Protein AF-0000000083594771 (afdb_homodimer)

Solvent-accessible surface area (backbone atoms only — not comparable to full-atom values): 57076 Å² total; per-residue (Å²): 85,66,73,67,58,52,59,39,60,90,38,44,62,46,43,49,50,9,42,52,27,40,49,48,33,48,49,42,62,61,45,47,38,56,47,53,17,46,30,38,51,59,4,38,74,65,57,32,65,66,48,34,53,51,48,46,49,52,51,51,52,41,37,50,50,28,27,53,26,38,51,53,21,37,50,29,23,37,51,34,20,35,51,30,35,43,52,49,37,49,51,50,50,53,49,58,67,36,38,26,56,68,48,48,71,73,48,56,70,67,56,54,51,40,47,58,41,60,30,36,50,42,43,24,49,49,49,31,35,46,41,49,59,58,48,44,26,62,48,45,29,52,45,24,52,52,47,24,37,70,69,38,50,76,41,27,49,37,48,52,60,42,45,63,58,47,51,54,50,50,50,53,44,45,56,52,31,54,55,37,47,51,50,32,50,55,32,49,51,50,42,50,47,54,50,51,51,47,62,74,37,41,66,56,34,59,46,65,66,37,55,66,59,52,48,51,54,47,48,50,42,42,46,55,31,33,56,43,40,37,54,28,47,45,52,53,47,45,51,58,28,51,49,52,34,47,49,50,52,22,47,45,50,22,49,56,57,41,32,53,31,32,57,71,64,75,39,56,71,16,50,52,54,23,42,51,49,29,52,55,50,27,52,59,21,57,66,47,45,59,54,46,54,52,53,50,54,51,27,47,56,33,28,50,58,41,45,61,60,71,65,56,79,75,48,51,62,70,77,56,75,74,62,87,68,69,78,83,57,86,42,70,40,40,38,36,40,43,46,28,21,31,53,60,87,95,53,92,60,62,44,30,47,58,29,64,53,75,38,44,60,43,38,33,36,19,36,32,52,59,91,82,13,32,66,66,59,57,58,41,42,73,72,53,50,47,75,65,72,38,61,45,46,27,46,45,77,35,53,55,87,73,45,34,57,67,62,53,22,64,34,41,21,67,28,55,58,72,61,74,68,56,70,39,25,48,46,54,48,30,35,64,47,27,86,86,59,48,70,66,51,50,51,52,20,23,47,40,36,68,38,37,68,62,37,62,67,38,96,52,27,53,63,32,46,27,40,82,91,30,57,85,66,53,70,38,55,41,24,24,46,35,44,13,12,26,50,51,47,68,31,54,30,37,41,32,34,41,46,58,72,64,44,53,70,66,60,45,51,51,28,53,60,56,48,62,81,52,70,33,20,30,43,35,36,43,85,47,56,72,62,34,59,74,28,65,26,32,38,35,30,50,82,14,25,70,79,43,75,38,33,61,73,55,31,56,73,73,29,69,69,53,33,29,52,41,44,19,43,51,38,27,54,78,42,94,85,65,72,66,58,53,58,40,58,90,38,44,63,45,42,50,51,10,41,52,27,41,48,47,32,48,48,41,62,61,45,46,39,55,48,53,16,46,30,38,51,59,4,37,74,64,57,31,64,66,48,34,53,52,50,46,49,52,49,50,52,40,36,51,51,27,27,52,26,39,50,51,21,36,50,28,23,37,50,35,20,36,50,29,34,42,52,50,38,48,50,51,50,53,50,58,66,36,38,25,56,69,48,46,70,73,48,56,70,69,56,53,52,40,46,56,43,60,29,37,51,44,42,24,48,48,50,32,34,46,41,47,58,58,48,43,26,61,48,45,30,52,46,24,51,52,48,24,38,70,68,39,49,77,42,26,49,37,47,53,61,42,47,62,57,48,51,53,51,50,50,52,43,43,55,52,32,53,55,38,48,52,50,33,51,53,33,48,51,50,40,51,47,54,49,50,51,47,64,73,37,42,66,55,32,58,44,65,65,37,55,67,59,52,48,51,54,47,48,49,42,41,47,54,31,34,55,43,41,36,55,28,48,46,51,53,48,45,51,60,28,50,50,53,35,46,49,50,51,22,47,46,50,22,50,55,56,41,34,54,31,34,56,71,62,76,41,55,69,16,51,51,54,24,43,51,49,29,51,55,50,26,53,59,22,55,66,46,46,58,55,47,53,52,51,51,54,50,27,46,55,33,28,49,58,40,44,62,60,72,64,56,79,75,47,51,62,71,77,57,75,74,62,88,68,69,78,81,56,89,42,70,40,39,37,35,38,44,46,27,20,30,53,60,88,96,53,93,60,62,44,31,47,59,31,63,52,74,37,43,59,44,38,34,35,19,38,34,54,57,90,84,13,31,66,68,58,58,58,41,42,73,72,53,52,46,75,65,70,38,60,45,46,28,46,46,78,36,54,55,85,74,47,39,56,69,63,53,22,63,35,41,20,66,29,55,60,72,62,73,69,57,70,40,26,48,47,55,48,30,35,64,48,26,87,85,59,49,71,67,51,51,50,51,19,23,46,38,34,68,39,38,70,64,36,63,66,38,95,50,26,53,64,32,46,26,40,82,91,32,57,84,66,52,70,38,54,41,24,25,46,36,43,12,11,25,51,51,48,68,30,53,30,37,41,31,34,40,46,58,73,64,43,52,71,66,60,46,51,51,28,54,61,57,49,62,81,52,70,32,20,32,44,35,37,43,86,48,54,74,63,34,58,73,30,65,26,32,38,35,30,52,82,14,25,70,79,43,76,39,32,60,74,54,31,56,72,72,28,69,68,53,34,24,53,40,43,18,42,54,37,28,53,77,50,95

InterPro domains:
  IPR003439 ABC transporter-like, ATP-binding domain [PF00005] (352-501)
  IPR003439 ABC transporter-like, ATP-binding domain [PS50893] (335-568)
  IPR003593 AAA+ ATPase domain [SM00382] (361-560)
  IPR011527 ABC transporter type 1, transmembrane domain [PF00664] (16-285)
  IPR011527 ABC transporter type 1, transmembrane domain [PS50929] (16-298)
  IPR017871 ABC transporter-like, conserved site [PS00211] (473-487)
  IPR027417 P-loop containing nucleoside triphosphate hydrolase [G3DSA:3.40.50.300] (326-575)
  IPR027417 P-loop containing nucleoside triphosphate hydrolase [SSF52540] (327-569)
  IPR036640 ABC transporter type 1, transmembrane domain superfamily [G3DSA:1.20.1560.10] (1-311)
  IPR036640 ABC transporter type 1, transmembrane domain superfamily [SSF90123] (2-310)
  IPR039421 Type 1 protein exporter [PTHR43394] (2-570)

Foldseek 3Di:
DCVLCVLLVVLVVLLVLLQVLQVLLLVLVLCLLVLQLQCVFVDVVVVNVVSNVVSVVVNVVSVVSNVVSVVSSLVSLLVSLVVSLVVLLVLLVVLLVQFFLLRVVVDDPVLSVCLNPVLSVLLSVLSSCCSHPLVSLVCLLVSLLVSLCVLPVVLSVLVVVLVVVLVVLLVVLLVVLVVLVVVLVVLVVVLVVLVVVCVVCVVVCVVVVCVVVSVVVNVVSVVVSVVSVVVSVVSNVVNLVSLVVSLVVSLVVSCVVVVVCVVVVNHPPSSNSSNNSSSVSNSVSSNCVSVSVVSVVSSVVSVVSSCVSNVDPPRGHDQPPDDPPDPLDQAQWFKWWAQFWADRPPDDDILAGGATDTFGFLFEEEEAEDVSLCQQVVLCPQLPSDDTPDTFMDGSRHTSVNDRSVVSCLQEQEQAPQQDADWFFLLCRQCVLPPPDDPVLLLLLLVLLVCQVVLVPDPVRRRFTDDVVGDDDDRSNSLSSSSSSRVSSLHQEYEAEQSCVPPDPVSVVSNCVSCSPRRHYYYHYHLAVVVNQPGQKYFYGGSNYTPDIGHPVVCCPVPPVSVVSCCVCVVVVVVD/DCVLCVLLVVLVPLLVLLLVLQVLLLVLVLCLLVLQLQCVFVDVVVVNVVSNVVSVVVNVVSVVSNVVSVVSSLVSLLVSLVVSLVVLLVLLVVLLVQFFLLRVVVDDPVLSVCLNPVLSVLLSVLSSCCSHPLVSLVCLLVSLLVSLCVLPVVLSVLVVVLVVVLVVLLVVLLVVLVVLVVVLVVLVVVLVVLVVVCVVCVVVCVVVVCVVVSVVVNVVSVVVSVVSVVVSVVSVVVNLVSLVVSLVVSLVVSCVVVVVCVVVVNHPPSSNSSNNSSSVSSSVSSNCVSVSVVSVVSSVVSVVSSCVSSVDPPRGNDQPDDDPPDPLDQAQWFKWWAQFWADRPPDDDTLAGGATDTFGFLFEEEEAEDVSLCQQVVLCPQLPSDDTPDTFMDGSRHTPVNDRSVVSCLQEQEQAPQQDADWFFLLCRQCVLPPPDDPVLLLLLLVLLVCQVVLVPDPVRRRFTDDDVGDDDDRSNSLSSSSSSRVSSLHQEYEAHQSCVRPDPVSVVSNCVSCSPRSHYYYHYHLAVVVNQPGQKYFYGGSNYTPDIGHPVVCCPVPPVSVVSCVVCVVVVVVD

Radius of gyration: 38.17 Å; Cα contacts (8 Å, |Δi|>4): 1858; chains: 2; bounding box: 90×118×74 Å

Sequence (1152 aa):
MKTVFSYVKPYKWPAIIALCLMLVELSVELIQPLIIARIIDHGIIVKDLGTIGYWGFILIMLAISAFLSGIINSYFASHTAQSFGFDLRNALFSKIQSFTMATYLRFPTSGLITRLTSDVQQVQSVLFMSLRIMLRAPLAAVGSLMMAFFVNPKMALFLLIGTPLLMIFLYIIVKKGVHLFGEVQRRLDRVNRVLQENLQGIRLVKAYMRGNYESSRFQEVSNHLKVDTMKALRMMELIQPVLLFVMNVSLLAALWFGSIDVSNGSAQVGELVAVVNYALRMTGSFSMFAFIINALSRAKASSERMEEILLIESGIEEHTQSEKLSPTIQHSESIRFEHVTFQYPNTKKPILKDVSFTVATGETIAIMGATGAGKSTLLNLIPRFYVPTSGAIYINGQHITKWPLEKLRSMIGYVPQQSMLFTGSIYDNVSWGKQGAEMEEVRIATTQAQIHQTVENFPNQYETRVGQKGVNLSGGQKQRLSIARALIRKSKILLLDDSTSALDVKTEAAFWDAIKGERATMLVVTQKIRTAKGADKILLLDEGQVIAYGTHKQLLETSEVYKQIALSQHEREVDAMKTVFSYVKPYKWPAIIALCLMLVELSVELIQPLIIARIIDHGIIVKDLGTIGYWGFILIMLAISAFLSGIINSYFASHTAQSFGFDLRNALFSKIQSFTMATYLRFPTSGLITRLTSDVQQVQSVLFMSLRIMLRAPLAAVGSLMMAFFVNPKMALFLLIGTPLLMIFLYIIVKKGVHLFGEVQRRLDRVNRVLQENLQGIRLVKAYMRGNYESSRFQEVSNHLKVDTMKALRMMELIQPVLLFVMNVSLLAALWFGSIDVSNGSAQVGELVAVVNYALRMTGSFSMFAFIINALSRAKASSERMEEILLIESGIEEHTQSEKLSPTIQHSESIRFEHVTFQYPNTKKPILKDVSFTVATGETIAIMGATGAGKSTLLNLIPRFYVPTSGAIYINGQHITKWPLEKLRSMIGYVPQQSMLFTGSIYDNVSWGKQGAEMEEVRIATTQAQIHQTVENFPNQYETRVGQKGVNLSGGQKQRLSIARALIRKSKILLLDDSTSALDVKTEAAFWDAIKGERATMLVVTQKIRTAKGADKILLLDEGQVIAYGTHKQLLETSEVYKQIALSQHEREVDA

pLDDT: mean 87.47, std 9.6, range [36.34, 97.81]

Organism: NCBI:txid1368476

Secondary structure (DSSP, 8-state):
-HHHHGGGGGGHHHHHHHHHHHHHHHHHHHHHHHHHHHIIIIIITTT-HHHHHHHHHHHHHHHHHHHHHHHHHHHHHHHHHHHHHHHHHHHHHHHHHTB-HHHHTTS-HHHHHHHHTHHHHHHHHHHHHHTTHHHHHHHHHHHHHHHHHHH-HHHHHHHHHHHHHHHHHHHHHHHHHHHHHHHHHHHHHHHHHHHHHHHHTHHHHHHTT-HHHHHHHHHHHHHHHHHHHHHHHHHHTTHHHHHHHHHHHHHHHHHHHHHHHHHTTSS-HHHHHHHHHHHHHHHHHHHTHHHHHHHHHHHHHHHHHHHHHHT--SSB---------------SEEEEEEEEEE--TT-SS-SEEEEEEEEETT-EEEEEE-TTSSHHHHHHHTTTSS--SEEEEEETTEEGGGS-HHHHHHTEEEE-SS----SEEHHHHHHTTSTT--HHHHHHHHHHTT-HHHHHHSTTGGG-EESTTSB---HHHHHHHHHHHHHTT--SEEEEESTTTTS-HHHHHHHHHHHTT---EEEEE-S-HHHHHTSSEEEEEETTEEEEEE-HHHHHHH-HHHHHHHHHHHHHHHH-/-HHHHGGGGGGHHHHHHHHHHHHHHHHHHHHHHHHHHHIIIIIITTT-HHHHHHHHHHHHHHHHHHHHHHHHHHHHHHHHHHHHHHHHHHHHHHHHHTB-HHHHTTS-HHHHHHHHTHHHHHHHHHHHHHTTHHHHHHHHHHHHHHHHHHH-HHHHHHHHHHHHHHHHHHHHHHHHHHHHHHHHHHHHHHHHHHHHHHHHTHHHHHHTT-HHHHHHHHHHHHHHHHHHHHHHHHHHHTHHHHHHHHHHHHHHHHHHHHHHHHHTTSS-HHHHHHHHHHHHHHHHHHHTHHHHHHHHHHHHHHHHHHHHHHT--SSB---------------SEEEEEEEEEE--TT-SS-SEEEEEEEEETT-EEEEEE-TTSSHHHHHHHTTTSS--SEEEEEETTEEGGGS-HHHHHHTEEEE-SS----SEEHHHHHHTTSTT--HHHHHHHHHHTT-HHHHHHSTTGGG-EESTTSB---HHHHHHHHHHHHHTT--SEEEEESTTTTS-HHHHHHHHHHTTT---EEEEE-S-HHHHHTSSEEEEEETTEEEEEE-HHHHHHH-HHHHHHHHHHHHHHH--

Nearest PDB structures (foldseek):
  6rak-assembly1_B  TM=8.374E-01  e=1.013E-35  Thermus thermophilus
  5och-assembly1_B  TM=7.609E-01  e=3.869E-36  Homo sapiens
  5och-assembly3_F  TM=7.554E-01  e=1.407E-36  Homo sapiens
  5och-assembly2_D  TM=7.557E-01  e=4.260E-36  Homo sapiens
  6pan-assembly1_A  TM=7.972E-01  e=9.911E-33  Novosphingobium aromaticivorans DSM 12444

Structure (mmCIF, N/CA/C/O backbone):
data_AF-0000000083594771-model_v1
#
loop_
_entity.id
_entity.type
_entity.pdbx_description
1 polymer 'ABC transporter ATP-binding protein'
#
loop_
_atom_site.group_PDB
_atom_site.id
_atom_site.type_symbol
_atom_site.label_atom_id
_atom_site.label_alt_id
_atom_site.label_comp_id
_atom_site.label_asym_id
_atom_site.label_entity_id
_atom_site.label_seq_id
_atom_site.pdbx_PDB_ins_code
_atom_site.Cartn_x
_atom_site.Cartn_y
_atom_site.Cartn_z
_atom_site.occupancy
_atom_site.B_iso_or_equiv
_atom_site.auth_seq_id
_atom_site.auth_comp_id
_atom_site.auth_asym_id
_atom_site.auth_atom_id
_atom_site.pdbx_PDB_model_num
ATOM 1 N N . MET A 1 1 ? 16.812 -1.873 -16.828 1 81.94 1 MET A N 1
ATOM 2 C CA . MET A 1 1 ? 16.984 -3.158 -16.156 1 81.94 1 MET A CA 1
ATOM 3 C C . MET A 1 1 ? 18.469 -3.52 -16.062 1 81.94 1 MET A C 1
ATOM 5 O O . MET A 1 1 ? 18.922 -4.043 -15.039 1 81.94 1 MET A O 1
ATOM 9 N N . LYS A 1 2 ? 19.234 -2.939 -16.938 1 85.81 2 LYS A N 1
ATOM 10 C CA . LYS A 1 2 ? 20.641 -3.314 -16.969 1 85.81 2 LYS A CA 1
ATOM 11 C C . LYS A 1 2 ? 21.375 -2.783 -15.734 1 85.81 2 LYS A C 1
ATOM 13 O O . LYS A 1 2 ? 22.188 -3.498 -15.125 1 85.81 2 LYS A O 1
ATOM 18 N N . THR A 1 3 ? 21.062 -1.596 -15.391 1 91.25 3 THR A N 1
ATOM 19 C CA . THR A 1 3 ? 21.734 -0.997 -14.242 1 91.25 3 THR A CA 1
ATOM 20 C C . THR A 1 3 ? 21.359 -1.734 -12.953 1 91.25 3 THR A C 1
ATOM 22 O O . THR A 1 3 ? 22.234 -2.02 -12.133 1 91.25 3 THR A O 1
ATOM 25 N N . VAL A 1 4 ? 20.141 -2.01 -12.844 1 94.12 4 VAL A N 1
ATOM 26 C CA . VAL A 1 4 ? 19.641 -2.666 -11.641 1 94.12 4 VAL A CA 1
ATOM 27 C C . VAL A 1 4 ? 20.266 -4.055 -11.516 1 94.12 4 VAL A C 1
ATOM 29 O O . VAL A 1 4 ? 20.797 -4.414 -10.461 1 94.12 4 VAL A O 1
ATOM 32 N N . PHE A 1 5 ? 20.391 -4.793 -12.594 1 93.75 5 PHE A N 1
ATOM 33 C CA . PHE A 1 5 ? 20.859 -6.172 -12.531 1 93.75 5 PHE A CA 1
ATOM 34 C C . PHE A 1 5 ? 22.375 -6.223 -12.586 1 93.75 5 PHE A C 1
ATOM 36 O O . PHE A 1 5 ? 22.984 -7.293 -12.445 1 93.75 5 PHE A O 1
ATOM 43 N N . SER A 1 6 ? 23.031 -5.043 -12.812 1 93.56 6 SER A N 1
ATOM 44 C CA . SER A 1 6 ? 24.484 -4.973 -12.719 1 93.56 6 SER A CA 1
ATOM 45 C C . SER A 1 6 ? 24.953 -5.227 -11.289 1 93.56 6 SER A C 1
ATOM 47 O O . SER A 1 6 ? 26.109 -5.621 -11.07 1 93.56 6 SER A O 1
ATOM 49 N N . TYR A 1 7 ? 24.062 -5.117 -10.336 1 94.62 7 TYR A N 1
ATOM 50 C CA . TYR A 1 7 ? 24.406 -5.324 -8.93 1 94.62 7 TYR A CA 1
ATOM 51 C C . TYR A 1 7 ? 24.531 -6.809 -8.609 1 94.62 7 TYR A C 1
ATOM 53 O O . TYR A 1 7 ? 24.922 -7.18 -7.5 1 94.62 7 TYR A O 1
ATOM 61 N N . VAL A 1 8 ? 24.281 -7.652 -9.594 1 95.81 8 VAL A N 1
ATOM 62 C CA . VAL A 1 8 ? 24.469 -9.094 -9.438 1 95.81 8 VAL A CA 1
ATOM 63 C C . VAL A 1 8 ? 25.922 -9.461 -9.703 1 95.81 8 VAL A C 1
ATOM 65 O O . VAL A 1 8 ? 26.375 -10.539 -9.32 1 95.81 8 VAL A O 1
ATOM 68 N N . LYS A 1 9 ? 26.75 -8.594 -10.25 1 94.12 9 LYS A N 1
ATOM 69 C CA . LYS A 1 9 ? 28.109 -8.844 -10.719 1 94.12 9 LYS A CA 1
ATOM 70 C C . LYS A 1 9 ? 29 -9.367 -9.586 1 94.12 9 LYS A C 1
ATOM 72 O O . LYS A 1 9 ? 29.75 -10.32 -9.766 1 94.12 9 LYS A O 1
ATOM 77 N N . PRO A 1 10 ? 28.844 -8.75 -8.367 1 94.12 10 PRO A N 1
ATOM 78 C CA . PRO A 1 10 ? 29.688 -9.273 -7.277 1 94.12 10 PRO A CA 1
ATOM 79 C C . PRO A 1 10 ? 29.328 -10.711 -6.91 1 94.12 10 PRO A C 1
ATOM 81 O O . PRO A 1 10 ? 30.156 -11.422 -6.324 1 94.12 10 PRO A O 1
ATOM 84 N N . TYR A 1 11 ? 28.172 -11.148 -7.285 1 95.94 11 TYR A N 1
ATOM 85 C CA . TYR A 1 11 ? 27.719 -12.492 -6.941 1 95.94 11 TYR A CA 1
ATOM 86 C C . TYR A 1 11 ? 27.625 -13.375 -8.18 1 95.94 11 TYR A C 1
ATOM 88 O O . TYR A 1 11 ? 26.781 -14.273 -8.25 1 95.94 11 TYR A O 1
ATOM 96 N N . LYS A 1 12 ? 28.422 -13.102 -9.156 1 95.12 12 LYS A N 1
ATOM 97 C CA . LYS A 1 12 ? 28.391 -13.836 -10.422 1 95.12 12 LYS A CA 1
ATOM 98 C C . LYS A 1 12 ? 28.719 -15.312 -10.211 1 95.12 12 LYS A C 1
ATOM 100 O O . LYS A 1 12 ? 28.109 -16.188 -10.836 1 95.12 12 LYS A O 1
ATOM 105 N N . TRP A 1 13 ? 29.609 -15.578 -9.289 1 95.25 13 TRP A N 1
ATOM 106 C CA . TRP A 1 13 ? 30.031 -16.969 -9.102 1 95.25 13 TRP A CA 1
ATOM 107 C C . TRP A 1 13 ? 28.922 -17.797 -8.461 1 95.25 13 TRP A C 1
ATOM 109 O O . TRP A 1 13 ? 28.547 -18.844 -8.984 1 95.25 13 TRP A O 1
ATOM 119 N N . PRO A 1 14 ? 28.406 -17.266 -7.328 1 95.88 14 PRO A N 1
ATOM 120 C CA . PRO A 1 14 ? 27.281 -18.031 -6.781 1 95.88 14 PRO A CA 1
ATOM 121 C C . PRO A 1 14 ? 26.109 -18.156 -7.762 1 95.88 14 PRO A C 1
ATOM 123 O O . PRO A 1 14 ? 25.422 -19.172 -7.781 1 95.88 14 PRO A O 1
ATOM 126 N N . ALA A 1 15 ? 25.906 -17.219 -8.539 1 96.19 15 ALA A N 1
ATOM 127 C CA . ALA A 1 15 ? 24.844 -17.266 -9.539 1 96.19 15 ALA A CA 1
ATOM 128 C C . ALA A 1 15 ? 25.141 -18.344 -10.594 1 96.19 15 ALA A C 1
ATOM 130 O O . ALA A 1 15 ? 24.25 -19.094 -10.977 1 96.19 15 ALA A O 1
ATOM 131 N N . ILE A 1 16 ? 26.359 -18.406 -11.047 1 96.06 16 ILE A N 1
ATOM 132 C CA . ILE A 1 16 ? 26.75 -19.391 -12.047 1 96.06 16 ILE A CA 1
ATOM 133 C C . ILE A 1 16 ? 26.656 -20.797 -11.461 1 96.06 16 ILE A C 1
ATOM 135 O O . ILE A 1 16 ? 26.219 -21.734 -12.133 1 96.06 16 ILE A O 1
ATOM 139 N N . ILE A 1 17 ? 27.031 -20.891 -10.234 1 96.31 17 ILE A N 1
ATOM 140 C CA . ILE A 1 17 ? 26.938 -22.188 -9.562 1 96.31 17 ILE A CA 1
ATOM 141 C C . ILE A 1 17 ? 25.484 -22.625 -9.477 1 96.31 17 ILE A C 1
ATOM 143 O O . ILE A 1 17 ? 25.156 -23.781 -9.742 1 96.31 17 ILE A O 1
ATOM 147 N N . ALA A 1 18 ? 24.688 -21.672 -9.078 1 95.38 18 ALA A N 1
ATOM 148 C CA . ALA A 1 18 ? 23.25 -21.969 -8.992 1 95.38 18 ALA A CA 1
ATOM 149 C C . ALA A 1 18 ? 22.703 -22.375 -10.359 1 95.38 18 ALA A C 1
ATOM 151 O O . ALA A 1 18 ? 21.922 -23.328 -10.469 1 95.38 18 ALA A O 1
ATOM 152 N N . LEU A 1 19 ? 23.094 -21.719 -11.367 1 94.75 19 LEU A N 1
ATOM 153 C CA . LEU A 1 19 ? 22.625 -22.016 -12.719 1 94.75 19 LEU A CA 1
ATOM 154 C C . LEU A 1 19 ? 23.109 -23.391 -13.172 1 94.75 19 LEU A C 1
ATOM 156 O O . LEU A 1 19 ? 22.359 -24.141 -13.797 1 94.75 19 LEU A O 1
ATOM 160 N N . CYS A 1 20 ? 24.312 -23.719 -12.906 1 95.75 20 CYS A N 1
ATOM 161 C CA . CYS A 1 20 ? 24.875 -25.016 -13.273 1 95.75 20 CYS A CA 1
ATOM 162 C C . CYS A 1 20 ? 24.156 -26.156 -12.555 1 95.75 20 CYS A C 1
ATOM 164 O O . CYS A 1 20 ? 23.859 -27.188 -13.156 1 95.75 20 CYS A O 1
ATOM 166 N N . LEU A 1 21 ? 23.953 -25.891 -11.32 1 94.88 21 LEU A N 1
ATOM 167 C CA . LEU A 1 21 ? 23.234 -26.906 -10.547 1 94.88 21 LEU A CA 1
ATOM 168 C C . LEU A 1 21 ? 21.812 -27.078 -11.055 1 94.88 21 LEU A C 1
ATOM 170 O O . LEU A 1 21 ? 21.281 -28.188 -11.055 1 94.88 21 LEU A O 1
ATOM 174 N N . MET A 1 22 ? 21.25 -26 -11.461 1 92.81 22 MET A N 1
ATOM 175 C CA . MET A 1 22 ? 19.922 -26.078 -12.062 1 92.81 22 MET A CA 1
ATOM 176 C C . MET A 1 22 ? 19.953 -26.859 -13.367 1 92.81 22 MET A C 1
ATOM 178 O O . MET A 1 22 ? 19.047 -27.672 -13.625 1 92.81 22 MET A O 1
ATOM 182 N N . LEU A 1 23 ? 20.953 -26.719 -14.172 1 93.88 23 LEU A N 1
ATOM 183 C CA . LEU A 1 23 ? 21.109 -27.453 -15.43 1 93.88 23 LEU A CA 1
ATOM 184 C C . LEU A 1 23 ? 21.297 -28.938 -15.172 1 93.88 23 LEU A C 1
ATOM 186 O O . LEU A 1 23 ? 20.859 -29.781 -15.953 1 93.88 23 LEU A O 1
ATOM 190 N N . VAL A 1 24 ? 21.953 -29.203 -14.07 1 93.31 24 VAL A N 1
ATOM 191 C CA . VAL A 1 24 ? 22.125 -30.594 -13.695 1 93.31 24 VAL A CA 1
ATOM 192 C C . VAL A 1 24 ? 20.766 -31.219 -13.375 1 93.31 24 VAL A C 1
ATOM 194 O O . VAL A 1 24 ? 20.438 -32.312 -13.844 1 93.31 24 VAL A O 1
ATOM 197 N N . GLU A 1 25 ? 20.031 -30.5 -12.617 1 89.38 25 GLU A N 1
ATOM 198 C CA . GLU A 1 25 ? 18.688 -30.969 -12.305 1 89.38 25 GLU A CA 1
ATOM 199 C C . GLU A 1 25 ? 17.859 -31.156 -13.578 1 89.38 25 GLU A C 1
ATOM 201 O O . GLU A 1 25 ? 17.141 -32.156 -13.711 1 89.38 25 GLU A O 1
ATOM 206 N N . LEU A 1 26 ? 18 -30.234 -14.438 1 90.5 26 LEU A N 1
ATOM 207 C CA . LEU A 1 26 ? 17.266 -30.297 -15.695 1 90.5 26 LEU A CA 1
ATOM 208 C C . LEU A 1 26 ? 17.734 -31.469 -16.547 1 90.5 26 LEU A C 1
ATOM 210 O O . LEU A 1 26 ? 16.906 -32.156 -17.172 1 90.5 26 LEU A O 1
ATOM 214 N N . SER A 1 27 ? 18.969 -31.688 -16.578 1 93 27 SER A N 1
ATOM 215 C CA . SER A 1 27 ? 19.516 -32.781 -17.344 1 93 27 SER A CA 1
ATOM 216 C C . SER A 1 27 ? 18.984 -34.125 -16.844 1 93 27 SER A C 1
ATOM 218 O O . SER A 1 27 ? 18.656 -35 -17.641 1 93 27 SER A O 1
ATOM 220 N N . VAL A 1 28 ? 18.938 -34.219 -15.562 1 89.19 28 VAL A N 1
ATOM 221 C CA . VAL A 1 28 ? 18.422 -35.438 -14.977 1 89.19 28 VAL A CA 1
ATOM 222 C C . VAL A 1 28 ? 16.938 -35.625 -15.344 1 89.19 28 VAL A C 1
ATOM 224 O O . VAL A 1 28 ? 16.5 -36.719 -15.688 1 89.19 28 VAL A O 1
ATOM 227 N N . GLU A 1 29 ? 16.25 -34.562 -15.305 1 85.81 29 GLU A N 1
ATOM 228 C CA . GLU A 1 29 ? 14.828 -34.562 -15.648 1 85.81 29 GLU A CA 1
ATOM 229 C C . GLU A 1 29 ? 14.609 -34.969 -17.109 1 85.81 29 GLU A C 1
ATOM 231 O O . GLU A 1 29 ? 13.656 -35.688 -17.422 1 85.81 29 GLU A O 1
ATOM 236 N N . LEU A 1 30 ? 15.492 -34.562 -17.984 1 90.12 30 LEU A N 1
ATOM 237 C CA . LEU A 1 30 ? 15.359 -34.812 -19.422 1 90.12 30 LEU A CA 1
ATOM 238 C C . LEU A 1 30 ? 15.828 -36.219 -19.766 1 90.12 30 LEU A C 1
ATOM 240 O O . LEU A 1 30 ? 15.367 -36.812 -20.75 1 90.12 30 LEU A O 1
ATOM 244 N N . ILE A 1 31 ? 16.672 -36.781 -18.938 1 91.62 31 ILE A N 1
ATOM 245 C CA . ILE A 1 31 ? 17.234 -38.094 -19.219 1 91.62 31 ILE A CA 1
ATOM 246 C C . ILE A 1 31 ? 16.312 -39.156 -18.672 1 91.62 31 ILE A C 1
ATOM 248 O O . ILE A 1 31 ? 16.328 -40.312 -19.141 1 91.62 31 ILE A O 1
ATOM 252 N N . GLN A 1 32 ? 15.531 -38.844 -17.75 1 87.25 32 GLN A N 1
ATOM 253 C CA . GLN A 1 32 ? 14.703 -39.781 -17.031 1 87.25 32 GLN A CA 1
ATOM 254 C C . GLN A 1 32 ? 13.797 -40.562 -17.984 1 87.25 32 GLN A C 1
ATOM 256 O O . GLN A 1 32 ? 13.734 -41.781 -17.938 1 87.25 32 GLN A O 1
ATOM 261 N N . PRO A 1 33 ? 13.094 -39.906 -18.938 1 84.88 33 PRO A N 1
ATOM 262 C CA . PRO A 1 33 ? 12.234 -40.656 -19.859 1 84.88 33 PRO A CA 1
ATOM 263 C C . PRO A 1 33 ? 13.016 -41.656 -20.734 1 84.88 33 PRO A C 1
ATOM 265 O O . PRO A 1 33 ? 12.508 -42.719 -21.078 1 84.88 33 PRO A O 1
ATOM 268 N N . LEU A 1 34 ? 14.195 -41.375 -21.062 1 88.5 34 LEU A N 1
ATOM 269 C CA . LEU A 1 34 ? 15.023 -42.281 -21.875 1 88.5 34 LEU A CA 1
ATOM 270 C C . LEU A 1 34 ? 15.391 -43.531 -21.078 1 88.5 34 LEU A C 1
ATOM 272 O O . LEU A 1 34 ? 15.414 -44.625 -21.641 1 88.5 34 LEU A O 1
ATOM 276 N N . ILE A 1 35 ? 15.703 -43.281 -19.875 1 87.75 35 ILE A N 1
ATOM 277 C CA . ILE A 1 35 ? 16.047 -44.406 -19.016 1 87.75 35 ILE A CA 1
ATOM 278 C C . ILE A 1 35 ? 14.844 -45.344 -18.844 1 87.75 35 ILE A C 1
ATOM 280 O O . ILE A 1 35 ? 14.961 -46.562 -18.906 1 87.75 35 ILE A O 1
ATOM 284 N N . ILE A 1 36 ? 13.703 -44.75 -18.656 1 83.56 36 ILE A N 1
ATOM 285 C CA . ILE A 1 36 ? 12.469 -45.5 -18.531 1 83.56 36 ILE A CA 1
ATOM 286 C C . ILE A 1 36 ? 12.211 -46.281 -19.812 1 83.56 36 ILE A C 1
ATOM 288 O O . ILE A 1 36 ? 11.828 -47.469 -19.766 1 83.56 36 ILE A O 1
ATOM 292 N N . ALA A 1 37 ? 12.453 -45.688 -20.938 1 85.38 37 ALA A N 1
ATOM 293 C CA . ALA A 1 37 ? 12.297 -46.344 -22.234 1 85.38 37 ALA A CA 1
ATOM 294 C C . ALA A 1 37 ? 13.227 -47.562 -22.359 1 85.38 37 ALA A C 1
ATOM 296 O O . ALA A 1 37 ? 12.82 -48.625 -22.844 1 85.38 37 ALA A O 1
ATOM 297 N N . ARG A 1 38 ? 14.445 -47.375 -21.922 1 85.88 38 ARG A N 1
ATOM 298 C CA . ARG A 1 38 ? 15.422 -48.469 -22 1 85.88 38 ARG A CA 1
ATOM 299 C C . ARG A 1 38 ? 15.047 -49.594 -21.047 1 85.88 38 ARG A C 1
ATOM 301 O O . ARG A 1 38 ? 15.25 -50.781 -21.375 1 85.88 38 ARG A O 1
ATOM 308 N N . ILE A 1 39 ? 14.57 -49.219 -19.922 1 84.62 39 ILE A N 1
ATOM 309 C CA . ILE A 1 39 ? 14.125 -50.25 -18.953 1 84.62 39 ILE A CA 1
ATOM 310 C C . ILE A 1 39 ? 12.984 -51.062 -19.562 1 84.62 39 ILE A C 1
ATOM 312 O O . ILE A 1 39 ? 12.953 -52.281 -19.406 1 84.62 39 ILE A O 1
ATOM 316 N N . ILE A 1 40 ? 12.117 -50.375 -20.297 1 81.56 40 ILE A N 1
ATOM 317 C CA . ILE A 1 40 ? 10.961 -51.031 -20.875 1 81.56 40 ILE A CA 1
ATOM 318 C C . ILE A 1 40 ? 11.391 -51.875 -22.078 1 81.56 40 ILE A C 1
ATOM 320 O O . ILE A 1 40 ? 11.117 -53.094 -22.141 1 81.56 40 ILE A O 1
ATOM 324 N N . ASP A 1 41 ? 12.141 -51.375 -23.031 1 83.12 41 ASP A N 1
ATOM 325 C CA . ASP A 1 41 ? 12.477 -52.031 -24.297 1 83.12 41 ASP A CA 1
ATOM 326 C C . ASP A 1 41 ? 13.492 -53.156 -24.094 1 83.12 41 ASP A C 1
ATOM 328 O O . ASP A 1 41 ? 13.344 -54.25 -24.656 1 83.12 41 ASP A O 1
ATOM 332 N N . HIS A 1 42 ? 14.508 -52.875 -23.312 1 83.94 42 HIS A N 1
ATOM 333 C CA . HIS A 1 42 ? 15.602 -53.844 -23.203 1 83.94 42 HIS A CA 1
ATOM 334 C C . HIS A 1 42 ? 15.539 -54.594 -21.891 1 83.94 42 HIS A C 1
ATOM 336 O O . HIS A 1 42 ? 16.328 -55.531 -21.672 1 83.94 42 HIS A O 1
ATOM 342 N N . GLY A 1 43 ? 14.711 -54.25 -21.078 1 81.5 43 GLY A N 1
ATOM 343 C CA . GLY A 1 43 ? 14.609 -54.938 -19.797 1 81.5 43 GLY A CA 1
ATOM 344 C C . GLY A 1 43 ? 13.312 -55.719 -19.641 1 81.5 43 GLY A C 1
ATOM 345 O O . GLY A 1 43 ? 13.297 -56.938 -19.766 1 81.5 43 GLY A O 1
ATOM 346 N N . ILE A 1 44 ? 12.203 -55 -19.672 1 76.12 44 ILE A N 1
ATOM 347 C CA . ILE A 1 44 ? 10.914 -55.594 -19.312 1 76.12 44 ILE A CA 1
ATOM 348 C C . ILE A 1 44 ? 10.414 -56.469 -20.469 1 76.12 44 ILE A C 1
ATOM 350 O O . ILE A 1 44 ? 10.008 -57.625 -20.25 1 76.12 44 ILE A O 1
ATOM 354 N N . ILE A 1 45 ? 10.469 -55.906 -21.688 1 75.75 45 ILE A N 1
ATOM 355 C CA . ILE A 1 45 ? 9.938 -56.656 -22.828 1 75.75 45 ILE A CA 1
ATOM 356 C C . ILE A 1 45 ? 10.789 -57.875 -23.109 1 75.75 45 ILE A C 1
ATOM 358 O O . ILE A 1 45 ? 10.258 -58.938 -23.422 1 75.75 45 ILE A O 1
ATOM 362 N N . VAL A 1 46 ? 12.117 -57.75 -22.906 1 80.19 46 VAL A N 1
ATOM 363 C CA . VAL A 1 46 ? 13.023 -58.844 -23.203 1 80.19 46 VAL A CA 1
ATOM 364 C C . VAL A 1 46 ? 13.211 -59.719 -21.953 1 80.19 46 VAL A C 1
ATOM 366 O O . VAL A 1 46 ? 13.906 -60.719 -21.984 1 80.19 46 VAL A O 1
ATOM 369 N N . LYS A 1 47 ? 12.562 -59.375 -20.781 1 80.5 47 LYS A N 1
ATOM 370 C CA . LYS A 1 47 ? 12.57 -60.125 -19.516 1 80.5 47 LYS A CA 1
ATOM 371 C C . LYS A 1 47 ? 13.992 -60.281 -18.969 1 80.5 47 LYS A C 1
ATOM 373 O O . LYS A 1 47 ? 14.398 -61.375 -18.609 1 80.5 47 LYS A O 1
ATOM 378 N N . ASP A 1 48 ? 14.812 -59.281 -19.094 1 86.06 48 ASP A N 1
ATOM 379 C CA . ASP A 1 48 ? 16.172 -59.219 -18.594 1 86.06 48 ASP A CA 1
ATOM 380 C C . ASP A 1 48 ? 16.266 -58.406 -17.312 1 86.06 48 ASP A C 1
ATOM 382 O O . ASP A 1 48 ? 16.328 -57.156 -17.359 1 86.06 48 ASP A O 1
ATOM 386 N N . LEU A 1 49 ? 16.422 -59.094 -16.156 1 82.12 49 LEU A N 1
ATOM 387 C CA . LEU A 1 49 ? 16.453 -58.438 -14.859 1 82.12 49 LEU A CA 1
ATOM 388 C C . LEU A 1 49 ? 17.75 -57.656 -14.672 1 82.12 49 LEU A C 1
ATOM 390 O O . LEU A 1 49 ? 17.781 -56.688 -13.93 1 82.12 49 LEU A O 1
ATOM 394 N N . GLY A 1 50 ? 18.797 -58.156 -15.266 1 84.38 50 GLY A N 1
ATOM 395 C CA . GLY A 1 50 ? 20.062 -57.469 -15.172 1 84.38 50 GLY A CA 1
ATOM 396 C C . GLY A 1 50 ? 20.031 -56.062 -15.758 1 84.38 50 GLY A C 1
ATOM 397 O O . GLY A 1 50 ? 20.531 -55.125 -15.148 1 84.38 50 GLY A O 1
ATOM 398 N N . THR A 1 51 ? 19.359 -55.938 -16.891 1 88.06 51 THR A N 1
ATOM 399 C CA . THR A 1 51 ? 19.25 -54.656 -17.547 1 88.06 51 THR A CA 1
ATOM 400 C C . THR A 1 51 ? 18.344 -53.719 -16.75 1 88.06 51 THR A C 1
ATOM 402 O O . THR A 1 51 ? 18.594 -52.5 -16.672 1 88.06 51 THR A O 1
ATOM 405 N N . ILE A 1 52 ? 17.375 -54.312 -16.125 1 85.69 52 ILE A N 1
ATOM 406 C CA . ILE A 1 52 ? 16.484 -53.5 -15.289 1 85.69 52 ILE A CA 1
ATOM 407 C C . ILE A 1 52 ? 17.25 -52.969 -14.078 1 85.69 52 ILE A C 1
ATOM 409 O O . ILE A 1 52 ? 17.109 -51.781 -13.711 1 85.69 52 ILE A O 1
ATOM 413 N N . GLY A 1 53 ? 18 -53.844 -13.406 1 85.88 53 GLY A N 1
ATOM 414 C CA . GLY A 1 53 ? 18.797 -53.438 -12.266 1 85.88 53 GLY A CA 1
ATOM 415 C C . GLY A 1 53 ? 19.828 -52.375 -12.602 1 85.88 53 GLY A C 1
ATOM 416 O O . GLY A 1 53 ? 20.047 -51.438 -11.836 1 85.88 53 GLY A O 1
ATOM 417 N N . TYR A 1 54 ? 20.422 -52.562 -13.773 1 90 54 TYR A N 1
ATOM 418 C CA . TYR A 1 54 ? 21.469 -51.625 -14.188 1 90 54 TYR A CA 1
ATOM 419 C C . TYR A 1 54 ? 20.875 -50.219 -14.445 1 90 54 TYR A C 1
ATOM 421 O O . TYR A 1 54 ? 21.328 -49.25 -13.875 1 90 54 TYR A O 1
ATOM 429 N N . TRP A 1 55 ? 19.859 -50.094 -15.227 1 88.75 55 TRP A N 1
ATOM 430 C CA . TRP A 1 55 ? 19.25 -48.812 -15.555 1 88.75 55 TRP A CA 1
ATOM 431 C C . TRP A 1 55 ? 18.516 -48.25 -14.352 1 88.75 55 TRP A C 1
ATOM 433 O O . TRP A 1 55 ? 18.406 -47.031 -14.203 1 88.75 55 TRP A O 1
ATOM 443 N N . GLY A 1 56 ? 18 -49.125 -13.508 1 86.25 56 GLY A N 1
ATOM 444 C CA . GLY A 1 56 ? 17.422 -48.656 -12.258 1 86.25 56 GLY A CA 1
ATOM 445 C C . GLY A 1 56 ? 18.422 -48 -11.344 1 86.25 56 GLY A C 1
ATOM 446 O O . GLY A 1 56 ? 18.125 -46.969 -10.734 1 86.25 56 GLY A O 1
ATOM 447 N N . PHE A 1 57 ? 19.516 -48.594 -11.273 1 88.62 57 PHE A N 1
ATOM 448 C CA . PHE A 1 57 ? 20.578 -48.031 -10.453 1 88.62 57 PHE A CA 1
ATOM 449 C C . PHE A 1 57 ? 21 -46.688 -10.984 1 88.62 57 PHE A C 1
ATOM 451 O O . PHE A 1 57 ? 21.234 -45.75 -10.211 1 88.62 57 PHE A O 1
ATOM 458 N N . ILE A 1 58 ? 21.078 -46.531 -12.25 1 90.69 58 ILE A N 1
ATOM 459 C CA . ILE A 1 58 ? 21.453 -45.25 -12.867 1 90.69 58 ILE A CA 1
ATOM 460 C C . ILE A 1 58 ? 20.391 -44.219 -12.562 1 90.69 58 ILE A C 1
ATOM 462 O O . ILE A 1 58 ? 20.719 -43.062 -12.289 1 90.69 58 ILE A O 1
ATOM 466 N N . LEU A 1 59 ? 19.156 -44.625 -12.602 1 87.69 59 LEU A N 1
ATOM 467 C CA . LEU A 1 59 ? 18.047 -43.719 -12.328 1 87.69 59 LEU A CA 1
ATOM 468 C C . LEU A 1 59 ? 18.125 -43.219 -10.891 1 87.69 59 LEU A C 1
ATOM 470 O O . LEU A 1 59 ? 17.891 -42.031 -10.641 1 87.69 59 LEU A O 1
ATOM 474 N N . ILE A 1 60 ? 18.438 -44.031 -9.938 1 88.25 60 ILE A N 1
ATOM 475 C CA . ILE A 1 60 ? 18.516 -43.656 -8.531 1 88.25 60 ILE A CA 1
ATOM 476 C C . ILE A 1 60 ? 19.703 -42.688 -8.336 1 88.25 60 ILE A C 1
ATOM 478 O O . ILE A 1 60 ? 19.594 -41.719 -7.582 1 88.25 60 ILE A O 1
ATOM 482 N N . MET A 1 61 ? 20.766 -43.062 -8.945 1 91.88 61 MET A N 1
ATOM 483 C CA . MET A 1 61 ? 21.938 -42.219 -8.836 1 91.88 61 MET A CA 1
ATOM 484 C C . MET A 1 61 ? 21.656 -40.812 -9.398 1 91.88 61 MET A C 1
ATOM 486 O O . MET A 1 61 ? 22.078 -39.812 -8.836 1 91.88 61 MET A O 1
ATOM 490 N N . LEU A 1 62 ? 20.953 -40.75 -10.484 1 90.31 62 LEU A N 1
ATOM 491 C CA . LEU A 1 62 ? 20.578 -39.469 -11.078 1 90.31 62 LEU A CA 1
ATOM 492 C C . LEU A 1 62 ? 19.594 -38.719 -10.188 1 90.31 62 LEU A C 1
ATOM 494 O O . LEU A 1 62 ? 19.672 -37.5 -10.078 1 90.31 62 LEU A O 1
ATOM 498 N N . ALA A 1 63 ? 18.75 -39.469 -9.57 1 88 63 ALA A N 1
ATOM 499 C CA . ALA A 1 63 ? 17.781 -38.875 -8.672 1 88 63 ALA A CA 1
ATOM 500 C C . ALA A 1 63 ? 18.484 -38.25 -7.465 1 88 63 ALA A C 1
ATOM 502 O O . ALA A 1 63 ? 18.109 -37.156 -7.02 1 88 63 ALA A O 1
ATOM 503 N N . ILE A 1 64 ? 19.406 -38.938 -6.949 1 92.44 64 ILE A N 1
ATOM 504 C CA . ILE A 1 64 ? 20.172 -38.438 -5.816 1 92.44 64 ILE A CA 1
ATOM 505 C C . ILE A 1 64 ? 20.953 -37.188 -6.242 1 92.44 64 ILE A C 1
ATOM 507 O O . ILE A 1 64 ? 21.031 -36.188 -5.5 1 92.44 64 ILE A O 1
ATOM 511 N N . SER A 1 65 ? 21.5 -37.281 -7.402 1 92.56 65 SER A N 1
ATOM 512 C CA . SER A 1 65 ? 22.234 -36.125 -7.922 1 92.56 65 SER A CA 1
ATOM 513 C C . SER A 1 65 ? 21.328 -34.906 -8.086 1 92.56 65 SER A C 1
ATOM 515 O O . SER A 1 65 ? 21.703 -33.812 -7.734 1 92.56 65 SER A O 1
ATOM 517 N N . ALA A 1 66 ? 20.172 -35.125 -8.562 1 90.06 66 ALA A N 1
ATOM 518 C CA . ALA A 1 66 ? 19.219 -34.031 -8.734 1 90.06 66 ALA A CA 1
ATOM 519 C C . ALA A 1 66 ? 18.766 -33.469 -7.391 1 90.06 66 ALA A C 1
ATOM 521 O O . ALA A 1 66 ? 18.578 -32.25 -7.242 1 90.06 66 ALA A O 1
ATOM 522 N N . PHE A 1 67 ? 18.609 -34.375 -6.473 1 89.62 67 PHE A N 1
ATOM 523 C CA . PHE A 1 67 ? 18.203 -34 -5.121 1 89.62 67 PHE A CA 1
ATOM 524 C C . PHE A 1 67 ? 19.25 -33.125 -4.461 1 89.62 67 PHE A C 1
ATOM 526 O O . PHE A 1 67 ? 18.938 -32.031 -3.971 1 89.62 67 PHE A O 1
ATOM 533 N N . LEU A 1 68 ? 20.438 -33.531 -4.547 1 93.62 68 LEU A N 1
ATOM 534 C CA . LEU A 1 68 ? 21.531 -32.781 -3.961 1 93.62 68 LEU A CA 1
ATOM 535 C C . LEU A 1 68 ? 21.719 -31.453 -4.691 1 93.62 68 LEU A C 1
ATOM 537 O O . LEU A 1 68 ? 21.938 -30.406 -4.059 1 93.62 68 LEU A O 1
ATOM 541 N N . SER A 1 69 ? 21.656 -31.5 -5.969 1 93.62 69 SER A N 1
ATOM 542 C CA . SER A 1 69 ? 21.781 -30.281 -6.766 1 93.62 69 SER A CA 1
ATOM 543 C C . SER A 1 69 ? 20.672 -29.297 -6.441 1 93.62 69 SER A C 1
ATOM 545 O O . SER A 1 69 ? 20.906 -28.094 -6.395 1 93.62 69 SER A O 1
ATOM 547 N N . GLY A 1 70 ? 19.531 -29.812 -6.191 1 89.75 70 GLY A N 1
ATOM 548 C CA . GLY A 1 70 ? 18.406 -28.953 -5.859 1 89.75 70 GLY A CA 1
ATOM 549 C C . GLY A 1 70 ? 18.578 -28.219 -4.543 1 89.75 70 GLY A C 1
ATOM 550 O O . GLY A 1 70 ? 18.312 -27.016 -4.453 1 89.75 70 GLY A O 1
ATOM 551 N N . ILE A 1 71 ? 19.062 -28.906 -3.562 1 90.62 71 ILE A N 1
ATOM 552 C CA . ILE A 1 71 ? 19.25 -28.328 -2.238 1 90.62 71 ILE A CA 1
ATOM 553 C C . ILE A 1 71 ? 20.359 -27.266 -2.293 1 90.62 71 ILE A C 1
ATOM 555 O O . ILE A 1 71 ? 20.188 -26.172 -1.769 1 90.62 71 ILE A O 1
ATOM 559 N N . ILE A 1 72 ? 21.391 -27.609 -2.98 1 94.31 72 ILE A N 1
ATOM 560 C CA . ILE A 1 72 ? 22.516 -26.688 -3.049 1 94.31 72 ILE A CA 1
ATOM 561 C C . ILE A 1 72 ? 22.172 -25.484 -3.916 1 94.31 72 ILE A C 1
ATOM 563 O O . ILE A 1 72 ? 22.578 -24.359 -3.627 1 94.31 72 ILE A O 1
ATOM 567 N N . ASN A 1 73 ? 21.438 -25.75 -4.945 1 93.38 73 ASN A N 1
ATOM 568 C CA . ASN A 1 73 ? 20.953 -24.656 -5.789 1 93.38 73 ASN A CA 1
ATOM 569 C C . ASN A 1 73 ? 20.141 -23.656 -4.992 1 93.38 73 ASN A C 1
ATOM 571 O O . ASN A 1 73 ? 20.297 -22.438 -5.156 1 93.38 73 ASN A O 1
ATOM 575 N N . SER A 1 74 ? 19.328 -24.172 -4.141 1 89.12 74 SER A N 1
ATOM 576 C CA . SER A 1 74 ? 18.484 -23.297 -3.344 1 89.12 74 SER A CA 1
ATOM 577 C C . SER A 1 74 ? 19.312 -22.406 -2.43 1 89.12 74 SER A C 1
ATOM 579 O O . SER A 1 74 ? 18.969 -21.234 -2.219 1 89.12 74 SER A O 1
ATOM 581 N N . TYR A 1 75 ? 20.344 -22.969 -1.963 1 92 75 TYR A N 1
ATOM 582 C CA . TYR A 1 75 ? 21.219 -22.219 -1.074 1 92 75 TYR A CA 1
ATOM 583 C C . TYR A 1 75 ? 21.906 -21.078 -1.819 1 92 75 TYR A C 1
ATOM 585 O O . TYR A 1 75 ? 21.891 -19.938 -1.371 1 92 75 TYR A O 1
ATOM 593 N N . PHE A 1 76 ? 22.391 -21.375 -2.932 1 94.5 76 PHE A N 1
ATOM 594 C CA . PHE A 1 76 ? 23.156 -20.375 -3.678 1 94.5 76 PHE A CA 1
ATOM 595 C C . PHE A 1 76 ? 22.203 -19.375 -4.336 1 94.5 76 PHE A C 1
ATOM 597 O O . PHE A 1 76 ? 22.531 -18.188 -4.434 1 94.5 76 PHE A O 1
ATOM 604 N N . ALA A 1 77 ? 21.109 -19.812 -4.758 1 94.5 77 ALA A N 1
ATOM 605 C CA . ALA A 1 77 ? 20.141 -18.922 -5.391 1 94.5 77 ALA A CA 1
ATOM 606 C C . ALA A 1 77 ? 19.609 -17.906 -4.395 1 94.5 77 ALA A C 1
ATOM 608 O O . ALA A 1 77 ? 19.5 -16.719 -4.707 1 94.5 77 ALA A O 1
ATOM 609 N N . SER A 1 78 ? 19.312 -18.391 -3.203 1 94 78 SER A N 1
ATOM 610 C CA . SER A 1 78 ? 18.797 -17.5 -2.17 1 94 78 SER A CA 1
ATOM 611 C C . SER A 1 78 ? 19.859 -16.5 -1.737 1 94 78 SER A C 1
ATOM 613 O O . SER A 1 78 ? 19.562 -15.312 -1.55 1 94 78 SER A O 1
ATOM 615 N N . HIS A 1 79 ? 21.062 -17.016 -1.634 1 94.69 79 HIS A N 1
ATOM 616 C CA . HIS A 1 79 ? 22.156 -16.125 -1.248 1 94.69 79 HIS A CA 1
ATOM 617 C C . HIS A 1 79 ? 22.375 -15.039 -2.289 1 94.69 79 HIS A C 1
ATOM 619 O O . HIS A 1 79 ? 22.516 -13.859 -1.94 1 94.69 79 HIS A O 1
ATOM 625 N N . THR A 1 80 ? 22.344 -15.406 -3.469 1 96.12 80 THR A N 1
ATOM 626 C CA . THR A 1 80 ? 22.578 -14.453 -4.551 1 96.12 80 THR A CA 1
ATOM 627 C C . THR A 1 80 ? 21.453 -13.43 -4.625 1 96.12 80 THR A C 1
ATOM 629 O O . THR A 1 80 ? 21.703 -12.227 -4.676 1 96.12 80 THR A O 1
ATOM 632 N N . ALA A 1 81 ? 20.25 -13.906 -4.613 1 95.94 81 ALA A N 1
ATOM 633 C CA . ALA A 1 81 ? 19.094 -13.031 -4.797 1 95.94 81 ALA A CA 1
ATOM 634 C C . ALA A 1 81 ? 18.969 -12.047 -3.637 1 95.94 81 ALA A C 1
ATOM 636 O O . ALA A 1 81 ? 18.719 -10.859 -3.848 1 95.94 81 ALA A O 1
ATOM 637 N N . GLN A 1 82 ? 19.172 -12.531 -2.412 1 95.12 82 GLN A N 1
ATOM 638 C CA . GLN A 1 82 ? 18.984 -11.68 -1.242 1 95.12 82 GLN A CA 1
ATOM 639 C C . GLN A 1 82 ? 20.156 -10.719 -1.065 1 95.12 82 GLN A C 1
ATOM 641 O O . GLN A 1 82 ? 19.969 -9.586 -0.614 1 95.12 82 GLN A O 1
ATOM 646 N N . SER A 1 83 ? 21.344 -11.195 -1.402 1 96.56 83 SER A N 1
ATOM 647 C CA . SER A 1 83 ? 22.484 -10.289 -1.359 1 96.56 83 SER A CA 1
ATOM 648 C C . SER A 1 83 ? 22.375 -9.203 -2.418 1 96.56 83 SER A C 1
ATOM 650 O O . SER A 1 83 ? 22.719 -8.047 -2.168 1 96.56 83 SER A O 1
ATOM 652 N N . PHE A 1 84 ? 21.875 -9.57 -3.523 1 96.06 84 PHE A N 1
ATOM 653 C CA . PHE A 1 84 ? 21.578 -8.633 -4.594 1 96.06 84 PHE A CA 1
ATOM 654 C C . PHE A 1 84 ? 20.578 -7.578 -4.113 1 96.06 84 PHE A C 1
ATOM 656 O O . PHE A 1 84 ? 20.797 -6.379 -4.289 1 96.06 84 PHE A O 1
ATOM 663 N N . GLY A 1 85 ? 19.5 -8.055 -3.533 1 96.25 85 GLY A N 1
ATOM 664 C CA . GLY A 1 85 ? 18.5 -7.133 -3.002 1 96.25 85 GLY A CA 1
ATOM 665 C C . GLY A 1 85 ? 19.062 -6.215 -1.93 1 96.25 85 GLY A C 1
ATOM 666 O O . GLY A 1 85 ? 18.719 -5.027 -1.888 1 96.25 85 GLY A O 1
ATOM 667 N N . PHE A 1 86 ? 19.906 -6.754 -1.099 1 96.25 86 PHE A N 1
ATOM 668 C CA . PHE A 1 86 ? 20.547 -6.004 -0.03 1 96.25 86 PHE A CA 1
ATOM 669 C C . PHE A 1 86 ? 21.422 -4.887 -0.601 1 96.25 86 PHE A C 1
ATOM 671 O O . PHE A 1 86 ? 21.328 -3.736 -0.167 1 96.25 86 PHE A O 1
ATOM 678 N N . ASP A 1 87 ? 22.234 -5.219 -1.533 1 96.38 87 ASP A N 1
ATOM 679 C CA . ASP A 1 87 ? 23.125 -4.238 -2.145 1 96.38 87 ASP A CA 1
ATOM 680 C C . ASP A 1 87 ? 22.328 -3.168 -2.893 1 96.38 87 ASP A C 1
ATOM 682 O O . ASP A 1 87 ? 22.672 -1.983 -2.832 1 96.38 87 ASP A O 1
ATOM 686 N N . LEU A 1 88 ? 21.312 -3.609 -3.547 1 96.38 88 LEU A N 1
ATOM 687 C CA . LEU A 1 88 ? 20.484 -2.682 -4.309 1 96.38 88 LEU A CA 1
ATOM 688 C C . LEU A 1 88 ? 19.766 -1.697 -3.381 1 96.38 88 LEU A C 1
ATOM 690 O O . LEU A 1 88 ? 19.75 -0.494 -3.65 1 96.38 88 LEU A O 1
ATOM 694 N N . ARG A 1 89 ? 19.234 -2.223 -2.383 1 96.19 89 ARG A N 1
ATOM 695 C CA . ARG A 1 89 ? 18.531 -1.395 -1.406 1 96.19 89 ARG A CA 1
ATOM 696 C C . ARG A 1 89 ? 19.469 -0.366 -0.785 1 96.19 89 ARG A C 1
ATOM 698 O O . ARG A 1 89 ? 19.109 0.809 -0.661 1 96.19 89 ARG A O 1
ATOM 705 N N . ASN A 1 90 ? 20.594 -0.797 -0.396 1 95.62 90 ASN A N 1
ATOM 706 C CA . ASN A 1 90 ? 21.578 0.096 0.216 1 95.62 90 ASN A CA 1
ATOM 707 C C . ASN A 1 90 ? 22.094 1.134 -0.779 1 95.62 90 ASN A C 1
ATOM 709 O O . ASN A 1 90 ? 22.359 2.277 -0.407 1 95.62 90 ASN A O 1
ATOM 713 N N . ALA A 1 91 ? 22.281 0.742 -1.981 1 95.19 91 ALA A N 1
ATOM 714 C CA . ALA A 1 91 ? 22.703 1.68 -3.014 1 95.19 91 ALA A CA 1
ATOM 715 C C . ALA A 1 91 ? 21.656 2.76 -3.25 1 95.19 91 ALA A C 1
ATOM 717 O O . ALA A 1 91 ? 21.984 3.939 -3.393 1 95.19 91 ALA A O 1
ATOM 718 N N . LEU A 1 92 ? 20.391 2.307 -3.311 1 96 92 LEU A N 1
ATOM 719 C CA . LEU A 1 92 ? 19.297 3.254 -3.49 1 96 92 LEU A CA 1
ATOM 720 C C . LEU A 1 92 ? 19.219 4.227 -2.318 1 96 92 LEU A C 1
ATOM 722 O O . LEU A 1 92 ? 19.078 5.434 -2.516 1 96 92 LEU A O 1
ATOM 726 N N . PHE A 1 93 ? 19.391 3.646 -1.156 1 95.5 93 PHE A N 1
ATOM 727 C CA . PHE A 1 93 ? 19.312 4.473 0.043 1 95.5 93 PHE A CA 1
ATOM 728 C C . PHE A 1 93 ? 20.453 5.492 0.065 1 95.5 93 PHE A C 1
ATOM 730 O O . PHE A 1 93 ? 20.219 6.668 0.355 1 95.5 93 PHE A O 1
ATOM 737 N N . SER A 1 94 ? 21.609 5.039 -0.203 1 92.88 94 SER A N 1
ATOM 738 C CA . SER A 1 94 ? 22.766 5.918 -0.219 1 92.88 94 SER A CA 1
ATOM 739 C C . SER A 1 94 ? 22.625 7.008 -1.275 1 92.88 94 SER A C 1
ATOM 741 O O . SER A 1 94 ? 23.016 8.156 -1.047 1 92.88 94 SER A O 1
ATOM 743 N N . LYS A 1 95 ? 22.109 6.594 -2.375 1 92.81 95 LYS A N 1
ATOM 744 C CA . LYS A 1 95 ? 21.891 7.574 -3.438 1 92.81 95 LYS A CA 1
ATOM 745 C C . LYS A 1 95 ? 20.891 8.641 -3.004 1 92.81 95 LYS A C 1
ATOM 747 O O . LYS A 1 95 ? 21.094 9.828 -3.244 1 92.81 95 LYS A O 1
ATOM 752 N N . ILE A 1 96 ? 19.859 8.25 -2.395 1 92.94 96 ILE A N 1
ATOM 753 C CA . ILE A 1 96 ? 18.828 9.172 -1.925 1 92.94 96 ILE A CA 1
ATOM 754 C C . ILE A 1 96 ? 19.422 10.125 -0.892 1 92.94 96 ILE A C 1
ATOM 756 O O . ILE A 1 96 ? 19.094 11.312 -0.88 1 92.94 96 ILE A O 1
ATOM 760 N N . GLN A 1 97 ? 20.312 9.602 -0.082 1 90.94 97 GLN A N 1
ATOM 761 C CA . GLN A 1 97 ? 20.969 10.422 0.93 1 90.94 97 GLN A CA 1
ATOM 762 C C . GLN A 1 97 ? 21.859 11.484 0.286 1 90.94 97 GLN A C 1
ATOM 764 O O . GLN A 1 97 ? 22.125 12.523 0.889 1 90.94 97 GLN A O 1
ATOM 769 N N . SER A 1 98 ? 22.266 11.273 -0.881 1 90.56 98 SER A N 1
ATOM 770 C CA . SER A 1 98 ? 23.172 12.203 -1.554 1 90.56 98 SER A CA 1
ATOM 771 C C . SER A 1 98 ? 22.406 13.266 -2.33 1 90.56 98 SER A C 1
ATOM 773 O O . SER A 1 98 ? 23 14.227 -2.832 1 90.56 98 SER A O 1
ATOM 775 N N . PHE A 1 99 ? 21.125 13.117 -2.377 1 91.31 99 PHE A N 1
ATOM 776 C CA . PHE A 1 99 ? 20.297 14.078 -3.1 1 91.31 99 PHE A CA 1
ATOM 777 C C . PHE A 1 99 ? 20.359 15.445 -2.443 1 91.31 99 PHE A C 1
ATOM 779 O O . PHE A 1 99 ? 20.469 15.555 -1.22 1 91.31 99 PHE A O 1
ATOM 786 N N . THR A 1 100 ? 20.312 16.484 -3.275 1 90.5 100 THR A N 1
ATOM 787 C CA . THR A 1 100 ? 20.016 17.797 -2.75 1 90.5 100 THR A CA 1
ATOM 788 C C . THR A 1 100 ? 18.547 17.891 -2.348 1 90.5 100 THR A C 1
ATOM 790 O O . THR A 1 100 ? 17.734 17.047 -2.732 1 90.5 100 THR A O 1
ATOM 793 N N . MET A 1 101 ? 18.234 18.828 -1.557 1 89.5 101 MET A N 1
ATOM 794 C CA . MET A 1 101 ? 16.844 19 -1.158 1 89.5 101 MET A CA 1
ATOM 795 C C . MET A 1 101 ? 15.961 19.25 -2.373 1 89.5 101 MET A C 1
ATOM 797 O O . MET A 1 101 ? 14.797 18.844 -2.396 1 89.5 101 MET A O 1
ATOM 801 N N . ALA A 1 102 ? 16.5 19.938 -3.326 1 87.19 102 ALA A N 1
ATOM 802 C CA . ALA A 1 102 ? 15.758 20.203 -4.555 1 87.19 102 ALA A CA 1
ATOM 803 C C . ALA A 1 102 ? 15.406 18.906 -5.281 1 87.19 102 ALA A C 1
ATOM 805 O O . ALA A 1 102 ? 14.305 18.766 -5.809 1 87.19 102 ALA A O 1
ATOM 806 N N . THR A 1 103 ? 16.375 18.047 -5.328 1 88.06 103 THR A N 1
ATOM 807 C CA . THR A 1 103 ? 16.156 16.75 -5.984 1 88.06 103 THR A CA 1
ATOM 808 C C . THR A 1 103 ? 15.141 15.922 -5.211 1 88.06 103 THR A C 1
ATOM 810 O O . THR A 1 103 ? 14.344 15.188 -5.805 1 88.06 103 THR A O 1
ATOM 813 N N . TYR A 1 104 ? 15.195 16 -3.895 1 88.12 104 TYR A N 1
ATOM 814 C CA . TYR A 1 104 ? 14.25 15.273 -3.049 1 88.12 104 TYR A CA 1
ATOM 815 C C . TYR A 1 104 ? 12.812 15.672 -3.369 1 88.12 104 TYR A C 1
ATOM 817 O O . TYR A 1 104 ? 11.914 14.828 -3.357 1 88.12 104 TYR A O 1
ATOM 825 N N . LEU A 1 105 ? 12.602 16.891 -3.615 1 82.69 105 LEU A N 1
ATOM 826 C CA . LEU A 1 105 ? 11.258 17.422 -3.846 1 82.69 105 LEU A CA 1
ATOM 827 C C . LEU A 1 105 ? 10.688 16.891 -5.16 1 82.69 105 LEU A C 1
ATOM 829 O O . LEU A 1 105 ? 9.477 16.969 -5.379 1 82.69 105 LEU A O 1
ATOM 833 N N . ARG A 1 106 ? 11.547 16.391 -5.949 1 82.69 106 ARG A N 1
ATOM 834 C CA . ARG A 1 106 ? 11.102 15.852 -7.23 1 82.69 106 ARG A CA 1
ATOM 835 C C . ARG A 1 106 ? 10.359 14.531 -7.047 1 82.69 106 ARG A C 1
ATOM 837 O O . ARG A 1 106 ? 9.609 14.109 -7.926 1 82.69 106 ARG A O 1
ATOM 844 N N . PHE A 1 107 ? 10.617 13.883 -5.93 1 85.06 107 PHE A N 1
ATOM 845 C CA . PHE A 1 107 ? 10.016 12.578 -5.688 1 85.06 107 PHE A CA 1
ATOM 846 C C . PHE A 1 107 ? 9.078 12.625 -4.488 1 85.06 107 PHE A C 1
ATOM 848 O O . PHE A 1 107 ? 9.438 13.156 -3.436 1 85.06 107 PHE A O 1
ATOM 855 N N . PRO A 1 108 ? 7.941 12.07 -4.676 1 82.81 108 PRO A N 1
ATOM 856 C CA . PRO A 1 108 ? 7.105 11.906 -3.484 1 82.81 108 PRO A CA 1
ATOM 857 C C . PRO A 1 108 ? 7.68 10.898 -2.492 1 82.81 108 PRO A C 1
ATOM 859 O O . PRO A 1 108 ? 8.266 9.898 -2.9 1 82.81 108 PRO A O 1
ATOM 862 N N . THR A 1 109 ? 7.5 11.148 -1.211 1 85.56 109 THR A N 1
ATOM 863 C CA . THR A 1 109 ? 8.023 10.289 -0.154 1 85.56 109 THR A CA 1
ATOM 864 C C . THR A 1 109 ? 7.512 8.859 -0.31 1 85.56 109 THR A C 1
ATOM 866 O O . THR A 1 109 ? 8.281 7.906 -0.196 1 85.56 109 THR A O 1
ATOM 869 N N . SER A 1 110 ? 6.297 8.703 -0.626 1 80.88 110 SER A N 1
ATOM 870 C CA . SER A 1 110 ? 5.703 7.383 -0.804 1 80.88 110 SER A CA 1
ATOM 871 C C . SER A 1 110 ? 6.352 6.641 -1.968 1 80.88 110 SER A C 1
ATOM 873 O O . SER A 1 110 ? 6.547 5.426 -1.901 1 80.88 110 SER A O 1
ATOM 875 N N . GLY A 1 111 ? 6.664 7.422 -2.965 1 86.38 111 GLY A N 1
ATOM 876 C CA . GLY A 1 111 ? 7.324 6.836 -4.117 1 86.38 111 GLY A CA 1
ATOM 877 C C . GLY A 1 111 ? 8.711 6.301 -3.805 1 86.38 111 GLY A C 1
ATOM 878 O O . GLY A 1 111 ? 9.094 5.23 -4.277 1 86.38 111 GLY A O 1
ATOM 879 N N . LEU A 1 112 ? 9.344 7.016 -3.018 1 91.5 112 LEU A N 1
ATOM 880 C CA . LEU A 1 112 ? 10.688 6.59 -2.633 1 91.5 112 LEU A CA 1
ATOM 881 C C . LEU A 1 112 ? 10.633 5.34 -1.762 1 91.5 112 LEU A C 1
ATOM 883 O O . LEU A 1 112 ? 11.453 4.434 -1.923 1 91.5 112 LEU A O 1
ATOM 887 N N . ILE A 1 113 ? 9.695 5.297 -0.91 1 90.12 113 ILE A N 1
ATOM 888 C CA . ILE A 1 113 ? 9.531 4.129 -0.05 1 90.12 113 ILE A CA 1
ATOM 889 C C . ILE A 1 113 ? 9.258 2.895 -0.903 1 90.12 113 ILE A C 1
ATOM 891 O O . ILE A 1 113 ? 9.891 1.853 -0.724 1 90.12 113 ILE A O 1
ATOM 895 N N . THR A 1 114 ? 8.391 3.008 -1.857 1 85.88 114 THR A N 1
ATOM 896 C CA . THR A 1 114 ? 8.023 1.899 -2.73 1 85.88 114 THR A CA 1
ATOM 897 C C . THR A 1 114 ? 9.227 1.411 -3.523 1 85.88 114 THR A C 1
ATOM 899 O O . THR A 1 114 ? 9.438 0.205 -3.666 1 85.88 114 THR A O 1
ATOM 902 N N . ARG A 1 115 ? 9.961 2.293 -3.967 1 90.5 115 ARG A N 1
ATOM 903 C CA . ARG A 1 115 ? 11.109 1.966 -4.805 1 90.5 115 ARG A CA 1
ATOM 904 C C . ARG A 1 115 ? 12.18 1.242 -3.998 1 90.5 115 ARG A C 1
ATOM 906 O O . ARG A 1 115 ? 12.922 0.417 -4.539 1 90.5 115 ARG A O 1
ATOM 913 N N . LEU A 1 116 ? 12.203 1.453 -2.674 1 94 116 LEU A N 1
ATOM 914 C CA . LEU A 1 116 ? 13.242 0.851 -1.848 1 94 116 LEU A CA 1
ATOM 915 C C . LEU A 1 116 ? 12.742 -0.438 -1.202 1 94 116 LEU A C 1
ATOM 917 O O . LEU A 1 116 ? 13.531 -1.195 -0.632 1 94 116 LEU A O 1
ATOM 921 N N . THR A 1 117 ? 11.516 -0.696 -1.333 1 91.44 117 THR A N 1
ATOM 922 C CA . THR A 1 117 ? 10.992 -1.862 -0.629 1 91.44 117 THR A CA 1
ATOM 923 C C . THR A 1 117 ? 10.336 -2.834 -1.605 1 91.44 117 THR A C 1
ATOM 925 O O . THR A 1 117 ? 10.992 -3.738 -2.125 1 91.44 117 THR A O 1
ATOM 928 N N . SER A 1 118 ? 9.141 -2.473 -2.098 1 86.44 118 SER A N 1
ATOM 929 C CA . SER A 1 118 ? 8.367 -3.373 -2.947 1 86.44 118 SER A CA 1
ATOM 930 C C . SER A 1 118 ? 9.07 -3.615 -4.281 1 86.44 118 SER A C 1
ATOM 932 O O . SER A 1 118 ? 9.094 -4.742 -4.781 1 86.44 118 SER A O 1
ATOM 934 N N . ASP A 1 119 ? 9.578 -2.6 -4.836 1 90.5 119 ASP A N 1
ATOM 935 C CA . ASP A 1 119 ? 10.234 -2.734 -6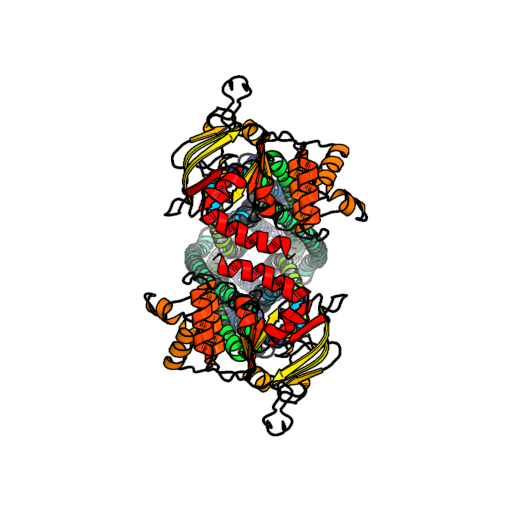.133 1 90.5 119 ASP A CA 1
ATOM 936 C C . ASP A 1 119 ? 11.484 -3.605 -6.02 1 90.5 119 ASP A C 1
ATOM 938 O O . ASP A 1 119 ? 11.75 -4.441 -6.887 1 90.5 119 ASP A O 1
ATOM 942 N N . VAL A 1 120 ? 12.219 -3.408 -4.934 1 95.5 120 VAL A N 1
ATOM 943 C CA . VAL A 1 120 ? 13.414 -4.219 -4.723 1 95.5 120 VAL A CA 1
ATOM 944 C C . VAL A 1 120 ? 13.016 -5.68 -4.523 1 95.5 120 VAL A C 1
ATOM 946 O O . VAL A 1 120 ? 13.656 -6.586 -5.066 1 95.5 120 VAL A O 1
ATOM 949 N N . GLN A 1 121 ? 12.008 -5.887 -3.809 1 91.88 121 GLN A N 1
ATOM 950 C CA . GLN A 1 121 ? 11.523 -7.242 -3.576 1 91.88 121 GLN A CA 1
ATOM 951 C C . GLN A 1 121 ? 11.117 -7.914 -4.883 1 91.88 121 GLN A C 1
ATOM 953 O O . GLN A 1 121 ? 11.344 -9.109 -5.07 1 91.88 121 GLN A O 1
ATOM 958 N N . GLN A 1 122 ? 10.539 -7.125 -5.734 1 89 122 GLN A N 1
ATOM 959 C CA . GLN A 1 122 ? 10.094 -7.652 -7.02 1 89 122 GLN A CA 1
ATOM 960 C C . GLN A 1 122 ? 11.273 -8.125 -7.863 1 89 122 GLN A C 1
ATOM 962 O O . GLN A 1 122 ? 11.258 -9.234 -8.398 1 89 122 GLN A O 1
ATOM 967 N N . VAL A 1 123 ? 12.258 -7.32 -7.969 1 94.5 123 VAL A N 1
ATOM 968 C CA . VAL A 1 123 ? 13.406 -7.668 -8.805 1 94.5 123 VAL A CA 1
ATOM 969 C C . VAL A 1 123 ? 14.203 -8.789 -8.141 1 94.5 123 VAL A C 1
ATOM 971 O O . VAL A 1 123 ? 14.75 -9.656 -8.828 1 94.5 123 VAL A O 1
ATOM 974 N N . GLN A 1 124 ? 14.242 -8.781 -6.828 1 95.19 124 GLN A N 1
ATOM 975 C CA . GLN A 1 124 ? 14.883 -9.852 -6.078 1 95.19 124 GLN A CA 1
ATOM 976 C C . GLN A 1 124 ? 14.188 -11.188 -6.312 1 95.19 124 GLN A C 1
ATOM 978 O O . GLN A 1 124 ? 14.844 -12.219 -6.496 1 95.19 124 GLN A O 1
ATOM 983 N N . SER A 1 125 ? 12.961 -11.18 -6.324 1 91.62 125 SER A N 1
ATOM 984 C CA . SER A 1 125 ? 12.172 -12.391 -6.543 1 91.62 125 SER A CA 1
ATOM 985 C C . SER A 1 125 ? 12.383 -12.938 -7.953 1 91.62 125 SER A C 1
ATOM 987 O O . SER A 1 125 ? 12.484 -14.148 -8.148 1 91.62 125 SER A O 1
ATOM 989 N N . VAL A 1 126 ? 12.445 -12.055 -8.883 1 92.12 126 VAL A N 1
ATOM 990 C CA . VAL A 1 126 ? 12.648 -12.477 -10.266 1 92.12 126 VAL A CA 1
ATOM 991 C C . VAL A 1 126 ? 14.039 -13.094 -10.414 1 92.12 126 VAL A C 1
ATOM 993 O O . VAL A 1 126 ? 14.203 -14.109 -11.102 1 92.12 126 VAL A O 1
ATOM 996 N N . LEU A 1 127 ? 15 -12.477 -9.781 1 93.94 127 LEU A N 1
ATOM 997 C CA . LEU A 1 127 ? 16.344 -13.055 -9.836 1 93.94 127 LEU A CA 1
ATOM 998 C C . LEU A 1 127 ? 16.359 -14.438 -9.188 1 93.94 127 LEU A C 1
ATOM 1000 O O . LEU A 1 127 ? 16.938 -15.375 -9.742 1 93.94 127 LEU A O 1
ATOM 1004 N N . PHE A 1 128 ? 15.758 -14.516 -8.094 1 92.06 128 PHE A N 1
ATOM 1005 C CA . PHE A 1 128 ? 15.688 -15.797 -7.402 1 92.06 128 PHE A CA 1
ATOM 1006 C C . PHE A 1 128 ? 15 -16.844 -8.266 1 92.06 128 PHE A C 1
ATOM 1008 O O . PHE A 1 128 ? 15.523 -17.953 -8.453 1 92.06 128 PHE A O 1
ATOM 1015 N N . MET A 1 129 ? 13.891 -16.516 -8.797 1 90.06 129 MET A N 1
ATOM 1016 C CA . MET A 1 129 ? 13.125 -17.438 -9.625 1 90.06 129 MET A CA 1
ATOM 1017 C C . MET A 1 129 ? 13.883 -17.781 -10.906 1 90.06 129 MET A C 1
ATOM 1019 O O . MET A 1 129 ? 13.773 -18.891 -11.414 1 90.06 129 MET A O 1
ATOM 1023 N N . SER A 1 130 ? 14.602 -16.828 -11.469 1 91.75 130 SER A N 1
ATOM 1024 C CA . SER A 1 130 ? 15.359 -17.047 -12.695 1 91.75 130 SER A CA 1
ATOM 1025 C C . SER A 1 130 ? 16.469 -18.078 -12.484 1 91.75 130 SER A C 1
ATOM 1027 O O . SER A 1 130 ? 16.828 -18.797 -13.422 1 91.75 130 SER A O 1
ATOM 1029 N N . LEU A 1 131 ? 16.922 -18.188 -11.281 1 91.75 131 LEU A N 1
ATOM 1030 C CA . LEU A 1 131 ? 17.984 -19.141 -10.977 1 91.75 131 LEU A CA 1
ATOM 1031 C C . LEU A 1 131 ? 17.406 -20.5 -10.641 1 91.75 131 LEU A C 1
ATOM 1033 O O . LEU A 1 131 ? 18.141 -21.469 -10.469 1 91.75 131 LEU A O 1
ATOM 1037 N N . ARG A 1 132 ? 16.094 -20.469 -10.648 1 88 132 ARG A N 1
ATOM 1038 C CA . ARG A 1 132 ? 15.445 -21.719 -10.266 1 88 132 ARG A CA 1
ATOM 1039 C C . ARG A 1 132 ? 14.414 -22.141 -11.312 1 88 132 ARG A C 1
ATOM 1041 O O . ARG A 1 132 ? 14.773 -22.703 -12.352 1 88 132 ARG A O 1
ATOM 1048 N N . ILE A 1 133 ? 13.195 -21.594 -11.172 1 81.88 133 ILE A N 1
ATOM 1049 C CA . ILE A 1 133 ? 12.078 -22.156 -11.938 1 81.88 133 ILE A CA 1
ATOM 1050 C C . ILE A 1 133 ? 11.93 -21.391 -13.25 1 81.88 133 ILE A C 1
ATOM 1052 O O . ILE A 1 133 ? 11.57 -21.969 -14.273 1 81.88 133 ILE A O 1
ATOM 1056 N N . MET A 1 134 ? 12.234 -20.203 -13.258 1 86.75 134 MET A N 1
ATOM 1057 C CA . MET A 1 134 ? 11.922 -19.328 -14.391 1 86.75 134 MET A CA 1
ATOM 1058 C C . MET A 1 134 ? 12.758 -19.703 -15.609 1 86.75 134 MET A C 1
ATOM 1060 O O . MET A 1 134 ? 12.266 -19.656 -16.734 1 86.75 134 MET A O 1
ATOM 1064 N N . LEU A 1 135 ? 14 -20.078 -15.469 1 87.06 135 LEU A N 1
ATOM 1065 C CA . LEU A 1 135 ? 14.859 -20.484 -16.578 1 87.06 135 LEU A CA 1
ATOM 1066 C C . LEU A 1 135 ? 14.711 -21.969 -16.891 1 87.06 135 LEU A C 1
ATOM 1068 O O . LEU A 1 135 ? 14.906 -22.391 -18.016 1 87.06 135 LEU A O 1
ATOM 1072 N N . ARG A 1 136 ? 14.336 -22.672 -15.906 1 87.31 136 ARG A N 1
ATOM 1073 C CA . ARG A 1 136 ? 14.211 -24.125 -16.047 1 87.31 136 ARG A CA 1
ATOM 1074 C C . ARG A 1 136 ? 13.039 -24.484 -16.953 1 87.31 136 ARG A C 1
ATOM 1076 O O . ARG A 1 136 ? 13.141 -25.391 -17.781 1 87.31 136 ARG A O 1
ATOM 1083 N N . ALA A 1 137 ? 11.969 -23.75 -16.844 1 86.38 137 ALA A N 1
ATOM 1084 C CA . ALA A 1 137 ? 10.734 -24.109 -17.547 1 86.38 137 ALA A CA 1
ATOM 1085 C C . ALA A 1 137 ? 10.914 -24 -19.062 1 86.38 137 ALA A C 1
ATOM 1087 O O . ALA A 1 137 ? 10.688 -24.953 -19.797 1 86.38 137 ALA A O 1
ATOM 1088 N N . PRO A 1 138 ? 11.398 -22.922 -19.609 1 86.19 138 PRO A N 1
ATOM 1089 C CA . PRO A 1 138 ? 11.617 -22.844 -21.062 1 86.19 138 PRO A CA 1
ATOM 1090 C C . PRO A 1 138 ? 12.672 -23.844 -21.547 1 86.19 138 PRO A C 1
ATOM 1092 O O . PRO A 1 138 ? 12.523 -24.406 -22.625 1 86.19 138 PRO A O 1
ATOM 1095 N N . LEU A 1 139 ? 13.68 -24.047 -20.766 1 89.69 139 LEU A N 1
ATOM 1096 C CA . LEU A 1 139 ? 14.719 -25 -21.141 1 89.69 139 LEU A CA 1
ATOM 1097 C C . LEU A 1 139 ? 14.188 -26.422 -21.125 1 89.69 139 LEU A C 1
ATOM 1099 O O . LEU A 1 139 ? 14.57 -27.25 -21.953 1 89.69 139 LEU A O 1
ATOM 1103 N N . ALA A 1 140 ? 13.328 -26.641 -20.125 1 89.12 140 ALA A N 1
ATOM 1104 C CA . ALA A 1 140 ? 12.703 -27.953 -20.047 1 89.12 140 ALA A CA 1
ATOM 1105 C C . ALA A 1 140 ? 11.805 -28.203 -21.266 1 89.12 140 ALA A C 1
ATOM 1107 O O . ALA A 1 140 ? 11.734 -29.328 -21.766 1 89.12 140 ALA A O 1
ATOM 1108 N N . ALA A 1 141 ? 11.102 -27.172 -21.656 1 86.62 141 ALA A N 1
ATOM 1109 C CA . ALA A 1 141 ? 10.242 -27.312 -22.828 1 86.62 141 ALA A CA 1
ATOM 1110 C C . ALA A 1 141 ? 11.07 -27.594 -24.078 1 86.62 141 ALA A C 1
ATOM 1112 O O . ALA A 1 141 ? 10.789 -28.547 -24.812 1 86.62 141 ALA A O 1
ATOM 1113 N N . VAL A 1 142 ? 12.094 -26.875 -24.328 1 88.62 142 VAL A N 1
ATOM 1114 C CA . VAL A 1 142 ? 12.961 -27.047 -25.484 1 88.62 142 VAL A CA 1
ATOM 1115 C C . VAL A 1 142 ? 13.727 -28.359 -25.375 1 88.62 142 VAL A C 1
ATOM 1117 O O . VAL A 1 142 ? 13.852 -29.094 -26.359 1 88.62 142 VAL A O 1
ATOM 1120 N N . GLY A 1 143 ? 14.227 -28.562 -24.172 1 91.06 143 GLY A N 1
ATOM 1121 C CA . GLY A 1 143 ? 14.945 -29.797 -23.953 1 91.06 143 GLY A CA 1
ATOM 1122 C C . GLY A 1 143 ? 14.094 -31.031 -24.188 1 91.06 143 GLY A C 1
ATOM 1123 O O . GLY A 1 143 ? 14.555 -32.031 -24.781 1 91.06 143 GLY A O 1
ATOM 1124 N N . SER A 1 144 ? 12.844 -30.969 -23.688 1 89.5 144 SER A N 1
ATOM 1125 C CA . SER A 1 144 ? 11.938 -32.094 -23.891 1 89.5 144 SER A CA 1
ATOM 1126 C C . SER A 1 144 ? 11.656 -32.312 -25.375 1 89.5 144 SER A C 1
ATOM 1128 O O . SER A 1 144 ? 11.578 -33.469 -25.828 1 89.5 144 SER A O 1
ATOM 1130 N N . LEU A 1 145 ? 11.484 -31.281 -26.062 1 87.94 145 LEU A N 1
ATOM 1131 C CA . LEU A 1 145 ? 11.266 -31.391 -27.5 1 87.94 145 LEU A CA 1
ATOM 1132 C C . LEU A 1 145 ? 12.492 -31.984 -28.203 1 87.94 145 LEU A C 1
ATOM 1134 O O . LEU A 1 145 ? 12.359 -32.875 -29.047 1 87.94 145 LEU A O 1
ATOM 1138 N N . MET A 1 146 ? 13.633 -31.531 -27.844 1 91.5 146 MET A N 1
ATOM 1139 C CA . MET A 1 146 ? 14.875 -32 -28.438 1 91.5 146 MET A CA 1
ATOM 1140 C C . MET A 1 146 ? 15.086 -33.5 -28.125 1 91.5 146 MET A C 1
ATOM 1142 O O . MET A 1 146 ? 15.461 -34.25 -29 1 91.5 146 MET A O 1
ATOM 1146 N N . MET A 1 147 ? 14.82 -33.812 -26.891 1 91.69 147 MET A N 1
ATOM 1147 C CA . MET A 1 147 ? 15 -35.219 -26.5 1 91.69 147 MET A CA 1
ATOM 1148 C C . MET A 1 147 ? 13.984 -36.125 -27.188 1 91.69 147 MET A C 1
ATOM 1150 O O . MET A 1 147 ? 14.289 -37.25 -27.531 1 91.69 147 MET A O 1
ATOM 1154 N N . ALA A 1 148 ? 12.812 -35.625 -27.375 1 89.19 148 ALA A N 1
ATOM 1155 C CA . ALA A 1 148 ? 11.812 -36.375 -28.125 1 89.19 148 ALA A CA 1
ATOM 1156 C C . ALA A 1 148 ? 12.297 -36.688 -29.547 1 89.19 148 ALA A C 1
ATOM 1158 O O . ALA A 1 148 ? 12.078 -37.781 -30.062 1 89.19 148 ALA A O 1
ATOM 1159 N N . PHE A 1 149 ? 12.992 -35.781 -30.156 1 89.62 149 PHE A N 1
ATOM 1160 C CA . PHE A 1 149 ? 13.555 -35.969 -31.5 1 89.62 149 PHE A CA 1
ATOM 1161 C C . PHE A 1 149 ? 14.688 -36.969 -31.469 1 89.62 149 PHE A C 1
ATOM 1163 O O . PHE A 1 149 ? 14.898 -37.688 -32.438 1 89.62 149 PHE A O 1
ATOM 1170 N N . PHE A 1 150 ? 15.383 -36.938 -30.406 1 90.06 150 PHE A N 1
ATOM 1171 C CA . PHE A 1 150 ? 16.484 -37.875 -30.266 1 90.06 150 PHE A CA 1
ATOM 1172 C C . PHE A 1 150 ? 15.961 -39.281 -30.125 1 90.06 150 PHE A C 1
ATOM 1174 O O . PHE A 1 150 ? 16.625 -40.25 -30.562 1 90.06 150 PHE A O 1
ATOM 1181 N N . VAL A 1 151 ? 14.836 -39.438 -29.469 1 88.81 151 VAL A N 1
ATOM 1182 C CA . VAL A 1 151 ? 14.258 -40.781 -29.266 1 88.81 151 VAL A CA 1
ATOM 1183 C C . VAL A 1 151 ? 13.656 -41.281 -30.578 1 88.81 151 VAL A C 1
ATOM 1185 O O . VAL A 1 151 ? 14 -42.344 -31.047 1 88.81 151 VAL A O 1
ATOM 1188 N N . ASN A 1 152 ? 12.727 -40.5 -31.188 1 90.06 152 ASN A N 1
ATOM 1189 C CA . ASN A 1 152 ? 12.094 -40.812 -32.469 1 90.06 152 ASN A CA 1
ATOM 1190 C C . ASN A 1 152 ? 11.648 -39.562 -33.188 1 90.06 152 ASN A C 1
ATOM 1192 O O . ASN A 1 152 ? 10.633 -38.969 -32.844 1 90.06 152 ASN A O 1
ATOM 1196 N N . PRO A 1 153 ? 12.359 -39.188 -34.188 1 88.31 153 PRO A N 1
ATOM 1197 C CA . PRO A 1 153 ? 12.094 -37.938 -34.906 1 88.31 153 PRO A CA 1
ATOM 1198 C C . PRO A 1 153 ? 10.688 -37.906 -35.5 1 88.31 153 PRO A C 1
ATOM 1200 O O . PRO A 1 153 ? 10.062 -36.844 -35.562 1 88.31 153 PRO A O 1
ATOM 1203 N N . LYS A 1 154 ? 10.219 -39.031 -35.969 1 86.5 154 LYS A N 1
ATOM 1204 C CA . LYS A 1 154 ? 8.906 -39.062 -36.625 1 86.5 154 LYS A CA 1
ATOM 1205 C C . LYS A 1 154 ? 7.805 -38.75 -35.594 1 86.5 154 LYS A C 1
ATOM 1207 O O . LYS A 1 154 ? 6.914 -37.938 -35.875 1 86.5 154 LYS A O 1
ATOM 1212 N N . MET A 1 155 ? 7.914 -39.344 -34.406 1 86.12 155 MET A N 1
ATOM 1213 C CA . MET A 1 155 ? 6.922 -39.094 -33.375 1 86.12 155 MET A CA 1
ATOM 1214 C C . MET A 1 155 ? 7.066 -37.656 -32.812 1 86.12 155 MET A C 1
ATOM 1216 O O . MET A 1 155 ? 6.074 -37.031 -32.5 1 86.12 155 MET A O 1
ATOM 1220 N N . ALA A 1 156 ? 8.258 -37.25 -32.75 1 87.81 156 ALA A N 1
ATOM 1221 C CA . ALA A 1 156 ? 8.547 -35.906 -32.188 1 87.81 156 ALA A CA 1
ATOM 1222 C C . ALA A 1 156 ? 7.996 -34.812 -33.094 1 87.81 156 ALA A C 1
ATOM 1224 O O . ALA A 1 156 ? 7.699 -33.719 -32.625 1 87.81 156 ALA A O 1
ATOM 1225 N N . LEU A 1 157 ? 7.879 -35.094 -34.344 1 86.81 157 LEU A N 1
ATOM 1226 C CA . LEU A 1 157 ? 7.348 -34.125 -35.312 1 86.81 157 LEU A CA 1
ATOM 1227 C C . LEU A 1 157 ? 5.91 -33.75 -34.969 1 86.81 157 LEU A C 1
ATOM 1229 O O . LEU A 1 157 ? 5.5 -32.594 -35.125 1 86.81 157 LEU A O 1
ATOM 1233 N N . PHE A 1 158 ? 5.172 -34.688 -34.375 1 82.81 158 PHE A N 1
ATOM 1234 C CA . PHE A 1 158 ? 3.787 -34.406 -34 1 82.81 158 PHE A CA 1
ATOM 1235 C C . PHE A 1 158 ? 3.723 -33.5 -32.781 1 82.81 158 PHE A C 1
ATOM 1237 O O . PHE A 1 158 ? 2.783 -32.719 -32.625 1 82.81 158 PHE A O 1
ATOM 1244 N N . LEU A 1 159 ? 4.719 -33.688 -31.953 1 82.56 159 LEU A N 1
ATOM 1245 C CA . LEU A 1 159 ? 4.801 -32.781 -30.812 1 82.56 159 LEU A CA 1
ATOM 1246 C C . LEU A 1 159 ? 5.25 -31.391 -31.234 1 82.56 159 LEU A C 1
ATOM 1248 O O . LEU A 1 159 ? 4.797 -30.391 -30.688 1 82.56 159 LEU A O 1
ATOM 1252 N N . LEU A 1 160 ? 6.078 -31.344 -32.188 1 82.19 160 LEU A N 1
ATOM 1253 C CA . LEU A 1 160 ? 6.637 -30.094 -32.688 1 82.19 160 LEU A CA 1
ATOM 1254 C C . LEU A 1 160 ? 5.555 -29.234 -33.344 1 82.19 160 LEU A C 1
ATOM 1256 O O . LEU A 1 160 ? 5.57 -28.016 -33.219 1 82.19 160 LEU A O 1
ATOM 1260 N N . ILE A 1 161 ? 4.641 -29.828 -33.938 1 81.25 161 ILE A N 1
ATOM 1261 C CA . ILE A 1 161 ? 3.598 -29.078 -34.625 1 81.25 161 ILE A CA 1
ATOM 1262 C C . ILE A 1 161 ? 2.707 -28.359 -33.625 1 81.25 161 ILE A C 1
ATOM 1264 O O . ILE A 1 161 ? 2.297 -27.219 -33.844 1 81.25 161 ILE A O 1
ATOM 1268 N N . GLY A 1 162 ? 2.463 -28.906 -32.531 1 80.25 162 GLY A N 1
ATOM 1269 C CA . GLY A 1 162 ? 1.632 -28.297 -31.5 1 80.25 162 GLY A CA 1
ATOM 1270 C C . GLY A 1 162 ? 2.336 -27.188 -30.734 1 80.25 162 GLY A C 1
ATOM 1271 O O . GLY A 1 162 ? 1.693 -26.25 -30.266 1 80.25 162 GLY A O 1
ATOM 1272 N N . THR A 1 163 ? 3.66 -27.203 -30.781 1 81.31 163 THR A N 1
ATOM 1273 C CA . THR A 1 163 ? 4.438 -26.328 -29.906 1 81.31 163 THR A CA 1
ATOM 1274 C C . THR A 1 163 ? 4.406 -24.891 -30.438 1 81.31 163 THR A C 1
ATOM 1276 O O . THR A 1 163 ? 4.113 -23.953 -29.672 1 81.31 163 THR A O 1
ATOM 1279 N N . PRO A 1 164 ? 4.664 -24.594 -31.672 1 78.75 164 PRO A N 1
ATOM 1280 C CA . PRO A 1 164 ? 4.602 -23.203 -32.156 1 78.75 164 PRO A CA 1
ATOM 1281 C C . PRO A 1 164 ? 3.203 -22.609 -32.031 1 78.75 164 PRO A C 1
ATOM 1283 O O . PRO A 1 164 ? 3.061 -21.422 -31.719 1 78.75 164 PRO A O 1
ATOM 1286 N N . LEU A 1 165 ? 2.236 -23.484 -32.281 1 82.62 165 LEU A N 1
ATOM 1287 C CA . LEU A 1 165 ? 0.857 -23.016 -32.188 1 82.62 165 LEU A CA 1
ATOM 1288 C C . LEU A 1 165 ? 0.531 -22.625 -30.734 1 82.62 165 LEU A C 1
ATOM 1290 O O . LEU A 1 165 ? -0.108 -21.594 -30.5 1 82.62 165 LEU A O 1
ATOM 1294 N N . LEU A 1 166 ? 1.027 -23.328 -29.828 1 84.38 166 LEU A N 1
ATOM 1295 C CA . LEU A 1 166 ? 0.79 -23.062 -28.422 1 84.38 166 LEU A CA 1
ATOM 1296 C C . LEU A 1 166 ? 1.551 -21.812 -27.969 1 84.38 166 LEU A C 1
ATOM 1298 O O . LEU A 1 166 ? 1.035 -21.016 -27.172 1 84.38 166 LEU A O 1
ATOM 1302 N N . MET A 1 167 ? 2.686 -21.656 -28.484 1 80.75 167 MET A N 1
ATOM 1303 C CA . MET A 1 167 ? 3.508 -20.5 -28.109 1 80.75 167 MET A CA 1
ATOM 1304 C C . MET A 1 167 ? 2.859 -19.203 -28.578 1 80.75 167 MET A C 1
ATOM 1306 O O . MET A 1 167 ? 2.844 -18.219 -27.828 1 80.75 167 MET A O 1
ATOM 1310 N N . ILE A 1 168 ? 2.377 -19.234 -29.781 1 84.25 168 ILE A N 1
ATOM 1311 C CA . ILE A 1 168 ? 1.711 -18.062 -30.312 1 84.25 168 ILE A CA 1
ATOM 1312 C C . ILE A 1 168 ? 0.439 -17.781 -29.531 1 84.25 168 ILE A C 1
ATOM 1314 O O . ILE A 1 168 ? 0.17 -16.625 -29.156 1 84.25 168 ILE A O 1
ATOM 1318 N N . PHE A 1 169 ? -0.284 -18.766 -29.219 1 87.62 169 PHE A N 1
ATOM 1319 C CA . PHE A 1 169 ? -1.511 -18.641 -28.438 1 87.62 169 PHE A CA 1
ATOM 1320 C C . PHE A 1 169 ? -1.218 -18.062 -27.062 1 87.62 169 PHE A C 1
ATOM 1322 O O . PHE A 1 169 ? -1.876 -17.109 -26.625 1 87.62 169 PHE A O 1
ATOM 1329 N N . LEU A 1 170 ? -0.231 -18.578 -26.438 1 83.62 170 LEU A N 1
ATOM 1330 C CA . LEU A 1 170 ? 0.133 -18.141 -25.094 1 83.62 170 LEU A CA 1
ATOM 1331 C C . LEU A 1 170 ? 0.574 -16.672 -25.109 1 83.62 170 LEU A C 1
ATOM 1333 O O . LEU A 1 170 ? 0.207 -15.898 -24.234 1 83.62 170 LEU A O 1
ATOM 1337 N N . TYR A 1 171 ? 1.28 -16.344 -26.156 1 82.12 171 TYR A N 1
ATOM 1338 C CA . TYR A 1 171 ? 1.776 -14.977 -26.266 1 82.12 171 TYR A CA 1
ATOM 1339 C C . TYR A 1 171 ? 0.624 -13.984 -26.406 1 82.12 171 TYR A C 1
ATOM 1341 O O . TYR A 1 171 ? 0.607 -12.953 -25.734 1 82.12 171 TYR A O 1
ATOM 1349 N N . ILE A 1 172 ? -0.302 -14.32 -27.156 1 88 172 ILE A N 1
ATOM 1350 C CA . ILE A 1 172 ? -1.438 -13.445 -27.422 1 88 172 ILE A CA 1
ATOM 1351 C C . ILE A 1 172 ? -2.281 -13.312 -26.156 1 88 172 ILE A C 1
ATOM 1353 O O . ILE A 1 172 ? -2.643 -12.203 -25.75 1 88 172 ILE A O 1
ATOM 1357 N N . ILE A 1 173 ? -2.51 -14.359 -25.484 1 88.44 173 ILE A N 1
ATOM 1358 C CA . ILE A 1 173 ? -3.391 -14.375 -24.312 1 88.44 173 ILE A CA 1
ATOM 1359 C C . ILE A 1 173 ? -2.727 -13.633 -23.156 1 88.44 173 ILE A C 1
ATOM 1361 O O . ILE A 1 173 ? -3.379 -12.852 -22.453 1 88.44 173 ILE A O 1
ATOM 1365 N N . VAL A 1 174 ? -1.479 -13.836 -23.078 1 82.94 174 VAL A N 1
ATOM 1366 C CA . VAL A 1 174 ? -0.767 -13.195 -21.969 1 82.94 174 VAL A CA 1
ATOM 1367 C C . VAL A 1 174 ? -0.688 -11.695 -22.203 1 82.94 174 VAL A C 1
ATOM 1369 O O . VAL A 1 174 ? -0.919 -10.898 -21.297 1 82.94 174 VAL A O 1
ATOM 1372 N N . LYS A 1 175 ? -0.376 -11.336 -23.391 1 83.25 175 LYS A N 1
ATOM 1373 C CA . LYS A 1 175 ? -0.307 -9.914 -23.719 1 83.25 175 LYS A CA 1
ATOM 1374 C C . LYS A 1 175 ? -1.651 -9.234 -23.484 1 83.25 175 LYS A C 1
ATOM 1376 O O . LYS A 1 175 ? -1.715 -8.172 -22.859 1 83.25 175 LYS A O 1
ATOM 1381 N N . LYS A 1 176 ? -2.66 -9.852 -23.938 1 88.56 176 LYS A N 1
ATOM 1382 C CA . LYS A 1 176 ? -4 -9.312 -23.734 1 88.56 176 LYS A CA 1
ATOM 1383 C C . LYS A 1 176 ? -4.391 -9.344 -22.25 1 88.56 176 LYS A C 1
ATOM 1385 O O . LYS A 1 176 ? -5.027 -8.414 -21.75 1 88.56 176 LYS A O 1
ATOM 1390 N N . GLY A 1 177 ? -4.027 -10.367 -21.594 1 86.12 177 GLY A N 1
ATOM 1391 C CA . GLY A 1 177 ? -4.301 -10.5 -20.172 1 86.12 177 GLY A CA 1
ATOM 1392 C C . GLY A 1 177 ? -3.646 -9.414 -19.344 1 86.12 177 GLY A C 1
ATOM 1393 O O . GLY A 1 177 ? -4.273 -8.852 -18.438 1 86.12 177 GLY A O 1
ATOM 1394 N N . VAL A 1 178 ? -2.482 -9.086 -19.719 1 81.38 178 VAL A N 1
ATOM 1395 C CA . VAL A 1 178 ? -1.734 -8.062 -18.984 1 81.38 178 VAL A CA 1
ATOM 1396 C C . VAL A 1 178 ? -2.426 -6.711 -19.156 1 81.38 178 VAL A C 1
ATOM 1398 O O . VAL A 1 178 ? -2.541 -5.949 -18.188 1 81.38 178 VAL A O 1
ATOM 1401 N N . HIS A 1 179 ? -2.875 -6.457 -20.297 1 86.12 179 HIS A N 1
ATOM 1402 C CA . HIS A 1 179 ? -3.596 -5.215 -20.562 1 86.12 179 HIS A CA 1
ATOM 1403 C C . HIS A 1 179 ? -4.895 -5.156 -19.766 1 86.12 179 HIS A C 1
ATOM 1405 O O . HIS A 1 179 ? -5.199 -4.133 -19.141 1 86.12 179 HIS A O 1
ATOM 1411 N N . LEU A 1 180 ? -5.637 -6.227 -19.734 1 90.06 180 LEU A N 1
ATOM 1412 C CA . LEU A 1 180 ? -6.91 -6.285 -19.031 1 90.06 180 LEU A CA 1
ATOM 1413 C C . LEU A 1 180 ? -6.699 -6.172 -17.516 1 90.06 180 LEU A C 1
ATOM 1415 O O . LEU A 1 180 ? -7.477 -5.508 -16.828 1 90.06 180 LEU A O 1
ATOM 1419 N N . PHE A 1 181 ? -5.703 -6.695 -17.047 1 85.81 181 PHE A N 1
ATOM 1420 C CA . PHE A 1 181 ? -5.449 -6.625 -15.617 1 85.81 181 PHE A CA 1
ATOM 1421 C C . PHE A 1 181 ? -4.973 -5.234 -15.219 1 85.81 181 PHE A C 1
ATOM 1423 O O . PHE A 1 181 ? -5.184 -4.805 -14.078 1 85.81 181 PHE A O 1
ATOM 1430 N N . GLY A 1 182 ? -4.387 -4.559 -16.172 1 83.56 182 GLY A N 1
ATOM 1431 C CA . GLY A 1 182 ? -4.129 -3.146 -15.961 1 83.56 182 GLY A CA 1
ATOM 1432 C C . GLY A 1 182 ? -5.395 -2.342 -15.719 1 83.56 182 GLY A C 1
ATOM 1433 O O . GLY A 1 182 ? -5.438 -1.492 -14.828 1 83.56 182 GLY A O 1
ATOM 1434 N N . GLU A 1 183 ? -6.352 -2.689 -16.406 1 90.88 183 GLU A N 1
ATOM 1435 C CA . GLU A 1 183 ? -7.652 -2.043 -16.234 1 90.88 183 GLU A CA 1
ATOM 1436 C C . GLU A 1 183 ? -8.281 -2.408 -14.898 1 90.88 183 GLU A C 1
ATOM 1438 O O . GLU A 1 183 ? -8.883 -1.562 -14.242 1 90.88 183 GLU A O 1
ATOM 1443 N N . VAL A 1 184 ? -8.188 -3.645 -14.531 1 90.06 184 VAL A N 1
ATOM 1444 C CA . VAL A 1 184 ? -8.711 -4.113 -13.25 1 90.06 184 VAL A CA 1
ATOM 1445 C C . VAL A 1 184 ? -8.055 -3.344 -12.109 1 90.06 184 VAL A C 1
ATOM 1447 O O . VAL A 1 184 ? -8.727 -2.941 -11.156 1 90.06 184 VAL A O 1
ATOM 1450 N N . GLN A 1 185 ? -6.82 -3.1 -12.273 1 85.5 185 GLN A N 1
ATOM 1451 C CA . GLN A 1 185 ? -6.102 -2.344 -11.25 1 85.5 185 GLN A CA 1
ATOM 1452 C C . GLN A 1 185 ? -6.633 -0.914 -11.156 1 85.5 185 GLN A C 1
ATOM 1454 O O . GLN A 1 185 ? -6.793 -0.381 -10.055 1 85.5 185 GLN A O 1
ATOM 1459 N N . ARG A 1 186 ? -6.91 -0.296 -12.242 1 88.56 186 ARG A N 1
ATOM 1460 C CA . ARG A 1 186 ? -7.484 1.046 -12.25 1 88.56 186 ARG A CA 1
ATOM 1461 C C . ARG A 1 186 ? -8.852 1.063 -11.57 1 88.56 186 ARG A C 1
ATOM 1463 O O . ARG A 1 186 ? -9.18 2.006 -10.852 1 88.56 186 ARG A O 1
ATOM 1470 N N . ARG A 1 187 ? -9.602 0.044 -11.812 1 91.56 187 ARG A N 1
ATOM 1471 C CA . ARG A 1 187 ? -10.914 -0.067 -11.18 1 91.56 187 ARG A CA 1
ATOM 1472 C C . ARG A 1 187 ? -10.781 -0.227 -9.672 1 91.56 187 ARG A C 1
ATOM 1474 O O . ARG A 1 187 ? -11.57 0.343 -8.914 1 91.56 187 ARG A O 1
ATOM 1481 N N . LEU A 1 188 ? -9.836 -0.955 -9.281 1 89.25 188 LEU A N 1
ATOM 1482 C CA . LEU A 1 188 ? -9.586 -1.146 -7.855 1 89.25 188 LEU A CA 1
ATOM 1483 C C . LEU A 1 188 ? -9.172 0.163 -7.195 1 89.25 188 LEU A C 1
ATOM 1485 O O . LEU A 1 188 ? -9.617 0.47 -6.086 1 89.25 188 LEU A O 1
ATOM 1489 N N . ASP A 1 189 ? -8.438 0.92 -7.887 1 85.31 189 ASP A N 1
ATOM 1490 C CA . ASP A 1 189 ? -8.031 2.23 -7.391 1 85.31 189 ASP A CA 1
ATOM 1491 C C . ASP A 1 189 ? -9.234 3.146 -7.207 1 85.31 189 ASP A C 1
ATOM 1493 O O . ASP A 1 189 ? -9.289 3.924 -6.25 1 85.31 189 ASP A O 1
ATOM 1497 N N . ARG A 1 190 ? -10.07 3.039 -8.109 1 89.81 190 ARG A N 1
ATOM 1498 C CA . ARG A 1 190 ? -11.297 3.832 -8.016 1 89.81 190 ARG A CA 1
ATOM 1499 C C . ARG A 1 190 ? -12.133 3.414 -6.809 1 89.81 190 ARG A C 1
ATOM 1501 O O . ARG A 1 190 ? -12.68 4.262 -6.102 1 89.81 190 ARG A O 1
ATOM 1508 N N . VAL A 1 191 ? -12.266 2.15 -6.594 1 92.31 191 VAL A N 1
ATOM 1509 C CA . VAL A 1 191 ? -12.984 1.64 -5.43 1 92.31 191 VAL A CA 1
ATOM 1510 C C . VAL A 1 191 ? -12.328 2.158 -4.148 1 92.31 191 VAL A C 1
ATOM 1512 O O . VAL A 1 191 ? -13.016 2.629 -3.242 1 92.31 191 VAL A O 1
ATOM 1515 N N . ASN A 1 192 ? -11.07 2.141 -4.117 1 89 192 ASN A N 1
ATOM 1516 C CA . ASN A 1 192 ? -10.32 2.633 -2.963 1 89 192 ASN A CA 1
ATOM 1517 C C . ASN A 1 192 ? -10.562 4.121 -2.732 1 89 192 ASN A C 1
ATOM 1519 O O . ASN A 1 192 ? -10.727 4.559 -1.591 1 89 192 ASN A O 1
ATOM 1523 N N . ARG A 1 193 ? -10.633 4.773 -3.756 1 87.12 193 ARG A N 1
ATOM 1524 C CA . ARG A 1 193 ? -10.836 6.215 -3.668 1 87.12 193 ARG A CA 1
ATOM 1525 C C . ARG A 1 193 ? -12.219 6.539 -3.107 1 87.12 193 ARG A C 1
ATOM 1527 O O . ARG A 1 193 ? -12.352 7.406 -2.24 1 87.12 193 ARG A O 1
ATOM 1534 N N . VAL A 1 194 ? -13.164 5.941 -3.637 1 91.81 194 VAL A N 1
ATOM 1535 C CA . VAL A 1 194 ? -14.539 6.172 -3.188 1 91.81 194 VAL A CA 1
ATOM 1536 C C . VAL A 1 194 ? -14.664 5.793 -1.714 1 91.81 194 VAL A C 1
ATOM 1538 O O . VAL A 1 194 ? -15.305 6.508 -0.938 1 91.81 194 VAL A O 1
ATOM 1541 N N . LEU A 1 195 ? -14.047 4.73 -1.372 1 91.88 195 LEU A N 1
ATOM 1542 C CA . LEU A 1 195 ? -14.07 4.277 0.014 1 91.88 195 LEU A CA 1
ATOM 1543 C C . LEU A 1 195 ? -13.375 5.281 0.927 1 91.88 195 LEU A C 1
ATOM 1545 O O . LEU A 1 195 ? -13.891 5.617 1.995 1 91.88 195 LEU A O 1
ATOM 1549 N N . GLN A 1 196 ? -12.297 5.734 0.562 1 88.75 196 GLN A N 1
ATOM 1550 C CA . GLN A 1 196 ? -11.531 6.695 1.351 1 88.75 196 GLN A CA 1
ATOM 1551 C C . GLN A 1 196 ? -12.312 7.992 1.544 1 88.75 196 GLN A C 1
ATOM 1553 O O . GLN A 1 196 ? -12.344 8.547 2.645 1 88.75 196 GLN A O 1
ATOM 1558 N N . GLU A 1 197 ? -12.914 8.469 0.52 1 88.88 197 GLU A N 1
ATOM 1559 C CA . GLU A 1 197 ? -13.734 9.664 0.589 1 88.88 197 GLU A CA 1
ATOM 1560 C C . GLU A 1 197 ? -14.898 9.484 1.558 1 88.88 197 GLU A C 1
ATOM 1562 O O . GLU A 1 197 ? -15.203 10.375 2.35 1 88.88 197 GLU A O 1
ATOM 1567 N N . ASN A 1 198 ? -15.516 8.375 1.385 1 91.88 198 ASN A N 1
ATOM 1568 C CA . ASN A 1 198 ? -16.656 8.078 2.246 1 91.88 198 ASN A CA 1
ATOM 1569 C C . ASN A 1 198 ? -16.25 8 3.713 1 91.88 198 ASN A C 1
ATOM 1571 O O . ASN A 1 198 ? -16.922 8.547 4.582 1 91.88 198 ASN A O 1
ATOM 1575 N N . LEU A 1 199 ? -15.148 7.418 3.965 1 89.62 199 LEU A N 1
ATOM 1576 C CA . LEU A 1 199 ? -14.688 7.242 5.34 1 89.62 199 LEU A CA 1
ATOM 1577 C C . LEU A 1 199 ? -14.211 8.562 5.926 1 89.62 199 LEU A C 1
ATOM 1579 O O . LEU A 1 199 ? -14.438 8.844 7.105 1 89.62 199 LEU A O 1
ATOM 1583 N N . GLN A 1 200 ? -13.641 9.336 5.133 1 86.75 200 GLN A N 1
ATOM 1584 C CA . GLN A 1 200 ? -13.203 10.656 5.578 1 86.75 200 GLN A CA 1
ATOM 1585 C C . GLN A 1 200 ? -14.398 11.562 5.855 1 86.75 200 GLN A C 1
ATOM 1587 O O . GLN A 1 200 ? -14.336 12.43 6.734 1 86.75 200 GLN A O 1
ATOM 1592 N N . GLY A 1 201 ? -15.414 11.375 5.094 1 89 201 GLY A N 1
ATOM 1593 C CA . GLY A 1 201 ? -16.609 12.195 5.227 1 89 201 GLY A CA 1
ATOM 1594 C C . GLY A 1 201 ? -17.734 11.5 5.965 1 89 201 GLY A C 1
ATOM 1595 O O . GLY A 1 201 ? -18.906 11.812 5.762 1 89 201 GLY A O 1
ATOM 1596 N N . ILE A 1 202 ? -17.406 10.594 6.809 1 90.38 202 ILE A N 1
ATOM 1597 C CA . ILE A 1 202 ? -18.422 9.734 7.41 1 90.38 202 ILE A CA 1
ATOM 1598 C C . ILE A 1 202 ? -19.375 10.586 8.25 1 90.38 202 ILE A C 1
ATOM 1600 O O . ILE A 1 202 ? -20.578 10.305 8.305 1 90.38 202 ILE A O 1
ATOM 1604 N N . ARG A 1 203 ? -18.891 11.594 8.898 1 88.88 203 ARG A N 1
ATOM 1605 C CA . ARG A 1 203 ? -19.734 12.477 9.703 1 88.88 203 ARG A CA 1
ATOM 1606 C C . ARG A 1 203 ? -20.75 13.211 8.828 1 88.88 203 ARG A C 1
ATOM 1608 O O . ARG A 1 203 ? -21.906 13.359 9.211 1 88.88 203 ARG A O 1
ATOM 1615 N N . LEU A 1 204 ? -20.281 13.641 7.715 1 91.06 204 LEU A N 1
ATOM 1616 C CA . LEU A 1 204 ? -21.172 14.312 6.77 1 91.06 204 LEU A CA 1
ATOM 1617 C C . LEU A 1 204 ? -22.219 13.344 6.219 1 91.06 204 LEU A C 1
ATOM 1619 O O . LEU A 1 204 ? -23.391 13.703 6.094 1 91.06 204 LEU A O 1
ATOM 1623 N N . VAL A 1 205 ? -21.781 12.195 5.926 1 92.06 205 VAL A N 1
ATOM 1624 C CA . VAL A 1 205 ? -22.672 11.18 5.371 1 92.06 205 VAL A CA 1
ATOM 1625 C C . VAL A 1 205 ? -23.797 10.875 6.367 1 92.06 205 VAL A C 1
ATOM 1627 O O . VAL A 1 205 ? -24.953 10.734 5.977 1 92.06 205 VAL A O 1
ATOM 1630 N N . LYS A 1 206 ? -23.438 10.867 7.605 1 90.75 206 LYS A N 1
ATOM 1631 C CA . LYS A 1 206 ? -24.422 10.578 8.641 1 90.75 206 LYS A CA 1
ATOM 1632 C C . LYS A 1 206 ? -25.297 11.789 8.914 1 90.75 206 LYS A C 1
ATOM 1634 O O . LYS A 1 206 ? -26.516 11.664 9.055 1 90.75 206 LYS A O 1
ATOM 1639 N N . ALA A 1 207 ? -24.656 12.891 8.953 1 91.31 207 ALA A N 1
ATOM 1640 C CA . ALA A 1 207 ? -25.406 14.117 9.242 1 91.31 207 ALA A CA 1
ATOM 1641 C C . ALA A 1 207 ? -26.438 14.391 8.164 1 91.31 207 ALA A C 1
ATOM 1643 O O . ALA A 1 207 ? -27.547 14.867 8.461 1 91.31 207 ALA A O 1
ATOM 1644 N N . TYR A 1 208 ? -26.109 14.023 6.957 1 91.38 208 TYR A N 1
ATOM 1645 C CA . TYR A 1 208 ? -26.984 14.344 5.836 1 91.38 208 TYR A CA 1
ATOM 1646 C C . TYR A 1 208 ? -27.766 13.117 5.391 1 91.38 208 TYR A C 1
ATOM 1648 O O . TYR A 1 208 ? -28.469 13.156 4.379 1 91.38 208 TYR A O 1
ATOM 1656 N N . MET A 1 209 ? -27.656 12.062 6.016 1 87.88 209 MET A N 1
ATOM 1657 C CA . MET A 1 209 ? -28.375 10.82 5.754 1 87.88 209 MET A CA 1
ATOM 1658 C C . MET A 1 209 ? -28.219 10.391 4.301 1 87.88 209 MET A C 1
ATOM 1660 O O . MET A 1 209 ? -29.203 10.133 3.613 1 87.88 209 MET A O 1
ATOM 1664 N N . ARG A 1 210 ? -26.969 10.445 3.924 1 89.12 210 ARG A N 1
ATOM 1665 C CA . ARG A 1 210 ? -26.656 10.086 2.545 1 89.12 210 ARG A CA 1
ATOM 1666 C C . ARG A 1 210 ? -26.078 8.672 2.465 1 89.12 210 ARG A C 1
ATOM 1668 O O . ARG A 1 210 ? -25.359 8.344 1.526 1 89.12 210 ARG A O 1
ATOM 1675 N N . GLY A 1 211 ? -26.422 7.863 3.391 1 88.69 211 GLY A N 1
ATOM 1676 C CA . GLY A 1 211 ? -25.922 6.5 3.428 1 88.69 211 GLY A CA 1
ATOM 1677 C C . GLY A 1 211 ? -26.312 5.688 2.207 1 88.69 211 GLY A C 1
ATOM 1678 O O . GLY A 1 211 ? -25.469 5 1.62 1 88.69 211 GLY A O 1
ATOM 1679 N N . ASN A 1 212 ? -27.516 5.82 1.777 1 87.81 212 ASN A N 1
ATOM 1680 C CA . ASN A 1 212 ? -28.016 5.066 0.63 1 87.81 212 ASN A CA 1
ATOM 1681 C C . ASN A 1 212 ? -27.375 5.539 -0.67 1 87.81 212 ASN A C 1
ATOM 1683 O O . ASN A 1 212 ? -27.062 4.727 -1.542 1 87.81 212 ASN A O 1
ATOM 1687 N N . TYR A 1 213 ? -27.219 6.805 -0.704 1 89.06 213 TYR A N 1
ATOM 1688 C CA . TYR A 1 213 ? -26.578 7.359 -1.886 1 89.06 213 TYR A CA 1
ATOM 1689 C C . TYR A 1 213 ? -25.141 6.852 -2.008 1 89.06 213 TYR A C 1
ATOM 1691 O O . TYR A 1 213 ? -24.719 6.418 -3.082 1 89.06 213 TYR A O 1
ATOM 1699 N N . GLU A 1 214 ? -24.469 6.953 -0.939 1 91.81 214 GLU A N 1
ATOM 1700 C CA . GLU A 1 214 ? -23.078 6.523 -0.945 1 91.81 214 GLU A CA 1
ATOM 1701 C C . GLU A 1 214 ? -22.969 5.016 -1.163 1 91.81 214 GLU A C 1
ATOM 1703 O O . GLU A 1 214 ? -22.016 4.543 -1.791 1 91.81 214 GLU A O 1
ATOM 1708 N N . SER A 1 215 ? -23.938 4.297 -0.679 1 93 215 SER A N 1
ATOM 1709 C CA . SER A 1 215 ? -23.953 2.855 -0.913 1 93 215 SER A CA 1
ATOM 1710 C C . SER A 1 215 ? -24.156 2.539 -2.393 1 93 215 SER A C 1
ATOM 1712 O O . SER A 1 215 ? -23.516 1.635 -2.93 1 93 215 SER A O 1
ATOM 1714 N N . SER A 1 216 ? -25 3.26 -3.021 1 92.94 216 SER A N 1
ATOM 1715 C CA . SER A 1 216 ? -25.234 3.064 -4.449 1 92.94 216 SER A CA 1
ATOM 1716 C C . SER A 1 216 ? -24 3.432 -5.27 1 92.94 216 SER A C 1
ATOM 1718 O O . SER A 1 216 ? -23.656 2.74 -6.234 1 92.94 216 SER A O 1
ATOM 1720 N N . ARG A 1 217 ? -23.391 4.477 -4.883 1 91.62 217 ARG A N 1
ATOM 1721 C CA . ARG A 1 217 ? -22.156 4.906 -5.547 1 91.62 217 ARG A CA 1
ATOM 1722 C C . ARG A 1 217 ? -21.062 3.842 -5.426 1 91.62 217 ARG A C 1
ATOM 1724 O O . ARG A 1 217 ? -20.391 3.525 -6.406 1 91.62 217 ARG A O 1
ATOM 1731 N N . PHE A 1 218 ? -21 3.312 -4.25 1 94.44 218 PHE A N 1
ATOM 1732 C CA . PHE A 1 218 ? -20 2.281 -3.998 1 94.44 218 PHE A CA 1
ATOM 1733 C C . PHE A 1 218 ? -20.328 1.01 -4.77 1 94.44 218 PHE A C 1
ATOM 1735 O O . PHE A 1 218 ? -19.438 0.358 -5.312 1 94.44 218 PHE A O 1
ATOM 1742 N N . GLN A 1 219 ? -21.578 0.676 -4.797 1 95.31 219 GLN A N 1
ATOM 1743 C CA . GLN A 1 219 ? -22.016 -0.51 -5.523 1 95.31 219 GLN A CA 1
ATOM 1744 C C . GLN A 1 219 ? -21.703 -0.392 -7.012 1 95.31 219 GLN A C 1
ATOM 1746 O O . GLN A 1 219 ? -21.328 -1.379 -7.652 1 95.31 219 GLN A O 1
ATOM 1751 N N . GLU A 1 220 ? -21.812 0.74 -7.469 1 95.12 220 GLU A N 1
ATOM 1752 C CA . GLU A 1 220 ? -21.547 0.958 -8.891 1 95.12 220 GLU A CA 1
ATOM 1753 C C . GLU A 1 220 ? -20.062 0.73 -9.211 1 95.12 220 GLU A C 1
ATOM 1755 O O . GLU A 1 220 ? -19.734 0.001 -10.156 1 95.12 220 GLU A O 1
ATOM 1760 N N . VAL A 1 221 ? -19.219 1.313 -8.477 1 94.62 221 VAL A N 1
ATOM 1761 C CA . VAL A 1 221 ? -17.797 1.181 -8.734 1 94.62 221 VAL A CA 1
ATOM 1762 C C . VAL A 1 221 ? -17.344 -0.257 -8.469 1 94.62 221 VAL A C 1
ATOM 1764 O O . VAL A 1 221 ? -16.484 -0.786 -9.172 1 94.62 221 VAL A O 1
ATOM 1767 N N . SER A 1 222 ? -17.922 -0.85 -7.473 1 95.62 222 SER A N 1
ATOM 1768 C CA . SER A 1 222 ? -17.625 -2.246 -7.172 1 95.62 222 SER A CA 1
ATOM 1769 C C . SER A 1 222 ? -18.078 -3.166 -8.297 1 95.62 222 SER A C 1
ATOM 1771 O O . SER A 1 222 ? -17.422 -4.164 -8.594 1 95.62 222 SER A O 1
ATOM 1773 N N . ASN A 1 223 ? -19.219 -2.82 -8.891 1 95.88 223 ASN A N 1
ATOM 1774 C CA . ASN A 1 223 ? -19.719 -3.615 -10 1 95.88 223 ASN A CA 1
ATOM 1775 C C . ASN A 1 223 ? -18.812 -3.523 -11.219 1 95.88 223 ASN A C 1
ATOM 1777 O O . ASN A 1 223 ? -18.594 -4.52 -11.914 1 95.88 223 ASN A O 1
ATOM 1781 N N . HIS A 1 224 ? -18.328 -2.383 -11.492 1 95.56 224 HIS A N 1
ATOM 1782 C CA . HIS A 1 224 ? -17.391 -2.229 -12.602 1 95.56 224 HIS A CA 1
ATOM 1783 C C . HIS A 1 224 ? -16.125 -3.059 -12.375 1 95.56 224 HIS A C 1
ATOM 1785 O O . HIS A 1 224 ? -15.594 -3.65 -13.32 1 95.56 224 HIS A O 1
ATOM 1791 N N . LEU A 1 225 ? -15.688 -3.082 -11.125 1 94 225 LEU A N 1
ATOM 1792 C CA . LEU A 1 225 ? -14.539 -3.912 -10.773 1 94 225 LEU A CA 1
ATOM 1793 C C . LEU A 1 225 ? -14.844 -5.387 -11.023 1 94 225 LEU A C 1
ATOM 1795 O O . LEU A 1 225 ? -14.023 -6.098 -11.617 1 94 225 LEU A O 1
ATOM 1799 N N . LYS A 1 226 ? -16 -5.801 -10.602 1 94.81 226 LYS A N 1
ATOM 1800 C CA . LYS A 1 226 ? -16.422 -7.188 -10.773 1 94.81 226 LYS A CA 1
ATOM 1801 C C . LYS A 1 226 ? -16.422 -7.578 -12.25 1 94.81 226 LYS A C 1
ATOM 1803 O O . LYS A 1 226 ? -15.812 -8.57 -12.641 1 94.81 226 LYS A O 1
ATOM 1808 N N . VAL A 1 227 ? -17.016 -6.809 -13.094 1 95.44 227 VAL A N 1
ATOM 1809 C CA . VAL A 1 227 ? -17.203 -7.117 -14.508 1 95.44 227 VAL A CA 1
ATOM 1810 C C . VAL A 1 227 ? -15.859 -7.168 -15.219 1 95.44 227 VAL A C 1
ATOM 1812 O O . VAL A 1 227 ? -15.578 -8.102 -15.969 1 95.44 227 VAL A O 1
ATOM 1815 N N . ASP A 1 228 ? -15.047 -6.23 -14.953 1 94.25 228 ASP A N 1
ATOM 1816 C CA . ASP A 1 228 ? -13.75 -6.176 -15.617 1 94.25 228 ASP A CA 1
ATOM 1817 C C . ASP A 1 228 ? -12.836 -7.301 -15.133 1 94.25 228 ASP A C 1
ATOM 1819 O O . ASP A 1 228 ? -12.047 -7.844 -15.906 1 94.25 228 ASP A O 1
ATOM 1823 N N . THR A 1 229 ? -12.891 -7.629 -13.914 1 91.69 229 THR A N 1
ATOM 1824 C CA . THR A 1 229 ? -12.094 -8.727 -13.391 1 91.69 229 THR A CA 1
ATOM 1825 C C . THR A 1 229 ? -12.523 -10.055 -14.016 1 91.69 229 THR A C 1
ATOM 1827 O O . THR A 1 229 ? -11.68 -10.891 -14.352 1 91.69 229 THR A O 1
ATOM 1830 N N . MET A 1 230 ? -13.828 -10.227 -14.148 1 92.25 230 MET A N 1
ATOM 1831 C CA . MET A 1 230 ? -14.336 -11.445 -14.766 1 92.25 230 MET A CA 1
ATOM 1832 C C . MET A 1 230 ? -13.828 -11.586 -16.188 1 92.25 230 MET A C 1
ATOM 1834 O O . MET A 1 230 ? -13.391 -12.664 -16.594 1 92.25 230 MET A O 1
ATOM 1838 N N . LYS A 1 231 ? -13.836 -10.5 -16.922 1 92.38 231 LYS A N 1
ATOM 1839 C CA . LYS A 1 231 ? -13.344 -10.516 -18.297 1 92.38 231 LYS A CA 1
ATOM 1840 C C . LYS A 1 231 ? -11.867 -10.914 -18.344 1 92.38 231 LYS A C 1
ATOM 1842 O O . LYS A 1 231 ? -11.477 -11.727 -19.188 1 92.38 231 LYS A O 1
ATOM 1847 N N . ALA A 1 232 ? -11.109 -10.352 -17.453 1 89.56 232 ALA A N 1
ATOM 1848 C CA . ALA A 1 232 ? -9.68 -10.633 -17.406 1 89.56 232 ALA A CA 1
ATOM 1849 C C . ALA A 1 232 ? -9.414 -12.094 -17.031 1 89.56 232 ALA A C 1
ATOM 1851 O O . ALA A 1 232 ? -8.586 -12.766 -17.641 1 89.56 232 ALA A O 1
ATOM 1852 N N . LEU A 1 233 ? -10.148 -12.562 -16.062 1 86.25 233 LEU A N 1
ATOM 1853 C CA . LEU A 1 233 ? -9.961 -13.93 -15.594 1 86.25 233 LEU A CA 1
ATOM 1854 C C . LEU A 1 233 ? -10.375 -14.938 -16.656 1 86.25 233 LEU A C 1
ATOM 1856 O O . LEU A 1 233 ? -9.68 -15.93 -16.891 1 86.25 233 LEU A O 1
ATOM 1860 N N . ARG A 1 234 ? -11.445 -14.672 -17.312 1 87.25 234 ARG A N 1
ATOM 1861 C CA . ARG A 1 234 ? -11.93 -15.57 -18.359 1 87.25 234 ARG A CA 1
ATOM 1862 C C . ARG A 1 234 ? -10.93 -15.672 -19.5 1 87.25 234 ARG A C 1
ATOM 1864 O O . ARG A 1 234 ? -10.75 -16.75 -20.094 1 87.25 234 ARG A O 1
ATOM 1871 N N . MET A 1 235 ? -10.305 -14.586 -19.75 1 87.25 235 MET A N 1
ATOM 1872 C CA . MET A 1 235 ? -9.273 -14.594 -20.781 1 87.25 235 MET A CA 1
ATOM 1873 C C . MET A 1 235 ? -8.07 -15.422 -20.344 1 87.25 235 MET A C 1
ATOM 1875 O O . MET A 1 235 ? -7.605 -16.281 -21.078 1 87.25 235 MET A O 1
ATOM 1879 N N . MET A 1 236 ? -7.629 -15.312 -19.188 1 83.25 236 MET A N 1
ATOM 1880 C CA . MET A 1 236 ? -6.441 -16 -18.688 1 83.25 236 MET A CA 1
ATOM 1881 C C . MET A 1 236 ? -6.715 -17.484 -18.484 1 83.25 236 MET A C 1
ATOM 1883 O O . MET A 1 236 ? -5.816 -18.312 -18.641 1 83.25 236 MET A O 1
ATOM 1887 N N . GLU A 1 237 ? -7.918 -17.797 -18.203 1 83.62 237 GLU A N 1
ATOM 1888 C CA . GLU A 1 237 ? -8.258 -19.172 -17.859 1 83.62 237 GLU A CA 1
ATOM 1889 C C . GLU A 1 237 ? -8.375 -20.031 -19.109 1 83.62 237 GLU A C 1
ATOM 1891 O O . GLU A 1 237 ? -8.414 -21.266 -19.031 1 83.62 237 GLU A O 1
ATOM 1896 N N . LEU A 1 238 ? -8.297 -19.438 -20.25 1 86.12 238 LEU A N 1
ATOM 1897 C CA . LEU A 1 238 ? -8.305 -20.188 -21.5 1 86.12 238 LEU A CA 1
ATOM 1898 C C . LEU A 1 238 ? -6.988 -20.922 -21.703 1 86.12 238 LEU A C 1
ATOM 1900 O O . LEU A 1 238 ? -6.918 -21.875 -22.484 1 86.12 238 LEU A O 1
ATOM 1904 N N . ILE A 1 239 ? -6.051 -20.594 -20.984 1 83.69 239 ILE A N 1
ATOM 1905 C CA . ILE A 1 239 ? -4.703 -21.109 -21.203 1 83.69 239 ILE A CA 1
ATOM 1906 C C . ILE A 1 239 ? -4.664 -22.609 -20.922 1 83.69 239 ILE A C 1
ATOM 1908 O O . ILE A 1 239 ? -4.262 -23.391 -21.781 1 83.69 239 ILE A O 1
ATOM 1912 N N . GLN A 1 240 ? -5.223 -23.016 -19.812 1 80.19 240 GLN A N 1
ATOM 1913 C CA . GLN A 1 240 ? -5.055 -24.406 -19.391 1 80.19 240 GLN A CA 1
ATOM 1914 C C . GLN A 1 240 ? -5.848 -25.359 -20.281 1 80.19 240 GLN A C 1
ATOM 1916 O O . GLN A 1 240 ? -5.305 -26.344 -20.781 1 80.19 240 GLN A O 1
ATOM 1921 N N . PRO A 1 241 ? -7.105 -25.047 -20.562 1 80.75 241 PRO A N 1
ATOM 1922 C CA . PRO A 1 241 ? -7.855 -25.953 -21.438 1 80.75 241 PRO A CA 1
ATOM 1923 C C . PRO A 1 241 ? -7.254 -26.047 -22.844 1 80.75 241 PRO A C 1
ATOM 1925 O O . PRO A 1 241 ? -7.219 -27.125 -23.438 1 80.75 241 PRO A O 1
ATOM 1928 N N . VAL A 1 242 ? -6.773 -24.969 -23.344 1 84.62 242 VAL A N 1
ATOM 1929 C CA . VAL A 1 242 ? -6.199 -24.984 -24.688 1 84.62 242 VAL A CA 1
ATOM 1930 C C . VAL A 1 242 ? -4.891 -25.766 -24.688 1 84.62 242 VAL A C 1
ATOM 1932 O O . VAL A 1 242 ? -4.625 -26.547 -25.609 1 84.62 242 VAL A O 1
ATOM 1935 N N . LEU A 1 243 ? -4.125 -25.609 -23.672 1 83.38 243 LEU A N 1
ATOM 1936 C CA . LEU A 1 243 ? -2.869 -26.328 -23.531 1 83.38 243 LEU A CA 1
ATOM 1937 C C . LEU A 1 243 ? -3.121 -27.844 -23.469 1 83.38 243 LEU A C 1
ATOM 1939 O O . LEU A 1 243 ? -2.461 -28.609 -24.172 1 83.38 243 LEU A O 1
ATOM 1943 N N . LEU A 1 244 ? -4.043 -28.234 -22.641 1 79.38 244 LEU A N 1
ATOM 1944 C CA . LEU A 1 244 ? -4.352 -29.656 -22.484 1 79.38 244 LEU A CA 1
ATOM 1945 C C . LEU A 1 244 ? -4.887 -30.234 -23.781 1 79.38 244 LEU A C 1
ATOM 1947 O O . LEU A 1 244 ? -4.539 -31.359 -24.156 1 79.38 244 LEU A O 1
ATOM 1951 N N . PHE A 1 245 ? -5.676 -29.5 -24.422 1 84 245 PHE A N 1
ATOM 1952 C CA . PHE A 1 245 ? -6.277 -29.953 -25.672 1 84 245 PHE A CA 1
ATOM 1953 C C . PHE A 1 245 ? -5.207 -30.172 -26.734 1 84 245 PHE A C 1
ATOM 1955 O O . PHE A 1 245 ? -5.145 -31.234 -27.359 1 84 245 PHE A O 1
ATOM 1962 N N . VAL A 1 246 ? -4.398 -29.203 -26.953 1 84.19 246 VAL A N 1
ATOM 1963 C CA . VAL A 1 246 ? -3.359 -29.266 -27.969 1 84.19 246 VAL A CA 1
ATOM 1964 C C . VAL A 1 246 ? -2.391 -30.406 -27.656 1 84.19 246 VAL A C 1
ATOM 1966 O O . VAL A 1 246 ? -1.98 -31.156 -28.547 1 84.19 246 VAL A O 1
ATOM 1969 N N . MET A 1 247 ? -2.088 -30.578 -26.422 1 78.94 247 MET A N 1
ATOM 1970 C CA . MET A 1 247 ? -1.148 -31.625 -26.016 1 78.94 247 MET A CA 1
ATOM 1971 C C . MET A 1 247 ? -1.765 -33 -26.188 1 78.94 247 MET A C 1
ATOM 1973 O O . MET A 1 247 ? -1.089 -33.938 -26.625 1 78.94 247 MET A O 1
ATOM 1977 N N . ASN A 1 248 ? -3.014 -33.125 -25.859 1 78.56 248 ASN A N 1
ATOM 1978 C CA . ASN A 1 248 ? -3.686 -34.406 -26.031 1 78.56 248 ASN A CA 1
ATOM 1979 C C . ASN A 1 248 ? -3.77 -34.812 -27.516 1 78.56 248 ASN A C 1
ATOM 1981 O O . ASN A 1 248 ? -3.551 -35.969 -27.875 1 78.56 248 ASN A O 1
ATOM 1985 N N . VAL A 1 249 ? -4.047 -33.844 -28.297 1 83.56 249 VAL A N 1
ATOM 1986 C CA . VAL A 1 249 ? -4.125 -34.094 -29.734 1 83.56 249 VAL A CA 1
ATOM 1987 C C . VAL A 1 249 ? -2.754 -34.5 -30.25 1 83.56 249 VAL A C 1
ATOM 1989 O O . VAL A 1 249 ? -2.639 -35.438 -31.047 1 83.56 249 VAL A O 1
ATOM 1992 N N . SER A 1 250 ? -1.77 -33.812 -29.844 1 82.56 250 SER A N 1
ATOM 1993 C CA . SER A 1 250 ? -0.408 -34.125 -30.25 1 82.56 250 SER A CA 1
ATOM 1994 C C . SER A 1 250 ? 0.001 -35.5 -29.781 1 82.56 250 SER A C 1
ATOM 1996 O O . SER A 1 250 ? 0.661 -36.25 -30.516 1 82.56 250 SER A O 1
ATOM 1998 N N . LEU A 1 251 ? -0.347 -35.812 -28.562 1 80 251 LEU A N 1
ATOM 1999 C CA . LEU A 1 251 ? -0.037 -37.125 -27.984 1 80 251 LEU A CA 1
ATOM 2000 C C . LEU A 1 251 ? -0.74 -38.219 -28.766 1 80 251 LEU A C 1
ATOM 2002 O O . LEU A 1 251 ? -0.149 -39.281 -29.031 1 80 251 LEU A O 1
ATOM 2006 N N . LEU A 1 252 ? -1.951 -37.969 -29.141 1 80.75 252 LEU A N 1
ATOM 2007 C CA . LEU A 1 252 ? -2.711 -38.969 -29.891 1 80.75 252 LEU A CA 1
ATOM 2008 C C . LEU A 1 252 ? -2.084 -39.188 -31.266 1 80.75 252 LEU A C 1
ATOM 2010 O O . LEU A 1 252 ? -2.029 -40.344 -31.75 1 80.75 252 LEU A O 1
ATOM 2014 N N . ALA A 1 253 ? -1.779 -38.125 -31.812 1 83.44 253 ALA A N 1
ATOM 2015 C CA . ALA A 1 253 ? -1.12 -38.25 -33.125 1 83.44 253 ALA A CA 1
ATOM 2016 C C . ALA A 1 253 ? 0.169 -39.062 -33 1 83.44 253 ALA A C 1
ATOM 2018 O O . ALA A 1 253 ? 0.438 -39.938 -33.812 1 83.44 253 ALA A O 1
ATOM 2019 N N . ALA A 1 254 ? 0.897 -38.812 -31.984 1 81.38 254 ALA A N 1
ATOM 2020 C CA . ALA A 1 254 ? 2.146 -39.531 -31.766 1 81.38 254 ALA A CA 1
ATOM 2021 C C . ALA A 1 254 ? 1.883 -41.031 -31.5 1 81.38 254 ALA A C 1
ATOM 2023 O O . ALA A 1 254 ? 2.615 -41.875 -31.984 1 81.38 254 ALA A O 1
ATOM 2024 N N . LEU A 1 255 ? 0.889 -41.281 -30.703 1 79.25 255 LEU A N 1
ATOM 2025 C CA . LEU A 1 255 ? 0.544 -42.656 -30.375 1 79.25 255 LEU A CA 1
ATOM 2026 C C . LEU A 1 255 ? 0.035 -43.406 -31.609 1 79.25 255 LEU A C 1
ATOM 2028 O O . LEU A 1 255 ? 0.374 -44.594 -31.812 1 79.25 255 LEU A O 1
ATOM 2032 N N . TRP A 1 256 ? -0.788 -42.719 -32.344 1 79.75 256 TRP A N 1
ATOM 2033 C CA . TRP A 1 256 ? -1.359 -43.344 -33.562 1 79.75 256 TRP A CA 1
ATOM 2034 C C . TRP A 1 256 ? -0.27 -43.688 -34.562 1 79.75 256 TRP A C 1
ATOM 2036 O O . TRP A 1 256 ? -0.168 -44.812 -35 1 79.75 256 TRP A O 1
ATOM 2046 N N . PHE A 1 257 ? 0.488 -42.781 -34.875 1 81.81 257 PHE A N 1
ATOM 2047 C CA . PHE A 1 257 ? 1.521 -43 -35.906 1 81.81 257 PHE A CA 1
ATOM 2048 C C . PHE A 1 257 ? 2.67 -43.812 -35.312 1 81.81 257 PHE A C 1
ATOM 2050 O O . PHE A 1 257 ? 3.316 -44.594 -36.031 1 81.81 257 PHE A O 1
ATOM 2057 N N . GLY A 1 258 ? 2.941 -43.562 -34 1 81.56 258 GLY A N 1
ATOM 2058 C CA . GLY A 1 258 ? 3.947 -44.375 -33.344 1 81.56 258 GLY A CA 1
ATOM 2059 C C . GLY A 1 258 ? 3.582 -45.875 -33.312 1 81.56 258 GLY A C 1
ATOM 2060 O O . GLY A 1 258 ? 4.449 -46.719 -33.438 1 81.56 258 GLY A O 1
ATOM 2061 N N . SER A 1 259 ? 2.328 -46.156 -33.188 1 81 259 SER A N 1
ATOM 2062 C CA . SER A 1 259 ? 1.861 -47.531 -33.125 1 81 259 SER A CA 1
ATOM 2063 C C . SER A 1 259 ? 2.084 -48.219 -34.469 1 81 259 SER A C 1
ATOM 2065 O O . SER A 1 259 ? 2.412 -49.406 -34.531 1 81 259 SER A O 1
ATOM 2067 N N . ILE A 1 260 ? 1.844 -47.5 -35.5 1 82.62 260 ILE A N 1
ATOM 2068 C CA . ILE A 1 260 ? 2.068 -48.062 -36.844 1 82.62 260 ILE A CA 1
ATOM 2069 C C . ILE A 1 260 ? 3.549 -48.375 -37.031 1 82.62 260 ILE A C 1
ATOM 2071 O O . ILE A 1 260 ? 3.896 -49.438 -37.562 1 82.62 260 ILE A O 1
ATOM 2075 N N . ASP A 1 261 ? 4.336 -47.562 -36.531 1 84.31 261 ASP A N 1
ATOM 2076 C CA . ASP A 1 261 ? 5.777 -47.75 -36.625 1 84.31 261 ASP A CA 1
ATOM 2077 C C . ASP A 1 261 ? 6.246 -48.906 -35.75 1 84.31 261 ASP A C 1
ATOM 2079 O O . ASP A 1 261 ? 7.16 -49.656 -36.125 1 84.31 261 ASP A O 1
ATOM 2083 N N . VAL A 1 262 ? 5.695 -49.062 -34.625 1 81.25 262 VAL A N 1
ATOM 2084 C CA . VAL A 1 262 ? 6.043 -50.188 -33.75 1 81.25 262 VAL A CA 1
ATOM 2085 C C . VAL A 1 262 ? 5.609 -51.5 -34.375 1 81.25 262 VAL A C 1
ATOM 2087 O O . VAL A 1 262 ? 6.336 -52.5 -34.312 1 81.25 262 VAL A O 1
ATOM 2090 N N . SER A 1 263 ? 4.422 -51.531 -34.969 1 79.75 263 SER A N 1
ATOM 2091 C CA . SER A 1 263 ? 3.912 -52.719 -35.625 1 79.75 263 SER A CA 1
ATOM 2092 C C . SER A 1 263 ? 4.781 -53.125 -36.812 1 79.75 263 SER A C 1
ATOM 2094 O O . SER A 1 263 ? 4.961 -54.312 -37.094 1 79.75 263 SER A O 1
ATOM 2096 N N . ASN A 1 264 ? 5.273 -52.094 -37.469 1 81.81 264 ASN A N 1
ATOM 2097 C CA . ASN A 1 264 ? 6.121 -52.344 -38.625 1 81.81 264 ASN A CA 1
ATOM 2098 C C . ASN A 1 264 ? 7.566 -52.625 -38.219 1 81.81 264 ASN A C 1
ATOM 2100 O O . ASN A 1 264 ? 8.414 -52.938 -39.062 1 81.81 264 ASN A O 1
ATOM 2104 N N . GLY A 1 265 ? 7.898 -52.5 -36.875 1 79.44 265 GLY A N 1
ATOM 2105 C CA . GLY A 1 265 ? 9.227 -52.812 -36.375 1 79.44 265 GLY A CA 1
ATOM 2106 C C . GLY A 1 265 ? 10.172 -51.625 -36.438 1 79.44 265 GLY A C 1
ATOM 2107 O O . GLY A 1 265 ? 11.359 -51.75 -36.094 1 79.44 265 GLY A O 1
ATOM 2108 N N . SER A 1 266 ? 9.719 -50.594 -36.844 1 80.94 266 SER A N 1
ATOM 2109 C CA . SER A 1 266 ? 10.586 -49.438 -37.031 1 80.94 266 SER A CA 1
ATOM 2110 C C . SER A 1 266 ? 10.719 -48.625 -35.75 1 80.94 266 SER A C 1
ATOM 2112 O O . SER A 1 266 ? 11.578 -47.75 -35.625 1 80.94 266 SER A O 1
ATOM 2114 N N . ALA A 1 267 ? 9.914 -48.906 -34.781 1 84.56 267 ALA A N 1
ATOM 2115 C CA . ALA A 1 267 ? 9.984 -48.25 -33.5 1 84.56 267 ALA A CA 1
ATOM 2116 C C . ALA A 1 267 ? 9.711 -49.219 -32.344 1 84.56 267 ALA A C 1
ATOM 2118 O O . ALA A 1 267 ? 9.219 -50.344 -32.562 1 84.56 267 ALA A O 1
ATOM 2119 N N . GLN A 1 268 ? 10.172 -48.812 -31.156 1 85.62 268 GLN A N 1
ATOM 2120 C CA . GLN A 1 268 ? 9.969 -49.656 -29.984 1 85.62 268 GLN A CA 1
ATOM 2121 C C . GLN A 1 268 ? 8.938 -49.062 -29.047 1 85.62 268 GLN A C 1
ATOM 2123 O O . GLN A 1 268 ? 8.648 -47.844 -29.109 1 85.62 268 GLN A O 1
ATOM 2128 N N . VAL A 1 269 ? 8.375 -49.906 -28.172 1 80.44 269 VAL A N 1
ATOM 2129 C CA . VAL A 1 269 ? 7.344 -49.469 -27.234 1 80.44 269 VAL A CA 1
ATOM 2130 C C . VAL A 1 269 ? 7.922 -48.469 -26.25 1 80.44 269 VAL A C 1
ATOM 2132 O O . VAL A 1 269 ? 7.258 -47.5 -25.891 1 80.44 269 VAL A O 1
ATOM 2135 N N . GLY A 1 270 ? 9.055 -48.656 -25.859 1 80.81 270 GLY A N 1
ATOM 2136 C CA . GLY A 1 270 ? 9.711 -47.75 -24.953 1 80.81 270 GLY A CA 1
ATOM 2137 C C . GLY A 1 270 ? 9.867 -46.344 -25.531 1 80.81 270 GLY A C 1
ATOM 2138 O O . GLY A 1 270 ? 9.742 -45.344 -24.812 1 80.81 270 GLY A O 1
ATOM 2139 N N . GLU A 1 271 ? 10.133 -46.25 -26.766 1 85.25 271 GLU A N 1
ATOM 2140 C CA . GLU A 1 271 ? 10.25 -44.969 -27.438 1 85.25 271 GLU A CA 1
ATOM 2141 C C . GLU A 1 271 ? 8.93 -44.188 -27.391 1 85.25 271 GLU A C 1
ATOM 2143 O O . GLU A 1 271 ? 8.93 -42.969 -27.219 1 85.25 271 GLU A O 1
ATOM 2148 N N . LEU A 1 272 ? 7.961 -44.906 -27.531 1 81.94 272 LEU A N 1
ATOM 2149 C CA . LEU A 1 272 ? 6.637 -44.281 -27.453 1 81.94 272 LEU A CA 1
ATOM 2150 C C . LEU A 1 272 ? 6.375 -43.75 -26.047 1 81.94 272 LEU A C 1
ATOM 2152 O O . LEU A 1 272 ? 5.863 -42.625 -25.906 1 81.94 272 LEU A O 1
ATOM 2156 N N . VAL A 1 273 ? 6.707 -44.531 -25.047 1 81.19 273 VAL A N 1
ATOM 2157 C CA . VAL A 1 273 ? 6.523 -44.125 -23.656 1 81.19 273 VAL A CA 1
ATOM 2158 C C . VAL A 1 273 ? 7.359 -42.875 -23.375 1 81.19 273 VAL A C 1
ATOM 2160 O O . VAL A 1 273 ? 6.902 -41.969 -22.688 1 81.19 273 VAL A O 1
ATOM 2163 N N . ALA A 1 274 ? 8.453 -42.875 -23.922 1 84.88 274 ALA A N 1
ATOM 2164 C CA . ALA A 1 274 ? 9.328 -41.719 -23.734 1 84.88 274 ALA A CA 1
ATOM 2165 C C . ALA A 1 274 ? 8.727 -40.469 -24.344 1 84.88 274 ALA A C 1
ATOM 2167 O O . ALA A 1 274 ? 8.742 -39.406 -23.734 1 84.88 274 ALA A O 1
ATOM 2168 N N . VAL A 1 275 ? 8.227 -40.562 -25.469 1 84.19 275 VAL A N 1
ATOM 2169 C CA . VAL A 1 275 ? 7.648 -39.406 -26.172 1 84.19 275 VAL A CA 1
ATOM 2170 C C . VAL A 1 275 ? 6.434 -38.906 -25.406 1 84.19 275 VAL A C 1
ATOM 2172 O O . VAL A 1 275 ? 6.227 -37.688 -25.297 1 84.19 275 VAL A O 1
ATOM 2175 N N . VAL A 1 276 ? 5.684 -39.781 -24.859 1 79.69 276 VAL A N 1
ATOM 2176 C CA . VAL A 1 276 ? 4.531 -39.406 -24.047 1 79.69 276 VAL A CA 1
ATOM 2177 C C . VAL A 1 276 ? 4.996 -38.625 -22.828 1 79.69 276 VAL A C 1
ATOM 2179 O O . VAL A 1 276 ? 4.414 -37.594 -22.484 1 79.69 276 VAL A O 1
ATOM 2182 N N . ASN A 1 277 ? 6 -39.125 -22.188 1 82.88 277 ASN A N 1
ATOM 2183 C CA . ASN A 1 277 ? 6.539 -38.438 -21.016 1 82.88 277 ASN A CA 1
ATOM 2184 C C . ASN A 1 277 ? 7.062 -37.062 -21.359 1 82.88 277 ASN A C 1
ATOM 2186 O O . ASN A 1 277 ? 6.844 -36.094 -20.609 1 82.88 277 ASN A O 1
ATOM 2190 N N . TYR A 1 278 ? 7.699 -36.906 -22.422 1 85.62 278 TYR A N 1
ATOM 2191 C CA . TYR A 1 278 ? 8.227 -35.625 -22.828 1 85.62 278 TYR A CA 1
ATOM 2192 C C . TYR A 1 278 ? 7.09 -34.656 -23.156 1 85.62 278 TYR A C 1
ATOM 2194 O O . TYR A 1 278 ? 7.184 -33.469 -22.859 1 85.62 278 TYR A O 1
ATOM 2202 N N . ALA A 1 279 ? 6.098 -35.188 -23.703 1 80.88 279 ALA A N 1
ATOM 2203 C CA . ALA A 1 279 ? 4.934 -34.344 -24 1 80.88 279 ALA A CA 1
ATOM 2204 C C . ALA A 1 279 ? 4.32 -33.812 -22.719 1 80.88 279 ALA A C 1
ATOM 2206 O O . ALA A 1 279 ? 3.941 -32.625 -22.656 1 80.88 279 ALA A O 1
ATOM 2207 N N . LEU A 1 280 ? 4.191 -34.594 -21.703 1 78 280 LEU A N 1
ATOM 2208 C CA . LEU A 1 280 ? 3.625 -34.188 -20.422 1 78 280 LEU A CA 1
ATOM 2209 C C . LEU A 1 280 ? 4.512 -33.156 -19.75 1 78 280 LEU A C 1
ATOM 2211 O O . LEU A 1 280 ? 4.008 -32.156 -19.172 1 78 280 LEU A O 1
ATOM 2215 N N . ARG A 1 281 ? 5.715 -33.375 -19.844 1 79.31 281 ARG A N 1
ATOM 2216 C CA . ARG A 1 281 ? 6.66 -32.438 -19.266 1 79.31 281 ARG A CA 1
ATOM 2217 C C . ARG A 1 281 ? 6.586 -31.078 -19.969 1 79.31 281 ARG A C 1
ATOM 2219 O O . ARG A 1 281 ? 6.66 -30.031 -19.328 1 79.31 281 ARG A O 1
ATOM 2226 N N . MET A 1 282 ? 6.461 -31.125 -21.25 1 81.44 282 MET A N 1
ATOM 2227 C CA . MET A 1 282 ? 6.336 -29.906 -22.031 1 81.44 282 MET A CA 1
ATOM 2228 C C . MET A 1 282 ? 5.098 -29.109 -21.609 1 81.44 282 MET A C 1
ATOM 2230 O O . MET A 1 282 ? 5.137 -27.891 -21.531 1 81.44 282 MET A O 1
ATOM 2234 N N . THR A 1 283 ? 4.07 -29.828 -21.422 1 77.19 283 THR A N 1
ATOM 2235 C CA . THR A 1 283 ? 2.836 -29.172 -21 1 77.19 283 THR A CA 1
ATOM 2236 C C . THR A 1 283 ? 3.037 -28.422 -19.688 1 77.19 283 THR A C 1
ATOM 2238 O O . THR A 1 283 ? 2.586 -27.297 -19.531 1 77.19 283 THR A O 1
ATOM 2241 N N . GLY A 1 284 ? 3.695 -29.062 -18.688 1 77.19 284 GLY A N 1
ATOM 2242 C CA . GLY A 1 284 ? 4 -28.406 -17.422 1 77.19 284 GLY A CA 1
ATOM 2243 C C . GLY A 1 284 ? 4.855 -27.156 -17.594 1 77.19 284 GLY A C 1
ATOM 2244 O O . GLY A 1 284 ? 4.625 -26.156 -16.922 1 77.19 284 GLY A O 1
ATOM 2245 N N . SER A 1 285 ? 5.758 -27.266 -18.484 1 80.38 285 SER A N 1
ATOM 2246 C CA . SER A 1 285 ? 6.664 -26.141 -18.734 1 80.38 285 SER A CA 1
ATOM 2247 C C . SER A 1 285 ? 5.934 -24.953 -19.344 1 80.38 285 SER A C 1
ATOM 2249 O O . SER A 1 285 ? 6.176 -23.812 -18.969 1 80.38 285 SER A O 1
ATOM 2251 N N . PHE A 1 286 ? 4.996 -25.25 -20.203 1 78.81 286 PHE A N 1
ATOM 2252 C CA . PHE A 1 286 ? 4.273 -24.203 -20.906 1 78.81 286 PHE A CA 1
ATOM 2253 C C . PHE A 1 286 ? 3.342 -23.469 -19.953 1 78.81 286 PHE A C 1
ATOM 2255 O O . PHE A 1 286 ? 3.127 -22.25 -20.094 1 78.81 286 PHE A O 1
ATOM 2262 N N . SER A 1 287 ? 2.848 -24.078 -18.969 1 76.88 287 SER A N 1
ATOM 2263 C CA . SER A 1 287 ? 1.932 -23.469 -18.016 1 76.88 287 SER A CA 1
ATOM 2264 C C . SER A 1 287 ? 2.629 -22.391 -17.203 1 76.88 287 SER A C 1
ATOM 2266 O O . SER A 1 287 ? 1.982 -21.453 -16.719 1 76.88 287 SER A O 1
ATOM 2268 N N . MET A 1 288 ? 3.924 -22.453 -17.109 1 81.25 288 MET A N 1
ATOM 2269 C CA . MET A 1 288 ? 4.703 -21.516 -16.312 1 81.25 288 MET A CA 1
ATOM 2270 C C . MET A 1 288 ? 5.008 -20.25 -17.094 1 81.25 288 MET A C 1
ATOM 2272 O O . MET A 1 288 ? 5.398 -19.234 -16.516 1 81.25 288 MET A O 1
ATOM 2276 N N . PHE A 1 289 ? 4.785 -20.266 -18.344 1 77.62 289 PHE A N 1
ATOM 2277 C CA . PHE A 1 289 ? 5.18 -19.156 -19.203 1 77.62 289 PHE A CA 1
ATOM 2278 C C . PHE A 1 289 ? 4.391 -17.891 -18.859 1 77.62 289 PHE A C 1
ATOM 2280 O O . PHE A 1 289 ? 4.945 -16.797 -18.844 1 77.62 289 PHE A O 1
ATOM 2287 N N . ALA A 1 290 ? 3.123 -18.141 -18.656 1 72.38 290 ALA A N 1
ATOM 2288 C CA . ALA A 1 290 ? 2.303 -16.984 -18.312 1 72.38 290 ALA A CA 1
ATOM 2289 C C . ALA A 1 290 ? 2.826 -16.312 -17.047 1 72.38 290 ALA A C 1
ATOM 2291 O O . ALA A 1 290 ? 2.902 -15.078 -16.984 1 72.38 290 ALA A O 1
ATOM 2292 N N . PHE A 1 291 ? 3.201 -17.016 -16.141 1 76.5 291 PHE A N 1
ATOM 2293 C CA . PHE A 1 291 ? 3.736 -16.516 -14.883 1 76.5 291 PHE A CA 1
ATOM 2294 C C . PHE A 1 291 ? 5.047 -15.773 -15.102 1 76.5 291 PHE A C 1
ATOM 2296 O O . PHE A 1 291 ? 5.262 -14.703 -14.531 1 76.5 291 PHE A O 1
ATOM 2303 N N . ILE A 1 292 ? 5.84 -16.266 -15.938 1 83.19 292 ILE A N 1
ATOM 2304 C CA . ILE A 1 292 ? 7.152 -15.688 -16.219 1 83.19 292 ILE A CA 1
ATOM 2305 C C . ILE A 1 292 ? 6.984 -14.32 -16.875 1 83.19 292 ILE A C 1
ATOM 2307 O O . ILE A 1 292 ? 7.617 -13.352 -16.453 1 83.19 292 ILE A O 1
ATOM 2311 N N . ILE A 1 293 ? 6.098 -14.312 -17.797 1 79.69 293 ILE A N 1
ATOM 2312 C CA . ILE A 1 293 ? 5.883 -13.062 -18.516 1 79.69 293 ILE A CA 1
ATOM 2313 C C . ILE A 1 293 ? 5.375 -11.992 -17.562 1 79.69 293 ILE A C 1
ATOM 2315 O O . ILE A 1 293 ? 5.848 -10.852 -17.594 1 79.69 293 ILE A O 1
ATOM 2319 N N . ASN A 1 294 ? 4.52 -12.32 -16.719 1 75.56 294 ASN A N 1
ATOM 2320 C CA . ASN A 1 294 ? 3.977 -11.383 -15.742 1 75.56 294 ASN A CA 1
ATOM 2321 C C . ASN A 1 294 ? 5.047 -10.914 -14.766 1 75.56 294 ASN A C 1
ATOM 2323 O O . ASN A 1 294 ? 5.152 -9.719 -14.484 1 75.56 294 ASN A O 1
ATOM 2327 N N . ALA A 1 295 ? 5.785 -11.82 -14.289 1 83.94 295 ALA A N 1
ATOM 2328 C CA . ALA A 1 295 ? 6.84 -11.5 -13.328 1 83.94 295 ALA A CA 1
ATOM 2329 C C . ALA A 1 295 ? 7.883 -10.578 -13.953 1 83.94 295 ALA A C 1
ATOM 2331 O O . ALA A 1 295 ? 8.312 -9.602 -13.336 1 83.94 295 ALA A O 1
ATOM 2332 N N . LEU A 1 296 ? 8.242 -10.82 -15.211 1 86.5 296 LEU A N 1
ATOM 2333 C CA . LEU A 1 296 ? 9.258 -10.023 -15.891 1 86.5 296 LEU A CA 1
ATOM 2334 C C . LEU A 1 296 ? 8.742 -8.625 -16.203 1 86.5 296 LEU A C 1
ATOM 2336 O O . LEU A 1 296 ? 9.484 -7.645 -16.109 1 86.5 296 LEU A O 1
ATOM 2340 N N . SER A 1 297 ? 7.523 -8.594 -16.578 1 81.94 297 SER A N 1
ATOM 2341 C CA . SER A 1 297 ? 6.93 -7.293 -16.859 1 81.94 297 SER A CA 1
ATOM 2342 C C . SER A 1 297 ? 6.898 -6.41 -15.625 1 81.94 297 SER A C 1
ATOM 2344 O O . SER A 1 297 ? 7.211 -5.219 -15.695 1 81.94 297 SER A O 1
ATOM 2346 N N . ARG A 1 298 ? 6.59 -6.988 -14.516 1 81.5 298 ARG A N 1
ATOM 2347 C CA . ARG A 1 298 ? 6.562 -6.242 -13.258 1 81.5 298 ARG A CA 1
ATOM 2348 C C . ARG A 1 298 ? 7.969 -5.832 -12.836 1 81.5 298 ARG A C 1
ATOM 2350 O O . ARG A 1 298 ? 8.172 -4.719 -12.352 1 81.5 298 ARG A O 1
ATOM 2357 N N . ALA A 1 299 ? 8.852 -6.688 -13.016 1 90 299 ALA A N 1
ATOM 2358 C CA . ALA A 1 299 ? 10.242 -6.398 -12.672 1 90 299 ALA A CA 1
ATOM 2359 C C . ALA A 1 299 ? 10.805 -5.277 -13.547 1 90 299 ALA A C 1
ATOM 2361 O O . ALA A 1 299 ? 11.594 -4.453 -13.078 1 90 299 ALA A O 1
ATOM 2362 N N . LYS A 1 300 ? 10.414 -5.305 -14.766 1 90.75 300 LYS A N 1
ATOM 2363 C CA . LYS A 1 300 ? 10.859 -4.254 -15.68 1 90.75 300 LYS A CA 1
ATOM 2364 C C . LYS A 1 300 ? 10.359 -2.885 -15.227 1 90.75 300 LYS A C 1
ATOM 2366 O O . LYS A 1 300 ? 11.125 -1.92 -15.18 1 90.75 300 LYS A O 1
ATOM 2371 N N . ALA A 1 301 ? 9.133 -2.795 -14.906 1 87.62 301 ALA A N 1
ATOM 2372 C CA . ALA A 1 301 ? 8.562 -1.542 -14.414 1 87.62 301 ALA A CA 1
ATOM 2373 C C . ALA A 1 301 ? 9.258 -1.083 -13.141 1 87.62 301 ALA A C 1
ATOM 2375 O O . ALA A 1 301 ? 9.602 0.094 -12.992 1 87.62 301 ALA A O 1
ATOM 2376 N N . SER A 1 302 ? 9.445 -2.025 -12.219 1 91.94 302 SER A N 1
ATOM 2377 C CA . SER A 1 302 ? 10.133 -1.718 -10.969 1 91.94 302 SER A CA 1
ATOM 2378 C C . SER A 1 302 ? 11.562 -1.252 -11.219 1 91.94 302 SER A C 1
ATOM 2380 O O . SER A 1 302 ? 12.039 -0.306 -10.586 1 91.94 302 SER A O 1
ATOM 2382 N N . SER A 1 303 ? 12.219 -1.882 -12.164 1 94.75 303 SER A N 1
ATOM 2383 C CA . SER A 1 303 ? 13.594 -1.534 -12.492 1 94.75 303 SER A CA 1
ATOM 2384 C C . SER A 1 303 ? 13.688 -0.126 -13.078 1 94.75 303 SER A C 1
ATOM 2386 O O . SER A 1 303 ? 14.609 0.624 -12.758 1 94.75 303 SER A O 1
ATOM 2388 N N . GLU A 1 304 ? 12.773 0.154 -13.875 1 92.94 304 GLU A N 1
ATOM 2389 C CA . GLU A 1 304 ? 12.758 1.481 -14.484 1 92.94 304 GLU A CA 1
ATOM 2390 C C . GLU A 1 304 ? 12.609 2.572 -13.422 1 92.94 304 GLU A C 1
ATOM 2392 O O . GLU A 1 304 ? 13.289 3.598 -13.484 1 92.94 304 GLU A O 1
ATOM 2397 N N . ARG A 1 305 ? 11.758 2.326 -12.484 1 91.94 305 ARG A N 1
ATOM 2398 C CA . ARG A 1 305 ? 11.555 3.295 -11.414 1 91.94 305 ARG A CA 1
ATOM 2399 C C . ARG A 1 305 ? 12.805 3.43 -10.555 1 91.94 305 ARG A C 1
ATOM 2401 O O . ARG A 1 305 ? 13.18 4.539 -10.164 1 91.94 305 ARG A O 1
ATOM 2408 N N . MET A 1 306 ? 13.414 2.391 -10.258 1 95.88 306 MET A N 1
ATOM 2409 C CA . MET A 1 306 ? 14.633 2.42 -9.453 1 95.88 306 MET A CA 1
ATOM 2410 C C . MET A 1 306 ? 15.773 3.088 -10.211 1 95.88 306 MET A C 1
ATOM 2412 O O . MET A 1 306 ? 16.594 3.789 -9.609 1 95.88 306 MET A O 1
ATOM 2416 N N . GLU A 1 307 ? 15.836 2.85 -11.531 1 95.25 307 GLU A N 1
ATOM 2417 C CA . GLU A 1 307 ? 16.891 3.426 -12.367 1 95.25 307 GLU A CA 1
ATOM 2418 C C . GLU A 1 307 ? 16.766 4.945 -12.438 1 95.25 307 GLU A C 1
ATOM 2420 O O . GLU A 1 307 ? 17.766 5.648 -12.578 1 95.25 307 GLU A O 1
ATOM 2425 N N . GLU A 1 308 ? 15.547 5.438 -12.289 1 92.75 308 GLU A N 1
ATOM 2426 C CA . GLU A 1 308 ? 15.344 6.879 -12.227 1 92.75 308 GLU A CA 1
ATOM 2427 C C . GLU A 1 308 ? 16.109 7.5 -11.07 1 92.75 308 GLU A C 1
ATOM 2429 O O . GLU A 1 308 ? 16.578 8.641 -11.164 1 92.75 308 GLU A O 1
ATOM 2434 N N . ILE A 1 309 ? 16.234 6.75 -10.023 1 93.88 309 ILE A N 1
ATOM 2435 C CA . ILE A 1 309 ? 16.938 7.227 -8.836 1 93.88 309 ILE A CA 1
ATOM 2436 C C . ILE A 1 309 ? 18.438 6.984 -8.992 1 93.88 309 ILE A C 1
ATOM 2438 O O . ILE A 1 309 ? 19.25 7.895 -8.789 1 93.88 309 ILE A O 1
ATOM 2442 N N . LEU A 1 310 ? 18.859 5.863 -9.445 1 94.31 310 LEU A N 1
ATOM 2443 C CA . LEU A 1 310 ? 20.25 5.438 -9.492 1 94.31 310 LEU A CA 1
ATOM 2444 C C . LEU A 1 310 ? 21.031 6.227 -10.547 1 94.31 310 LEU A C 1
ATOM 2446 O O . LEU A 1 310 ? 22.234 6.445 -10.406 1 94.31 310 LEU A O 1
ATOM 2450 N N . LEU A 1 311 ? 20.375 6.711 -11.555 1 92 311 LEU A N 1
ATOM 2451 C CA . LEU A 1 311 ? 21.062 7.316 -12.688 1 92 311 LEU A CA 1
ATOM 2452 C C . LEU A 1 311 ? 21.016 8.836 -12.602 1 92 311 LEU A C 1
ATOM 2454 O O . LEU A 1 311 ? 21.469 9.531 -13.516 1 92 311 LEU A O 1
ATOM 2458 N N . ILE A 1 312 ? 20.5 9.289 -11.547 1 89.19 312 ILE A N 1
ATOM 2459 C CA . ILE A 1 312 ? 20.484 10.742 -11.375 1 89.19 312 ILE A CA 1
ATOM 2460 C C . ILE A 1 312 ? 21.922 11.25 -11.227 1 89.19 312 ILE A C 1
ATOM 2462 O O . ILE A 1 312 ? 22.688 10.734 -10.398 1 89.19 312 ILE A O 1
ATOM 2466 N N . GLU A 1 313 ? 22.328 12.102 -12.078 1 83.19 313 GLU A N 1
ATOM 2467 C CA . GLU A 1 313 ? 23.703 12.625 -12.047 1 83.19 313 GLU A CA 1
ATOM 2468 C C . GLU A 1 313 ? 23.734 14.047 -11.5 1 83.19 313 GLU A C 1
ATOM 2470 O O . GLU A 1 313 ? 24.719 14.461 -10.891 1 83.19 313 GLU A O 1
ATOM 2475 N N . SER A 1 314 ? 22.625 14.742 -11.727 1 80.31 314 SER A N 1
ATOM 2476 C CA . SER A 1 314 ? 22.562 16.125 -11.258 1 80.31 314 SER A CA 1
ATOM 2477 C C . SER A 1 314 ? 21.688 16.234 -10.008 1 80.31 314 SER A C 1
ATOM 2479 O O . SER A 1 314 ? 20.781 15.422 -9.797 1 80.31 314 SER A O 1
ATOM 2481 N N . GLY A 1 315 ? 22.109 17.031 -9.117 1 83.25 315 GLY A N 1
ATOM 2482 C CA . GLY A 1 315 ? 21.297 17.266 -7.926 1 83.25 315 GLY A CA 1
ATOM 2483 C C . GLY A 1 315 ? 21.797 16.484 -6.715 1 83.25 315 GLY A C 1
ATOM 2484 O O . GLY A 1 315 ? 21 16.078 -5.863 1 83.25 315 GLY A O 1
ATOM 2485 N N . ILE A 1 316 ? 23.078 16.172 -6.828 1 86.12 316 ILE A N 1
ATOM 2486 C CA . ILE A 1 316 ? 23.719 15.492 -5.703 1 86.12 316 ILE A CA 1
ATOM 2487 C C . ILE A 1 316 ? 24.609 16.469 -4.945 1 86.12 316 ILE A C 1
ATOM 2489 O O . ILE A 1 316 ? 25.188 17.375 -5.547 1 86.12 316 ILE A O 1
ATOM 2493 N N . GLU A 1 317 ? 24.547 16.266 -3.666 1 85.19 317 GLU A N 1
ATOM 2494 C CA . GLU A 1 317 ? 25.375 17.141 -2.844 1 85.19 317 GLU A CA 1
ATOM 2495 C C . GLU A 1 317 ? 26.859 16.875 -3.072 1 85.19 317 GLU A C 1
ATOM 2497 O O . GLU A 1 317 ? 27.297 15.719 -3.062 1 85.19 317 GLU A O 1
ATOM 2502 N N . GLU A 1 318 ? 27.562 17.891 -3.57 1 74.38 318 GLU A N 1
ATOM 2503 C CA . GLU A 1 318 ? 29 17.781 -3.82 1 74.38 318 GLU A CA 1
ATOM 2504 C C . GLU A 1 318 ? 29.812 18 -2.543 1 74.38 318 GLU A C 1
ATOM 2506 O O . GLU A 1 318 ? 29.578 18.969 -1.813 1 74.38 318 GLU A O 1
ATOM 2511 N N . HIS A 1 319 ? 30.359 16.922 -2.127 1 65.25 319 HIS A N 1
ATOM 2512 C CA . HIS A 1 319 ? 31.281 17.094 -1.017 1 65.25 319 HIS A CA 1
ATOM 2513 C C . HIS A 1 319 ? 32.625 17.656 -1.499 1 65.25 319 HIS A C 1
ATOM 2515 O O . HIS A 1 319 ? 33.406 16.938 -2.119 1 65.25 319 HIS A O 1
ATOM 2521 N N . THR A 1 320 ? 32.594 18.875 -2.131 1 57.12 320 THR A N 1
ATOM 2522 C CA . THR A 1 320 ? 33.812 19.469 -2.613 1 57.12 320 THR A CA 1
ATOM 2523 C C . THR A 1 320 ? 34.938 19.359 -1.562 1 57.12 320 THR A C 1
ATOM 2525 O O . THR A 1 320 ? 34.688 19.656 -0.384 1 57.12 320 THR A O 1
ATOM 2528 N N . GLN A 1 321 ? 35.938 18.641 -1.876 1 53.81 321 GLN A N 1
ATOM 2529 C CA . GLN A 1 321 ? 37.188 18.578 -1.106 1 53.81 321 GLN A CA 1
ATOM 2530 C C . GLN A 1 321 ? 37.688 19.984 -0.778 1 53.81 321 GLN A C 1
ATOM 2532 O O . GLN A 1 321 ? 37.5 20.922 -1.569 1 53.81 321 GLN A O 1
ATOM 2537 N N . SER A 1 322 ? 38 20.219 0.475 1 50.44 322 SER A N 1
ATOM 2538 C CA . SER A 1 322 ? 38.531 21.359 1.209 1 50.44 322 SER A CA 1
ATOM 2539 C C . SER A 1 322 ? 39.625 22.078 0.407 1 50.44 322 SER A C 1
ATOM 2541 O O . SER A 1 322 ? 40.688 21.531 0.166 1 50.44 322 SER A O 1
ATOM 2543 N N . GLU A 1 323 ? 39.312 22.688 -0.568 1 51.91 323 GLU A N 1
ATOM 2544 C CA . GLU A 1 323 ? 40.438 23.609 -0.69 1 51.91 323 GLU A CA 1
ATOM 2545 C C . GLU A 1 323 ? 40.781 24.266 0.648 1 51.91 323 GLU A C 1
ATOM 2547 O O . GLU A 1 323 ? 39.906 24.359 1.526 1 51.91 323 GLU A O 1
ATOM 2552 N N . LYS A 1 324 ? 42.094 24.641 0.934 1 49.91 324 LYS A N 1
ATOM 2553 C CA . LYS A 1 324 ? 42.656 25.328 2.098 1 49.91 324 LYS A CA 1
ATOM 2554 C C . LYS A 1 324 ? 41.781 26.5 2.523 1 49.91 324 LYS A C 1
ATOM 2556 O O . LYS A 1 324 ? 41.688 27.5 1.812 1 49.91 324 LYS A O 1
ATOM 2561 N N . LEU A 1 325 ? 40.531 26.219 3.156 1 56.22 325 LEU A N 1
ATOM 2562 C CA . LEU A 1 325 ? 39.812 27.328 3.775 1 56.22 325 LEU A CA 1
ATOM 2563 C C . LEU A 1 325 ? 40.781 28.312 4.441 1 56.22 325 LEU A C 1
ATOM 2565 O O . LEU A 1 325 ? 41.75 27.891 5.09 1 56.22 325 LEU A O 1
ATOM 2569 N N . SER A 1 326 ? 40.906 29.453 4.027 1 52.84 326 SER A N 1
ATOM 2570 C CA . SER A 1 326 ? 41.656 30.438 4.793 1 52.84 326 SER A CA 1
ATOM 2571 C C . SER A 1 326 ? 41.281 30.406 6.27 1 52.84 326 SER A C 1
ATOM 2573 O O . SER A 1 326 ? 40.156 30.047 6.617 1 52.84 326 SER A O 1
ATOM 2575 N N . PRO A 1 327 ? 42.25 30.328 7.098 1 48.91 327 PRO A N 1
ATOM 2576 C CA . PRO A 1 327 ? 41.969 30.328 8.539 1 48.91 327 PRO A CA 1
ATOM 2577 C C . PRO A 1 327 ? 40.75 31.172 8.914 1 48.91 327 PRO A C 1
ATOM 2579 O O . PRO A 1 327 ? 40.469 32.188 8.266 1 48.91 327 PRO A O 1
ATOM 2582 N N . THR A 1 328 ? 39.719 30.656 9.453 1 52.06 328 THR A N 1
ATOM 2583 C CA . THR A 1 328 ? 38.531 31.25 10.008 1 52.06 328 THR A CA 1
ATOM 2584 C C . THR A 1 328 ? 38.844 32.625 10.641 1 52.06 328 THR A C 1
ATOM 2586 O O . THR A 1 328 ? 39.469 32.688 11.695 1 52.06 328 THR A O 1
ATOM 2589 N N . ILE A 1 329 ? 39.156 33.562 9.969 1 50.16 329 ILE A N 1
ATOM 2590 C CA . ILE A 1 329 ? 39.281 34.875 10.602 1 50.16 329 ILE A CA 1
ATOM 2591 C C . ILE A 1 329 ? 37.938 35.25 11.25 1 50.16 329 ILE A C 1
ATOM 2593 O O . ILE A 1 329 ? 36.875 35.062 10.648 1 50.16 329 ILE A O 1
ATOM 2597 N N . GLN A 1 330 ? 37.938 35.25 12.531 1 55.72 330 GLN A N 1
ATOM 2598 C CA . GLN A 1 330 ? 36.844 35.812 13.305 1 55.72 330 GLN A CA 1
ATOM 2599 C C . GLN A 1 330 ? 36.25 37.062 12.602 1 55.72 330 GLN A C 1
ATOM 2601 O O . GLN A 1 330 ? 36.938 38.062 12.414 1 55.72 330 GLN A O 1
ATOM 2606 N N . HIS A 1 331 ? 35.25 36.781 11.789 1 66.75 331 HIS A N 1
ATOM 2607 C CA . HIS A 1 331 ? 34.625 37.938 11.133 1 66.75 331 HIS A CA 1
ATOM 2608 C C . HIS A 1 331 ? 33.5 38.5 11.992 1 66.75 331 HIS A C 1
ATOM 2610 O O . HIS A 1 331 ? 32.875 37.781 12.766 1 66.75 331 HIS A O 1
ATOM 2616 N N . SER A 1 332 ? 33.469 39.75 12.094 1 73.62 332 SER A N 1
ATOM 2617 C CA . SER A 1 332 ? 32.469 40.5 12.828 1 73.62 332 SER A CA 1
ATOM 2618 C C . SER A 1 332 ? 31.047 40.188 12.328 1 73.62 332 SER A C 1
ATOM 2620 O O . SER A 1 332 ? 30.094 40.188 13.102 1 73.62 332 SER A O 1
ATOM 2622 N N . GLU A 1 333 ? 30.938 39.719 11.07 1 79.5 333 GLU A N 1
ATOM 2623 C CA . GLU A 1 333 ? 29.641 39.344 10.492 1 79.5 333 GLU A CA 1
ATOM 2624 C C . GLU A 1 333 ? 29.5 37.844 10.367 1 79.5 333 GLU A C 1
ATOM 2626 O O . GLU A 1 333 ? 30.297 37.188 9.688 1 79.5 333 GLU A O 1
ATOM 2631 N N . SER A 1 334 ? 28.516 37.375 11.031 1 87.19 334 SER A N 1
ATOM 2632 C CA . SER A 1 334 ? 28.266 35.906 11.023 1 87.19 334 SER A CA 1
ATOM 2633 C C . SER A 1 334 ? 27.531 35.5 9.758 1 87.19 334 SER A C 1
ATOM 2635 O O . SER A 1 334 ? 27.875 34.469 9.148 1 87.19 334 SER A O 1
ATOM 2637 N N . ILE A 1 335 ? 26.562 36.281 9.273 1 96 335 ILE A N 1
ATOM 2638 C CA . ILE A 1 335 ? 25.75 35.969 8.102 1 96 335 ILE A CA 1
ATOM 2639 C C . ILE A 1 335 ? 25.484 37.25 7.309 1 96 335 ILE A C 1
ATOM 2641 O O . ILE A 1 335 ? 25.172 38.281 7.887 1 96 335 ILE A O 1
ATOM 2645 N N . ARG A 1 336 ? 25.641 37.188 6.031 1 96.38 336 ARG A N 1
ATOM 2646 C CA . ARG A 1 336 ? 25.344 38.344 5.168 1 96.38 336 ARG A CA 1
ATOM 2647 C C . ARG A 1 336 ? 24.594 37.875 3.92 1 96.38 336 ARG A C 1
ATOM 2649 O O . ARG A 1 336 ? 25.031 37 3.197 1 96.38 336 ARG A O 1
ATOM 2656 N N . PHE A 1 337 ? 23.422 38.375 3.74 1 97.62 337 PHE A N 1
ATOM 2657 C CA . PHE A 1 337 ? 22.641 38.219 2.521 1 97.62 337 PHE A CA 1
ATOM 2658 C C . PHE A 1 337 ? 22.797 39.438 1.606 1 97.62 337 PHE A C 1
ATOM 2660 O O . PHE A 1 337 ? 22.609 40.562 2.037 1 97.62 337 PHE A O 1
ATOM 2667 N N . GLU A 1 338 ? 23.172 39.188 0.39 1 97.31 338 GLU A N 1
ATOM 2668 C CA . GLU A 1 338 ? 23.359 40.25 -0.587 1 97.31 338 GLU A CA 1
ATOM 2669 C C . GLU A 1 338 ? 22.438 40.062 -1.796 1 97.31 338 GLU A C 1
ATOM 2671 O O . GLU A 1 338 ? 22.797 39.344 -2.73 1 97.31 338 GLU A O 1
ATOM 2676 N N . HIS A 1 339 ? 21.297 40.781 -1.848 1 97.31 339 HIS A N 1
ATOM 2677 C CA . HIS A 1 339 ? 20.359 40.812 -2.955 1 97.31 339 HIS A CA 1
ATOM 2678 C C . HIS A 1 339 ? 19.953 39.375 -3.354 1 97.31 339 HIS A C 1
ATOM 2680 O O . HIS A 1 339 ? 20.031 39.031 -4.527 1 97.31 339 HIS A O 1
ATOM 2686 N N . VAL A 1 340 ? 19.578 38.656 -2.422 1 97.81 340 VAL A N 1
ATOM 2687 C CA . VAL A 1 340 ? 19.312 37.219 -2.625 1 97.81 340 VAL A CA 1
ATOM 2688 C C . VAL A 1 340 ? 17.891 37.062 -3.16 1 97.81 340 VAL A C 1
ATOM 2690 O O . VAL A 1 340 ? 16.922 37.562 -2.574 1 97.81 340 VAL A O 1
ATOM 2693 N N . THR A 1 341 ? 17.766 36.406 -4.238 1 97.81 341 THR A N 1
ATOM 2694 C CA . THR A 1 341 ? 16.5 35.938 -4.828 1 97.81 341 THR A CA 1
ATOM 2695 C C . THR A 1 341 ? 16.484 34.438 -4.965 1 97.81 341 THR A C 1
ATOM 2697 O O . THR A 1 341 ? 17.5 33.812 -5.328 1 97.81 341 THR A O 1
ATOM 2700 N N . PHE A 1 342 ? 15.383 33.812 -4.562 1 96.19 342 PHE A N 1
ATOM 2701 C CA . PHE A 1 342 ? 15.312 32.344 -4.613 1 96.19 342 PHE A CA 1
ATOM 2702 C C . PHE A 1 342 ? 13.953 31.891 -5.121 1 96.19 342 PHE A C 1
ATOM 2704 O O . PHE A 1 342 ? 12.922 32.375 -4.66 1 96.19 342 PHE A O 1
ATOM 2711 N N . GLN A 1 343 ? 14.062 31.031 -6.012 1 93.94 343 GLN A N 1
ATOM 2712 C CA . GLN A 1 343 ? 12.898 30.359 -6.578 1 93.94 343 GLN A CA 1
ATOM 2713 C C . GLN A 1 343 ? 13.031 28.844 -6.477 1 93.94 343 GLN A C 1
ATOM 2715 O O . GLN A 1 343 ? 14.055 28.281 -6.875 1 93.94 343 GLN A O 1
ATOM 2720 N N . TYR A 1 344 ? 12.047 28.234 -5.773 1 88.25 344 TYR A N 1
ATOM 2721 C CA . TYR A 1 344 ? 12.062 26.781 -5.719 1 88.25 344 TYR A CA 1
ATOM 2722 C C . TYR A 1 344 ? 12 26.188 -7.121 1 88.25 344 TYR A C 1
ATOM 2724 O O . TYR A 1 344 ? 11.43 26.781 -8.031 1 88.25 344 TYR A O 1
ATOM 2732 N N . PRO A 1 345 ? 12.508 24.969 -7.18 1 81.88 345 PRO A N 1
ATOM 2733 C CA . PRO A 1 345 ? 12.414 24.328 -8.492 1 81.88 345 PRO A CA 1
ATOM 2734 C C . PRO A 1 345 ? 10.969 24.062 -8.914 1 81.88 345 PRO A C 1
ATOM 2736 O O . PRO A 1 345 ? 10.133 23.719 -8.078 1 81.88 345 PRO A O 1
ATOM 2739 N N . ASN A 1 346 ? 10.586 24.281 -10.055 1 72.75 346 ASN A N 1
ATOM 2740 C CA . ASN A 1 346 ? 9.289 24 -10.664 1 72.75 346 ASN A CA 1
ATOM 2741 C C . ASN A 1 346 ? 8.227 25 -10.211 1 72.75 346 ASN A C 1
ATOM 2743 O O . ASN A 1 346 ? 7.039 24.672 -10.18 1 72.75 346 ASN A O 1
ATOM 2747 N N . THR A 1 347 ? 8.656 26.031 -9.516 1 77.81 347 THR A N 1
ATOM 2748 C CA . THR A 1 347 ? 7.719 27.109 -9.203 1 77.81 347 THR A CA 1
ATOM 2749 C C . THR A 1 347 ? 7.895 28.281 -10.172 1 77.81 347 THR A C 1
ATOM 2751 O O . THR A 1 347 ? 8.93 28.391 -10.828 1 77.81 347 THR A O 1
ATOM 2754 N N . LYS A 1 348 ? 6.844 29.031 -10.359 1 79.88 348 LYS A N 1
ATOM 2755 C CA . LYS A 1 348 ? 6.871 30.094 -11.352 1 79.88 348 LYS A CA 1
ATOM 2756 C C . LYS A 1 348 ? 7.328 31.406 -10.727 1 79.88 348 LYS A C 1
ATOM 2758 O O . LYS A 1 348 ? 7.824 32.281 -11.43 1 79.88 348 LYS A O 1
ATOM 2763 N N . LYS A 1 349 ? 7.125 31.578 -9.438 1 86.38 349 LYS A N 1
ATOM 2764 C CA . LYS A 1 349 ? 7.449 32.844 -8.805 1 86.38 349 LYS A CA 1
ATOM 2765 C C . LYS A 1 349 ? 8.5 32.688 -7.711 1 86.38 349 LYS A C 1
ATOM 2767 O O . LYS A 1 349 ? 8.484 31.672 -6.988 1 86.38 349 LYS A O 1
ATOM 2772 N N . PRO A 1 350 ? 9.383 33.656 -7.691 1 93.06 350 PRO A N 1
ATOM 2773 C CA . PRO A 1 350 ? 10.359 33.594 -6.602 1 93.06 350 PRO A CA 1
ATOM 2774 C C . PRO A 1 350 ? 9.719 33.75 -5.227 1 93.06 350 PRO A C 1
ATOM 2776 O O . PRO A 1 350 ? 8.781 34.531 -5.066 1 93.06 350 PRO A O 1
ATOM 2779 N N . ILE A 1 351 ? 10.203 32.969 -4.305 1 91.25 351 ILE A N 1
ATOM 2780 C CA . ILE A 1 351 ? 9.695 33.031 -2.938 1 91.25 351 ILE A CA 1
ATOM 2781 C C . ILE A 1 351 ? 10.398 34.156 -2.17 1 91.25 351 ILE A C 1
ATOM 2783 O O . ILE A 1 351 ? 9.82 34.75 -1.263 1 91.25 351 ILE A O 1
ATOM 2787 N N . LEU A 1 352 ? 11.68 34.344 -2.432 1 95.88 352 LEU A N 1
ATOM 2788 C CA . LEU A 1 352 ? 12.445 35.469 -1.914 1 95.88 352 LEU A CA 1
ATOM 2789 C C . LEU A 1 352 ? 12.891 36.375 -3.045 1 95.88 352 LEU A C 1
ATOM 2791 O O . LEU A 1 352 ? 13.266 35.906 -4.121 1 95.88 352 LEU A O 1
ATOM 2795 N N . LYS A 1 353 ? 12.766 37.688 -2.824 1 96.81 353 LYS A N 1
ATOM 2796 C CA . LYS A 1 353 ? 13.078 38.688 -3.846 1 96.81 353 LYS A CA 1
ATOM 2797 C C . LYS A 1 353 ? 14.016 39.75 -3.303 1 96.81 353 LYS A C 1
ATOM 2799 O O . LYS A 1 353 ? 13.617 40.594 -2.488 1 96.81 353 LYS A O 1
ATOM 2804 N N . ASP A 1 354 ? 15.195 39.719 -3.754 1 96.81 354 ASP A N 1
ATOM 2805 C CA . ASP A 1 354 ? 16.172 40.781 -3.502 1 96.81 354 ASP A CA 1
ATOM 2806 C C . ASP A 1 354 ? 16.328 41.031 -2.006 1 96.81 354 ASP A C 1
ATOM 2808 O O . ASP A 1 354 ? 16.203 42.188 -1.548 1 96.81 354 ASP A O 1
ATOM 2812 N N . VAL A 1 355 ? 16.609 40.031 -1.26 1 97.56 355 VAL A N 1
ATOM 2813 C CA . VAL A 1 355 ? 16.719 40.125 0.193 1 97.56 355 VAL A CA 1
ATOM 2814 C C . VAL A 1 355 ? 18.156 40.469 0.578 1 97.56 355 VAL A C 1
ATOM 2816 O O . VAL A 1 355 ? 19.094 39.781 0.161 1 97.56 355 VAL A O 1
ATOM 2819 N N . SER A 1 356 ? 18.312 41.531 1.342 1 97.44 356 SER A N 1
ATOM 2820 C CA . SER A 1 356 ? 19.625 41.938 1.825 1 97.44 356 SER A CA 1
ATOM 2821 C C . SER A 1 356 ? 19.594 42.312 3.307 1 97.44 356 SER A C 1
ATOM 2823 O O . SER A 1 356 ? 18.703 43.062 3.746 1 97.44 356 SER A O 1
ATOM 2825 N N . PHE A 1 357 ? 20.484 41.719 4.117 1 96.56 357 PHE A N 1
ATOM 2826 C CA . PHE A 1 357 ? 20.656 42.062 5.523 1 96.56 357 PHE A CA 1
ATOM 2827 C C . PHE A 1 357 ? 21.922 41.438 6.082 1 96.56 357 PHE A C 1
ATOM 2829 O O . PHE A 1 357 ? 22.547 40.594 5.422 1 96.56 357 PHE A O 1
ATOM 2836 N N . THR A 1 358 ? 22.328 41.875 7.227 1 95.88 358 THR A N 1
ATOM 2837 C CA . THR A 1 358 ? 23.516 41.344 7.879 1 95.88 358 THR A CA 1
ATOM 2838 C C . THR A 1 358 ? 23.234 41 9.336 1 95.88 358 THR A C 1
ATOM 2840 O O . THR A 1 358 ? 22.438 41.656 9.992 1 95.88 358 THR A O 1
ATOM 2843 N N . VAL A 1 359 ? 23.891 39.938 9.766 1 96.19 359 VAL A N 1
ATOM 2844 C CA . VAL A 1 359 ? 23.797 39.531 11.164 1 96.19 359 VAL A CA 1
ATOM 2845 C C . VAL A 1 359 ? 25.188 39.5 11.781 1 96.19 359 VAL A C 1
ATOM 2847 O O . VAL A 1 359 ? 26.078 38.812 11.281 1 96.19 359 VAL A O 1
ATOM 2850 N N . ALA A 1 360 ? 25.328 40.188 12.875 1 94.12 360 ALA A N 1
ATOM 2851 C CA . ALA A 1 360 ? 26.609 40.219 13.57 1 94.12 360 ALA A CA 1
ATOM 2852 C C . ALA A 1 360 ? 26.812 38.938 14.398 1 94.12 360 ALA A C 1
ATOM 2854 O O . ALA A 1 360 ? 25.828 38.281 14.742 1 94.12 360 ALA A O 1
ATOM 2855 N N . THR A 1 361 ? 28.094 38.625 14.672 1 93.25 361 THR A N 1
ATOM 2856 C CA . THR A 1 361 ? 28.391 37.469 15.5 1 93.25 361 THR A CA 1
ATOM 2857 C C . THR A 1 361 ? 27.781 37.625 16.891 1 93.25 361 THR A C 1
ATOM 2859 O O . THR A 1 361 ? 27.953 38.656 17.531 1 93.25 361 THR A O 1
ATOM 2862 N N . GLY A 1 362 ? 26.984 36.594 17.266 1 92.31 362 GLY A N 1
ATOM 2863 C CA . GLY A 1 362 ? 26.391 36.594 18.594 1 92.31 362 GLY A CA 1
ATOM 2864 C C . GLY A 1 362 ? 25.062 37.312 18.641 1 92.31 362 GLY A C 1
ATOM 2865 O O . GLY A 1 362 ? 24.406 37.344 19.688 1 92.31 362 GLY A O 1
ATOM 2866 N N . GLU A 1 363 ? 24.672 37.875 17.531 1 94.12 363 GLU A N 1
ATOM 2867 C CA . GLU A 1 363 ? 23.422 38.656 17.453 1 94.12 363 GLU A CA 1
ATOM 2868 C C . GLU A 1 363 ? 22.219 37.75 17.281 1 94.12 363 GLU A C 1
ATOM 2870 O O . GLU A 1 363 ? 22.297 36.719 16.625 1 94.12 363 GLU A O 1
ATOM 2875 N N . THR A 1 364 ? 21.125 38.125 17.906 1 95.25 364 THR A N 1
ATOM 2876 C CA . THR A 1 364 ? 19.859 37.406 17.75 1 95.25 364 THR A CA 1
ATOM 2877 C C . THR A 1 364 ? 18.906 38.188 16.859 1 95.25 364 THR A C 1
ATOM 2879 O O . THR A 1 364 ? 18.562 39.344 17.172 1 95.25 364 THR A O 1
ATOM 2882 N N . ILE A 1 365 ? 18.484 37.594 15.766 1 96.81 365 ILE A N 1
ATOM 2883 C CA . ILE A 1 365 ? 17.547 38.219 14.844 1 96.81 365 ILE A CA 1
ATOM 2884 C C . ILE A 1 365 ? 16.219 37.469 14.859 1 96.81 365 ILE A C 1
ATOM 2886 O O . ILE A 1 365 ? 16.188 36.25 14.688 1 96.81 365 ILE A O 1
ATOM 2890 N N . ALA A 1 366 ? 15.164 38.156 15.102 1 96.56 366 ALA A N 1
ATOM 2891 C CA . ALA A 1 366 ? 13.82 37.594 14.953 1 96.56 366 ALA A CA 1
ATOM 2892 C C . ALA A 1 366 ? 13.266 37.844 13.562 1 96.56 366 ALA A C 1
ATOM 2894 O O . ALA A 1 366 ? 13.32 38.969 13.062 1 96.56 366 ALA A O 1
ATOM 2895 N N . ILE A 1 367 ? 12.828 36.844 12.945 1 96.19 367 ILE A N 1
ATOM 2896 C CA . ILE A 1 367 ? 12.227 36.969 11.617 1 96.19 367 ILE A CA 1
ATOM 2897 C C . ILE A 1 367 ? 10.711 36.812 11.727 1 96.19 367 ILE A C 1
ATOM 2899 O O . ILE A 1 367 ? 10.211 35.781 12.195 1 96.19 367 ILE A O 1
ATOM 2903 N N . MET A 1 368 ? 10.023 37.812 11.281 1 93.19 368 MET A N 1
ATOM 2904 C CA . MET A 1 368 ? 8.562 37.812 11.336 1 93.19 368 MET A CA 1
ATOM 2905 C C . MET A 1 368 ? 7.973 38.031 9.945 1 93.19 368 MET A C 1
ATOM 2907 O O . MET A 1 368 ? 8.648 38.531 9.047 1 93.19 368 MET A O 1
ATOM 2911 N N . GLY A 1 369 ? 6.785 37.625 9.82 1 86.94 369 GLY A N 1
ATOM 2912 C CA . GLY A 1 369 ? 6.059 37.75 8.562 1 86.94 369 GLY A CA 1
ATOM 2913 C C . GLY A 1 369 ? 4.879 36.812 8.469 1 86.94 369 GLY A C 1
ATOM 2914 O O . GLY A 1 369 ? 4.762 35.875 9.266 1 86.94 369 GLY A O 1
ATOM 2915 N N . ALA A 1 370 ? 4.125 37.031 7.504 1 77.5 370 ALA A N 1
ATOM 2916 C CA . ALA A 1 370 ? 2.959 36.188 7.293 1 77.5 370 ALA A CA 1
ATOM 2917 C C . ALA A 1 370 ? 3.375 34.781 6.832 1 77.5 370 ALA A C 1
ATOM 2919 O O . ALA A 1 370 ? 4.523 34.562 6.434 1 77.5 370 ALA A O 1
ATOM 2920 N N . THR A 1 371 ? 2.506 33.844 7.066 1 76.25 371 THR A N 1
ATOM 2921 C CA . THR A 1 371 ? 2.75 32.5 6.543 1 76.25 371 THR A CA 1
ATOM 2922 C C . THR A 1 371 ? 2.977 32.562 5.035 1 76.25 371 THR A C 1
ATOM 2924 O O . THR A 1 371 ? 2.24 33.219 4.309 1 76.25 371 THR A O 1
ATOM 2927 N N . GLY A 1 372 ? 4.02 31.984 4.629 1 76.25 372 GLY A N 1
ATOM 2928 C CA . GLY A 1 372 ? 4.316 31.953 3.205 1 76.25 372 GLY A CA 1
ATOM 2929 C C . GLY A 1 372 ? 5.203 33.094 2.762 1 76.25 372 GLY A C 1
ATOM 2930 O O . GLY A 1 372 ? 5.57 33.188 1.589 1 76.25 372 GLY A O 1
ATOM 2931 N N . ALA A 1 373 ? 5.555 33.906 3.717 1 85.25 373 ALA A N 1
ATOM 2932 C CA . ALA A 1 373 ? 6.34 35.062 3.373 1 85.25 373 ALA A CA 1
ATOM 2933 C C . ALA A 1 373 ? 7.773 34.688 3.008 1 85.25 373 ALA A C 1
ATOM 2935 O O . ALA A 1 373 ? 8.508 35.5 2.424 1 85.25 373 ALA A O 1
ATOM 2936 N N . GLY A 1 374 ? 8.156 33.469 3.287 1 90.12 374 GLY A N 1
ATOM 2937 C CA . GLY A 1 374 ? 9.484 33 2.92 1 90.12 374 GLY A CA 1
ATOM 2938 C C . GLY A 1 374 ? 10.414 32.844 4.109 1 90.12 374 GLY A C 1
ATOM 2939 O O . GLY A 1 374 ? 11.625 32.656 3.945 1 90.12 374 GLY A O 1
ATOM 2940 N N . LYS A 1 375 ? 9.898 32.875 5.262 1 91.75 375 LYS A N 1
ATOM 2941 C CA . LYS A 1 375 ? 10.688 32.812 6.484 1 91.75 375 LYS A CA 1
ATOM 2942 C C . LYS A 1 375 ? 11.492 31.516 6.559 1 91.75 375 LYS A C 1
ATOM 2944 O O . LYS A 1 375 ? 12.711 31.547 6.758 1 91.75 375 LYS A O 1
ATOM 2949 N N . SER A 1 376 ? 10.766 30.375 6.367 1 91.56 376 SER A N 1
ATOM 2950 C CA . SER A 1 376 ? 11.43 29.078 6.434 1 91.56 376 SER A CA 1
ATOM 2951 C C . SER A 1 376 ? 12.438 28.906 5.301 1 91.56 376 SER A C 1
ATOM 2953 O O . SER A 1 376 ? 13.508 28.328 5.496 1 91.56 376 SER A O 1
ATOM 2955 N N . THR A 1 377 ? 12.117 29.453 4.148 1 93.38 377 THR A N 1
ATOM 2956 C CA . THR A 1 377 ? 13.016 29.406 2.996 1 93.38 377 THR A CA 1
ATOM 2957 C C . THR A 1 377 ? 14.32 30.141 3.285 1 93.38 377 THR A C 1
ATOM 2959 O O . THR A 1 377 ? 15.398 29.656 2.938 1 93.38 377 THR A O 1
ATOM 2962 N N . LEU A 1 378 ? 14.125 31.266 3.895 1 95.94 378 LEU A N 1
ATOM 2963 C CA . LEU A 1 378 ? 15.297 32.062 4.25 1 95.94 378 LEU A CA 1
ATOM 2964 C C . LEU A 1 378 ? 16.234 31.281 5.148 1 95.94 378 LEU A C 1
ATOM 2966 O O . LEU A 1 378 ? 17.453 31.234 4.906 1 95.94 378 LEU A O 1
ATOM 2970 N N . LEU A 1 379 ? 15.727 30.578 6.121 1 96 379 LEU A N 1
ATOM 2971 C CA . LEU A 1 379 ? 16.531 29.766 7.039 1 96 379 LEU A CA 1
ATOM 2972 C C . LEU A 1 379 ? 17.172 28.594 6.312 1 96 379 LEU A C 1
ATOM 2974 O O . LEU A 1 379 ? 18.297 28.219 6.609 1 96 379 LEU A O 1
ATOM 2978 N N . ASN A 1 380 ? 16.484 28.047 5.348 1 94.56 380 ASN A N 1
ATOM 2979 C CA . ASN A 1 380 ? 16.922 26.844 4.645 1 94.56 380 ASN A CA 1
ATOM 2980 C C . ASN A 1 380 ? 18.109 27.141 3.732 1 94.56 380 ASN A C 1
ATOM 2982 O O . ASN A 1 380 ? 18.859 26.234 3.357 1 94.56 380 ASN A O 1
ATOM 2986 N N . LEU A 1 381 ? 18.297 28.375 3.381 1 96 381 LEU A N 1
ATOM 2987 C CA . LEU A 1 381 ? 19.391 28.75 2.498 1 96 381 LEU A CA 1
ATOM 2988 C C . LEU A 1 381 ? 20.719 28.797 3.256 1 96 381 LEU A C 1
ATOM 2990 O O . LEU A 1 381 ? 21.781 28.641 2.658 1 96 381 LEU A O 1
ATOM 2994 N N . ILE A 1 382 ? 20.641 28.953 4.543 1 96.19 382 ILE A N 1
ATOM 2995 C CA . ILE A 1 382 ? 21.828 29.172 5.352 1 96.19 382 ILE A CA 1
ATOM 2996 C C . ILE A 1 382 ? 22.641 27.875 5.449 1 96.19 382 ILE A C 1
ATOM 2998 O O . ILE A 1 382 ? 23.859 27.875 5.23 1 96.19 382 ILE A O 1
ATOM 3002 N N . PRO A 1 383 ? 21.969 26.719 5.676 1 95.31 383 PRO A N 1
ATOM 3003 C CA . PRO A 1 383 ? 22.703 25.453 5.641 1 95.31 383 PRO A CA 1
ATOM 3004 C C . PRO A 1 383 ? 22.969 24.969 4.215 1 95.31 383 PRO A C 1
ATOM 3006 O O . PRO A 1 383 ? 23.406 23.828 4.02 1 95.31 383 PRO A O 1
ATOM 3009 N N . ARG A 1 384 ? 22.578 25.734 3.283 1 94.19 384 ARG A N 1
ATOM 3010 C CA . ARG A 1 384 ? 22.781 25.453 1.865 1 94.19 384 ARG A CA 1
ATOM 3011 C C . ARG A 1 384 ? 21.969 24.234 1.436 1 94.19 384 ARG A C 1
ATOM 3013 O O . ARG A 1 384 ? 22.5 23.344 0.755 1 94.19 384 ARG A O 1
ATOM 3020 N N . PHE A 1 385 ? 20.812 24.141 2.004 1 92.88 385 PHE A N 1
ATOM 3021 C CA . PHE A 1 385 ? 19.891 23.156 1.467 1 92.88 385 PHE A CA 1
ATOM 3022 C C . PHE A 1 385 ? 19.547 23.453 0.014 1 92.88 385 PHE A C 1
ATOM 3024 O O . PHE A 1 385 ? 19.266 22.547 -0.768 1 92.88 385 PHE A O 1
ATOM 3031 N N . TYR A 1 386 ? 19.578 24.766 -0.257 1 91.81 386 TYR A N 1
ATOM 3032 C CA . TYR A 1 386 ? 19.359 25.312 -1.595 1 91.81 386 TYR A CA 1
ATOM 3033 C C . TYR A 1 386 ? 20.391 26.375 -1.921 1 91.81 386 TYR A C 1
ATOM 3035 O O . TYR A 1 386 ? 21 26.969 -1.018 1 91.81 386 TYR A O 1
ATOM 3043 N N . VAL A 1 387 ? 20.531 26.547 -3.203 1 90.94 387 VAL A N 1
ATOM 3044 C CA . VAL A 1 387 ? 21.375 27.641 -3.676 1 90.94 387 VAL A CA 1
ATOM 3045 C C . VAL A 1 387 ? 20.5 28.766 -4.23 1 90.94 387 VAL A C 1
ATOM 3047 O O . VAL A 1 387 ? 19.531 28.516 -4.949 1 90.94 387 VAL A O 1
ATOM 3050 N N . PRO A 1 388 ? 20.812 29.938 -3.773 1 95 388 PRO A N 1
ATOM 3051 C CA . PRO A 1 388 ? 20.016 31.062 -4.277 1 95 388 PRO A CA 1
ATOM 3052 C C . PRO A 1 388 ? 20.047 31.156 -5.801 1 95 388 PRO A C 1
ATOM 3054 O O . PRO A 1 388 ? 21.047 30.828 -6.434 1 95 388 PRO A O 1
ATOM 3057 N N . THR A 1 389 ? 18.953 31.641 -6.41 1 94.75 389 THR A N 1
ATOM 3058 C CA . THR A 1 389 ? 18.844 31.828 -7.852 1 94.75 389 THR A CA 1
ATOM 3059 C C . THR A 1 389 ? 19.719 33 -8.297 1 94.75 389 THR A C 1
ATOM 3061 O O . THR A 1 389 ? 20.359 32.938 -9.352 1 94.75 389 THR A O 1
ATOM 3064 N N . SER A 1 390 ? 19.672 34.062 -7.562 1 95.81 390 SER A N 1
ATOM 3065 C CA . SER A 1 390 ? 20.547 35.219 -7.762 1 95.81 390 SER A CA 1
ATOM 3066 C C . SER A 1 390 ? 20.953 35.844 -6.43 1 95.81 390 SER A C 1
ATOM 3068 O O . SER A 1 390 ? 20.328 35.562 -5.402 1 95.81 390 SER A O 1
ATOM 3070 N N . GLY A 1 391 ? 22.047 36.531 -6.469 1 96.69 391 GLY A N 1
ATOM 3071 C CA . GLY A 1 391 ? 22.594 37.094 -5.25 1 96.69 391 GLY A CA 1
ATOM 3072 C C . GLY A 1 391 ? 23.609 36.188 -4.566 1 96.69 391 GLY A C 1
ATOM 3073 O O . GLY A 1 391 ? 24.094 35.25 -5.168 1 96.69 391 GLY A O 1
ATOM 3074 N N . ALA A 1 392 ? 23.953 36.625 -3.295 1 96.44 392 ALA A N 1
ATOM 3075 C CA . ALA A 1 392 ? 25 35.875 -2.609 1 96.44 392 ALA A CA 1
ATOM 3076 C C . ALA A 1 392 ? 24.75 35.844 -1.103 1 96.44 392 ALA A C 1
ATOM 3078 O O . ALA A 1 392 ? 24.172 36.781 -0.542 1 96.44 392 ALA A O 1
ATOM 3079 N N . ILE A 1 393 ? 25.203 34.75 -0.548 1 96.38 393 ILE A N 1
ATOM 3080 C CA . ILE A 1 393 ? 25.172 34.594 0.902 1 96.38 393 ILE A CA 1
ATOM 3081 C C . ILE A 1 393 ? 26.578 34.344 1.422 1 96.38 393 ILE A C 1
ATOM 3083 O O . ILE A 1 393 ? 27.328 33.562 0.836 1 96.38 393 ILE A O 1
ATOM 3087 N N . TYR A 1 394 ? 26.875 35.062 2.441 1 94.75 394 TYR A N 1
ATOM 3088 C CA . TYR A 1 394 ? 28.188 34.906 3.059 1 94.75 394 TYR A CA 1
ATOM 3089 C C . TYR A 1 394 ? 28.062 34.469 4.512 1 94.75 394 TYR A C 1
ATOM 3091 O O . TYR A 1 394 ? 27.203 34.969 5.242 1 94.75 394 TYR A O 1
ATOM 3099 N N . ILE A 1 395 ? 28.906 33.531 4.895 1 94.12 395 ILE A N 1
ATOM 3100 C CA . ILE A 1 395 ? 29 33.062 6.277 1 94.12 395 ILE A CA 1
ATOM 3101 C C . ILE A 1 395 ? 30.422 33.312 6.793 1 94.12 395 ILE A C 1
ATOM 3103 O O . ILE A 1 395 ? 31.391 32.781 6.234 1 94.12 395 ILE A O 1
ATOM 3107 N N . ASN A 1 396 ? 30.5 34.062 7.797 1 91.19 396 ASN A N 1
ATOM 3108 C CA . ASN A 1 396 ? 31.797 34.438 8.344 1 91.19 396 ASN A CA 1
ATOM 3109 C C . ASN A 1 396 ? 32.719 34.969 7.254 1 91.19 396 ASN A C 1
ATOM 3111 O O . ASN A 1 396 ? 33.875 34.562 7.148 1 91.19 396 ASN A O 1
ATOM 3115 N N . GLY A 1 397 ? 32.094 35.656 6.383 1 88.88 397 GLY A N 1
ATOM 3116 C CA . GLY A 1 397 ? 32.875 36.375 5.387 1 88.88 397 GLY A CA 1
ATOM 3117 C C . GLY A 1 397 ? 33.125 35.594 4.133 1 88.88 397 GLY A C 1
ATOM 3118 O O . GLY A 1 397 ? 33.625 36.125 3.137 1 88.88 397 GLY A O 1
ATOM 3119 N N . GLN A 1 398 ? 32.875 34.406 4.137 1 91.06 398 GLN A N 1
ATOM 3120 C CA . GLN A 1 398 ? 33.125 33.562 2.988 1 91.06 398 GLN A CA 1
ATOM 3121 C C . GLN A 1 398 ? 31.828 33.188 2.279 1 91.06 398 GLN A C 1
ATOM 3123 O O . GLN A 1 398 ? 30.812 32.906 2.928 1 91.06 398 GLN A O 1
ATOM 3128 N N . HIS A 1 399 ? 31.969 33.156 0.972 1 92.38 399 HIS A N 1
ATOM 3129 C CA . HIS A 1 399 ? 30.797 32.781 0.204 1 92.38 399 HIS A CA 1
ATOM 3130 C C . HIS A 1 399 ? 30.328 31.375 0.57 1 92.38 399 HIS A C 1
ATOM 3132 O O . HIS A 1 399 ? 31.156 30.469 0.757 1 92.38 399 HIS A O 1
ATOM 3138 N N . ILE A 1 400 ? 29.109 31.172 0.643 1 92.25 400 ILE A N 1
ATOM 3139 C CA . ILE A 1 400 ? 28.516 29.969 1.196 1 92.25 400 ILE A CA 1
ATOM 3140 C C . ILE A 1 400 ? 28.906 28.766 0.345 1 92.25 400 ILE A C 1
ATOM 3142 O O . ILE A 1 400 ? 29.078 27.656 0.863 1 92.25 400 ILE A O 1
ATOM 3146 N N . THR A 1 401 ? 29.078 28.969 -1.021 1 89.94 401 THR A N 1
ATOM 3147 C CA . THR A 1 401 ? 29.375 27.859 -1.931 1 89.94 401 THR A CA 1
ATOM 3148 C C . THR A 1 401 ? 30.828 27.438 -1.784 1 89.94 401 THR A C 1
ATOM 3150 O O . THR A 1 401 ? 31.219 26.344 -2.242 1 89.94 401 THR A O 1
ATOM 3153 N N . LYS A 1 402 ? 31.594 28.219 -1.15 1 88.62 402 LYS A N 1
ATOM 3154 C CA . LYS A 1 402 ? 33 27.906 -0.981 1 88.62 402 LYS A CA 1
ATOM 3155 C C . LYS A 1 402 ? 33.25 27.094 0.283 1 88.62 402 LYS A C 1
ATOM 3157 O O . LYS A 1 402 ? 34.312 26.5 0.453 1 88.62 402 LYS A O 1
ATOM 3162 N N . TRP A 1 403 ? 32.281 27.016 1.138 1 89.75 403 TRP A N 1
ATOM 3163 C CA . TRP A 1 403 ? 32.375 26.188 2.338 1 89.75 403 TRP A CA 1
ATOM 3164 C C . TRP A 1 403 ? 32.188 24.719 2.006 1 89.75 403 TRP A C 1
ATOM 3166 O O . TRP A 1 403 ? 31.297 24.359 1.24 1 89.75 403 TRP A O 1
ATOM 3176 N N . PRO A 1 404 ? 33.125 23.922 2.52 1 89.81 404 PRO A N 1
ATOM 3177 C CA . PRO A 1 404 ? 32.719 22.516 2.533 1 89.81 404 PRO A CA 1
ATOM 3178 C C . PRO A 1 404 ? 31.438 22.266 3.346 1 89.81 404 PRO A C 1
ATOM 3180 O O . PRO A 1 404 ? 31.281 22.859 4.418 1 89.81 404 PRO A O 1
ATOM 3183 N N . LEU A 1 405 ? 30.609 21.516 2.871 1 90.5 405 LEU A N 1
ATOM 3184 C CA . LEU A 1 405 ? 29.297 21.312 3.477 1 90.5 405 LEU A CA 1
ATOM 3185 C C . LEU A 1 405 ? 29.438 20.828 4.918 1 90.5 405 LEU A C 1
ATOM 3187 O O . LEU A 1 405 ? 28.656 21.25 5.785 1 90.5 405 LEU A O 1
ATOM 3191 N N . GLU A 1 406 ? 30.391 19.969 5.133 1 89.5 406 GLU A N 1
ATOM 3192 C CA . GLU A 1 406 ? 30.578 19.438 6.473 1 89.5 406 GLU A CA 1
ATOM 3193 C C . GLU A 1 406 ? 30.953 20.531 7.469 1 89.5 406 GLU A C 1
ATOM 3195 O O . GLU A 1 406 ? 30.438 20.562 8.586 1 89.5 406 GLU A O 1
ATOM 3200 N N . LYS A 1 407 ? 31.766 21.391 7.055 1 90.12 407 LYS A N 1
ATOM 3201 C CA . LYS A 1 407 ? 32.219 22.469 7.922 1 90.12 407 LYS A CA 1
ATOM 3202 C C . LYS A 1 407 ? 31.094 23.5 8.133 1 90.12 407 LYS A C 1
ATOM 3204 O O . LYS A 1 407 ? 30.891 23.984 9.242 1 90.12 407 LYS A O 1
ATOM 3209 N N . LEU A 1 408 ? 30.484 23.766 7.094 1 92.06 408 LEU A N 1
ATOM 3210 C CA . LEU A 1 408 ? 29.391 24.734 7.176 1 92.06 408 LEU A CA 1
ATOM 3211 C C . LEU A 1 408 ? 28.297 24.25 8.133 1 92.06 408 LEU A C 1
ATOM 3213 O O . LEU A 1 408 ? 27.922 24.969 9.055 1 92.06 408 LEU A O 1
ATOM 3217 N N . ARG A 1 409 ? 27.906 23.062 7.941 1 93.25 409 ARG A N 1
ATOM 3218 C CA . ARG A 1 409 ? 26.766 22.547 8.68 1 93.25 409 ARG A CA 1
ATOM 3219 C C . ARG A 1 409 ? 27.141 22.156 10.102 1 93.25 409 ARG A C 1
ATOM 3221 O O . ARG A 1 409 ? 26.297 22.109 10.992 1 93.25 409 ARG A O 1
ATOM 3228 N N . SER A 1 410 ? 28.438 21.969 10.289 1 91.19 410 SER A N 1
ATOM 3229 C CA . SER A 1 410 ? 28.891 21.703 11.648 1 91.19 410 SER A CA 1
ATOM 3230 C C . SER A 1 410 ? 28.75 22.953 12.531 1 91.19 410 SER A C 1
ATOM 3232 O O . SER A 1 410 ? 28.641 22.844 13.75 1 91.19 410 SER A O 1
ATOM 3234 N N . MET A 1 411 ? 28.656 24.078 11.906 1 92.44 411 MET A N 1
ATOM 3235 C CA . MET A 1 411 ? 28.547 25.328 12.648 1 92.44 411 MET A CA 1
ATOM 3236 C C . MET A 1 411 ? 27.078 25.688 12.883 1 92.44 411 MET A C 1
ATOM 3238 O O . MET A 1 411 ? 26.781 26.672 13.562 1 92.44 411 MET A O 1
ATOM 3242 N N . ILE A 1 412 ? 26.281 24.859 12.406 1 94.44 412 ILE A N 1
ATOM 3243 C CA . ILE A 1 412 ? 24.875 25.266 12.406 1 94.44 412 ILE A CA 1
ATOM 3244 C C . ILE A 1 412 ? 24.047 24.281 13.227 1 94.44 412 ILE A C 1
ATOM 3246 O O . ILE A 1 412 ? 24.172 23.062 13.062 1 94.44 412 ILE A O 1
ATOM 3250 N N . GLY A 1 413 ? 23.344 24.719 14.188 1 94.62 413 GLY A N 1
ATOM 3251 C CA . GLY A 1 413 ? 22.234 24 14.82 1 94.62 413 GLY A CA 1
ATOM 3252 C C . GLY A 1 413 ? 20.875 24.359 14.234 1 94.62 413 GLY A C 1
ATOM 3253 O O . GLY A 1 413 ? 20.578 25.547 14.023 1 94.62 413 GLY A O 1
ATOM 3254 N N . TYR A 1 414 ? 20.141 23.359 13.914 1 94.94 414 TYR A N 1
ATOM 3255 C CA . TYR A 1 414 ? 18.906 23.594 13.172 1 94.94 414 TYR A CA 1
ATOM 3256 C C . TYR A 1 414 ? 17.719 22.938 13.867 1 94.94 414 TYR A C 1
ATOM 3258 O O . TYR A 1 414 ? 17.75 21.734 14.18 1 94.94 414 TYR A O 1
ATOM 3266 N N . VAL A 1 415 ? 16.719 23.703 14.172 1 94.5 415 VAL A N 1
ATOM 3267 C CA . VAL A 1 415 ? 15.445 23.203 14.703 1 94.5 415 VAL A CA 1
ATOM 3268 C C . VAL A 1 415 ? 14.328 23.5 13.711 1 94.5 415 VAL A C 1
ATOM 3270 O O . VAL A 1 415 ? 13.906 24.656 13.562 1 94.5 415 VAL A O 1
ATOM 3273 N N . PRO A 1 416 ? 13.781 22.484 13.094 1 91.44 416 PRO A N 1
ATOM 3274 C CA . PRO A 1 416 ? 12.727 22.688 12.094 1 91.44 416 PRO A CA 1
ATOM 3275 C C . PRO A 1 416 ? 11.383 23.031 12.719 1 91.44 416 PRO A C 1
ATOM 3277 O O . PRO A 1 416 ? 11.203 22.891 13.93 1 91.44 416 PRO A O 1
ATOM 3280 N N . GLN A 1 417 ? 10.555 23.516 11.828 1 85.62 417 GLN A N 1
ATOM 3281 C CA . GLN A 1 417 ? 9.203 23.875 12.25 1 85.62 417 GLN A CA 1
ATOM 3282 C C . GLN A 1 417 ? 8.445 22.656 12.781 1 85.62 417 GLN A C 1
ATOM 3284 O O . GLN A 1 417 ? 7.828 22.719 13.844 1 85.62 417 GLN A O 1
ATOM 3289 N N . GLN A 1 418 ? 8.594 21.609 12.023 1 82.12 418 GLN A N 1
ATOM 3290 C CA . GLN A 1 418 ? 7.973 20.375 12.477 1 82.12 418 GLN A CA 1
ATOM 3291 C C . GLN A 1 418 ? 8.945 19.531 13.297 1 82.12 418 GLN A C 1
ATOM 3293 O O . GLN A 1 418 ? 10 19.141 12.805 1 82.12 418 GLN A O 1
ATOM 3298 N N . SER A 1 419 ? 8.477 19.328 14.578 1 85.69 419 SER A N 1
ATOM 3299 C CA . SER A 1 419 ? 9.336 18.547 15.453 1 85.69 419 SER A CA 1
ATOM 3300 C C . SER A 1 419 ? 9.188 17.047 15.172 1 85.69 419 SER A C 1
ATOM 3302 O O . SER A 1 419 ? 8.07 16.531 15.156 1 85.69 419 SER A O 1
ATOM 3304 N N . MET A 1 420 ? 10.234 16.5 14.773 1 85.31 420 MET A N 1
ATOM 3305 C CA . MET A 1 420 ? 10.227 15.055 14.531 1 85.31 420 MET A CA 1
ATOM 3306 C C . MET A 1 420 ? 11.227 14.344 15.438 1 85.31 420 MET A C 1
ATOM 3308 O O . MET A 1 420 ? 12.328 14.852 15.664 1 85.31 420 MET A O 1
ATOM 3312 N N . LEU A 1 421 ? 10.734 13.234 16.031 1 89.19 421 LEU A N 1
ATOM 3313 C CA . LEU A 1 421 ? 11.609 12.391 16.828 1 89.19 421 LEU A CA 1
ATOM 3314 C C . LEU A 1 421 ? 11.836 11.039 16.156 1 89.19 421 LEU A C 1
ATOM 3316 O O . LEU A 1 421 ? 10.914 10.484 15.547 1 89.19 421 LEU A O 1
ATOM 3320 N N . PHE A 1 422 ? 13 10.586 16.203 1 89.5 422 PHE A N 1
ATOM 3321 C CA . PHE A 1 422 ? 13.344 9.266 15.672 1 89.5 422 PHE A CA 1
ATOM 3322 C C . PHE A 1 422 ? 12.961 8.172 16.656 1 89.5 422 PHE A C 1
ATOM 3324 O O . PHE A 1 422 ? 12.891 8.414 17.859 1 89.5 422 PHE A O 1
ATOM 3331 N N . THR A 1 423 ? 12.727 7.016 16.141 1 89.38 423 THR A N 1
ATOM 3332 C CA . THR A 1 423 ? 12.445 5.875 17 1 89.38 423 THR A CA 1
ATOM 3333 C C . THR A 1 423 ? 13.672 5.52 17.844 1 89.38 423 THR A C 1
ATOM 3335 O O . THR A 1 423 ? 14.758 5.316 17.297 1 89.38 423 THR A O 1
ATOM 3338 N N . GLY A 1 424 ? 13.484 5.469 19.062 1 89.44 424 GLY A N 1
ATOM 3339 C CA . GLY A 1 424 ? 14.562 5.211 20 1 89.44 424 GLY A CA 1
ATOM 3340 C C . GLY A 1 424 ? 14.328 5.828 21.375 1 89.44 424 GLY A C 1
ATOM 3341 O O . GLY A 1 424 ? 13.203 6.188 21.719 1 89.44 424 GLY A O 1
ATOM 3342 N N . SER A 1 425 ? 15.391 5.984 22.125 1 93.75 425 SER A N 1
ATOM 3343 C CA . SER A 1 425 ? 15.289 6.578 23.469 1 93.75 425 SER A CA 1
ATOM 3344 C C . SER A 1 425 ? 15.414 8.094 23.406 1 93.75 425 SER A C 1
ATOM 3346 O O . SER A 1 425 ? 15.805 8.656 22.375 1 93.75 425 SER A O 1
ATOM 3348 N N . ILE A 1 426 ? 14.984 8.727 24.469 1 94.94 426 ILE A N 1
ATOM 3349 C CA . ILE A 1 426 ? 15.18 10.172 24.578 1 94.94 426 ILE A CA 1
ATOM 3350 C C . ILE A 1 426 ? 16.672 10.5 24.469 1 94.94 426 ILE A C 1
ATOM 3352 O O . ILE A 1 426 ? 17.047 11.477 23.828 1 94.94 426 ILE A O 1
ATOM 3356 N N . TYR A 1 427 ? 17.453 9.656 25.062 1 95.38 427 TYR A N 1
ATOM 3357 C CA . TYR A 1 427 ? 18.891 9.82 24.969 1 95.38 427 TYR A CA 1
ATOM 3358 C C . TYR A 1 427 ? 19.344 9.797 23.516 1 95.38 427 TYR A C 1
ATOM 3360 O O . TYR A 1 427 ? 20.109 10.664 23.078 1 95.38 427 TYR A O 1
ATOM 3368 N N . ASP A 1 428 ? 18.875 8.836 22.766 1 92.94 428 ASP A N 1
ATOM 3369 C CA . ASP A 1 428 ? 19.266 8.672 21.375 1 92.94 428 ASP A CA 1
ATOM 3370 C C . ASP A 1 428 ? 18.844 9.883 20.547 1 92.94 428 ASP A C 1
ATOM 3372 O O . ASP A 1 428 ? 19.562 10.297 19.625 1 92.94 428 ASP A O 1
ATOM 3376 N N . ASN A 1 429 ? 17.688 10.398 20.859 1 94 429 ASN A N 1
ATOM 3377 C CA . ASN A 1 429 ? 17.156 11.523 20.094 1 94 429 ASN A CA 1
ATOM 3378 C C . ASN A 1 429 ? 17.953 12.805 20.344 1 94 429 ASN A C 1
ATOM 3380 O O . ASN A 1 429 ? 18.266 13.539 19.422 1 94 429 ASN A O 1
ATOM 3384 N N . VAL A 1 430 ? 18.281 13.008 21.609 1 95.31 430 VAL A N 1
ATOM 3385 C CA . VAL A 1 430 ? 19.031 14.219 21.953 1 95.31 430 VAL A CA 1
ATOM 3386 C C . VAL A 1 430 ? 20.484 14.078 21.5 1 95.31 430 VAL A C 1
ATOM 3388 O O . VAL A 1 430 ? 21.031 14.992 20.875 1 95.31 430 VAL A O 1
ATOM 3391 N N . SER A 1 431 ? 21.031 12.914 21.734 1 94.5 431 SER A N 1
ATOM 3392 C CA . SER A 1 431 ? 22.438 12.688 21.391 1 94.5 431 SER A CA 1
ATOM 3393 C C . SER A 1 431 ? 22.625 12.578 19.875 1 94.5 431 SER A C 1
ATOM 3395 O O . SER A 1 431 ? 23.75 12.664 19.375 1 94.5 431 SER A O 1
ATOM 3397 N N . TRP A 1 432 ? 21.547 12.453 19.188 1 91.69 432 TRP A N 1
ATOM 3398 C CA . TRP A 1 432 ? 21.578 12.422 17.734 1 91.69 432 TRP A CA 1
ATOM 3399 C C . TRP A 1 432 ? 22.203 13.695 17.172 1 91.69 432 TRP A C 1
ATOM 3401 O O . TRP A 1 432 ? 22.812 13.672 16.094 1 91.69 432 TRP A O 1
ATOM 3411 N N . GLY A 1 433 ? 22.094 14.789 17.891 1 92.19 433 GLY A N 1
ATOM 3412 C CA . GLY A 1 433 ? 22.625 16.078 17.484 1 92.19 433 GLY A CA 1
ATOM 3413 C C . GLY A 1 43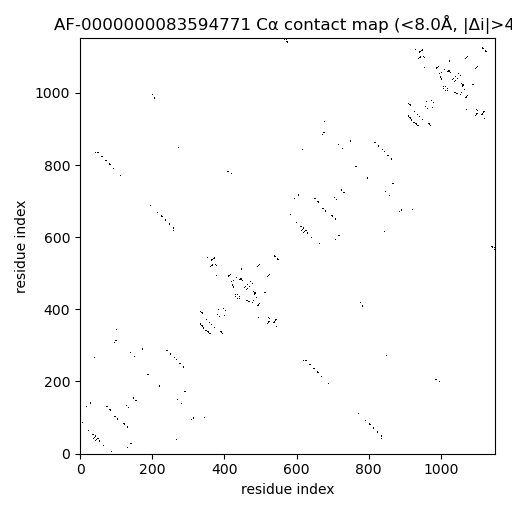3 ? 24.141 16.172 17.609 1 92.19 433 GLY A C 1
ATOM 3414 O O . GLY A 1 433 ? 24.766 17.031 17 1 92.19 433 GLY A O 1
ATOM 3415 N N . LYS A 1 434 ? 24.672 15.383 18.438 1 91.81 434 LYS A N 1
ATOM 3416 C CA . LYS A 1 434 ? 26.125 15.328 18.672 1 91.81 434 LYS A CA 1
ATOM 3417 C C . LYS A 1 434 ? 26.594 13.891 18.875 1 91.81 434 LYS A C 1
ATOM 3419 O O . LYS A 1 434 ? 26.297 13.266 19.891 1 91.81 434 LYS A O 1
ATOM 3424 N N . GLN A 1 435 ? 27.422 13.508 17.938 1 86.31 435 GLN A N 1
ATOM 3425 C CA . GLN A 1 435 ? 27.922 12.141 18.016 1 86.31 435 GLN A CA 1
ATOM 3426 C C . GLN A 1 435 ? 28.797 11.953 19.25 1 86.31 435 GLN A C 1
ATOM 3428 O O . GLN A 1 435 ? 29.703 12.758 19.5 1 86.31 435 GLN A O 1
ATOM 3433 N N . GLY A 1 436 ? 28.516 10.922 20.016 1 86.75 436 GLY A N 1
ATOM 3434 C CA . GLY A 1 436 ? 29.344 10.602 21.172 1 86.75 436 GLY A CA 1
ATOM 3435 C C . GLY A 1 436 ? 29.031 11.477 22.375 1 86.75 436 GLY A C 1
ATOM 3436 O O . GLY A 1 436 ? 29.875 11.633 23.266 1 86.75 436 GLY A O 1
ATOM 3437 N N . ALA A 1 437 ? 27.891 12.039 22.375 1 92.19 437 ALA A N 1
ATOM 3438 C CA . ALA A 1 437 ? 27.516 12.914 23.484 1 92.19 437 ALA A CA 1
ATOM 3439 C C . ALA A 1 437 ? 27.422 12.133 24.797 1 92.19 437 ALA A C 1
ATOM 3441 O O . ALA A 1 437 ? 26.922 11.008 24.812 1 92.19 437 ALA A O 1
ATOM 3442 N N . GLU A 1 438 ? 27.969 12.727 25.828 1 94.62 438 GLU A N 1
ATOM 3443 C CA . GLU A 1 438 ? 27.875 12.141 27.156 1 94.62 438 GLU A CA 1
ATOM 3444 C C . GLU A 1 438 ? 26.547 12.484 27.828 1 94.62 438 GLU A C 1
ATOM 3446 O O . GLU A 1 438 ? 25.891 13.461 27.453 1 94.62 438 GLU A O 1
ATOM 3451 N N . MET A 1 439 ? 26.25 11.727 28.797 1 95.38 439 MET A N 1
ATOM 3452 C CA . MET A 1 439 ? 24.969 11.898 29.5 1 95.38 439 MET A CA 1
ATOM 3453 C C . MET A 1 439 ? 24.891 13.281 30.141 1 95.38 439 MET A C 1
ATOM 3455 O O . MET A 1 439 ? 23.812 13.875 30.188 1 95.38 439 MET A O 1
ATOM 3459 N N . GLU A 1 440 ? 25.953 13.719 30.531 1 95.88 440 GLU A N 1
ATOM 3460 C CA . GLU A 1 440 ? 25.953 15.039 31.172 1 95.88 440 GLU A CA 1
ATOM 3461 C C . GLU A 1 440 ? 25.594 16.125 30.172 1 95.88 440 GLU A C 1
ATOM 3463 O O . GLU A 1 440 ? 24.891 17.078 30.516 1 95.88 440 GLU A O 1
ATOM 3468 N N . GLU A 1 441 ? 26.094 16.047 29.016 1 95.94 441 GLU A N 1
ATOM 3469 C CA . GLU A 1 441 ? 25.766 17.016 27.969 1 95.94 441 GLU A CA 1
ATOM 3470 C C . GLU A 1 441 ? 24.297 16.953 27.594 1 95.94 441 GLU A C 1
ATOM 3472 O O . GLU A 1 441 ? 23.672 17.984 27.344 1 95.94 441 GLU A O 1
ATOM 3477 N N . VAL A 1 442 ? 23.797 15.727 27.625 1 97 442 VAL A N 1
ATOM 3478 C CA . VAL A 1 442 ? 22.375 15.539 27.328 1 97 442 VAL A CA 1
ATOM 3479 C C . VAL A 1 442 ? 21.531 16.203 28.406 1 97 442 VAL A C 1
ATOM 3481 O O . VAL A 1 442 ? 20.531 16.875 28.094 1 97 442 VAL A O 1
ATOM 3484 N N . ARG A 1 443 ? 21.922 16.047 29.625 1 96.81 443 ARG A N 1
ATOM 3485 C CA . ARG A 1 443 ? 21.188 16.641 30.734 1 96.81 443 ARG A CA 1
ATOM 3486 C C . ARG A 1 443 ? 21.219 18.172 30.656 1 96.81 443 ARG A C 1
ATOM 3488 O O . ARG A 1 443 ? 20.203 18.812 30.906 1 96.81 443 ARG A O 1
ATOM 3495 N N . ILE A 1 444 ? 22.344 18.703 30.297 1 95.31 444 ILE A N 1
ATOM 3496 C CA . ILE A 1 444 ? 22.484 20.141 30.188 1 95.31 444 ILE A CA 1
ATOM 3497 C C . ILE A 1 444 ? 21.562 20.672 29.078 1 95.31 444 ILE A C 1
ATOM 3499 O O . ILE A 1 444 ? 20.828 21.641 29.281 1 95.31 444 ILE A O 1
ATOM 3503 N N . ALA A 1 445 ? 21.641 20.031 27.922 1 96.19 445 ALA A N 1
ATOM 3504 C CA . ALA A 1 445 ? 20.844 20.469 26.781 1 96.19 445 ALA A CA 1
ATOM 3505 C C . ALA A 1 445 ? 19.344 20.359 27.094 1 96.19 445 ALA A C 1
ATOM 3507 O O . ALA A 1 445 ? 18.578 21.25 26.734 1 96.19 445 ALA A O 1
ATOM 3508 N N . THR A 1 446 ? 18.922 19.281 27.797 1 96.81 446 THR A N 1
ATOM 3509 C CA . THR A 1 446 ? 17.516 19.109 28.125 1 96.81 446 THR A CA 1
ATOM 3510 C C . THR A 1 446 ? 17.078 20.109 29.188 1 96.81 446 THR A C 1
ATOM 3512 O O . THR A 1 446 ? 15.922 20.531 29.203 1 96.81 446 THR A O 1
ATOM 3515 N N . THR A 1 447 ? 17.969 20.453 30.062 1 95.69 447 THR A N 1
ATOM 3516 C CA . THR A 1 447 ? 17.656 21.469 31.062 1 95.69 447 THR A CA 1
ATOM 3517 C C . THR A 1 447 ? 17.469 22.828 30.406 1 95.69 447 THR A C 1
ATOM 3519 O O . THR A 1 447 ? 16.516 23.547 30.719 1 95.69 447 THR A O 1
ATOM 3522 N N . GLN A 1 448 ? 18.312 23.125 29.484 1 94.56 448 GLN A N 1
ATOM 3523 C CA . GLN A 1 448 ? 18.188 24.391 28.75 1 94.56 448 GLN A CA 1
ATOM 3524 C C . GLN A 1 448 ? 16.891 24.438 27.953 1 94.56 448 GLN A C 1
ATOM 3526 O O . GLN A 1 448 ? 16.266 25.5 27.859 1 94.56 448 GLN A O 1
ATOM 3531 N N . ALA A 1 449 ? 16.547 23.312 27.422 1 95.38 449 ALA A N 1
ATOM 3532 C CA . ALA A 1 449 ? 15.328 23.219 26.609 1 95.38 449 ALA A CA 1
ATOM 3533 C C . ALA A 1 449 ? 14.094 23.062 27.484 1 95.38 449 ALA A C 1
ATOM 3535 O O . ALA A 1 449 ? 12.977 22.906 26.984 1 95.38 449 ALA A O 1
ATOM 3536 N N . GLN A 1 450 ? 14.281 23.016 28.812 1 93.56 450 GLN A N 1
ATOM 3537 C CA . GLN A 1 450 ? 13.219 22.984 29.812 1 93.56 450 GLN A CA 1
ATOM 3538 C C . GLN A 1 450 ? 12.43 21.672 29.734 1 93.56 450 GLN A C 1
ATOM 3540 O O . GLN A 1 450 ? 11.203 21.672 29.828 1 93.56 450 GLN A O 1
ATOM 3545 N N . ILE A 1 451 ? 13.094 20.562 29.453 1 94 451 ILE A N 1
ATOM 3546 C CA . ILE A 1 451 ? 12.375 19.297 29.344 1 94 451 ILE A CA 1
ATOM 3547 C C . ILE A 1 451 ? 13 18.25 30.266 1 94 451 ILE A C 1
ATOM 3549 O O . ILE A 1 451 ? 12.445 17.172 30.453 1 94 451 ILE A O 1
ATOM 3553 N N . HIS A 1 452 ? 14.047 18.594 30.969 1 94.94 452 HIS A N 1
ATOM 3554 C CA . HIS A 1 452 ? 14.781 17.672 31.828 1 94.94 452 HIS A CA 1
ATOM 3555 C C . HIS A 1 452 ? 13.875 17.094 32.906 1 94.94 452 HIS A C 1
ATOM 3557 O O . HIS A 1 452 ? 13.859 15.875 33.125 1 94.94 452 HIS A O 1
ATOM 3563 N N . GLN A 1 453 ? 13.156 17.922 33.531 1 90.56 453 GLN A N 1
ATOM 3564 C CA . GLN A 1 453 ? 12.297 17.484 34.656 1 90.56 453 GLN A CA 1
ATOM 3565 C C . GLN A 1 453 ? 11.227 16.516 34.156 1 90.56 453 GLN A C 1
ATOM 3567 O O . GLN A 1 453 ? 10.906 15.539 34.812 1 90.56 453 GLN A O 1
ATOM 3572 N N . THR A 1 454 ? 10.672 16.844 33.031 1 89.81 454 THR A N 1
ATOM 3573 C CA . THR A 1 454 ? 9.672 15.961 32.438 1 89.81 454 THR A CA 1
ATOM 3574 C C . THR A 1 454 ? 10.266 14.586 32.156 1 89.81 454 THR A C 1
ATOM 3576 O O . THR A 1 454 ? 9.625 13.562 32.406 1 89.81 454 THR A O 1
ATOM 3579 N N . VAL A 1 455 ? 11.469 14.539 31.641 1 93.75 455 VAL A N 1
ATOM 3580 C CA . VAL A 1 455 ? 12.148 13.297 31.297 1 93.75 455 VAL A CA 1
ATOM 3581 C C . VAL A 1 455 ? 12.43 12.484 32.562 1 93.75 455 VAL A C 1
ATOM 3583 O O . VAL A 1 455 ? 12.281 11.266 32.562 1 93.75 455 VAL A O 1
ATOM 3586 N N . GLU A 1 456 ? 12.797 13.203 33.562 1 91.5 456 GLU A N 1
ATOM 3587 C CA . GLU A 1 456 ? 13.109 12.562 34.844 1 91.5 456 GLU A CA 1
ATOM 3588 C C . GLU A 1 456 ? 11.867 11.922 35.469 1 91.5 456 GLU A C 1
ATOM 3590 O O . GLU A 1 456 ? 11.977 10.945 36.219 1 91.5 456 GLU A O 1
ATOM 3595 N N . ASN A 1 457 ? 10.766 12.391 35.094 1 88.31 457 ASN A N 1
ATOM 3596 C CA . ASN A 1 457 ? 9.516 11.883 35.656 1 88.31 457 ASN A CA 1
ATOM 3597 C C . ASN A 1 457 ? 9.016 10.664 34.906 1 88.31 457 ASN A C 1
ATOM 3599 O O . ASN A 1 457 ? 8.117 9.961 35.375 1 88.31 457 ASN A O 1
ATOM 3603 N N . PHE A 1 458 ? 9.531 10.453 33.75 1 89.44 458 PHE A N 1
ATOM 3604 C CA . PHE A 1 458 ? 9.18 9.227 33.031 1 89.44 458 PHE A CA 1
ATOM 3605 C C . PHE A 1 458 ? 9.766 8.008 33.75 1 89.44 458 PHE A C 1
ATOM 3607 O O . PHE A 1 458 ? 10.859 8.086 34.312 1 89.44 458 PHE A O 1
ATOM 3614 N N . PRO A 1 459 ? 9.133 6.906 33.688 1 86.75 459 PRO A N 1
ATOM 3615 C CA . PRO A 1 459 ? 9.617 5.707 34.375 1 86.75 459 PRO A CA 1
ATOM 3616 C C . PRO A 1 459 ? 11.023 5.301 33.938 1 86.75 459 PRO A C 1
ATOM 3618 O O . PRO A 1 459 ? 11.828 4.879 34.781 1 86.75 459 PRO A O 1
ATOM 3621 N N . ASN A 1 460 ? 11.367 5.473 32.719 1 93 460 ASN A N 1
ATOM 3622 C CA . ASN A 1 460 ? 12.672 5.059 32.219 1 93 460 ASN A CA 1
ATOM 3623 C C . ASN A 1 460 ? 13.562 6.262 31.922 1 93 460 ASN A C 1
ATOM 3625 O O . ASN A 1 460 ? 14.586 6.129 31.25 1 93 460 ASN A O 1
ATOM 3629 N N . GLN A 1 461 ? 13.047 7.395 32.312 1 94.81 461 GLN A N 1
ATOM 3630 C CA . GLN A 1 461 ? 13.82 8.625 32.188 1 94.81 461 GLN A CA 1
ATOM 3631 C C . GLN A 1 461 ? 14.367 8.789 30.766 1 94.81 461 GLN A C 1
ATOM 3633 O O . GLN A 1 461 ? 13.609 8.758 29.797 1 94.81 461 GLN A O 1
ATOM 3638 N N . TYR A 1 462 ? 15.688 8.75 30.656 1 94.62 462 TYR A N 1
ATOM 3639 C CA . TYR A 1 462 ? 16.281 9.023 29.359 1 94.62 462 TYR A CA 1
ATOM 3640 C C . TYR A 1 462 ? 16.234 7.793 28.453 1 94.62 462 TYR A C 1
ATOM 3642 O O . TYR A 1 462 ? 16.438 7.891 27.25 1 94.62 462 TYR A O 1
ATOM 3650 N N . GLU A 1 463 ? 15.93 6.738 29.016 1 93.56 463 GLU A N 1
ATOM 3651 C CA . GLU A 1 463 ? 15.82 5.508 28.234 1 93.56 463 GLU A CA 1
ATOM 3652 C C . GLU A 1 463 ? 14.398 5.285 27.734 1 93.56 463 GLU A C 1
ATOM 3654 O O . GLU A 1 463 ? 14.125 4.324 27.016 1 93.56 463 GLU A O 1
ATOM 3659 N N . THR A 1 464 ? 13.594 6.207 28.094 1 92.06 464 THR A N 1
ATOM 3660 C CA . THR A 1 464 ? 12.219 6.113 27.625 1 92.06 464 THR A CA 1
ATOM 3661 C C . THR A 1 464 ? 12.172 6.105 26.094 1 92.06 464 THR A C 1
ATOM 3663 O O . THR A 1 464 ? 12.805 6.941 25.438 1 92.06 464 THR A O 1
ATOM 3666 N N . ARG A 1 465 ? 11.469 5.223 25.562 1 90.12 465 ARG A N 1
ATOM 3667 C CA . ARG A 1 465 ? 11.367 5.086 24.109 1 90.12 465 ARG A CA 1
ATOM 3668 C C . ARG A 1 465 ? 10.328 6.043 23.547 1 90.12 465 ARG A C 1
ATOM 3670 O O . ARG A 1 465 ? 9.258 6.227 24.125 1 90.12 465 ARG A O 1
ATOM 3677 N N . VAL A 1 466 ? 10.695 6.703 22.438 1 87.88 466 VAL A N 1
ATOM 3678 C CA . VAL A 1 466 ? 9.797 7.633 21.766 1 87.88 466 VAL A CA 1
ATOM 3679 C C . VAL A 1 466 ? 9.719 7.289 20.281 1 87.88 466 VAL A C 1
ATOM 3681 O O . VAL A 1 466 ? 10.398 6.371 19.812 1 87.88 466 VAL A O 1
ATOM 3684 N N . GLY A 1 467 ? 8.859 7.953 19.5 1 73.56 467 GLY A N 1
ATOM 3685 C CA . GLY A 1 467 ? 8.648 7.66 18.094 1 73.56 467 GLY A CA 1
ATOM 3686 C C . GLY A 1 467 ? 7.504 6.695 17.859 1 73.56 467 GLY A C 1
ATOM 3687 O O . GLY A 1 467 ? 6.469 6.773 18.516 1 73.56 467 GLY A O 1
ATOM 3688 N N . GLN A 1 468 ? 7.766 6.016 16.844 1 65 468 GLN A N 1
ATOM 3689 C CA . GLN A 1 468 ? 6.703 5.062 16.547 1 65 468 GLN A CA 1
ATOM 3690 C C . GLN A 1 468 ? 6.605 3.986 17.625 1 65 468 GLN A C 1
ATOM 3692 O O . GLN A 1 468 ? 7.602 3.34 17.953 1 65 468 GLN A O 1
ATOM 3697 N N . LYS A 1 469 ? 5.57 3.82 18.219 1 52.97 469 LYS A N 1
ATOM 3698 C CA . LYS A 1 469 ? 5.262 2.812 19.234 1 52.97 469 LYS A CA 1
ATOM 3699 C C . LYS A 1 469 ? 5.789 3.227 20.609 1 52.97 469 LYS A C 1
ATOM 3701 O O . LYS A 1 469 ? 5.859 2.408 21.531 1 52.97 469 LYS A O 1
ATOM 3706 N N . GLY A 1 470 ? 6.434 4.414 20.656 1 58.88 470 GLY A N 1
ATOM 3707 C CA . GLY A 1 470 ? 6.879 4.922 21.938 1 58.88 470 GLY A CA 1
ATOM 3708 C C . GLY A 1 470 ? 5.836 5.777 22.641 1 58.88 470 GLY A C 1
ATOM 3709 O O . GLY A 1 470 ? 4.668 5.785 22.25 1 58.88 470 GLY A O 1
ATOM 3710 N N . VAL A 1 471 ? 6.328 6.336 23.703 1 62.56 471 VAL A N 1
ATOM 3711 C CA . VAL A 1 471 ? 5.453 7.219 24.469 1 62.56 471 VAL A CA 1
ATOM 3712 C C . VAL A 1 471 ? 5.02 8.398 23.594 1 62.56 471 VAL A C 1
ATOM 3714 O O . VAL A 1 471 ? 5.812 8.922 22.812 1 62.56 471 VAL A O 1
ATOM 3717 N N . ASN A 1 472 ? 3.809 8.641 23.703 1 69.06 472 ASN A N 1
ATOM 3718 C CA . ASN A 1 472 ? 3.27 9.789 22.984 1 69.06 472 ASN A CA 1
ATOM 3719 C C . ASN A 1 472 ? 3.578 11.102 23.719 1 69.06 472 ASN A C 1
ATOM 3721 O O . ASN A 1 472 ? 3.098 11.328 24.828 1 69.06 472 ASN A O 1
ATOM 3725 N N . LEU A 1 473 ? 4.465 11.812 23.188 1 78.31 473 LEU A N 1
ATOM 3726 C CA . LEU A 1 473 ? 4.82 13.117 23.734 1 78.31 473 LEU A CA 1
ATOM 3727 C C . LEU A 1 473 ? 3.914 14.211 23.172 1 78.31 473 LEU A C 1
ATOM 3729 O O . LEU A 1 473 ? 3.428 14.102 22.047 1 78.31 473 LEU A O 1
ATOM 3733 N N . SER A 1 474 ? 3.648 15.164 24.016 1 73.69 474 SER A N 1
ATOM 3734 C CA . SER A 1 474 ? 2.902 16.312 23.531 1 73.69 474 SER A CA 1
ATOM 3735 C C . SER A 1 474 ? 3.709 17.109 22.516 1 73.69 474 SER A C 1
ATOM 3737 O O . SER A 1 474 ? 4.914 16.891 22.359 1 73.69 474 SER A O 1
ATOM 3739 N N . GLY A 1 475 ? 3.07 17.922 21.703 1 77.56 475 GLY A N 1
ATOM 3740 C CA . GLY A 1 475 ? 3.748 18.781 20.734 1 77.56 475 GLY A CA 1
ATOM 3741 C C . GLY A 1 475 ? 4.848 19.625 21.359 1 77.56 475 GLY A C 1
ATOM 3742 O O . GLY A 1 475 ? 5.938 19.734 20.797 1 77.56 475 GLY A O 1
ATOM 3743 N N . GLY A 1 476 ? 4.559 20.172 22.531 1 83.25 476 GLY A N 1
ATOM 3744 C CA . GLY A 1 476 ? 5.543 20.984 23.234 1 83.25 476 GLY A CA 1
ATOM 3745 C C . GLY A 1 476 ? 6.742 20.188 23.703 1 83.25 476 GLY A C 1
ATOM 3746 O O . GLY A 1 476 ? 7.875 20.672 23.656 1 83.25 476 GLY A O 1
ATOM 3747 N N . GLN A 1 477 ? 6.453 18.984 24.172 1 86.12 477 GLN A N 1
ATOM 3748 C CA . GLN A 1 477 ? 7.543 18.125 24.609 1 86.12 477 GLN A CA 1
ATOM 3749 C C . GLN A 1 477 ? 8.445 17.734 23.438 1 86.12 477 GLN A C 1
ATOM 3751 O O . GLN A 1 477 ? 9.672 17.734 23.578 1 86.12 477 GLN A O 1
ATOM 3756 N N . LYS A 1 478 ? 7.859 17.469 22.328 1 89.81 478 LYS A N 1
ATOM 3757 C CA . LYS A 1 478 ? 8.617 17.125 21.125 1 89.81 478 LYS A CA 1
ATOM 3758 C C . LYS A 1 478 ? 9.484 18.297 20.672 1 89.81 478 LYS A C 1
ATOM 3760 O O . LYS A 1 478 ? 10.633 18.109 20.266 1 89.81 478 LYS A O 1
ATOM 3765 N N . GLN A 1 479 ? 8.875 19.438 20.719 1 90.56 479 GLN A N 1
ATOM 3766 C CA . GLN A 1 479 ? 9.609 20.641 20.328 1 90.56 479 GLN A CA 1
ATOM 3767 C C . GLN A 1 479 ? 10.812 20.875 21.234 1 90.56 479 GLN A C 1
ATOM 3769 O O . GLN A 1 479 ? 11.898 21.203 20.75 1 90.56 479 GLN A O 1
ATOM 3774 N N . ARG A 1 480 ? 10.578 20.703 22.516 1 93.31 480 ARG A N 1
ATOM 3775 C CA . ARG A 1 480 ? 11.656 20.938 23.469 1 93.31 480 ARG A CA 1
ATOM 3776 C C . ARG A 1 480 ? 12.773 19.906 23.297 1 93.31 480 ARG A C 1
ATOM 3778 O O . ARG A 1 480 ? 13.953 20.25 23.438 1 93.31 480 ARG A O 1
ATOM 3785 N N . LEU A 1 481 ? 12.422 18.688 23.016 1 94.19 481 LEU A N 1
ATOM 3786 C CA . LEU A 1 481 ? 13.438 17.688 22.734 1 94.19 481 LEU A CA 1
ATOM 3787 C C . LEU A 1 481 ? 14.188 18.016 21.453 1 94.19 481 LEU A C 1
ATOM 3789 O O . LEU A 1 481 ? 15.398 17.781 21.359 1 94.19 481 LEU A O 1
ATOM 3793 N N . SER A 1 482 ? 13.469 18.484 20.438 1 94.31 482 SER A N 1
ATOM 3794 C CA . SER A 1 482 ? 14.094 18.922 19.188 1 94.31 482 SER A CA 1
ATOM 3795 C C . SER A 1 482 ? 15.078 20.062 19.438 1 94.31 482 SER A C 1
ATOM 3797 O O . SER A 1 482 ? 16.156 20.094 18.844 1 94.31 482 SER A O 1
ATOM 3799 N N . ILE A 1 483 ? 14.656 20.953 20.297 1 95.44 483 ILE A N 1
ATOM 3800 C CA . ILE A 1 483 ? 15.516 22.078 20.656 1 95.44 483 ILE A CA 1
ATOM 3801 C C . ILE A 1 483 ? 16.75 21.562 21.375 1 95.44 483 ILE A C 1
ATOM 3803 O O . ILE A 1 483 ? 17.875 22 21.094 1 95.44 483 ILE A O 1
ATOM 3807 N N . ALA A 1 484 ? 16.516 20.625 22.328 1 95.81 484 ALA A N 1
ATOM 3808 C CA . ALA A 1 484 ? 17.641 20.031 23.047 1 95.81 484 ALA A CA 1
ATOM 3809 C C . ALA A 1 484 ? 18.641 19.406 22.094 1 95.81 484 ALA A C 1
ATOM 3811 O O . ALA A 1 484 ? 19.859 19.516 22.297 1 95.81 484 ALA A O 1
ATOM 3812 N N . ARG A 1 485 ? 18.188 18.75 21.109 1 95.38 485 ARG A N 1
ATOM 3813 C CA . ARG A 1 485 ? 19.031 18.125 20.094 1 95.38 485 ARG A CA 1
ATOM 3814 C C . ARG A 1 485 ? 19.906 19.156 19.406 1 95.38 485 ARG A C 1
ATOM 3816 O O . ARG A 1 485 ? 21.062 18.875 19.078 1 95.38 485 ARG A O 1
ATOM 3823 N N . ALA A 1 486 ? 19.375 20.281 19.156 1 94.75 486 ALA A N 1
ATOM 3824 C CA . ALA A 1 486 ? 20.125 21.359 18.516 1 94.75 486 ALA A CA 1
ATOM 3825 C C . ALA A 1 486 ? 21.141 21.969 19.484 1 94.75 486 ALA A C 1
ATOM 3827 O O . ALA A 1 486 ? 22.266 22.266 19.094 1 94.75 486 ALA A O 1
ATOM 3828 N N . LEU A 1 487 ? 20.781 22.125 20.719 1 95.06 487 LEU A N 1
ATOM 3829 C CA . LEU A 1 487 ? 21.594 22.828 21.703 1 95.06 487 LEU A CA 1
ATOM 3830 C C . LEU A 1 487 ? 22.812 22 22.094 1 95.06 487 LEU A C 1
ATOM 3832 O O . LEU A 1 487 ? 23.859 22.547 22.422 1 95.06 487 LEU A O 1
ATOM 3836 N N . ILE A 1 488 ? 22.641 20.719 22.078 1 95.31 488 ILE A N 1
ATOM 3837 C CA . ILE A 1 488 ? 23.719 19.844 22.531 1 95.31 488 ILE A CA 1
ATOM 3838 C C . ILE A 1 488 ? 24.938 20.031 21.641 1 95.31 488 ILE A C 1
ATOM 3840 O O . ILE A 1 488 ? 26.062 19.766 22.047 1 95.31 488 ILE A O 1
ATOM 3844 N N . ARG A 1 489 ? 24.734 20.438 20.469 1 92.25 489 ARG A N 1
ATOM 3845 C CA . ARG A 1 489 ? 25.797 20.609 19.484 1 92.25 489 ARG A CA 1
ATOM 3846 C C . ARG A 1 489 ? 26.672 21.828 19.828 1 92.25 489 ARG A C 1
ATOM 3848 O O . ARG A 1 489 ? 27.828 21.891 19.422 1 92.25 489 ARG A O 1
ATOM 3855 N N . LYS A 1 490 ? 26.141 22.797 20.562 1 90.62 490 LYS A N 1
ATOM 3856 C CA . LYS A 1 490 ? 26.828 24.047 20.875 1 90.62 490 LYS A CA 1
ATOM 3857 C C . LYS A 1 490 ? 27.344 24.719 19.594 1 90.62 490 LYS A C 1
ATOM 3859 O O . LYS A 1 490 ? 28.531 25.047 19.5 1 90.62 490 LYS A O 1
ATOM 3864 N N . SER A 1 491 ? 26.5 24.953 18.641 1 92.69 491 SER A N 1
ATOM 3865 C CA . SER A 1 491 ? 26.844 25.516 17.328 1 92.69 491 SER A CA 1
ATOM 3866 C C . SER A 1 491 ? 27.047 27.016 17.422 1 92.69 491 SER A C 1
ATOM 3868 O O . SER A 1 491 ? 26.609 27.656 18.375 1 92.69 491 SER A O 1
ATOM 3870 N N . LYS A 1 492 ? 27.703 27.547 16.438 1 93.25 492 LYS A N 1
ATOM 3871 C CA . LYS A 1 492 ? 27.969 28.984 16.359 1 93.25 492 LYS A CA 1
ATOM 3872 C C . LYS A 1 492 ? 26.75 29.734 15.844 1 93.25 492 LYS A C 1
ATOM 3874 O O . LYS A 1 492 ? 26.578 30.922 16.141 1 93.25 492 LYS A O 1
ATOM 3879 N N . ILE A 1 493 ? 26.016 29.047 15.062 1 95.56 493 ILE A N 1
ATOM 3880 C CA . ILE A 1 493 ? 24.781 29.625 14.508 1 95.56 493 ILE A CA 1
ATOM 3881 C C . ILE A 1 493 ? 23.609 28.719 14.844 1 95.56 493 ILE A C 1
ATOM 3883 O O . ILE A 1 493 ? 23.641 27.5 14.602 1 95.56 493 ILE A O 1
ATOM 3887 N N . LEU A 1 494 ? 22.594 29.234 15.406 1 95.88 494 LEU A N 1
ATOM 3888 C CA . LEU A 1 494 ? 21.391 28.484 15.758 1 95.88 494 LEU A CA 1
ATOM 3889 C C . LEU A 1 494 ? 20.203 29 14.961 1 95.88 494 LEU A C 1
ATOM 3891 O O . LEU A 1 494 ? 19.875 30.188 14.992 1 95.88 494 LEU A O 1
ATOM 3895 N N . LEU A 1 495 ? 19.625 28.125 14.203 1 96.88 495 LEU A N 1
ATOM 3896 C CA . LEU A 1 495 ? 18.438 28.438 13.422 1 96.88 495 LEU A CA 1
ATOM 3897 C C . LEU A 1 495 ? 17.188 27.812 14.047 1 96.88 495 LEU A C 1
ATOM 3899 O O . LEU A 1 495 ? 17.078 26.578 14.117 1 96.88 495 LEU A O 1
ATOM 3903 N N . LEU A 1 496 ? 16.266 28.594 14.445 1 95.81 496 LEU A N 1
ATOM 3904 C CA . LEU A 1 496 ? 15.031 28.141 15.07 1 95.81 496 LEU A CA 1
ATOM 3905 C C . LEU A 1 496 ? 13.82 28.5 14.211 1 95.81 496 LEU A C 1
ATOM 3907 O O . LEU A 1 496 ? 13.367 29.641 14.234 1 95.81 496 LEU A O 1
ATOM 3911 N N . ASP A 1 497 ? 13.25 27.562 13.547 1 93.69 497 ASP A N 1
ATOM 3912 C CA . ASP A 1 497 ? 12.133 27.797 12.633 1 93.69 497 ASP A CA 1
ATOM 3913 C C . ASP A 1 497 ? 10.797 27.547 13.32 1 93.69 497 ASP A C 1
ATOM 3915 O O . ASP A 1 497 ? 10.219 26.469 13.203 1 93.69 497 ASP A O 1
ATOM 3919 N N . ASP A 1 498 ? 10.273 28.562 13.938 1 89.81 498 ASP A N 1
ATOM 3920 C CA . ASP A 1 498 ? 9.008 28.516 14.672 1 89.81 498 ASP A CA 1
ATOM 3921 C C . ASP A 1 498 ? 9 27.375 15.68 1 89.81 498 ASP A C 1
ATOM 3923 O O . ASP A 1 498 ? 8 26.656 15.805 1 89.81 498 ASP A O 1
ATOM 3927 N N . SER A 1 499 ? 10.031 27.219 16.359 1 87.06 499 SER A N 1
ATOM 3928 C CA . SER A 1 499 ? 10.305 26.031 17.156 1 87.06 499 SER A CA 1
ATOM 3929 C C . SER A 1 499 ? 9.734 26.172 18.562 1 87.06 499 SER A C 1
ATOM 3931 O O . SER A 1 499 ? 9.859 25.25 19.391 1 87.06 499 SER A O 1
ATOM 3933 N N . THR A 1 500 ? 9.172 27.328 18.875 1 85.06 500 THR A N 1
ATOM 3934 C CA . THR A 1 500 ? 8.625 27.516 20.219 1 85.06 500 THR A CA 1
ATOM 3935 C C . THR A 1 500 ? 7.121 27.766 20.156 1 85.06 500 THR A C 1
ATOM 3937 O O . THR A 1 500 ? 6.52 28.219 21.125 1 85.06 500 THR A O 1
ATOM 3940 N N . SER A 1 501 ? 6.637 27.484 19 1 78.31 501 SER A N 1
ATOM 3941 C CA . SER A 1 501 ? 5.234 27.812 18.75 1 78.31 501 SER A CA 1
ATOM 3942 C C . SER A 1 501 ? 4.312 27.016 19.688 1 78.31 501 SER A C 1
ATOM 3944 O O . SER A 1 501 ? 3.232 27.5 20.047 1 78.31 501 SER A O 1
ATOM 3946 N N . ALA A 1 502 ? 4.734 25.844 20.109 1 74.44 502 ALA A N 1
ATOM 3947 C CA . ALA A 1 502 ? 3.875 24.969 20.906 1 74.44 502 ALA A CA 1
ATOM 3948 C C . ALA A 1 502 ? 4.16 25.125 22.391 1 74.44 502 ALA A C 1
ATOM 3950 O O . ALA A 1 502 ? 3.537 24.469 23.234 1 74.44 502 ALA A O 1
ATOM 3951 N N . LEU A 1 503 ? 5.051 26.047 22.734 1 77.06 503 LEU A N 1
ATOM 3952 C CA . LEU A 1 503 ? 5.398 26.25 24.141 1 77.06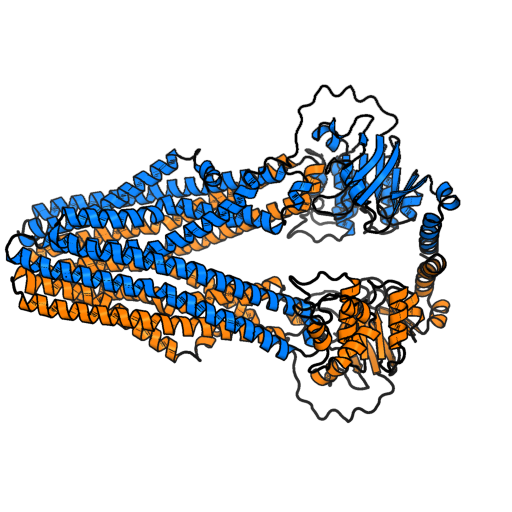 503 LEU A CA 1
ATOM 3953 C C . LEU A 1 503 ? 4.496 27.312 24.781 1 77.06 503 LEU A C 1
ATOM 3955 O O . LEU A 1 503 ? 4.133 28.297 24.125 1 77.06 503 LEU A O 1
ATOM 3959 N N . ASP A 1 504 ? 4.184 27.062 26.016 1 73.81 504 ASP A N 1
ATOM 3960 C CA . ASP A 1 504 ? 3.477 28.094 26.781 1 73.81 504 ASP A CA 1
ATOM 3961 C C . ASP A 1 504 ? 4.41 29.25 27.141 1 73.81 504 ASP A C 1
ATOM 3963 O O . ASP A 1 504 ? 5.633 29.125 27.047 1 73.81 504 ASP A O 1
ATOM 3967 N N . VAL A 1 505 ? 3.795 30.344 27.547 1 75.06 505 VAL A N 1
ATOM 3968 C CA . VAL A 1 505 ? 4.496 31.594 27.75 1 75.06 505 VAL A CA 1
ATOM 3969 C C . VAL A 1 505 ? 5.594 31.422 28.797 1 75.06 505 VAL A C 1
ATOM 3971 O O . VAL A 1 505 ? 6.727 31.875 28.594 1 75.06 505 VAL A O 1
ATOM 3974 N N . LYS A 1 506 ? 5.266 30.703 29.828 1 78.62 506 LYS A N 1
ATOM 3975 C CA . LYS A 1 506 ? 6.223 30.531 30.922 1 78.62 506 LYS A CA 1
ATOM 3976 C C . LYS A 1 506 ? 7.406 29.672 30.469 1 78.62 506 LYS A C 1
ATOM 3978 O O . LYS A 1 506 ? 8.562 30.016 30.734 1 78.62 506 LYS A O 1
ATOM 3983 N N . THR A 1 507 ? 7.109 28.609 29.891 1 84.94 507 THR A N 1
ATOM 3984 C CA . THR A 1 507 ? 8.148 27.703 29.422 1 84.94 507 THR A CA 1
ATOM 3985 C C . THR A 1 507 ? 9.023 28.375 28.359 1 84.94 507 THR A C 1
ATOM 3987 O O . THR A 1 507 ? 10.242 28.188 28.359 1 84.94 507 THR A O 1
ATOM 3990 N N . GLU A 1 508 ? 8.383 29.094 27.469 1 88.44 508 GLU A N 1
ATOM 3991 C CA . GLU A 1 508 ? 9.125 29.797 26.438 1 88.44 508 GLU A CA 1
ATOM 3992 C C . GLU A 1 508 ? 10.07 30.828 27.031 1 88.44 508 GLU A C 1
ATOM 3994 O O . GLU A 1 508 ? 11.227 30.938 26.625 1 88.44 508 GLU A O 1
ATOM 3999 N N . ALA A 1 509 ? 9.555 31.578 27.984 1 86.44 509 ALA A N 1
ATOM 4000 C CA . ALA A 1 509 ? 10.383 32.594 28.641 1 86.44 509 ALA A CA 1
ATOM 4001 C C . ALA A 1 509 ? 11.578 31.953 29.344 1 86.44 509 ALA A C 1
ATOM 4003 O O . ALA A 1 509 ? 12.703 32.469 29.25 1 86.44 509 ALA A O 1
ATOM 4004 N N . ALA A 1 510 ? 11.32 30.891 30.062 1 88.81 510 ALA A N 1
ATOM 4005 C CA . ALA A 1 510 ? 12.383 30.156 30.75 1 88.81 510 ALA A CA 1
ATOM 4006 C C . ALA A 1 510 ? 13.438 29.656 29.766 1 88.81 510 ALA A C 1
ATOM 4008 O O . ALA A 1 510 ? 14.633 29.656 30.062 1 88.81 510 ALA A O 1
ATOM 4009 N N . PHE A 1 511 ? 13.047 29.203 28.688 1 91.69 511 PHE A N 1
ATOM 4010 C CA . PHE A 1 511 ? 13.93 28.719 27.641 1 91.69 511 PHE A CA 1
ATOM 4011 C C . PHE A 1 511 ? 14.852 29.844 27.156 1 91.69 511 PHE A C 1
ATOM 4013 O O . PHE A 1 511 ? 16.062 29.672 27.094 1 91.69 511 PHE A O 1
ATOM 4020 N N . TRP A 1 512 ? 14.18 30.922 26.781 1 91.75 512 TRP A N 1
ATOM 4021 C CA . TRP A 1 512 ? 14.969 32.031 26.266 1 91.75 512 TRP A CA 1
ATOM 4022 C C . TRP A 1 512 ? 15.969 32.531 27.312 1 91.75 512 TRP A C 1
ATOM 4024 O O . TRP A 1 512 ? 17.094 32.875 26.984 1 91.75 512 TRP A O 1
ATOM 4034 N N . ASP A 1 513 ? 15.57 32.5 28.547 1 90.19 513 ASP A N 1
ATOM 4035 C CA . ASP A 1 513 ? 16.453 32.906 29.641 1 90.19 513 ASP A CA 1
ATOM 4036 C C . ASP A 1 513 ? 17.625 31.938 29.766 1 90.19 513 ASP A C 1
ATOM 4038 O O . ASP A 1 513 ? 18.75 32.344 30.062 1 90.19 513 ASP A O 1
ATOM 4042 N N . ALA A 1 514 ? 17.344 30.734 29.609 1 90.62 514 ALA A N 1
ATOM 4043 C CA . ALA A 1 514 ? 18.344 29.688 29.781 1 90.62 514 ALA A CA 1
ATOM 4044 C C . ALA A 1 514 ? 19.406 29.766 28.703 1 90.62 514 ALA A C 1
ATOM 4046 O O . ALA A 1 514 ? 20.562 29.359 28.906 1 90.62 514 ALA A O 1
ATOM 4047 N N . ILE A 1 515 ? 19.062 30.328 27.562 1 88.06 515 ILE A N 1
ATOM 4048 C CA . ILE A 1 515 ? 20.031 30.328 26.469 1 88.06 515 ILE A CA 1
ATOM 4049 C C . ILE A 1 515 ? 20.594 31.719 26.266 1 88.06 515 ILE A C 1
ATOM 4051 O O . ILE A 1 515 ? 21.359 31.969 25.312 1 88.06 515 ILE A O 1
ATOM 4055 N N . LYS A 1 516 ? 20.203 32.719 27.016 1 80.44 516 LYS A N 1
ATOM 4056 C CA . LYS A 1 516 ? 20.688 34.094 26.922 1 80.44 516 LYS A CA 1
ATOM 4057 C C . LYS A 1 516 ? 22.219 34.125 27.016 1 80.44 516 LYS A C 1
ATOM 4059 O O . LYS A 1 516 ? 22.844 34.969 26.391 1 80.44 516 LYS A O 1
ATOM 4064 N N . GLY A 1 517 ? 22.766 33.281 27.75 1 70.88 517 GLY A N 1
ATOM 4065 C CA . GLY A 1 517 ? 24.203 33.281 27.906 1 70.88 517 GLY A CA 1
ATOM 4066 C C . GLY A 1 517 ? 24.938 32.594 26.766 1 70.88 517 GLY A C 1
ATOM 4067 O O . GLY A 1 517 ? 26.156 32.656 26.688 1 70.88 517 GLY A O 1
ATOM 4068 N N . GLU A 1 518 ? 24.203 32.125 25.828 1 72.75 518 GLU A N 1
ATOM 4069 C CA . GLU A 1 518 ? 24.812 31.438 24.688 1 72.75 518 GLU A CA 1
ATOM 4070 C C . GLU A 1 518 ? 25.344 32.438 23.672 1 72.75 518 GLU A C 1
ATOM 4072 O O . GLU A 1 518 ? 24.719 33.5 23.438 1 72.75 518 GLU A O 1
ATOM 4077 N N . ARG A 1 519 ? 26.547 32.344 23.297 1 77.81 519 ARG A N 1
ATOM 4078 C CA . ARG A 1 519 ? 27.266 33.25 22.406 1 77.81 519 ARG A CA 1
ATOM 4079 C C . ARG A 1 519 ? 26.969 32.938 20.953 1 77.81 519 ARG A C 1
ATOM 4081 O O . ARG A 1 519 ? 27.531 33.562 20.047 1 77.81 519 ARG A O 1
ATOM 4088 N N . ALA A 1 520 ? 25.969 32.156 20.703 1 91.06 520 ALA A N 1
ATOM 4089 C CA . ALA A 1 520 ? 25.703 31.766 19.328 1 91.06 520 ALA A CA 1
ATOM 4090 C C . ALA A 1 520 ? 24.875 32.812 18.609 1 91.06 520 ALA A C 1
ATOM 4092 O O . ALA A 1 520 ? 24.062 33.5 19.234 1 91.06 520 ALA A O 1
ATOM 4093 N N . THR A 1 521 ? 25.188 33.031 17.328 1 94.81 521 THR A N 1
ATOM 4094 C CA . THR A 1 521 ? 24.297 33.812 16.469 1 94.81 521 THR A CA 1
ATOM 4095 C C . THR A 1 521 ? 22.969 33.125 16.266 1 94.81 521 THR A C 1
ATOM 4097 O O . THR A 1 521 ? 22.938 31.922 15.922 1 94.81 521 THR A O 1
ATOM 4100 N N . MET A 1 522 ? 21.844 33.781 16.484 1 95.88 522 MET A N 1
ATOM 4101 C CA . MET A 1 522 ? 20.562 33.094 16.438 1 95.88 522 MET A CA 1
ATOM 4102 C C . MET A 1 522 ? 19.625 33.781 15.438 1 95.88 522 MET A C 1
ATOM 4104 O O . MET A 1 522 ? 19.516 35 15.398 1 95.88 522 MET A O 1
ATOM 4108 N N . LEU A 1 523 ? 19.078 33 14.602 1 96.94 523 LEU A N 1
ATOM 4109 C CA . LEU A 1 523 ? 17.953 33.438 13.773 1 96.94 523 LEU A CA 1
ATOM 4110 C C . LEU A 1 523 ? 16.688 32.688 14.172 1 96.94 523 LEU A C 1
ATOM 4112 O O . LEU A 1 523 ? 16.609 31.453 14.07 1 96.94 523 LEU A O 1
ATOM 4116 N N . VAL A 1 524 ? 15.703 33.469 14.57 1 96.19 524 VAL A N 1
ATOM 4117 C CA . VAL A 1 524 ? 14.492 32.875 15.156 1 96.19 524 VAL A CA 1
ATOM 4118 C C . VAL A 1 524 ? 13.273 33.312 14.344 1 96.19 524 VAL A C 1
ATOM 4120 O O . VAL A 1 524 ? 12.945 34.5 14.289 1 96.19 524 VAL A O 1
ATOM 4123 N N . VAL A 1 525 ? 12.695 32.344 13.688 1 95.06 525 VAL A N 1
ATOM 4124 C CA . VAL A 1 525 ? 11.406 32.625 13.055 1 95.06 525 VAL A CA 1
ATOM 4125 C C . VAL A 1 525 ? 10.297 32.531 14.094 1 95.06 525 VAL A C 1
ATOM 4127 O O . VAL A 1 525 ? 10.18 31.547 14.812 1 95.06 525 VAL A O 1
ATOM 4130 N N . THR A 1 526 ? 9.508 33.562 14.25 1 89.75 526 THR A N 1
ATOM 4131 C CA . THR A 1 526 ? 8.422 33.562 15.219 1 89.75 526 THR A CA 1
ATOM 4132 C C . THR A 1 526 ? 7.254 34.406 14.727 1 89.75 526 THR A C 1
ATOM 4134 O O . THR A 1 526 ? 7.434 35.281 13.883 1 89.75 526 THR A O 1
ATOM 4137 N N . GLN A 1 527 ? 6.191 34.094 15.18 1 81.12 527 GLN A N 1
ATOM 4138 C CA . GLN A 1 527 ? 5.012 34.938 14.938 1 81.12 527 GLN A CA 1
ATOM 4139 C C . GLN A 1 527 ? 4.621 35.719 16.188 1 81.12 527 GLN A C 1
ATOM 4141 O O . GLN A 1 527 ? 3.736 36.562 16.141 1 81.12 527 GLN A O 1
ATOM 4146 N N . LYS A 1 528 ? 5.359 35.531 17.219 1 81.88 528 LYS A N 1
ATOM 4147 C CA . LYS A 1 528 ? 5.043 36.156 18.516 1 81.88 528 LYS A CA 1
ATOM 4148 C C . LYS A 1 528 ? 5.855 37.406 18.734 1 81.88 528 LYS A C 1
ATOM 4150 O O . LYS A 1 528 ? 7.086 37.375 18.75 1 81.88 528 LYS A O 1
ATOM 4155 N N . ILE A 1 529 ? 5.195 38.406 19.047 1 84.12 529 ILE A N 1
ATOM 4156 C CA . ILE A 1 529 ? 5.844 39.688 19.25 1 84.12 529 ILE A CA 1
ATOM 4157 C C . ILE A 1 529 ? 6.711 39.656 20.5 1 84.12 529 ILE A C 1
ATOM 4159 O O . ILE A 1 529 ? 7.762 40.281 20.562 1 84.12 529 ILE A O 1
ATOM 4163 N N . ARG A 1 530 ? 6.262 38.938 21.484 1 83.25 530 ARG A N 1
ATOM 4164 C CA . ARG A 1 530 ? 7.008 38.812 22.734 1 83.25 530 ARG A CA 1
ATOM 4165 C C . ARG A 1 530 ? 8.406 38.25 22.484 1 83.25 530 ARG A C 1
ATOM 4167 O O . ARG A 1 530 ? 9.375 38.688 23.094 1 83.25 530 ARG A O 1
ATOM 4174 N N . THR A 1 531 ? 8.461 37.312 21.672 1 87.75 531 THR A N 1
ATOM 4175 C CA . THR A 1 531 ? 9.742 36.719 21.312 1 87.75 531 THR A CA 1
ATOM 4176 C C . THR A 1 531 ? 10.57 37.688 20.469 1 87.75 531 THR A C 1
ATOM 4178 O O . THR A 1 531 ? 11.781 37.812 20.672 1 87.75 531 THR A O 1
ATOM 4181 N N . ALA A 1 532 ? 9.938 38.344 19.609 1 91 532 ALA A N 1
ATOM 4182 C CA . ALA A 1 532 ? 10.625 39.281 18.719 1 91 532 ALA A CA 1
ATOM 4183 C C . ALA A 1 532 ? 11.203 40.469 19.516 1 91 532 ALA A C 1
ATOM 4185 O O . ALA A 1 532 ? 12.281 40.969 19.203 1 91 532 ALA A O 1
ATOM 4186 N N . LYS A 1 533 ? 10.477 40.875 20.531 1 90 533 LYS A N 1
ATOM 4187 C CA . LYS A 1 533 ? 10.891 42 21.344 1 90 533 LYS A CA 1
ATOM 4188 C C . LYS A 1 533 ? 12.211 41.719 22.062 1 90 533 LYS A C 1
ATOM 4190 O O . LYS A 1 533 ? 13.008 42.625 22.312 1 90 533 LYS A O 1
ATOM 4195 N N . GLY A 1 534 ? 12.453 40.469 22.375 1 89.06 534 GLY A N 1
ATOM 4196 C CA . GLY A 1 534 ? 13.648 40.062 23.109 1 89.06 534 GLY A CA 1
ATOM 4197 C C . GLY A 1 534 ? 14.867 39.938 22.203 1 89.06 534 GLY A C 1
ATOM 4198 O O . GLY A 1 534 ? 15.992 39.844 22.703 1 89.06 534 GLY A O 1
ATOM 4199 N N . ALA A 1 535 ? 14.734 40.031 20.938 1 94.06 535 ALA A N 1
ATOM 4200 C CA . ALA A 1 535 ? 15.844 39.906 19.984 1 94.06 535 ALA A CA 1
ATOM 4201 C C . ALA A 1 535 ? 16.578 41.219 19.828 1 94.06 535 ALA A C 1
ATOM 4203 O O . ALA A 1 535 ? 16.078 42.281 20.188 1 94.06 535 ALA A O 1
ATOM 4204 N N . ASP A 1 536 ? 17.781 41.156 19.297 1 94.12 536 ASP A N 1
ATOM 4205 C CA . ASP A 1 536 ? 18.562 42.344 19.047 1 94.12 536 ASP A CA 1
ATOM 4206 C C . ASP A 1 536 ? 17.969 43.156 17.891 1 94.12 536 ASP A C 1
ATOM 4208 O O . ASP A 1 536 ? 17.938 44.375 17.938 1 94.12 536 ASP A O 1
ATOM 4212 N N . LYS A 1 537 ? 17.609 42.469 16.891 1 96.69 537 LYS A N 1
ATOM 4213 C CA . LYS A 1 537 ? 16.969 43.094 15.727 1 96.69 537 LYS A CA 1
ATOM 4214 C C . LYS A 1 537 ? 15.82 42.219 15.219 1 96.69 537 LYS A C 1
ATOM 4216 O O . LYS A 1 537 ? 15.734 41.031 15.562 1 96.69 537 LYS A O 1
ATOM 4221 N N . ILE A 1 538 ? 14.961 42.844 14.469 1 97.12 538 ILE A N 1
ATOM 4222 C CA . ILE A 1 538 ? 13.805 42.156 13.883 1 97.12 538 ILE A CA 1
ATOM 4223 C C . ILE A 1 538 ? 13.805 42.344 12.367 1 97.12 538 ILE A C 1
ATOM 4225 O O . ILE A 1 538 ? 14.047 43.469 11.883 1 97.12 538 ILE A O 1
ATOM 4229 N N . LEU A 1 539 ? 13.641 41.312 11.672 1 96.94 539 LEU A N 1
ATOM 4230 C CA . LEU A 1 539 ? 13.5 41.312 10.219 1 96.94 539 LEU A CA 1
ATOM 4231 C C . LEU A 1 539 ? 12.078 40.969 9.812 1 96.94 539 LEU A C 1
ATOM 4233 O O . LEU A 1 539 ? 11.586 39.875 10.094 1 96.94 539 LEU A O 1
ATOM 4237 N N . LEU A 1 540 ? 11.398 41.906 9.188 1 96.19 540 LEU A N 1
ATOM 4238 C CA . LEU A 1 540 ? 10.023 41.688 8.75 1 96.19 540 LEU A CA 1
ATOM 4239 C C . LEU A 1 540 ? 9.969 41.344 7.266 1 96.19 540 LEU A C 1
ATOM 4241 O O . LEU A 1 540 ? 10.422 42.125 6.43 1 96.19 540 LEU A O 1
ATOM 4245 N N . LEU A 1 541 ? 9.461 40.188 7.012 1 93.69 541 LEU A N 1
ATOM 4246 C CA . LEU A 1 541 ? 9.336 39.688 5.641 1 93.69 541 LEU A CA 1
ATOM 4247 C C . LEU A 1 541 ? 7.887 39.781 5.164 1 93.69 541 LEU A C 1
ATOM 4249 O O . LEU A 1 541 ? 6.965 39.438 5.906 1 93.69 541 LEU A O 1
ATOM 4253 N N . ASP A 1 542 ? 7.699 40.25 3.986 1 91.06 542 ASP A N 1
ATOM 4254 C CA . ASP A 1 542 ? 6.391 40.281 3.342 1 91.06 542 ASP A CA 1
ATOM 4255 C C . ASP A 1 542 ? 6.492 39.906 1.865 1 91.06 542 ASP A C 1
ATOM 4257 O O . ASP A 1 542 ? 7.203 40.562 1.102 1 91.06 542 ASP A O 1
ATOM 4261 N N . GLU A 1 543 ? 5.816 38.875 1.508 1 89.06 543 GLU A N 1
ATOM 4262 C CA . GLU A 1 543 ? 5.785 38.375 0.137 1 89.06 543 GLU A CA 1
ATOM 4263 C C . GLU A 1 543 ? 7.195 38.219 -0.423 1 89.06 543 GLU A C 1
ATOM 4265 O O . GLU A 1 543 ? 7.48 38.656 -1.539 1 89.06 543 GLU A O 1
ATOM 4270 N N . GLY A 1 544 ? 8.078 37.812 0.407 1 92.69 544 GLY A N 1
ATOM 4271 C CA . GLY A 1 544 ? 9.414 37.469 -0.039 1 92.69 544 GLY A CA 1
ATOM 4272 C C . GLY A 1 544 ? 10.398 38.625 0.009 1 92.69 544 GLY A C 1
ATOM 4273 O O . GLY A 1 544 ? 11.555 38.469 -0.376 1 92.69 544 GLY A O 1
ATOM 4274 N N . GLN A 1 545 ? 9.938 39.781 0.468 1 95.62 545 GLN A N 1
ATOM 4275 C CA . GLN A 1 545 ? 10.805 40.969 0.528 1 95.62 545 GLN A CA 1
ATOM 4276 C C . GLN A 1 545 ? 10.945 41.469 1.961 1 95.62 545 GLN A C 1
ATOM 4278 O O . GLN A 1 545 ? 10.023 41.344 2.766 1 95.62 545 GLN A O 1
ATOM 4283 N N . VAL A 1 546 ? 12.117 42.031 2.215 1 96.12 546 VAL A N 1
ATOM 4284 C CA . VAL A 1 546 ? 12.336 42.656 3.518 1 96.12 546 VAL A CA 1
ATOM 4285 C C . VAL A 1 546 ? 11.719 44.062 3.533 1 96.12 546 VAL A C 1
ATOM 4287 O O . VAL A 1 546 ? 12.164 44.938 2.799 1 96.12 546 VAL A O 1
ATOM 4290 N N . ILE A 1 547 ? 10.805 44.281 4.395 1 94.69 547 ILE A N 1
ATOM 4291 C CA . ILE A 1 547 ? 10.109 45.562 4.398 1 94.69 547 ILE A CA 1
ATOM 4292 C C . ILE A 1 547 ? 10.586 46.406 5.586 1 94.69 547 ILE A C 1
ATOM 4294 O O . ILE A 1 547 ? 10.367 47.625 5.621 1 94.69 547 ILE A O 1
ATOM 4298 N N . ALA A 1 548 ? 11.078 45.719 6.582 1 95.5 548 ALA A N 1
ATOM 4299 C CA . ALA A 1 548 ? 11.602 46.406 7.746 1 95.5 548 ALA A CA 1
ATOM 4300 C C . ALA A 1 548 ? 12.734 45.625 8.406 1 95.5 548 ALA A C 1
ATOM 4302 O O . ALA A 1 548 ? 12.711 44.406 8.43 1 95.5 548 ALA A O 1
ATOM 4303 N N . TYR A 1 549 ? 13.766 46.312 8.898 1 96.19 549 TYR A N 1
ATOM 4304 C CA . TYR A 1 549 ? 14.898 45.719 9.586 1 96.19 549 TYR A CA 1
ATOM 4305 C C . TYR A 1 549 ? 15.461 46.656 10.633 1 96.19 549 TYR A C 1
ATOM 4307 O O . TYR A 1 549 ? 15.891 47.781 10.305 1 96.19 549 TYR A O 1
ATOM 4315 N N . GLY A 1 550 ? 15.391 46.281 11.883 1 95.69 550 GLY A N 1
ATOM 4316 C CA . GLY A 1 550 ? 15.867 47.125 12.969 1 95.69 550 GLY A CA 1
ATOM 4317 C C . GLY A 1 550 ? 15.438 46.625 14.336 1 95.69 550 GLY A C 1
ATOM 4318 O O . GLY A 1 550 ? 14.992 45.5 14.484 1 95.69 550 GLY A O 1
ATOM 4319 N N . THR A 1 551 ? 15.672 47.438 15.344 1 96 551 THR A N 1
ATOM 4320 C CA . THR A 1 551 ? 15.297 47.062 16.703 1 96 551 THR A CA 1
ATOM 4321 C C . THR A 1 551 ? 13.789 47.25 16.906 1 96 551 THR A C 1
ATOM 4323 O O . THR A 1 551 ? 13.117 47.875 16.094 1 96 551 THR A O 1
ATOM 4326 N N . HIS A 1 552 ? 13.344 46.656 17.969 1 94.31 552 HIS A N 1
ATOM 4327 C CA . HIS A 1 552 ? 11.93 46.781 18.297 1 94.31 552 HIS A CA 1
ATOM 4328 C C . HIS A 1 552 ? 11.5 48.219 18.375 1 94.31 552 HIS A C 1
ATOM 4330 O O . HIS A 1 552 ? 10.5 48.625 17.766 1 94.31 552 HIS A O 1
ATOM 4336 N N . LYS A 1 553 ? 12.289 49.062 19.047 1 93.38 553 LYS A N 1
ATOM 4337 C CA . LYS A 1 553 ? 11.961 50.469 19.25 1 93.38 553 LYS A CA 1
ATOM 4338 C C . LYS A 1 553 ? 12 51.219 17.922 1 93.38 553 LYS A C 1
ATOM 4340 O O . LYS A 1 553 ? 11.109 52.031 17.641 1 93.38 553 LYS A O 1
ATOM 4345 N N . GLN A 1 554 ? 12.961 50.938 17.141 1 94.94 554 GLN A N 1
ATOM 4346 C CA . GLN A 1 554 ? 13.117 51.594 15.859 1 94.94 554 GLN A CA 1
ATOM 4347 C C . GLN A 1 554 ? 11.961 51.25 14.922 1 94.94 554 GLN A C 1
ATOM 4349 O O . GLN A 1 554 ? 11.43 52.125 14.234 1 94.94 554 GLN A O 1
ATOM 4354 N N . LEU A 1 555 ? 11.531 50.031 14.93 1 93.69 555 LEU A N 1
ATOM 4355 C CA . LEU A 1 555 ? 10.523 49.594 13.977 1 93.69 555 LEU A CA 1
ATOM 4356 C C . LEU A 1 555 ? 9.133 50.062 14.383 1 93.69 555 LEU A C 1
ATOM 4358 O O . LEU A 1 555 ? 8.273 50.281 13.531 1 93.69 555 LEU A O 1
ATOM 4362 N N . LEU A 1 556 ? 8.922 50.219 15.656 1 92.06 556 LEU A N 1
ATOM 4363 C CA . LEU A 1 556 ? 7.656 50.781 16.125 1 92.06 556 LEU A CA 1
ATOM 4364 C C . LEU A 1 556 ? 7.457 52.188 15.578 1 92.06 556 LEU A C 1
ATOM 4366 O O . LEU A 1 556 ? 6.324 52.625 15.336 1 92.06 556 LEU A O 1
ATOM 4370 N N . GLU A 1 557 ? 8.594 52.844 15.305 1 92.38 557 GLU A N 1
ATOM 4371 C CA . GLU A 1 557 ? 8.539 54.25 14.852 1 92.38 557 GLU A CA 1
ATOM 4372 C C . GLU A 1 557 ? 8.594 54.312 13.328 1 92.38 557 GLU A C 1
ATOM 4374 O O . GLU A 1 557 ? 8.008 55.219 12.727 1 92.38 557 GLU A O 1
ATOM 4379 N N . THR A 1 558 ? 9.242 53.438 12.727 1 92.44 558 THR A N 1
ATOM 4380 C CA . THR A 1 558 ? 9.57 53.594 11.312 1 92.44 558 THR A CA 1
ATOM 4381 C C . THR A 1 558 ? 8.688 52.719 10.438 1 92.44 558 THR A C 1
ATOM 4383 O O . THR A 1 558 ? 8.523 52.969 9.242 1 92.44 558 THR A O 1
ATOM 4386 N N . SER A 1 559 ? 8.203 51.625 11.039 1 91.88 559 SER A N 1
ATOM 4387 C CA . SER A 1 559 ? 7.445 50.656 10.227 1 91.88 559 SER A CA 1
ATOM 4388 C C . SER A 1 559 ? 5.992 50.594 10.672 1 91.88 559 SER A C 1
ATOM 4390 O O . SER A 1 559 ? 5.699 50.094 11.758 1 91.88 559 SER A O 1
ATOM 4392 N N . GLU A 1 560 ? 5.121 50.906 9.766 1 89.62 560 GLU A N 1
ATOM 4393 C CA . GLU A 1 560 ? 3.695 50.875 10.078 1 89.62 560 GLU A CA 1
ATOM 4394 C C . GLU A 1 560 ? 3.18 49.438 10.195 1 89.62 560 GLU A C 1
ATOM 4396 O O . GLU A 1 560 ? 2.322 49.156 11.039 1 89.62 560 GLU A O 1
ATOM 4401 N N . VAL A 1 561 ? 3.699 48.625 9.391 1 86.56 561 VAL A N 1
ATOM 4402 C CA . VAL A 1 561 ? 3.25 47.219 9.383 1 86.56 561 VAL A CA 1
ATOM 4403 C C . VAL A 1 561 ? 3.633 46.562 10.703 1 86.56 561 VAL A C 1
ATOM 4405 O O . VAL A 1 561 ? 2.822 45.844 11.305 1 86.56 561 VAL A O 1
ATOM 4408 N N . TYR A 1 562 ? 4.785 46.812 11.109 1 90.69 562 TYR A N 1
ATOM 4409 C CA . TYR A 1 562 ? 5.246 46.25 12.367 1 90.69 562 TYR A CA 1
ATOM 4410 C C . TYR A 1 562 ? 4.441 46.781 13.547 1 90.69 562 TYR A C 1
ATOM 4412 O O . TYR A 1 562 ? 4.102 46.031 14.469 1 90.69 562 TYR A O 1
ATOM 4420 N N . LYS A 1 563 ? 4.215 48.031 13.508 1 87.69 563 LYS A N 1
ATOM 4421 C CA . LYS A 1 563 ? 3.422 48.656 14.555 1 87.69 563 LYS A CA 1
ATOM 4422 C C . LYS A 1 563 ? 2.041 48.031 14.664 1 87.69 563 LYS A C 1
ATOM 4424 O O . LYS A 1 563 ? 1.551 47.781 15.766 1 87.69 563 LYS A O 1
ATOM 4429 N N . GLN A 1 564 ? 1.552 47.75 13.562 1 80.75 564 GLN A N 1
ATOM 4430 C CA . GLN A 1 564 ? 0.229 47.125 13.539 1 80.75 564 GLN A CA 1
ATOM 4431 C C . GLN A 1 564 ? 0.267 45.719 14.117 1 80.75 564 GLN A C 1
ATOM 4433 O O . GLN A 1 564 ? -0.641 45.344 14.852 1 80.75 564 GLN A O 1
ATOM 4438 N N . ILE A 1 565 ? 1.32 45.031 13.781 1 80.88 565 ILE A N 1
ATOM 4439 C CA . ILE A 1 565 ? 1.479 43.656 14.297 1 80.88 565 ILE A CA 1
ATOM 4440 C C . ILE A 1 565 ? 1.664 43.719 15.812 1 80.88 565 ILE A C 1
ATOM 4442 O O . ILE A 1 565 ? 1.035 42.938 16.531 1 80.88 565 ILE A O 1
ATOM 4446 N N . ALA A 1 566 ? 2.529 44.594 16.297 1 80.69 566 ALA A N 1
ATOM 4447 C CA . ALA A 1 566 ? 2.836 44.719 17.719 1 80.69 566 ALA A CA 1
ATOM 4448 C C . ALA A 1 566 ? 1.601 45.156 18.5 1 80.69 566 ALA A C 1
ATOM 4450 O O . ALA A 1 566 ? 1.357 44.625 19.609 1 80.69 566 ALA A O 1
ATOM 4451 N N . LEU A 1 567 ? 0.971 46.031 17.969 1 71.44 567 LEU A N 1
ATOM 4452 C CA . LEU A 1 567 ? -0.227 46.531 18.641 1 71.44 567 LEU A CA 1
ATOM 4453 C C . LEU A 1 567 ? -1.308 45.438 18.688 1 71.44 567 LEU A C 1
ATOM 4455 O O . LEU A 1 567 ? -2.008 45.312 19.703 1 71.44 567 LEU A O 1
ATOM 4459 N N . SER A 1 568 ? -1.317 44.812 17.656 1 65.62 568 SER A N 1
ATOM 4460 C CA . SER A 1 568 ? -2.326 43.75 17.594 1 65.62 568 SER A CA 1
ATOM 4461 C C . SER A 1 568 ? -2.049 42.656 18.609 1 65.62 568 SER A C 1
ATOM 4463 O O . SER A 1 568 ? -2.979 42.094 19.203 1 65.62 568 SER A O 1
ATOM 4465 N N . GLN A 1 569 ? -0.707 42.375 18.875 1 65.75 569 GLN A N 1
ATOM 4466 C CA . GLN A 1 569 ? -0.351 41.312 19.812 1 65.75 569 GLN A CA 1
ATOM 4467 C C . GLN A 1 569 ? -0.244 41.844 21.234 1 65.75 569 GLN A C 1
ATOM 4469 O O . GLN A 1 569 ? -0.454 41.094 22.203 1 65.75 569 GLN A O 1
ATOM 4474 N N . HIS A 1 570 ? 0.696 43.031 21.609 1 54.84 570 HIS A N 1
ATOM 4475 C CA . HIS A 1 570 ? 0.76 43.656 22.938 1 54.84 570 HIS A CA 1
ATOM 4476 C C . HIS A 1 570 ? -0.627 43.75 23.547 1 54.84 570 HIS A C 1
ATOM 4478 O O . HIS A 1 570 ? -0.798 43.5 24.75 1 54.84 570 HIS A O 1
ATOM 4484 N N . GLU A 1 571 ? -1.285 44.25 22.812 1 43.81 571 GLU A N 1
ATOM 4485 C CA . GLU A 1 571 ? -2.664 44.344 23.281 1 43.81 571 GLU A CA 1
ATOM 4486 C C . GLU A 1 571 ? -3.215 42.969 23.641 1 43.81 571 GLU A C 1
ATOM 4488 O O . GLU A 1 571 ? -3.979 42.812 24.594 1 43.81 571 GLU A O 1
ATOM 4493 N N . ARG A 1 572 ? -2.553 41.938 23.172 1 43.84 572 ARG A N 1
ATOM 4494 C CA . ARG A 1 572 ? -2.887 40.562 23.469 1 43.84 572 ARG A CA 1
ATOM 4495 C C . ARG A 1 572 ? -2.193 40.094 24.734 1 43.84 572 ARG A C 1
ATOM 4497 O O . ARG A 1 572 ? -2.748 39.312 25.5 1 43.84 572 ARG A O 1
ATOM 4504 N N . GLU A 1 573 ? -0.879 40.406 25.031 1 44.28 573 GLU A N 1
ATOM 4505 C CA . GLU A 1 573 ? -0.084 40.062 26.203 1 44.28 573 GLU A CA 1
ATOM 4506 C C . GLU A 1 573 ? -0.589 40.75 27.453 1 44.28 573 GLU A C 1
ATOM 4508 O O . GLU A 1 573 ? -0.516 40.219 28.562 1 44.28 573 GLU A O 1
ATOM 4513 N N . VAL A 1 574 ? -0.775 42 27.516 1 39.16 574 VAL A N 1
ATOM 4514 C CA . VAL A 1 574 ? -1.31 42.719 28.672 1 39.16 574 VAL A CA 1
ATOM 4515 C C . VAL A 1 574 ? -2.676 42.125 29.047 1 39.16 574 VAL A C 1
ATOM 4517 O O . VAL A 1 574 ? -3.053 42.125 30.219 1 39.16 574 VAL A O 1
ATOM 4520 N N . ASP A 1 575 ? -3.457 41.75 28.203 1 36.84 575 ASP A N 1
ATOM 4521 C CA . ASP A 1 575 ? -4.781 41.219 28.484 1 36.84 575 ASP A CA 1
ATOM 4522 C C . ASP A 1 575 ? -4.715 39.719 28.781 1 36.84 575 ASP A C 1
ATOM 4524 O O . ASP A 1 575 ? -5.66 39.156 29.328 1 36.84 575 ASP A O 1
ATOM 4528 N N . ALA A 1 576 ? -3.561 39.062 28.469 1 42.41 576 ALA A N 1
ATOM 4529 C CA . ALA A 1 576 ? -3.389 37.719 28.984 1 42.41 576 ALA A CA 1
ATOM 4530 C C . ALA A 1 576 ? -2.65 37.719 30.312 1 42.41 576 ALA A C 1
ATOM 4532 O O . ALA A 1 576 ? -1.656 38.438 30.484 1 42.41 576 ALA A O 1
ATOM 4533 N N . MET B 1 1 ? -14.602 -17.594 9.273 1 81.69 1 MET B N 1
ATOM 4534 C CA . MET B 1 1 ? -14.617 -17.922 7.855 1 81.69 1 MET B CA 1
ATOM 4535 C C . MET B 1 1 ? -16.016 -18.328 7.41 1 81.69 1 MET B C 1
ATOM 4537 O O . MET B 1 1 ? -16.469 -17.953 6.324 1 81.69 1 MET B O 1
ATOM 4541 N N . LYS B 1 2 ? -16.781 -18.781 8.352 1 85.75 2 LYS B N 1
ATOM 4542 C CA . LYS B 1 2 ? -18.109 -19.281 7.984 1 85.75 2 LYS B CA 1
ATOM 4543 C C . LYS B 1 2 ? -19.031 -18.156 7.559 1 85.75 2 LYS B C 1
ATOM 4545 O O . LYS B 1 2 ? -19.75 -18.266 6.562 1 85.75 2 LYS B O 1
ATOM 4550 N N . THR B 1 3 ? -18.938 -17.094 8.273 1 91.06 3 THR B N 1
ATOM 4551 C CA . THR B 1 3 ? -19.797 -15.961 7.949 1 91.06 3 THR B CA 1
ATOM 4552 C C . THR B 1 3 ? -19.438 -15.367 6.594 1 91.06 3 THR B C 1
ATOM 4554 O O . THR B 1 3 ? -20.312 -15.062 5.785 1 91.06 3 THR B O 1
ATOM 4557 N N . VAL B 1 4 ? -18.188 -15.242 6.395 1 94.06 4 VAL B N 1
ATOM 4558 C CA . VAL B 1 4 ? -17.688 -14.633 5.16 1 94.06 4 VAL B CA 1
ATOM 4559 C C . VAL B 1 4 ? -18.078 -15.508 3.969 1 94.06 4 VAL B C 1
ATOM 4561 O O . VAL B 1 4 ? -18.641 -15.016 2.982 1 94.06 4 VAL B O 1
ATOM 4564 N N . PHE B 1 5 ? -17.984 -16.812 4.086 1 93.69 5 PHE B N 1
ATOM 4565 C CA . PHE B 1 5 ? -18.219 -17.703 2.949 1 93.69 5 PHE B CA 1
ATOM 4566 C C . PHE B 1 5 ? -19.688 -18.047 2.826 1 93.69 5 PHE B C 1
ATOM 4568 O O . PHE B 1 5 ? -20.109 -18.703 1.87 1 93.69 5 PHE B O 1
ATOM 4575 N N . SER B 1 6 ? -20.516 -17.609 3.82 1 93.5 6 SER B N 1
ATOM 4576 C CA . SER B 1 6 ? -21.953 -17.75 3.701 1 93.5 6 SER B CA 1
ATOM 4577 C C . SER B 1 6 ? -22.5 -16.891 2.561 1 93.5 6 SER B C 1
ATOM 4579 O O . SER B 1 6 ? -23.578 -17.172 2.035 1 93.5 6 SER B O 1
ATOM 4581 N N . TYR B 1 7 ? -21.734 -15.938 2.1 1 94.56 7 TYR B N 1
ATOM 4582 C CA . TYR B 1 7 ? -22.156 -15.047 1.024 1 94.56 7 TYR B CA 1
ATOM 4583 C C . TYR B 1 7 ? -22.062 -15.742 -0.328 1 94.56 7 TYR B C 1
ATOM 4585 O O . TYR B 1 7 ? -22.469 -15.188 -1.35 1 94.56 7 TYR B O 1
ATOM 4593 N N . VAL B 1 8 ? -21.578 -16.969 -0.332 1 95.75 8 VAL B N 1
ATOM 4594 C CA . VAL B 1 8 ? -21.531 -17.781 -1.548 1 95.75 8 VAL B CA 1
ATOM 4595 C C . VAL B 1 8 ? -22.875 -18.469 -1.776 1 95.75 8 VAL B C 1
ATOM 4597 O O . VAL B 1 8 ? -23.156 -18.922 -2.885 1 95.75 8 VAL B O 1
ATOM 4600 N N . LYS B 1 9 ? -23.781 -18.5 -0.822 1 94.06 9 LYS B N 1
ATOM 4601 C CA . LYS B 1 9 ? -25.031 -19.25 -0.823 1 94.06 9 LYS B CA 1
ATOM 4602 C C . LYS B 1 9 ? -25.906 -18.859 -2.012 1 94.06 9 LYS B C 1
ATOM 4604 O O . LYS B 1 9 ? -26.469 -19.719 -2.688 1 94.06 9 LYS B O 1
ATOM 4609 N N . PRO B 1 10 ? -25.984 -17.516 -2.314 1 93.94 10 PRO B N 1
ATOM 4610 C CA . PRO B 1 10 ? -26.797 -17.156 -3.469 1 93.94 10 PRO B CA 1
ATOM 4611 C C . PRO B 1 10 ? -26.25 -17.703 -4.785 1 93.94 10 PRO B C 1
ATOM 4613 O O . PRO B 1 10 ? -26.984 -17.844 -5.762 1 93.94 10 PRO B O 1
ATOM 4616 N N . TYR B 1 11 ? -25 -18.047 -4.785 1 95.81 11 TYR B N 1
ATOM 4617 C CA . TYR B 1 11 ? -24.359 -18.531 -6 1 95.81 11 TYR B CA 1
ATOM 4618 C C . TYR B 1 11 ? -24 -20 -5.883 1 95.81 11 TYR B C 1
ATOM 4620 O O . TYR B 1 11 ? -23.016 -20.469 -6.465 1 95.81 11 TYR B O 1
ATOM 4628 N N . LYS B 1 12 ? -24.766 -20.734 -5.121 1 95 12 LYS B N 1
ATOM 4629 C CA . LYS B 1 12 ? -24.484 -22.141 -4.879 1 95 12 LYS B CA 1
ATOM 4630 C C . LYS B 1 12 ? -24.578 -22.953 -6.172 1 95 12 LYS B C 1
ATOM 4632 O O . LYS B 1 12 ? -23.781 -23.859 -6.395 1 95 12 LYS B O 1
ATOM 4637 N N . TRP B 1 13 ? -25.469 -22.547 -7.031 1 95.19 13 TRP B N 1
ATOM 4638 C CA . TRP B 1 13 ? -25.672 -23.328 -8.25 1 95.19 13 TRP B CA 1
ATOM 4639 C C . TRP B 1 13 ? -24.5 -23.156 -9.203 1 95.19 13 TRP B C 1
ATOM 4641 O O . TRP B 1 13 ? -23.906 -24.141 -9.648 1 95.19 13 TRP B O 1
ATOM 4651 N N . PRO B 1 14 ? -24.188 -21.875 -9.484 1 95.81 14 PRO B N 1
ATOM 4652 C CA . PRO B 1 14 ? -23 -21.719 -10.336 1 95.81 14 PRO B CA 1
ATOM 4653 C C . PRO B 1 14 ? -21.75 -22.359 -9.711 1 95.81 14 PRO B C 1
ATOM 4655 O O . PRO B 1 14 ? -20.906 -22.875 -10.438 1 95.81 14 PRO B O 1
ATOM 4658 N N . ALA B 1 15 ? -21.656 -22.328 -8.477 1 96.06 15 ALA B N 1
ATOM 4659 C CA . ALA B 1 15 ? -20.516 -22.953 -7.797 1 96.06 15 ALA B CA 1
ATOM 4660 C C . ALA B 1 15 ? -20.531 -24.469 -7.973 1 96.06 15 ALA B C 1
ATOM 4662 O O . ALA B 1 15 ? -19.5 -25.078 -8.25 1 96.06 15 ALA B O 1
ATOM 4663 N N . ILE B 1 16 ? -21.672 -25.062 -7.844 1 96 16 ILE B N 1
ATOM 4664 C CA . ILE B 1 16 ? -21.812 -26.516 -7.988 1 96 16 ILE B CA 1
ATOM 4665 C C . ILE B 1 16 ? -21.516 -26.906 -9.438 1 96 16 ILE B C 1
ATOM 4667 O O . ILE B 1 16 ? -20.875 -27.922 -9.688 1 96 16 ILE B O 1
ATOM 4671 N N . ILE B 1 17 ? -21.984 -26.094 -10.32 1 96.31 17 ILE B N 1
ATOM 4672 C CA . ILE B 1 17 ? -21.734 -26.375 -11.727 1 96.31 17 ILE B CA 1
ATOM 4673 C C . ILE B 1 17 ? -20.234 -26.312 -12.008 1 96.31 17 ILE B C 1
ATOM 4675 O O . ILE B 1 17 ? -19.688 -27.172 -12.703 1 96.31 17 ILE B O 1
ATOM 4679 N N . ALA B 1 18 ? -19.641 -25.281 -11.477 1 95.31 18 ALA B N 1
ATOM 4680 C CA . ALA B 1 18 ? -18.203 -25.156 -11.648 1 95.31 18 ALA B CA 1
ATOM 4681 C C . ALA B 1 18 ? -17.469 -26.344 -11.039 1 95.31 18 ALA B C 1
ATOM 4683 O O . ALA B 1 18 ? -16.531 -26.875 -11.648 1 95.31 18 ALA B O 1
ATOM 4684 N N . LEU B 1 19 ? -17.875 -26.781 -9.93 1 94.75 19 LEU B N 1
ATOM 4685 C CA . LEU B 1 19 ? -17.25 -27.922 -9.258 1 94.75 19 LEU B CA 1
ATOM 4686 C C . LEU B 1 19 ? -17.453 -29.203 -10.062 1 94.75 19 LEU B C 1
ATOM 4688 O O . LEU B 1 19 ? -16.531 -30 -10.188 1 94.75 19 LEU B O 1
ATOM 4692 N N . CYS B 1 20 ? -18.594 -29.391 -10.586 1 95.75 20 CYS B N 1
ATOM 4693 C CA . CYS B 1 20 ? -18.891 -30.578 -11.391 1 95.75 20 CYS B CA 1
ATOM 4694 C C . CYS B 1 20 ? -18.047 -30.594 -12.664 1 95.75 20 CYS B C 1
ATOM 4696 O O . CYS B 1 20 ? -17.531 -31.641 -13.055 1 95.75 20 CYS B O 1
ATOM 4698 N N . LEU B 1 21 ? -18 -29.453 -13.234 1 94.81 21 LEU B N 1
ATOM 4699 C CA . LEU B 1 21 ? -17.203 -29.359 -14.445 1 94.81 21 LEU B CA 1
ATOM 4700 C C . LEU B 1 21 ? -15.727 -29.609 -14.148 1 94.81 21 LEU B C 1
ATOM 4702 O O . LEU B 1 21 ? -15.016 -30.219 -14.961 1 94.81 21 LEU B O 1
ATOM 4706 N N . MET B 1 22 ? -15.312 -29.141 -13.016 1 92.88 22 MET B N 1
ATOM 4707 C CA . MET B 1 22 ? -13.945 -29.422 -12.586 1 92.88 22 MET B CA 1
ATOM 4708 C C . MET B 1 22 ? -13.734 -30.906 -12.367 1 92.88 22 MET B C 1
ATOM 4710 O O . MET B 1 22 ? -12.695 -31.453 -12.75 1 92.88 22 MET B O 1
ATOM 4714 N N . LEU B 1 23 ? -14.688 -31.625 -11.82 1 93.94 23 LEU B N 1
ATOM 4715 C CA . LEU B 1 23 ? -14.602 -33.062 -11.594 1 93.94 23 LEU B CA 1
ATOM 4716 C C . LEU B 1 23 ? -14.57 -33.812 -12.914 1 93.94 23 LEU B C 1
ATOM 4718 O O . LEU B 1 23 ? -13.914 -34.875 -13.023 1 93.94 23 LEU B O 1
ATOM 4722 N N . VAL B 1 24 ? -15.25 -33.25 -13.867 1 93.44 24 VAL B N 1
ATOM 4723 C CA . VAL B 1 24 ? -15.211 -33.844 -15.188 1 93.44 24 VAL B CA 1
ATOM 4724 C C . VAL B 1 24 ? -13.805 -33.75 -15.766 1 93.44 24 VAL B C 1
ATOM 4726 O O . VAL B 1 24 ? -13.266 -34.75 -16.281 1 93.44 24 VAL B O 1
ATOM 4729 N N . GLU B 1 25 ? -13.281 -32.594 -15.648 1 89.5 25 GLU B N 1
ATOM 4730 C CA . GLU B 1 25 ? -11.914 -32.406 -16.109 1 89.5 25 GLU B CA 1
ATOM 4731 C C . GLU B 1 25 ? -10.961 -33.375 -15.391 1 89.5 25 GLU B C 1
ATOM 4733 O O . GLU B 1 25 ? -10.07 -33.969 -16.016 1 89.5 25 GLU B O 1
ATOM 4738 N N . LEU B 1 26 ? -11.164 -33.469 -14.141 1 90.56 26 LEU B N 1
ATOM 4739 C CA . LEU B 1 26 ? -10.328 -34.344 -13.328 1 90.56 26 LEU B CA 1
ATOM 4740 C C . LEU B 1 26 ? -10.508 -35.812 -13.727 1 90.56 26 LEU B C 1
ATOM 4742 O O . LEU B 1 26 ? -9.539 -36.562 -13.797 1 90.56 26 LEU B O 1
ATOM 4746 N N . SER B 1 27 ? -11.68 -36.188 -13.969 1 93.06 27 SER B N 1
ATOM 4747 C CA . SER B 1 27 ? -11.961 -37.562 -14.375 1 93.06 27 SER B CA 1
ATOM 4748 C C . SER B 1 27 ? -11.266 -37.906 -15.68 1 93.06 27 SER B C 1
ATOM 4750 O O . SER B 1 27 ? -10.719 -39 -15.828 1 93.06 27 SER B O 1
ATOM 4752 N N . VAL B 1 28 ? -11.328 -36.969 -16.562 1 89.25 28 VAL B N 1
ATOM 4753 C CA . VAL B 1 28 ? -10.656 -37.188 -17.844 1 89.25 28 VAL B CA 1
ATOM 4754 C C . VAL B 1 28 ? -9.148 -37.312 -17.609 1 89.25 28 VAL B C 1
ATOM 4756 O O . VAL B 1 28 ? -8.5 -38.188 -18.219 1 89.25 28 VAL B O 1
ATOM 4759 N N . GLU B 1 29 ? -8.648 -36.5 -16.781 1 85.88 29 GLU B N 1
ATOM 4760 C CA . GLU B 1 29 ? -7.23 -36.531 -16.453 1 85.88 29 GLU B CA 1
ATOM 4761 C C . GLU B 1 29 ? -6.824 -37.844 -15.82 1 85.88 29 GLU B C 1
ATOM 4763 O O . GLU B 1 29 ? -5.742 -38.375 -16.109 1 85.88 29 GLU B O 1
ATOM 4768 N N . LEU B 1 30 ? -7.684 -38.438 -15.016 1 90.19 30 LEU B N 1
ATOM 4769 C CA . LEU B 1 30 ? -7.387 -39.656 -14.289 1 90.19 30 LEU B CA 1
ATOM 4770 C C . LEU B 1 30 ? -7.578 -40.875 -15.188 1 90.19 30 LEU B C 1
ATOM 4772 O O . LEU B 1 30 ? -6.941 -41.906 -14.977 1 90.19 30 LEU B O 1
ATOM 4776 N N . ILE B 1 31 ? -8.391 -40.75 -16.203 1 91.75 31 ILE B N 1
ATOM 4777 C CA . ILE B 1 31 ? -8.688 -41.875 -17.078 1 91.75 31 ILE B CA 1
ATOM 4778 C C . ILE B 1 31 ? -7.645 -41.938 -18.188 1 91.75 31 ILE B C 1
ATOM 4780 O O . ILE B 1 31 ? -7.418 -43 -18.766 1 91.75 31 ILE B O 1
ATOM 4784 N N . GLN B 1 32 ? -7.012 -40.906 -18.453 1 87.31 32 GLN B N 1
ATOM 4785 C CA . GLN B 1 32 ? -6.094 -40.781 -19.578 1 87.31 32 GLN B CA 1
ATOM 4786 C C . GLN B 1 32 ? -4.988 -41.844 -19.5 1 87.31 32 GLN B C 1
ATOM 4788 O O . GLN B 1 32 ? -4.73 -42.562 -20.469 1 87.31 32 GLN B O 1
ATOM 4793 N N . PRO B 1 33 ? -4.336 -42.031 -18.328 1 84.94 33 PRO B N 1
ATOM 4794 C CA . PRO B 1 33 ? -3.283 -43.062 -18.266 1 84.94 33 PRO B CA 1
ATOM 4795 C C . PRO B 1 33 ? -3.811 -44.469 -18.516 1 84.94 33 PRO B C 1
ATOM 4797 O O . PRO B 1 33 ? -3.102 -45.312 -19.094 1 84.94 33 PRO B O 1
ATOM 4800 N N . LEU B 1 34 ? -4.996 -44.781 -18.203 1 88.56 34 LEU B N 1
ATOM 4801 C CA . LEU B 1 34 ? -5.59 -46.062 -18.438 1 88.56 34 LEU B CA 1
ATOM 4802 C C . LEU B 1 34 ? -5.801 -46.312 -19.922 1 88.56 34 LEU B C 1
ATOM 4804 O O . LEU B 1 34 ? -5.582 -47.406 -20.422 1 88.56 34 LEU B O 1
ATOM 4808 N N . ILE B 1 35 ? -6.242 -45.281 -20.547 1 87.81 35 ILE B N 1
ATOM 4809 C CA . ILE B 1 35 ? -6.469 -45.406 -21.984 1 87.81 35 ILE B CA 1
ATOM 4810 C C . ILE B 1 35 ? -5.137 -45.625 -22.703 1 87.81 35 ILE B C 1
ATOM 4812 O O . ILE B 1 35 ? -5.043 -46.438 -23.609 1 87.81 35 ILE B O 1
ATOM 4816 N N . ILE B 1 36 ? -4.137 -44.906 -22.281 1 83.62 36 ILE B N 1
ATOM 4817 C CA . ILE B 1 36 ? -2.809 -45.062 -22.859 1 83.62 36 ILE B CA 1
ATOM 4818 C C . ILE B 1 36 ? -2.311 -46.5 -22.625 1 83.62 36 ILE B C 1
ATOM 4820 O O . ILE B 1 36 ? -1.74 -47.125 -23.531 1 83.62 36 ILE B O 1
ATOM 4824 N N . ALA B 1 37 ? -2.561 -47.031 -21.453 1 85.44 37 ALA B N 1
ATOM 4825 C CA . ALA B 1 37 ? -2.184 -48.406 -21.125 1 85.44 37 ALA B CA 1
ATOM 4826 C C . ALA B 1 37 ? -2.881 -49.406 -22.047 1 85.44 37 ALA B C 1
ATOM 4828 O O . ALA B 1 37 ? -2.26 -50.344 -22.516 1 85.44 37 ALA B O 1
ATOM 4829 N N . ARG B 1 38 ? -4.141 -49.188 -22.281 1 85.94 38 ARG B N 1
ATOM 4830 C CA . ARG B 1 38 ? -4.906 -50.062 -23.156 1 85.94 38 ARG B CA 1
ATOM 4831 C C . ARG B 1 38 ? -4.422 -50 -24.594 1 85.94 38 ARG B C 1
ATOM 4833 O O . ARG B 1 38 ? -4.398 -51 -25.312 1 85.94 38 ARG B O 1
ATOM 4840 N N . ILE B 1 39 ? -4.121 -48.812 -25 1 84.75 39 ILE B N 1
ATOM 4841 C CA . ILE B 1 39 ? -3.594 -48.625 -26.344 1 84.75 39 ILE B CA 1
ATOM 4842 C C . ILE B 1 39 ? -2.285 -49.375 -26.5 1 84.75 39 ILE B C 1
ATOM 4844 O O . ILE B 1 39 ? -2.057 -50.031 -27.531 1 84.75 39 ILE B O 1
ATOM 4848 N N . ILE B 1 40 ? -1.488 -49.375 -25.453 1 81.5 40 ILE B N 1
ATOM 4849 C CA . ILE B 1 40 ? -0.188 -50.031 -25.484 1 81.5 40 ILE B CA 1
ATOM 4850 C C . ILE B 1 40 ? -0.374 -51.562 -25.406 1 81.5 40 ILE B C 1
ATOM 4852 O O . ILE B 1 40 ? 0.11 -52.281 -26.266 1 81.5 40 ILE B O 1
ATOM 4856 N N . ASP B 1 41 ? -1.118 -52.094 -24.484 1 83.25 41 ASP B N 1
ATOM 4857 C CA . ASP B 1 41 ? -1.231 -53.531 -24.203 1 83.25 41 ASP B CA 1
ATOM 4858 C C . ASP B 1 41 ? -2.051 -54.25 -25.281 1 83.25 41 ASP B C 1
ATOM 4860 O O . ASP B 1 41 ? -1.68 -55.312 -25.734 1 83.25 41 ASP B O 1
ATOM 4864 N N . HIS B 1 42 ? -3.162 -53.625 -25.641 1 83.94 42 HIS B N 1
ATOM 4865 C CA . HIS B 1 42 ? -4.086 -54.344 -26.531 1 83.94 42 HIS B CA 1
ATOM 4866 C C . HIS B 1 42 ? -4 -53.812 -27.953 1 83.94 42 HIS B C 1
ATOM 4868 O O . HIS B 1 42 ? -4.637 -54.344 -28.859 1 83.94 42 HIS B O 1
ATOM 4874 N N . GLY B 1 43 ? -3.311 -52.844 -28.141 1 81.38 43 GLY B N 1
ATOM 4875 C CA . GLY B 1 43 ? -3.197 -52.25 -29.469 1 81.38 43 GLY B CA 1
ATOM 4876 C C . GLY B 1 43 ? -1.806 -52.406 -30.062 1 81.38 43 GLY B C 1
ATOM 4877 O O . GLY B 1 43 ? -1.577 -53.219 -30.953 1 81.38 43 GLY B O 1
ATOM 4878 N N . ILE B 1 44 ? -0.837 -51.781 -29.406 1 76.12 44 ILE B N 1
ATOM 4879 C CA . ILE B 1 44 ? 0.504 -51.656 -29.969 1 76.12 44 ILE B CA 1
ATOM 4880 C C . ILE B 1 44 ? 1.237 -53 -29.875 1 76.12 44 ILE B C 1
ATOM 4882 O O . ILE B 1 44 ? 1.812 -53.469 -30.859 1 76.12 44 ILE B O 1
ATOM 4886 N N . ILE B 1 45 ? 1.175 -53.594 -28.688 1 75.88 45 ILE B N 1
ATOM 4887 C CA . ILE B 1 45 ? 1.913 -54.844 -28.469 1 75.88 45 ILE B CA 1
ATOM 4888 C C . ILE B 1 45 ? 1.31 -55.969 -29.328 1 75.88 45 ILE B C 1
ATOM 4890 O O . ILE B 1 45 ? 2.037 -56.781 -29.891 1 75.88 45 ILE B O 1
ATOM 4894 N N . VAL B 1 46 ? -0.027 -55.938 -29.438 1 80.38 46 VAL B N 1
ATOM 4895 C CA . VAL B 1 46 ? -0.707 -57 -30.188 1 80.38 46 VAL B CA 1
ATOM 4896 C C . VAL B 1 46 ? -0.845 -56.594 -31.656 1 80.38 46 VAL B C 1
ATOM 4898 O O . VAL B 1 46 ? -1.344 -57.375 -32.469 1 80.38 46 VAL B O 1
ATOM 4901 N N . LYS B 1 47 ? -0.359 -55.406 -32.094 1 80.44 47 LYS B N 1
ATOM 4902 C CA . LYS B 1 47 ? -0.343 -54.875 -33.469 1 80.44 47 LYS B CA 1
ATOM 4903 C C . LYS B 1 47 ? -1.754 -54.812 -34.031 1 80.44 47 LYS B C 1
ATOM 4905 O O . LYS B 1 47 ? -2.002 -55.281 -35.156 1 80.44 47 LYS B O 1
ATOM 4910 N N . ASP B 1 48 ? -2.713 -54.406 -33.25 1 86.19 48 ASP B N 1
ATOM 4911 C CA . ASP B 1 48 ? -4.102 -54.219 -33.656 1 86.19 48 ASP B CA 1
ATOM 4912 C C . ASP B 1 48 ? -4.438 -52.75 -33.844 1 86.19 48 ASP B C 1
ATOM 4914 O O . ASP B 1 48 ? -4.691 -52.031 -32.875 1 86.19 48 ASP B O 1
ATOM 4918 N N . LEU B 1 49 ? -4.578 -52.344 -35.125 1 82.31 49 LEU B N 1
ATOM 4919 C CA . LEU B 1 49 ? -4.828 -50.938 -35.438 1 82.31 49 LEU B CA 1
ATOM 4920 C C . LEU B 1 49 ? -6.25 -50.531 -35.062 1 82.31 49 LEU B C 1
ATOM 4922 O O . LEU B 1 49 ? -6.52 -49.375 -34.781 1 82.31 49 LEU B O 1
ATOM 4926 N N . GLY B 1 50 ? -7.133 -51.469 -35.156 1 84.62 50 GLY B N 1
ATOM 4927 C CA . GLY B 1 50 ? -8.508 -51.188 -34.781 1 84.62 50 GLY B CA 1
ATOM 4928 C C . GLY B 1 50 ? -8.656 -50.781 -33.344 1 84.62 50 GLY B C 1
ATOM 4929 O O . GLY B 1 50 ? -9.367 -49.812 -33.031 1 84.62 50 GLY B O 1
ATOM 4930 N N . THR B 1 51 ? -7.945 -51.469 -32.469 1 88.25 51 THR B N 1
ATOM 4931 C CA . THR B 1 51 ? -7.996 -51.156 -31.047 1 88.25 51 THR B CA 1
ATOM 4932 C C . THR B 1 51 ? -7.34 -49.781 -30.766 1 88.25 51 THR B C 1
ATOM 4934 O O . THR B 1 51 ? -7.801 -49.031 -29.906 1 88.25 51 THR B O 1
ATOM 4937 N N . ILE B 1 52 ? -6.344 -49.5 -31.531 1 85.69 52 ILE B N 1
ATOM 4938 C CA . ILE B 1 52 ? -5.676 -48.219 -31.375 1 85.69 52 ILE B CA 1
ATOM 4939 C C . ILE B 1 52 ? -6.621 -47.094 -31.797 1 85.69 52 ILE B C 1
ATOM 4941 O O . ILE B 1 52 ? -6.715 -46.062 -31.109 1 85.69 52 ILE B O 1
ATOM 4945 N N . GLY B 1 53 ? -7.262 -47.25 -32.969 1 86.06 53 GLY B N 1
ATOM 4946 C CA . GLY B 1 53 ? -8.211 -46.281 -33.438 1 86.06 53 GLY B CA 1
ATOM 4947 C C . GLY B 1 53 ? -9.383 -46.062 -32.469 1 86.06 53 GLY B C 1
ATOM 4948 O O . GLY B 1 53 ? -9.812 -44.938 -32.25 1 86.06 53 GLY B O 1
ATOM 4949 N N . TYR B 1 54 ? -9.828 -47.156 -31.922 1 90.19 54 TYR B N 1
ATOM 4950 C CA . TYR B 1 54 ? -10.969 -47.094 -31 1 90.19 54 TYR B CA 1
ATOM 4951 C C . TYR B 1 54 ? -10.602 -46.312 -29.734 1 90.19 54 TYR B C 1
ATOM 4953 O O . TYR B 1 54 ? -11.273 -45.344 -29.375 1 90.19 54 TYR B O 1
ATOM 4961 N N . TRP B 1 55 ? -9.578 -46.688 -29.062 1 88.81 55 TRP B N 1
ATOM 4962 C CA . TRP B 1 55 ? -9.172 -46.031 -27.828 1 88.81 55 TRP B CA 1
ATOM 4963 C C . TRP B 1 55 ? -8.648 -44.625 -28.094 1 88.81 55 TRP B C 1
ATOM 4965 O O . TRP B 1 55 ? -8.766 -43.75 -27.234 1 88.81 55 TRP B O 1
ATOM 4975 N N . GLY B 1 56 ? -8.055 -44.438 -29.266 1 86.38 56 GLY B N 1
ATOM 4976 C CA . GLY B 1 56 ? -7.66 -43.094 -29.656 1 86.38 56 GLY B CA 1
ATOM 4977 C C . GLY B 1 56 ? -8.844 -42.125 -29.797 1 86.38 56 GLY B C 1
ATOM 4978 O O . GLY B 1 56 ? -8.773 -41 -29.375 1 86.38 56 GLY B O 1
ATOM 4979 N N . PHE B 1 57 ? -9.812 -42.656 -30.391 1 88.81 57 PHE B N 1
ATOM 4980 C CA . PHE B 1 57 ? -11.023 -41.844 -30.562 1 88.81 57 PHE B CA 1
ATOM 4981 C C . PHE B 1 57 ? -11.633 -41.5 -29.203 1 88.81 57 PHE B C 1
ATOM 4983 O O . PHE B 1 57 ? -12.07 -40.375 -29 1 88.81 57 PHE B O 1
ATOM 4990 N N . ILE B 1 58 ? -11.625 -42.375 -28.297 1 91 58 ILE B N 1
ATOM 4991 C CA . ILE B 1 58 ? -12.148 -42.156 -26.953 1 91 58 ILE B CA 1
ATOM 4992 C C . ILE B 1 58 ? -11.305 -41.062 -26.266 1 91 58 ILE B C 1
ATOM 4994 O O . ILE B 1 58 ? -11.844 -40.219 -25.578 1 91 58 ILE B O 1
ATOM 4998 N N . LEU B 1 59 ? -10.023 -41.156 -26.469 1 87.81 59 LEU B N 1
ATOM 4999 C CA . LEU B 1 59 ? -9.125 -40.188 -25.859 1 87.81 59 LEU B CA 1
ATOM 5000 C C . LEU B 1 59 ? -9.391 -38.781 -26.391 1 87.81 59 LEU B C 1
ATOM 5002 O O . LEU B 1 59 ? -9.391 -37.812 -25.625 1 87.81 59 LEU B O 1
ATOM 5006 N N . ILE B 1 60 ? -9.633 -38.625 -27.656 1 88.25 60 ILE B N 1
ATOM 5007 C CA . ILE B 1 60 ? -9.906 -37.312 -28.25 1 88.25 60 ILE B CA 1
ATOM 5008 C C . ILE B 1 60 ? -11.242 -36.781 -27.75 1 88.25 60 ILE B C 1
ATOM 5010 O O . ILE B 1 60 ? -11.367 -35.594 -27.469 1 88.25 60 ILE B O 1
ATOM 5014 N N . MET B 1 61 ? -12.172 -37.656 -27.703 1 92 61 MET B N 1
ATOM 5015 C CA . MET B 1 61 ? -13.484 -37.25 -27.203 1 92 61 MET B CA 1
ATOM 5016 C C . MET B 1 61 ? -13.383 -36.781 -25.766 1 92 61 MET B C 1
ATOM 5018 O O . MET B 1 61 ? -14.023 -35.812 -25.375 1 92 61 MET B O 1
ATOM 5022 N N . LEU B 1 62 ? -12.617 -37.438 -24.969 1 90.38 62 LEU B N 1
ATOM 5023 C CA . LEU B 1 62 ? -12.422 -37.062 -23.578 1 90.38 62 LEU B CA 1
ATOM 5024 C C . LEU B 1 62 ? -11.664 -35.75 -23.484 1 90.38 62 LEU B C 1
ATOM 5026 O O . LEU B 1 62 ? -11.953 -34.906 -22.625 1 90.38 62 LEU B O 1
ATOM 5030 N N . ALA B 1 63 ? -10.742 -35.594 -24.406 1 88.06 63 ALA B N 1
ATOM 5031 C CA . ALA B 1 63 ? -9.984 -34.344 -24.422 1 88.06 63 ALA B CA 1
ATOM 5032 C C . ALA B 1 63 ? -10.875 -33.156 -24.766 1 88.06 63 ALA B C 1
ATOM 5034 O O . ALA B 1 63 ? -10.742 -32.094 -24.172 1 88.06 63 ALA B O 1
ATOM 5035 N N . ILE B 1 64 ? -11.711 -33.344 -25.703 1 92.56 64 ILE B N 1
ATOM 5036 C CA . ILE B 1 64 ? -12.648 -32.312 -26.078 1 92.56 64 ILE B CA 1
ATOM 5037 C C . ILE B 1 64 ? -13.594 -32 -24.922 1 92.56 64 ILE B C 1
ATOM 5039 O O . ILE B 1 64 ? -13.891 -30.828 -24.641 1 92.56 64 ILE B O 1
ATOM 5043 N N . SER B 1 65 ? -14.008 -33.031 -24.297 1 92.69 65 SER B N 1
ATOM 5044 C CA . SER B 1 65 ? -14.883 -32.875 -23.141 1 92.69 65 SER B CA 1
ATOM 5045 C C . SER B 1 65 ? -14.18 -32.094 -22.031 1 92.69 65 SER B C 1
ATOM 5047 O O . SER B 1 65 ? -14.773 -31.188 -21.438 1 92.69 65 SER B O 1
ATOM 5049 N N . ALA B 1 66 ? -12.984 -32.375 -21.781 1 90.12 66 ALA B N 1
ATOM 5050 C CA . ALA B 1 66 ? -12.211 -31.672 -20.766 1 90.12 66 ALA B CA 1
ATOM 5051 C C . ALA B 1 66 ? -11.977 -30.219 -21.156 1 90.12 66 ALA B C 1
ATOM 5053 O O . ALA B 1 66 ? -12.008 -29.328 -20.312 1 90.12 66 ALA B O 1
ATOM 5054 N N . PHE B 1 67 ? -11.734 -30.031 -22.422 1 89.88 67 PHE B N 1
ATOM 5055 C CA . PHE B 1 67 ? -11.516 -28.703 -22.969 1 89.88 67 PHE B CA 1
ATOM 5056 C C . PHE B 1 67 ? -12.758 -27.828 -22.781 1 89.88 67 PHE B C 1
ATOM 5058 O O . PHE B 1 67 ? -12.672 -26.719 -22.25 1 89.88 67 PHE B O 1
ATOM 5065 N N . LEU B 1 68 ? -13.836 -28.359 -23.141 1 93.81 68 LEU B N 1
ATOM 5066 C CA . LEU B 1 68 ? -15.094 -27.641 -23.016 1 93.81 68 LEU B CA 1
ATOM 5067 C C . LEU B 1 68 ? -15.445 -27.406 -21.547 1 93.81 68 LEU B C 1
ATOM 5069 O O . LEU B 1 68 ? -15.883 -26.328 -21.172 1 93.81 68 LEU B O 1
ATOM 5073 N N . SER B 1 69 ? -15.258 -28.422 -20.766 1 93.62 69 SER B N 1
ATOM 5074 C CA . SER B 1 69 ? -15.516 -28.297 -19.344 1 93.62 69 SER B CA 1
ATOM 5075 C C . SER B 1 69 ? -14.617 -27.25 -18.703 1 93.62 69 SER B C 1
ATOM 5077 O O . SER B 1 69 ? -15.055 -26.516 -17.812 1 93.62 69 SER B O 1
ATOM 5079 N N . GLY B 1 70 ? -13.43 -27.188 -19.172 1 89.75 70 GLY B N 1
ATOM 5080 C CA . GLY B 1 70 ? -12.5 -26.203 -18.641 1 89.75 70 GLY B CA 1
ATOM 5081 C C . GLY B 1 70 ? -12.914 -24.766 -18.922 1 89.75 70 GLY B C 1
ATOM 5082 O O . GLY B 1 70 ? -12.867 -23.906 -18.031 1 89.75 70 GLY B O 1
ATOM 5083 N N . ILE B 1 71 ? -13.352 -24.531 -20.109 1 90.62 71 ILE B N 1
ATOM 5084 C CA . ILE B 1 71 ? -13.758 -23.203 -20.531 1 90.62 71 ILE B CA 1
ATOM 5085 C C . ILE B 1 71 ? -15.008 -22.781 -19.766 1 90.62 71 ILE B C 1
ATOM 5087 O O . ILE B 1 71 ? -15.078 -21.672 -19.234 1 90.62 71 ILE B O 1
ATOM 5091 N N . ILE B 1 72 ? -15.906 -23.688 -19.656 1 94.25 72 ILE B N 1
ATOM 5092 C CA . ILE B 1 72 ? -17.172 -23.359 -19 1 94.25 72 ILE B CA 1
ATOM 5093 C C . ILE B 1 72 ? -16.953 -23.219 -17.5 1 94.25 72 ILE B C 1
ATOM 5095 O O . ILE B 1 72 ? -17.578 -22.375 -16.859 1 94.25 72 ILE B O 1
ATOM 5099 N N . ASN B 1 73 ? -16.109 -24.047 -16.984 1 93.38 73 ASN B N 1
ATOM 5100 C CA . ASN B 1 73 ? -15.75 -23.953 -15.578 1 93.38 73 ASN B CA 1
ATOM 5101 C C . ASN B 1 73 ? -15.188 -22.562 -15.242 1 93.38 73 ASN B C 1
ATOM 5103 O O . ASN B 1 73 ? -15.539 -21.984 -14.227 1 93.38 73 ASN B O 1
ATOM 5107 N N . SER B 1 74 ? -14.383 -22.094 -16.109 1 88.94 74 SER B N 1
ATOM 5108 C CA . SER B 1 74 ? -13.758 -20.797 -15.891 1 88.94 74 SER B CA 1
ATOM 5109 C C . SER B 1 74 ? -14.805 -19.688 -15.844 1 88.94 74 SER B C 1
ATOM 5111 O O . SER B 1 74 ? -14.688 -18.75 -15.047 1 88.94 74 SER B O 1
ATOM 5113 N N . TYR B 1 75 ? -15.766 -19.859 -16.656 1 91.94 75 TYR B N 1
ATOM 5114 C CA . TYR B 1 75 ? -16.828 -18.859 -16.703 1 91.94 75 TYR B CA 1
ATOM 5115 C C . TYR B 1 75 ? -17.641 -18.859 -15.414 1 91.94 75 TYR B C 1
ATOM 5117 O O . TYR B 1 75 ? -17.859 -17.812 -14.812 1 91.94 75 TYR B O 1
ATOM 5125 N N . PHE B 1 76 ? -17.969 -19.984 -14.984 1 94.5 76 PHE B N 1
ATOM 5126 C CA . PHE B 1 76 ? -18.812 -20.078 -13.797 1 94.5 76 PHE B CA 1
ATOM 5127 C C . PHE B 1 76 ? -18 -19.797 -12.539 1 94.5 76 PHE B C 1
ATOM 5129 O O . PHE B 1 76 ? -18.516 -19.203 -11.586 1 94.5 76 PHE B O 1
ATOM 5136 N N . ALA B 1 77 ? -16.812 -20.219 -12.516 1 94.44 77 ALA B N 1
ATOM 5137 C CA . ALA B 1 77 ? -15.961 -19.984 -11.359 1 94.44 77 ALA B CA 1
ATOM 5138 C C . ALA B 1 77 ? -15.703 -18.484 -11.164 1 94.44 77 ALA B C 1
ATOM 5140 O O . ALA B 1 77 ? -15.781 -17.984 -10.039 1 94.44 77 ALA B O 1
ATOM 5141 N N . SER B 1 78 ? -15.43 -17.828 -12.273 1 93.94 78 SER B N 1
ATOM 5142 C CA . SER B 1 78 ? -15.18 -16.391 -12.203 1 93.94 78 SER B CA 1
ATOM 5143 C C . SER B 1 78 ? -16.438 -15.633 -11.789 1 93.94 78 SER B C 1
ATOM 5145 O O . SER B 1 78 ? -16.359 -14.711 -10.969 1 93.94 78 SER B O 1
ATOM 5147 N N . HIS B 1 79 ? -17.531 -16.078 -12.344 1 94.62 79 HIS B N 1
ATOM 5148 C CA . HIS B 1 79 ? -18.797 -15.43 -12 1 94.62 79 HIS B CA 1
ATOM 5149 C C . HIS B 1 79 ? -19.094 -15.594 -10.516 1 94.62 79 HIS B C 1
ATOM 5151 O O . HIS B 1 79 ? -19.469 -14.625 -9.844 1 94.62 79 HIS B O 1
ATOM 5157 N N . THR B 1 80 ? -18.906 -16.719 -10.039 1 96.06 80 THR B N 1
ATOM 5158 C CA . THR B 1 80 ? -19.203 -17 -8.641 1 96.06 80 THR B CA 1
ATOM 5159 C C . THR B 1 80 ? -18.266 -16.234 -7.719 1 96.06 80 THR B C 1
ATOM 5161 O O . THR B 1 80 ? -18.703 -15.57 -6.781 1 96.06 80 THR B O 1
ATOM 5164 N N . ALA B 1 81 ? -17 -16.312 -7.996 1 95.94 81 ALA B N 1
ATOM 5165 C CA . ALA B 1 81 ? -16 -15.711 -7.125 1 95.94 81 ALA B CA 1
ATOM 5166 C C . ALA B 1 81 ? -16.141 -14.188 -7.098 1 95.94 81 ALA B C 1
ATOM 5168 O O . ALA B 1 81 ? -16.094 -13.578 -6.031 1 95.94 81 ALA B O 1
ATOM 5169 N N . GLN B 1 82 ? -16.359 -13.586 -8.258 1 95.12 82 GLN B N 1
ATOM 5170 C CA . GLN B 1 82 ? -16.422 -12.133 -8.336 1 95.12 82 GLN B CA 1
ATOM 5171 C C . GLN B 1 82 ? -17.75 -11.609 -7.797 1 95.12 82 GLN B C 1
ATOM 5173 O O . GLN B 1 82 ? -17.797 -10.531 -7.199 1 95.12 82 GLN B O 1
ATOM 5178 N N . SER B 1 83 ? -18.812 -12.375 -8.039 1 96.5 83 SER B N 1
ATOM 5179 C CA . SER B 1 83 ? -20.094 -11.984 -7.461 1 96.5 83 SER B CA 1
ATOM 5180 C C . SER B 1 83 ? -20.078 -12.102 -5.941 1 96.5 83 SER B C 1
ATOM 5182 O O . SER B 1 83 ? -20.641 -11.266 -5.238 1 96.5 83 SER B O 1
ATOM 5184 N N . PHE B 1 84 ? -19.422 -13.094 -5.48 1 96.06 84 PHE B N 1
ATOM 5185 C CA . PHE B 1 84 ? -19.188 -13.281 -4.055 1 96.06 84 PHE B CA 1
ATOM 5186 C C . PHE B 1 84 ? -18.438 -12.08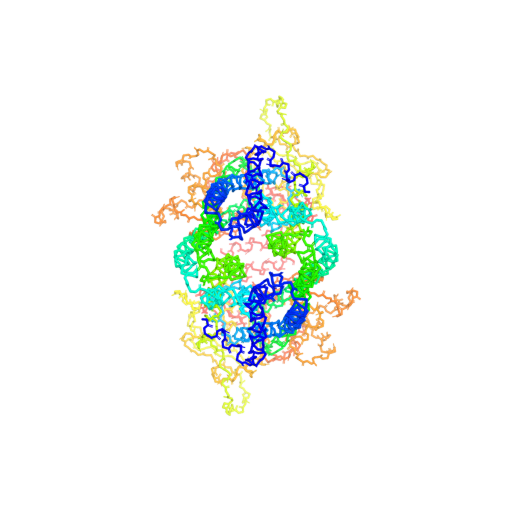6 -3.477 1 96.06 84 PHE B C 1
ATOM 5188 O O . PHE B 1 84 ? -18.844 -11.523 -2.459 1 96.06 84 PHE B O 1
ATOM 5195 N N . GLY B 1 85 ? -17.344 -11.758 -4.137 1 96.19 85 GLY B N 1
ATOM 5196 C CA . GLY B 1 85 ? -16.578 -10.609 -3.693 1 96.19 85 GLY B CA 1
ATOM 5197 C C . GLY B 1 85 ? -17.375 -9.312 -3.711 1 96.19 85 GLY B C 1
ATOM 5198 O O . GLY B 1 85 ? -17.25 -8.492 -2.803 1 96.19 85 GLY B O 1
ATOM 5199 N N . PHE B 1 86 ? -18.188 -9.148 -4.715 1 96.25 86 PHE B N 1
ATOM 5200 C CA . PHE B 1 86 ? -19.047 -7.98 -4.867 1 96.25 86 PHE B CA 1
ATOM 5201 C C . PHE B 1 86 ? -20.047 -7.883 -3.711 1 96.25 86 PHE B C 1
ATOM 5203 O O . PHE B 1 86 ? -20.188 -6.824 -3.096 1 96.25 86 PHE B O 1
ATOM 5210 N N . ASP B 1 87 ? -20.688 -8.945 -3.422 1 96.38 87 ASP B N 1
ATOM 5211 C CA . ASP B 1 87 ? -21.672 -8.969 -2.348 1 96.38 87 ASP B CA 1
ATOM 5212 C C . ASP B 1 87 ? -21.016 -8.734 -0.989 1 96.38 87 ASP B C 1
ATOM 5214 O O . ASP B 1 87 ? -21.562 -8.016 -0.145 1 96.38 87 ASP B O 1
ATOM 5218 N N . LEU B 1 88 ? -19.891 -9.328 -0.832 1 96.31 88 LEU B N 1
ATOM 5219 C CA . LEU B 1 88 ? -19.156 -9.195 0.427 1 96.31 88 LEU B CA 1
ATOM 5220 C C . LEU B 1 88 ? -18.719 -7.75 0.645 1 96.31 88 LEU B C 1
ATOM 5222 O O . LEU B 1 88 ? -18.875 -7.207 1.74 1 96.31 88 LEU B O 1
ATOM 5226 N N . ARG B 1 89 ? -18.172 -7.227 -0.361 1 96.19 89 ARG B N 1
ATOM 5227 C CA . ARG B 1 89 ? -17.719 -5.844 -0.298 1 96.19 89 ARG B CA 1
ATOM 5228 C C . ARG B 1 89 ? -18.875 -4.898 0.023 1 96.19 89 ARG B C 1
ATOM 5230 O O . ARG B 1 89 ? -18.734 -4.012 0.869 1 96.19 89 ARG B O 1
ATOM 5237 N N . ASN B 1 90 ? -19.938 -5.059 -0.635 1 95.62 90 ASN B N 1
ATOM 5238 C CA . ASN B 1 90 ? -21.109 -4.211 -0.413 1 95.62 90 ASN B CA 1
ATOM 5239 C C . ASN B 1 90 ? -21.703 -4.422 0.978 1 95.62 90 ASN B C 1
ATOM 5241 O O . ASN B 1 90 ? -22.188 -3.477 1.601 1 95.62 90 ASN B O 1
ATOM 5245 N N . ALA B 1 91 ? -21.703 -5.625 1.434 1 95.12 91 ALA B N 1
ATOM 5246 C CA . ALA B 1 91 ? -22.203 -5.91 2.779 1 95.12 91 ALA B CA 1
ATOM 5247 C C . ALA B 1 91 ? -21.328 -5.234 3.836 1 95.12 91 ALA B C 1
ATOM 5249 O O . ALA B 1 91 ? -21.844 -4.672 4.805 1 95.12 91 ALA B O 1
ATOM 5250 N N . LEU B 1 92 ? -20.016 -5.348 3.625 1 95.94 92 LEU B N 1
ATOM 5251 C CA . LEU B 1 92 ? -19.078 -4.703 4.547 1 95.94 92 LEU B CA 1
ATOM 5252 C C . LEU B 1 92 ? -19.281 -3.191 4.551 1 95.94 92 LEU B C 1
ATOM 5254 O O . LEU B 1 92 ? -19.328 -2.568 5.613 1 95.94 92 LEU B O 1
ATOM 5258 N N . PHE B 1 93 ? -19.438 -2.684 3.354 1 95.44 93 PHE B N 1
ATOM 5259 C CA . PHE B 1 93 ? -19.625 -1.241 3.229 1 95.44 93 PHE B CA 1
ATOM 5260 C C . PHE B 1 93 ? -20.922 -0.799 3.912 1 95.44 93 PHE B C 1
ATOM 5262 O O . PHE B 1 93 ? -20.922 0.191 4.645 1 95.44 93 PHE B O 1
ATOM 5269 N N . SER B 1 94 ? -21.938 -1.496 3.65 1 92.88 94 SER B N 1
ATOM 5270 C CA . SER B 1 94 ? -23.234 -1.176 4.246 1 92.88 94 SER B CA 1
ATOM 5271 C C . SER B 1 94 ? -23.188 -1.28 5.77 1 92.88 94 SER B C 1
ATOM 5273 O O . SER B 1 94 ? -23.766 -0.458 6.473 1 92.88 94 SER B O 1
ATOM 5275 N N . LYS B 1 95 ? -22.516 -2.291 6.195 1 92.88 95 LYS B N 1
ATOM 5276 C CA . LYS B 1 95 ? -22.359 -2.455 7.641 1 92.88 95 LYS B CA 1
ATOM 5277 C C . LYS B 1 95 ? -21.609 -1.284 8.258 1 92.88 95 LYS B C 1
ATOM 5279 O O . LYS B 1 95 ? -21.984 -0.77 9.305 1 92.88 95 LYS B O 1
ATOM 5284 N N . ILE B 1 96 ? -20.578 -0.883 7.648 1 92.94 96 ILE B N 1
ATOM 5285 C CA . ILE B 1 96 ? -19.766 0.228 8.125 1 92.94 96 ILE B CA 1
ATOM 5286 C C . ILE B 1 96 ? -20.609 1.505 8.156 1 92.94 96 ILE B C 1
ATOM 5288 O O . ILE B 1 96 ? -20.5 2.307 9.094 1 92.94 96 ILE B O 1
ATOM 5292 N N . GLN B 1 97 ? -21.453 1.64 7.172 1 90.88 97 GLN B N 1
ATOM 5293 C CA . GLN B 1 97 ? -22.328 2.807 7.113 1 90.88 97 GLN B CA 1
ATOM 5294 C C . GLN B 1 97 ? -23.328 2.812 8.273 1 90.88 97 GLN B C 1
ATOM 5296 O O . GLN B 1 97 ? -23.812 3.869 8.672 1 90.88 97 GLN B O 1
ATOM 5301 N N . SER B 1 98 ? -23.578 1.717 8.836 1 90.56 98 SER B N 1
ATOM 5302 C CA . SER B 1 98 ? -24.562 1.611 9.906 1 90.56 98 SER B CA 1
ATOM 5303 C C . SER B 1 98 ? -23.922 1.814 11.273 1 90.56 98 SER B C 1
ATOM 5305 O O . SER B 1 98 ? -24.625 1.91 12.289 1 90.56 98 SER B O 1
ATOM 5307 N N . PHE B 1 99 ? -22.641 1.914 11.289 1 91.25 99 PHE B N 1
ATOM 5308 C CA . PHE B 1 99 ? -21.906 2.105 12.547 1 91.25 99 PHE B CA 1
ATOM 5309 C C . PHE B 1 99 ? -22.266 3.445 13.18 1 91.25 99 PHE B C 1
ATOM 5311 O O . PHE B 1 99 ? -22.516 4.426 12.469 1 91.25 99 PHE B O 1
ATOM 5318 N N . THR B 1 100 ? -22.344 3.457 14.492 1 90.5 100 THR B N 1
ATOM 5319 C CA . THR B 1 100 ? -22.312 4.734 15.195 1 90.5 100 THR B CA 1
ATOM 5320 C C . THR B 1 100 ? -20.922 5.367 15.117 1 90.5 100 THR B C 1
ATOM 5322 O O . THR B 1 100 ? -19.953 4.703 14.766 1 90.5 100 THR B O 1
ATOM 5325 N N . MET B 1 101 ? -20.859 6.602 15.344 1 89.5 101 MET B N 1
ATOM 5326 C CA . MET B 1 101 ? -19.562 7.27 15.32 1 89.5 101 MET B CA 1
ATOM 5327 C C . MET B 1 101 ? -18.609 6.664 16.359 1 89.5 101 MET B C 1
ATOM 5329 O O . MET B 1 101 ? -17.406 6.605 16.141 1 89.5 101 MET B O 1
ATOM 5333 N N . ALA B 1 102 ? -19.172 6.254 17.453 1 87.19 102 ALA B N 1
ATOM 5334 C CA . ALA B 1 102 ? -18.375 5.621 18.5 1 87.19 102 ALA B CA 1
ATOM 5335 C C . ALA B 1 102 ? -17.734 4.328 18 1 87.19 102 ALA B C 1
ATOM 5337 O O . ALA B 1 102 ? -16.578 4.043 18.297 1 87.19 102 ALA B O 1
ATOM 5338 N N . THR B 1 103 ? -18.531 3.574 17.297 1 88 103 THR B N 1
ATOM 5339 C CA . THR B 1 103 ? -18.031 2.318 16.75 1 88 103 THR B CA 1
ATOM 5340 C C . THR B 1 103 ? -16.969 2.576 15.68 1 88 103 THR B C 1
ATOM 5342 O O . THR B 1 103 ? -16.016 1.814 15.555 1 88 103 THR B O 1
ATOM 5345 N N . TYR B 1 104 ? -17.172 3.623 14.898 1 87.94 104 TYR B N 1
ATOM 5346 C CA . TYR B 1 104 ? -16.219 3.992 13.867 1 87.94 104 TYR B CA 1
ATOM 5347 C C . TYR B 1 104 ? -14.836 4.254 14.477 1 87.94 104 TYR B C 1
ATOM 5349 O O . TYR B 1 104 ? -13.812 3.91 13.883 1 87.94 104 TYR B O 1
ATOM 5357 N N . LEU B 1 105 ? -14.805 4.859 15.578 1 82.44 105 LEU B N 1
ATOM 5358 C CA . LEU B 1 105 ? -13.555 5.258 16.219 1 82.44 105 LEU B CA 1
ATOM 5359 C C . LEU B 1 105 ? -12.781 4.039 16.703 1 82.44 105 LEU B C 1
ATOM 5361 O O . LEU B 1 105 ? -11.586 4.129 16.984 1 82.44 105 LEU B O 1
ATOM 5365 N N . ARG B 1 106 ? -13.469 2.963 16.75 1 82.56 106 ARG B N 1
ATOM 5366 C CA . ARG B 1 106 ? -12.82 1.732 17.188 1 82.56 106 ARG B CA 1
ATOM 5367 C C . ARG B 1 106 ? -11.883 1.194 16.109 1 82.56 106 ARG B C 1
ATOM 5369 O O . ARG B 1 106 ? -10.992 0.398 16.406 1 82.56 106 ARG B O 1
ATOM 5376 N N . PHE B 1 107 ? -12.133 1.597 14.891 1 84.94 107 PHE B N 1
ATOM 5377 C CA . PHE B 1 107 ? -11.352 1.079 13.773 1 84.94 107 PHE B CA 1
ATOM 5378 C C . PHE B 1 107 ? -10.555 2.195 13.109 1 84.94 107 PHE B C 1
ATOM 5380 O O . PHE B 1 107 ? -11.102 3.262 12.812 1 84.94 107 PHE B O 1
ATOM 5387 N N . PRO B 1 108 ? -9.328 1.923 12.891 1 82.75 108 PRO B N 1
ATOM 5388 C CA . PRO B 1 108 ? -8.594 2.885 12.062 1 82.75 108 PRO B CA 1
ATOM 5389 C C . PRO B 1 108 ? -9.078 2.914 10.617 1 82.75 108 PRO B C 1
ATOM 5391 O O . PRO B 1 108 ? -9.453 1.875 10.062 1 82.75 108 PRO B O 1
ATOM 5394 N N . THR B 1 109 ? -9.07 4.078 9.992 1 85.5 109 THR B N 1
ATOM 5395 C CA . THR B 1 109 ? -9.531 4.258 8.625 1 85.5 109 THR B CA 1
ATOM 5396 C C . THR B 1 109 ? -8.773 3.346 7.668 1 85.5 109 THR B C 1
ATOM 5398 O O . THR B 1 109 ? -9.375 2.697 6.809 1 85.5 109 THR B O 1
ATOM 5401 N N . SER B 1 110 ? -7.527 3.229 7.836 1 80.88 110 SER B N 1
ATOM 5402 C CA . SER B 1 110 ? -6.703 2.379 6.984 1 80.88 110 SER B CA 1
ATOM 5403 C C . SER B 1 110 ? -7.102 0.913 7.109 1 80.88 110 SER B C 1
ATOM 5405 O O . SER B 1 110 ? -7.094 0.174 6.121 1 80.88 110 SER B O 1
ATOM 5407 N N . GLY B 1 111 ? -7.449 0.581 8.328 1 86.31 111 GLY B N 1
ATOM 5408 C CA . GLY B 1 111 ? -7.891 -0.784 8.562 1 86.31 111 GLY B CA 1
ATOM 5409 C C . GLY B 1 111 ? -9.188 -1.123 7.855 1 86.31 111 GLY B C 1
ATOM 5410 O O . GLY B 1 111 ? -9.336 -2.215 7.305 1 86.31 111 GLY B O 1
ATOM 5411 N N . LEU B 1 112 ? -10.008 -0.202 7.859 1 91.38 112 LEU B N 1
ATOM 5412 C CA . LEU B 1 112 ? -11.289 -0.411 7.191 1 91.38 112 LEU B CA 1
ATOM 5413 C C . LEU B 1 112 ? -11.109 -0.512 5.68 1 91.38 112 LEU B C 1
ATOM 5415 O O . LEU B 1 112 ? -11.734 -1.349 5.031 1 91.38 112 LEU B O 1
ATOM 5419 N N . ILE B 1 113 ? -10.258 0.277 5.172 1 90.06 113 ILE B N 1
ATOM 5420 C CA . ILE B 1 113 ? -9.977 0.243 3.74 1 90.06 113 ILE B CA 1
ATOM 5421 C C . ILE B 1 113 ? -9.414 -1.125 3.357 1 90.06 113 ILE B C 1
ATOM 5423 O O . ILE B 1 113 ? -9.883 -1.747 2.398 1 90.06 113 ILE B O 1
ATOM 5427 N N . THR B 1 114 ? -8.492 -1.628 4.113 1 86.06 114 THR B N 1
ATOM 5428 C CA . THR B 1 114 ? -7.859 -2.916 3.846 1 86.06 114 THR B CA 1
ATOM 5429 C C . THR B 1 114 ? -8.891 -4.043 3.887 1 86.06 114 THR B C 1
ATOM 5431 O O . THR B 1 114 ? -8.875 -4.934 3.035 1 86.06 114 THR B O 1
ATOM 5434 N N . ARG B 1 115 ? -9.719 -3.967 4.793 1 90.44 115 ARG B N 1
ATOM 5435 C CA . ARG B 1 115 ? -10.719 -5.016 4.988 1 90.44 115 ARG B CA 1
ATOM 5436 C C . ARG B 1 115 ? -11.719 -5.039 3.838 1 90.44 115 ARG B C 1
ATOM 5438 O O . ARG B 1 115 ? -12.25 -6.094 3.494 1 90.44 115 ARG B O 1
ATOM 5445 N N . LEU B 1 116 ? -11.891 -3.895 3.15 1 93.94 116 LEU B N 1
ATOM 5446 C CA . LEU B 1 116 ? -12.883 -3.818 2.082 1 93.94 116 LEU B CA 1
ATOM 5447 C C . LEU B 1 116 ? -12.227 -4.035 0.721 1 93.94 116 LEU B C 1
ATOM 5449 O O . LEU B 1 116 ? -12.922 -4.207 -0.284 1 93.94 116 LEU B O 1
ATOM 5453 N N . THR B 1 117 ? -10.969 -4.074 0.702 1 91.44 117 THR B N 1
ATOM 5454 C CA . THR B 1 117 ? -10.312 -4.168 -0.599 1 91.44 117 THR B CA 1
ATOM 5455 C C . THR B 1 117 ? -9.422 -5.402 -0.67 1 91.44 117 THR B C 1
ATOM 5457 O O . THR B 1 117 ? -9.867 -6.477 -1.078 1 91.44 117 THR B O 1
ATOM 5460 N N . SER B 1 118 ? -8.266 -5.34 0.015 1 86.62 118 SER B N 1
ATOM 5461 C CA . SER B 1 118 ? -7.277 -6.414 -0.077 1 86.62 118 SER B CA 1
ATOM 5462 C C . SER B 1 118 ? -7.809 -7.707 0.539 1 86.62 118 SER B C 1
ATOM 5464 O O . SER B 1 118 ? -7.594 -8.789 -0.005 1 86.62 118 SER B O 1
ATOM 5466 N N . ASP B 1 119 ? -8.438 -7.586 1.632 1 90.44 119 ASP B N 1
ATOM 5467 C CA . ASP B 1 119 ? -8.945 -8.773 2.305 1 90.44 119 ASP B CA 1
ATOM 5468 C C . ASP B 1 119 ? -10.031 -9.453 1.473 1 90.44 119 ASP B C 1
ATOM 5470 O O . ASP B 1 119 ? -10.062 -10.68 1.364 1 90.44 119 ASP B O 1
ATOM 5474 N N . VAL B 1 120 ? -10.883 -8.633 0.879 1 95.44 120 VAL B N 1
ATOM 5475 C CA . VAL B 1 120 ? -11.93 -9.188 0.03 1 95.44 120 VAL B CA 1
ATOM 5476 C C . VAL B 1 120 ? -11.305 -9.867 -1.186 1 95.44 120 VAL B C 1
ATOM 5478 O O . VAL B 1 120 ? -11.727 -10.961 -1.577 1 95.44 120 VAL B O 1
ATOM 5481 N N . GLN B 1 121 ? -10.344 -9.273 -1.727 1 91.81 121 GLN B N 1
ATOM 5482 C CA . GLN B 1 121 ? -9.656 -9.852 -2.879 1 91.81 121 GLN B CA 1
ATOM 5483 C C . GLN B 1 121 ? -9.031 -11.195 -2.525 1 91.81 121 GLN B C 1
ATOM 5485 O O . GLN B 1 121 ? -9.031 -12.117 -3.342 1 91.81 121 GLN B O 1
ATOM 5490 N N . GLN B 1 122 ? -8.523 -11.258 -1.339 1 89 122 GLN B N 1
ATOM 5491 C CA . GLN B 1 122 ? -7.883 -12.484 -0.892 1 89 122 GLN B CA 1
ATOM 5492 C C . GLN B 1 122 ? -8.891 -13.633 -0.804 1 89 122 GLN B C 1
ATOM 5494 O O . GLN B 1 122 ? -8.633 -14.727 -1.313 1 89 122 GLN B O 1
ATOM 5499 N N . VAL B 1 123 ? -9.984 -13.391 -0.191 1 94.44 123 VAL B N 1
ATOM 5500 C CA . VAL B 1 123 ? -10.977 -14.445 -0.013 1 94.44 123 VAL B CA 1
ATOM 5501 C C . VAL B 1 123 ? -11.625 -14.773 -1.355 1 94.44 123 VAL B C 1
ATOM 5503 O O . VAL B 1 123 ? -11.961 -15.93 -1.622 1 94.44 123 VAL B O 1
ATOM 5506 N N . GLN B 1 124 ? -11.773 -13.766 -2.189 1 95.12 124 GLN B N 1
ATOM 5507 C CA . GLN B 1 124 ? -12.297 -13.969 -3.539 1 95.12 124 GLN B CA 1
ATOM 5508 C C . GLN B 1 124 ? -11.359 -14.852 -4.359 1 95.12 124 GLN B C 1
ATOM 5510 O O . GLN B 1 124 ? -11.812 -15.742 -5.082 1 95.12 124 GLN B O 1
ATOM 5515 N N . SER B 1 125 ? -10.156 -14.633 -4.258 1 91.5 125 SER B N 1
ATOM 5516 C CA . SER B 1 125 ? -9.164 -15.406 -4.988 1 91.5 125 SER B CA 1
ATOM 5517 C C . SER B 1 125 ? -9.148 -16.859 -4.523 1 91.5 125 SER B C 1
ATOM 5519 O O . SER B 1 125 ? -9.031 -17.781 -5.34 1 91.5 125 SER B O 1
ATOM 5521 N N . VAL B 1 126 ? -9.281 -17.047 -3.26 1 92.06 126 VAL B N 1
ATOM 5522 C CA . VAL B 1 126 ? -9.297 -18.391 -2.717 1 92.06 126 VAL B CA 1
ATOM 5523 C C . VAL B 1 126 ? -10.539 -19.141 -3.203 1 92.06 126 VAL B C 1
ATOM 5525 O O . VAL B 1 126 ? -10.461 -20.328 -3.555 1 92.06 126 VAL B O 1
ATOM 5528 N N . LEU B 1 127 ? -11.641 -18.453 -3.209 1 93.94 127 LEU B N 1
ATOM 5529 C CA . LEU B 1 127 ? -12.852 -19.078 -3.719 1 93.94 127 LEU B CA 1
ATOM 5530 C C . LEU B 1 127 ? -12.695 -19.453 -5.191 1 93.94 127 LEU B C 1
ATOM 5532 O O . LEU B 1 127 ? -13.055 -20.562 -5.602 1 93.94 127 LEU B O 1
ATOM 5536 N N . PHE B 1 128 ? -12.18 -18.547 -5.91 1 91.94 128 PHE B N 1
ATOM 5537 C CA . PHE B 1 128 ? -11.953 -18.797 -7.328 1 91.94 128 PHE B CA 1
ATOM 5538 C C . PHE B 1 128 ? -11.023 -20 -7.527 1 91.94 128 PHE B C 1
ATOM 5540 O O . PHE B 1 128 ? -11.328 -20.906 -8.297 1 91.94 128 PHE B O 1
ATOM 5547 N N . MET B 1 129 ? -9.953 -19.984 -6.848 1 89.94 129 MET B N 1
ATOM 5548 C CA . MET B 1 129 ? -8.969 -21.062 -6.973 1 89.94 129 MET B CA 1
ATOM 5549 C C . MET B 1 129 ? -9.547 -22.391 -6.484 1 89.94 129 MET B C 1
ATOM 5551 O O . MET B 1 129 ? -9.203 -23.453 -7.004 1 89.94 129 MET B O 1
ATOM 5555 N N . SER B 1 130 ? -10.359 -22.359 -5.441 1 91.62 130 SER B N 1
ATOM 5556 C CA . SER B 1 130 ? -10.961 -23.562 -4.887 1 91.62 130 SER B CA 1
ATOM 5557 C C . SER B 1 130 ? -11.891 -24.234 -5.902 1 91.62 130 SER B C 1
ATOM 5559 O O . SER B 1 130 ? -12.039 -25.453 -5.891 1 91.62 130 SER B O 1
ATOM 5561 N N . LEU B 1 131 ? -12.43 -23.453 -6.793 1 91.69 131 LEU B N 1
ATOM 5562 C CA . LEU B 1 131 ? -13.336 -23.984 -7.805 1 91.69 131 LEU B CA 1
ATOM 5563 C C . LEU B 1 131 ? -12.555 -24.469 -9.023 1 91.69 131 LEU B C 1
ATOM 5565 O O . LEU B 1 131 ? -13.133 -25.078 -9.93 1 91.69 131 LEU B O 1
ATOM 5569 N N . ARG B 1 132 ? -11.281 -24.219 -8.883 1 88 132 ARG B N 1
ATOM 5570 C CA . ARG B 1 132 ? -10.461 -24.594 -10.031 1 88 132 ARG B CA 1
ATOM 5571 C C . ARG B 1 132 ? -9.297 -25.469 -9.617 1 88 132 ARG B C 1
ATOM 5573 O O . ARG B 1 132 ? -9.461 -26.672 -9.406 1 88 132 ARG B O 1
ATOM 5580 N N . ILE B 1 133 ? -8.203 -24.812 -9.195 1 81.88 133 ILE B N 1
ATOM 5581 C CA . ILE B 1 133 ? -6.953 -25.547 -9.047 1 81.88 133 ILE B CA 1
ATOM 5582 C C . ILE B 1 133 ? -6.82 -26.047 -7.609 1 81.88 133 ILE B C 1
ATOM 5584 O O . ILE B 1 133 ? -6.277 -27.141 -7.375 1 81.88 133 ILE B O 1
ATOM 5588 N N . MET B 1 134 ? -7.324 -25.375 -6.715 1 86.62 134 MET B N 1
ATOM 5589 C CA . MET B 1 134 ? -7.074 -25.656 -5.301 1 86.62 134 MET B CA 1
ATOM 5590 C C . MET B 1 134 ? -7.727 -26.969 -4.879 1 86.62 134 MET B C 1
ATOM 5592 O O . MET B 1 134 ? -7.156 -27.719 -4.086 1 86.62 134 MET B O 1
ATOM 5596 N N . LEU B 1 135 ? -8.898 -27.312 -5.367 1 86.94 135 LEU B N 1
ATOM 5597 C CA . LEU B 1 135 ? -9.57 -28.547 -5.027 1 86.94 135 LEU B CA 1
ATOM 5598 C C . LEU B 1 135 ? -9.148 -29.672 -5.969 1 86.94 135 LEU B C 1
ATOM 5600 O O . LEU B 1 135 ? -9.164 -30.844 -5.594 1 86.94 135 LEU B O 1
ATOM 5604 N N . ARG B 1 136 ? -8.742 -29.297 -7.105 1 87.38 136 ARG B N 1
ATOM 5605 C CA . ARG B 1 136 ? -8.352 -30.266 -8.117 1 87.38 136 ARG B CA 1
ATOM 5606 C C . ARG B 1 136 ? -7.062 -30.984 -7.73 1 87.38 136 ARG B C 1
ATOM 5608 O O . ARG B 1 136 ? -6.941 -32.188 -7.902 1 87.38 136 ARG B O 1
ATOM 5615 N N . ALA B 1 137 ? -6.152 -30.266 -7.16 1 86.25 137 ALA B N 1
ATOM 5616 C CA . ALA B 1 137 ? -4.824 -30.812 -6.895 1 86.25 137 ALA B CA 1
ATOM 5617 C C . ALA B 1 137 ? -4.891 -31.922 -5.859 1 86.25 137 ALA B C 1
ATOM 5619 O O . ALA B 1 137 ? -4.438 -33.062 -6.113 1 86.25 137 ALA B O 1
ATOM 5620 N N . PRO B 1 138 ? -5.508 -31.781 -4.715 1 86.12 138 PRO B N 1
ATOM 5621 C CA . PRO B 1 138 ? -5.617 -32.875 -3.754 1 86.12 138 PRO B CA 1
ATOM 5622 C C . PRO B 1 138 ? -6.438 -34.062 -4.289 1 86.12 138 PRO B C 1
ATOM 5624 O O . PRO B 1 138 ? -6.102 -35.219 -4.031 1 86.12 138 PRO B O 1
ATOM 5627 N N . LEU B 1 139 ? -7.461 -33.75 -5.031 1 89.69 139 LEU B N 1
ATOM 5628 C CA . LEU B 1 139 ? -8.289 -34.812 -5.598 1 89.69 139 LEU B CA 1
ATOM 5629 C C . LEU B 1 139 ? -7.527 -35.594 -6.672 1 89.69 139 LEU B C 1
ATOM 5631 O O . LEU B 1 139 ? -7.688 -36.812 -6.801 1 89.69 139 LEU B O 1
ATOM 5635 N N . ALA B 1 140 ? -6.727 -34.781 -7.395 1 89.06 140 ALA B N 1
ATOM 5636 C CA . ALA B 1 140 ? -5.898 -35.438 -8.406 1 89.06 140 ALA B CA 1
ATOM 5637 C C . ALA B 1 140 ? -4.867 -36.375 -7.766 1 89.06 140 ALA B C 1
ATOM 5639 O O . ALA B 1 140 ? -4.57 -37.438 -8.297 1 89.06 140 ALA B O 1
ATOM 5640 N N . ALA B 1 141 ? -4.32 -35.906 -6.66 1 86.62 141 ALA B N 1
ATOM 5641 C CA . ALA B 1 141 ? -3.355 -36.75 -5.945 1 86.62 141 ALA B CA 1
ATOM 5642 C C . ALA B 1 141 ? -4.012 -38.031 -5.438 1 86.62 141 ALA B C 1
ATOM 5644 O O . ALA B 1 141 ? -3.516 -39.125 -5.691 1 86.62 141 ALA B O 1
ATOM 5645 N N . VAL B 1 142 ? -5.125 -37.938 -4.82 1 88.5 142 VAL B N 1
ATOM 5646 C CA . VAL B 1 142 ? -5.844 -39.094 -4.281 1 88.5 142 VAL B CA 1
ATOM 5647 C C . VAL B 1 142 ? -6.383 -39.938 -5.426 1 88.5 142 VAL B C 1
ATOM 5649 O O . VAL B 1 142 ? -6.301 -41.188 -5.375 1 88.5 142 VAL B O 1
ATOM 5652 N N . GLY B 1 143 ? -6.945 -39.25 -6.379 1 91.06 143 GLY B N 1
ATOM 5653 C CA . GLY B 1 143 ? -7.457 -39.969 -7.531 1 91.06 143 GLY B CA 1
ATOM 5654 C C . GLY B 1 143 ? -6.391 -40.75 -8.266 1 91.06 143 GLY B C 1
ATOM 5655 O O . GLY B 1 143 ? -6.629 -41.906 -8.688 1 91.06 143 GLY B O 1
ATOM 5656 N N . SER B 1 144 ? -5.223 -40.125 -8.43 1 89.44 144 SER B N 1
ATOM 5657 C CA . SER B 1 144 ? -4.125 -40.812 -9.094 1 89.44 144 SER B CA 1
ATOM 5658 C C . SER B 1 144 ? -3.689 -42.031 -8.305 1 89.44 144 SER B C 1
ATOM 5660 O O . SER B 1 144 ? -3.377 -43.062 -8.883 1 89.44 144 SER B O 1
ATOM 5662 N N . LEU B 1 145 ? -3.65 -41.906 -7.055 1 88 145 LEU B N 1
ATOM 5663 C CA . LEU B 1 145 ? -3.299 -43.031 -6.207 1 88 145 LEU B CA 1
ATOM 5664 C C . LEU B 1 145 ? -4.344 -44.156 -6.316 1 88 145 LEU B C 1
ATOM 5666 O O . LEU B 1 145 ? -3.996 -45.312 -6.449 1 88 145 LEU B O 1
ATOM 5670 N N . MET B 1 146 ? -5.562 -43.781 -6.289 1 91.56 146 MET B N 1
ATOM 5671 C CA . MET B 1 146 ? -6.652 -44.75 -6.387 1 91.56 146 MET B CA 1
ATOM 5672 C C . MET B 1 146 ? -6.633 -45.469 -7.738 1 91.56 146 MET B C 1
ATOM 5674 O O . MET B 1 146 ? -6.797 -46.688 -7.809 1 91.56 146 MET B O 1
ATOM 5678 N N . MET B 1 147 ? -6.426 -44.688 -8.758 1 91.69 147 MET B N 1
ATOM 5679 C CA . MET B 1 147 ? -6.391 -45.281 -10.094 1 91.69 147 MET B CA 1
ATOM 5680 C C . MET B 1 147 ? -5.184 -46.188 -10.258 1 91.69 147 MET B C 1
ATOM 5682 O O . MET B 1 147 ? -5.262 -47.219 -10.945 1 91.69 147 MET B O 1
ATOM 5686 N N . ALA B 1 148 ? -4.098 -45.812 -9.672 1 89.06 148 ALA B N 1
ATOM 5687 C CA . ALA B 1 148 ? -2.928 -46.688 -9.703 1 89.06 148 ALA B CA 1
ATOM 5688 C C . ALA B 1 148 ? -3.238 -48.031 -9.062 1 89.06 148 ALA B C 1
ATOM 5690 O O . ALA B 1 148 ? -2.799 -49.094 -9.555 1 89.06 148 ALA B O 1
ATOM 5691 N N . PHE B 1 149 ? -4.039 -48.062 -8.039 1 89.75 149 PHE B N 1
ATOM 5692 C CA . PHE B 1 149 ? -4.453 -49.312 -7.375 1 89.75 149 PHE B CA 1
ATOM 5693 C C . PHE B 1 149 ? -5.395 -50.125 -8.266 1 89.75 149 PHE B C 1
ATOM 5695 O O . PHE B 1 149 ? -5.402 -51.344 -8.219 1 89.75 149 PHE B O 1
ATOM 5702 N N . PHE B 1 150 ? -6.172 -49.375 -8.969 1 90.12 150 PHE B N 1
ATOM 5703 C CA . PHE B 1 150 ? -7.105 -50.062 -9.875 1 90.12 150 PHE B CA 1
ATOM 5704 C C . PHE B 1 150 ? -6.359 -50.75 -11.008 1 90.12 150 PHE B C 1
ATOM 5706 O O . PHE B 1 150 ? -6.809 -51.781 -11.516 1 90.12 150 PHE B O 1
ATOM 5713 N N . VAL B 1 151 ? -5.289 -50.125 -11.453 1 88.75 151 VAL B N 1
ATOM 5714 C CA . VAL B 1 151 ? -4.504 -50.688 -12.547 1 88.75 151 VAL B CA 1
ATOM 5715 C C . VAL B 1 151 ? -3.723 -51.906 -12.047 1 88.75 151 VAL B C 1
ATOM 5717 O O . VAL B 1 151 ? -3.83 -53 -12.609 1 88.75 151 VAL B O 1
ATOM 5720 N N . ASN B 1 152 ? -2.895 -51.719 -10.992 1 89.94 152 ASN B N 1
ATOM 5721 C CA . ASN B 1 152 ? -2.111 -52.812 -10.383 1 89.94 152 ASN B CA 1
ATOM 5722 C C . ASN B 1 152 ? -1.838 -52.531 -8.906 1 89.94 152 ASN B C 1
ATOM 5724 O O . ASN B 1 152 ? -0.979 -51.719 -8.578 1 89.94 152 ASN B O 1
ATOM 5728 N N . PRO B 1 153 ? -2.527 -53.156 -8.062 1 88.31 153 PRO B N 1
ATOM 5729 C CA . PRO B 1 153 ? -2.422 -52.906 -6.621 1 88.31 153 PRO B CA 1
ATOM 5730 C C . PRO B 1 153 ? -1.006 -53.125 -6.09 1 88.31 153 PRO B C 1
ATOM 5732 O O . PRO B 1 153 ? -0.572 -52.375 -5.191 1 88.31 153 PRO B O 1
ATOM 5735 N N . LYS B 1 154 ? -0.312 -54.094 -6.609 1 86.5 154 LYS B N 1
ATOM 5736 C CA . LYS B 1 154 ? 1.034 -54.344 -6.113 1 86.5 154 LYS B CA 1
ATOM 5737 C C . LYS B 1 154 ? 1.979 -53.188 -6.422 1 86.5 154 LYS B C 1
ATOM 5739 O O . LYS B 1 154 ? 2.73 -52.75 -5.551 1 86.5 154 LYS B O 1
ATOM 5744 N N . MET B 1 155 ? 1.893 -52.688 -7.648 1 86.06 155 MET B N 1
ATOM 5745 C CA . MET B 1 155 ? 2.736 -51.531 -8.031 1 86.06 155 MET B CA 1
ATOM 5746 C C . MET B 1 155 ? 2.305 -50.281 -7.301 1 86.06 155 MET B C 1
ATOM 5748 O O . MET B 1 155 ? 3.145 -49.469 -6.922 1 86.06 155 MET B O 1
ATOM 5752 N N . ALA B 1 156 ? 1.054 -50.156 -7.137 1 87.88 156 ALA B N 1
ATOM 5753 C CA . ALA B 1 156 ? 0.498 -48.969 -6.492 1 87.88 156 ALA B CA 1
ATOM 5754 C C . ALA B 1 156 ? 0.925 -48.875 -5.027 1 87.88 156 ALA B C 1
ATOM 5756 O O . ALA B 1 156 ? 0.99 -47.781 -4.453 1 87.88 156 ALA B O 1
ATOM 5757 N N . LEU B 1 157 ? 1.183 -50 -4.434 1 86.88 157 LEU B N 1
ATOM 5758 C CA . LEU B 1 157 ? 1.613 -50.031 -3.041 1 86.88 157 LEU B CA 1
ATOM 5759 C C . LEU B 1 157 ? 2.936 -49.312 -2.859 1 86.88 157 LEU B C 1
ATOM 5761 O O . LEU B 1 157 ? 3.156 -48.656 -1.831 1 86.88 157 LEU B O 1
ATOM 5765 N N . PHE B 1 158 ? 3.785 -49.312 -3.893 1 82.69 158 PHE B N 1
ATOM 5766 C CA . PHE B 1 158 ? 5.07 -48.625 -3.807 1 82.69 158 PHE B CA 1
ATOM 5767 C C . PHE B 1 158 ? 4.879 -47.125 -3.879 1 82.69 158 PHE B C 1
ATOM 5769 O O . PHE B 1 158 ? 5.656 -46.375 -3.295 1 82.69 158 PHE B O 1
ATOM 5776 N N . LEU B 1 159 ? 3.855 -46.75 -4.613 1 82.44 159 LEU B N 1
ATOM 5777 C CA . LEU B 1 159 ? 3.527 -45.344 -4.664 1 82.44 159 LEU B CA 1
ATOM 5778 C C . LEU B 1 159 ? 2.887 -44.875 -3.355 1 82.44 159 LEU B C 1
ATOM 5780 O O . LEU B 1 159 ? 3.119 -43.75 -2.904 1 82.44 159 LEU B O 1
ATOM 5784 N N . LEU B 1 160 ? 2.133 -45.719 -2.793 1 82.19 160 LEU B N 1
ATOM 5785 C CA . LEU B 1 160 ? 1.415 -45.406 -1.56 1 82.19 160 LEU B CA 1
ATOM 5786 C C . LEU B 1 160 ? 2.385 -45.219 -0.402 1 82.19 160 LEU B C 1
ATOM 5788 O O . LEU B 1 160 ? 2.152 -44.344 0.465 1 82.19 160 LEU B O 1
ATOM 5792 N N . ILE B 1 161 ? 3.428 -45.875 -0.38 1 81.5 161 ILE B N 1
ATOM 5793 C CA . ILE B 1 161 ? 4.383 -45.781 0.718 1 81.5 161 ILE B CA 1
ATOM 5794 C C . ILE B 1 161 ? 5.051 -44.406 0.698 1 81.5 161 ILE B C 1
ATOM 5796 O O . ILE B 1 161 ? 5.273 -43.812 1.75 1 81.5 161 ILE B O 1
ATOM 5800 N N . GLY B 1 162 ? 5.293 -43.844 -0.405 1 80.25 162 GLY B N 1
ATOM 5801 C CA . GLY B 1 162 ? 5.918 -42.531 -0.526 1 80.25 162 GLY B CA 1
ATOM 5802 C C . GLY B 1 162 ? 4.973 -41.406 -0.214 1 80.25 162 GLY B C 1
ATOM 5803 O O . GLY B 1 162 ? 5.402 -40.344 0.261 1 80.25 162 GLY B O 1
ATOM 5804 N N . THR B 1 163 ? 3.672 -41.656 -0.306 1 81.31 163 THR B N 1
ATOM 5805 C CA . THR B 1 163 ? 2.688 -40.562 -0.248 1 81.31 163 THR B CA 1
ATOM 5806 C C . THR B 1 163 ? 2.508 -40.094 1.186 1 81.31 163 THR B C 1
ATOM 5808 O O . THR B 1 163 ? 2.574 -38.875 1.448 1 81.31 163 THR B O 1
ATOM 5811 N N . PRO B 1 164 ? 2.295 -40.906 2.17 1 78.81 164 PRO B N 1
ATOM 5812 C CA . PRO B 1 164 ? 2.152 -40.406 3.541 1 78.81 164 PRO B CA 1
ATOM 5813 C C . PRO B 1 164 ? 3.41 -39.688 4.051 1 78.81 164 PRO B C 1
ATOM 5815 O O . PRO B 1 164 ? 3.318 -38.688 4.77 1 78.81 164 PRO B O 1
ATOM 5818 N N . LEU B 1 165 ? 4.531 -40.281 3.631 1 82.75 165 LEU B N 1
ATOM 5819 C CA . LEU B 1 165 ? 5.797 -39.656 4.027 1 82.75 165 LEU B CA 1
ATOM 5820 C C . LEU B 1 165 ? 5.938 -38.25 3.441 1 82.75 165 LEU B C 1
ATOM 5822 O O . LEU B 1 165 ? 6.363 -37.344 4.133 1 82.75 165 LEU B O 1
ATOM 5826 N N . LEU B 1 166 ? 5.5 -38.094 2.297 1 84.38 166 LEU B N 1
ATOM 5827 C CA . LEU B 1 166 ? 5.574 -36.781 1.623 1 84.38 166 LEU B CA 1
ATOM 5828 C C . LEU B 1 166 ? 4.574 -35.812 2.223 1 84.38 166 LEU B C 1
ATOM 5830 O O . LEU B 1 166 ? 4.883 -34.625 2.377 1 84.38 166 LEU B O 1
ATOM 5834 N N . MET B 1 167 ? 3.471 -36.312 2.582 1 80.69 167 MET B N 1
ATOM 5835 C CA . MET B 1 167 ? 2.436 -35.438 3.158 1 80.69 167 MET B CA 1
ATOM 5836 C C . MET B 1 167 ? 2.879 -34.875 4.504 1 80.69 167 MET B C 1
ATOM 5838 O O . MET B 1 167 ? 2.666 -33.719 4.789 1 80.69 167 MET B O 1
ATOM 5842 N N . ILE B 1 168 ? 3.443 -35.75 5.277 1 84.25 168 ILE B N 1
ATOM 5843 C CA . ILE B 1 168 ? 3.934 -35.312 6.586 1 84.25 168 ILE B CA 1
ATOM 5844 C C . ILE B 1 168 ? 5.07 -34.312 6.41 1 84.25 168 ILE B C 1
ATOM 5846 O O . ILE B 1 168 ? 5.102 -33.281 7.082 1 84.25 168 ILE B O 1
ATOM 5850 N N . PHE B 1 169 ? 5.945 -34.562 5.531 1 87.5 169 PHE B N 1
ATOM 5851 C CA . PHE B 1 169 ? 7.066 -33.688 5.238 1 87.5 169 PHE B CA 1
ATOM 5852 C C . PHE B 1 169 ? 6.57 -32.312 4.77 1 87.5 169 PHE B C 1
ATOM 5854 O O . PHE B 1 169 ? 7.016 -31.281 5.273 1 87.5 169 PHE B O 1
ATOM 5861 N N . LEU B 1 170 ? 5.641 -32.312 3.891 1 83.5 170 LEU B N 1
ATOM 5862 C CA . LEU B 1 170 ? 5.098 -31.078 3.35 1 83.5 170 LEU B CA 1
ATOM 5863 C C . LEU B 1 170 ? 4.41 -30.266 4.441 1 83.5 170 LEU B C 1
ATOM 5865 O O . LEU B 1 170 ? 4.566 -29.047 4.504 1 83.5 170 LEU B O 1
ATOM 5869 N N . TYR B 1 171 ? 3.738 -30.984 5.305 1 81.88 171 TYR B N 1
ATOM 5870 C CA . TYR B 1 171 ? 3.018 -30.312 6.379 1 81.88 171 TYR B CA 1
ATOM 5871 C C . TYR B 1 171 ? 3.982 -29.594 7.32 1 81.88 171 TYR B C 1
ATOM 5873 O O . TYR B 1 171 ? 3.768 -28.438 7.688 1 81.88 171 TYR B O 1
ATOM 5881 N N . ILE B 1 172 ? 5.012 -30.234 7.633 1 87.94 172 ILE B N 1
ATOM 5882 C CA . ILE B 1 172 ? 5.988 -29.688 8.57 1 87.94 172 ILE B CA 1
ATOM 5883 C C . ILE B 1 172 ? 6.695 -28.484 7.938 1 87.94 172 ILE B C 1
ATOM 5885 O O . ILE B 1 172 ? 6.824 -27.438 8.562 1 87.94 172 ILE B O 1
ATOM 5889 N N . ILE B 1 173 ? 7.055 -28.594 6.727 1 88.44 173 ILE B N 1
ATOM 5890 C CA . ILE B 1 173 ? 7.828 -27.547 6.051 1 88.44 173 ILE B CA 1
ATOM 5891 C C . ILE B 1 173 ? 6.961 -26.312 5.824 1 88.44 173 ILE B C 1
ATOM 5893 O O . ILE B 1 173 ? 7.406 -25.188 6.031 1 88.44 173 ILE B O 1
ATOM 5897 N N . VAL B 1 174 ? 5.773 -26.594 5.5 1 82.94 174 VAL B N 1
ATOM 5898 C CA . VAL B 1 174 ? 4.879 -25.469 5.223 1 82.94 174 VAL B CA 1
ATOM 5899 C C . VAL B 1 174 ? 4.551 -24.734 6.52 1 82.94 174 VAL B C 1
ATOM 5901 O O . VAL B 1 174 ? 4.57 -23.5 6.562 1 82.94 174 VAL B O 1
ATOM 5904 N N . LYS B 1 175 ? 4.262 -25.469 7.527 1 83.31 175 LYS B N 1
ATOM 5905 C CA . LYS B 1 175 ? 3.965 -24.844 8.82 1 83.31 175 LYS B CA 1
ATOM 5906 C C . LYS B 1 175 ? 5.145 -24.016 9.312 1 83.31 175 LYS B C 1
ATOM 5908 O O . LYS B 1 175 ? 4.969 -22.875 9.734 1 83.31 175 LYS B O 1
ATOM 5913 N N . LYS B 1 176 ? 6.285 -24.578 9.203 1 88.56 176 LYS B N 1
ATOM 5914 C CA . LYS B 1 176 ? 7.488 -23.859 9.609 1 88.56 176 LYS B CA 1
ATOM 5915 C C . LYS B 1 176 ? 7.758 -22.672 8.68 1 88.56 176 LYS B C 1
ATOM 5917 O O . LYS B 1 176 ? 8.18 -21.609 9.125 1 88.56 176 LYS B O 1
ATOM 5922 N N . GLY B 1 177 ? 7.543 -22.875 7.445 1 86.12 177 GLY B N 1
ATOM 5923 C CA . GLY B 1 177 ? 7.727 -21.812 6.465 1 86.12 177 GLY B CA 1
ATOM 5924 C C . GLY B 1 177 ? 6.828 -20.609 6.703 1 86.12 177 GLY B C 1
ATOM 5925 O O . GLY B 1 177 ? 7.273 -19.469 6.617 1 86.12 177 GLY B O 1
ATOM 5926 N N . VAL B 1 178 ? 5.645 -20.891 7.094 1 81.5 178 VAL B N 1
ATOM 5927 C CA . VAL B 1 178 ? 4.676 -19.828 7.355 1 81.5 178 VAL B CA 1
ATOM 5928 C C . VAL B 1 178 ? 5.125 -19 8.547 1 81.5 178 VAL B C 1
ATOM 5930 O O . VAL B 1 178 ? 5.031 -17.766 8.531 1 81.5 178 VAL B O 1
ATOM 5933 N N . HIS B 1 179 ? 5.602 -19.641 9.516 1 86.12 179 HIS B N 1
ATOM 5934 C CA . HIS B 1 179 ? 6.109 -18.953 10.695 1 86.12 179 HIS B CA 1
ATOM 5935 C C . HIS B 1 179 ? 7.309 -18.078 10.344 1 86.12 179 HIS B C 1
ATOM 5937 O O . HIS B 1 179 ? 7.379 -16.922 10.758 1 86.12 179 HIS B O 1
ATOM 5943 N N . LEU B 1 180 ? 8.227 -18.594 9.57 1 90.06 180 LEU B N 1
ATOM 5944 C CA . LEU B 1 180 ? 9.43 -17.859 9.188 1 90.06 180 LEU B CA 1
ATOM 5945 C C . LEU B 1 180 ? 9.094 -16.672 8.297 1 90.06 180 LEU B C 1
ATOM 5947 O O . LEU B 1 180 ? 9.688 -15.602 8.43 1 90.06 180 LEU B O 1
ATOM 5951 N N . PHE B 1 181 ? 8.164 -16.797 7.508 1 85.94 181 PHE B N 1
ATOM 5952 C CA . PHE B 1 181 ? 7.793 -15.703 6.625 1 85.94 181 PHE B CA 1
ATOM 5953 C C . PHE B 1 181 ? 7.051 -14.617 7.395 1 85.94 181 PHE B C 1
ATOM 5955 O O . PHE B 1 181 ? 7.086 -13.445 7.016 1 85.94 181 PHE B O 1
ATOM 5962 N N . GLY B 1 182 ? 6.43 -15.039 8.484 1 83.69 182 GLY B N 1
ATOM 5963 C CA . GLY B 1 182 ? 5.91 -14.039 9.398 1 83.69 182 GLY B CA 1
ATOM 5964 C C . GLY B 1 182 ? 6.988 -13.141 9.977 1 83.69 182 GLY B C 1
ATOM 5965 O O . GLY B 1 182 ? 6.812 -11.922 10.062 1 83.69 182 GLY B O 1
ATOM 5966 N N . GLU B 1 183 ? 8.039 -13.727 10.234 1 91 183 GLU B N 1
ATOM 5967 C CA . GLU B 1 183 ? 9.188 -12.969 10.734 1 91 183 GLU B CA 1
ATOM 5968 C C . GLU B 1 183 ? 9.766 -12.062 9.656 1 91 183 GLU B C 1
ATOM 5970 O O . GLU B 1 183 ? 10.156 -10.93 9.93 1 91 183 GLU B O 1
ATOM 5975 N N . VAL B 1 184 ? 9.859 -12.562 8.461 1 90.25 184 VAL B N 1
ATOM 5976 C CA . VAL B 1 184 ? 10.367 -11.781 7.336 1 90.25 184 VAL B CA 1
ATOM 5977 C C . VAL B 1 184 ? 9.492 -10.547 7.133 1 90.25 184 VAL B C 1
ATOM 5979 O O . VAL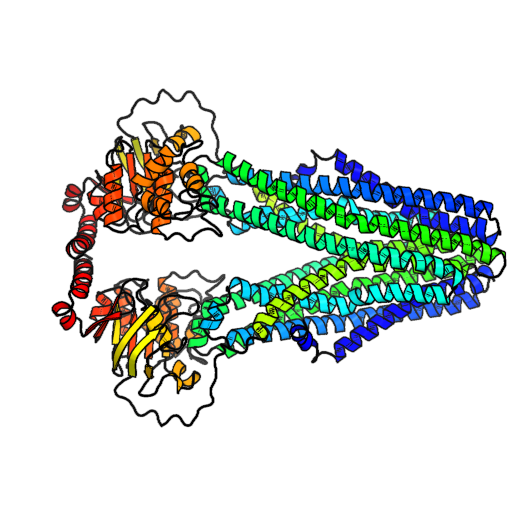 B 1 184 ? 10.008 -9.453 6.891 1 90.25 184 VAL B O 1
ATOM 5982 N N . GLN B 1 185 ? 8.258 -10.719 7.32 1 85.69 185 GLN B N 1
ATOM 5983 C CA . GLN B 1 185 ? 7.34 -9.594 7.18 1 85.69 185 GLN B CA 1
ATOM 5984 C C . GLN B 1 185 ? 7.594 -8.539 8.258 1 85.69 185 GLN B C 1
ATOM 5986 O O . GLN B 1 185 ? 7.578 -7.344 7.977 1 85.69 185 GLN B O 1
ATOM 5991 N N . ARG B 1 186 ? 7.832 -8.945 9.445 1 88.56 186 ARG B N 1
ATOM 5992 C CA . ARG B 1 186 ? 8.148 -8.023 10.531 1 88.56 186 ARG B CA 1
ATOM 5993 C C . ARG B 1 186 ? 9.438 -7.258 10.234 1 88.56 186 ARG B C 1
ATOM 5995 O O . ARG B 1 186 ? 9.531 -6.062 10.523 1 88.56 186 ARG B O 1
ATOM 6002 N N . ARG B 1 187 ? 10.383 -7.957 9.68 1 91.56 187 ARG B N 1
ATOM 6003 C CA . ARG B 1 187 ? 11.641 -7.316 9.312 1 91.56 187 ARG B CA 1
ATOM 6004 C C . ARG B 1 187 ? 11.422 -6.281 8.211 1 91.56 187 ARG B C 1
ATOM 6006 O O . ARG B 1 187 ? 12.031 -5.207 8.234 1 91.56 187 ARG B O 1
ATOM 6013 N N . LEU B 1 188 ? 10.594 -6.594 7.316 1 89.38 188 LEU B N 1
ATOM 6014 C CA . LEU B 1 188 ? 10.281 -5.664 6.238 1 89.38 188 LEU B CA 1
ATOM 6015 C C . LEU B 1 188 ? 9.586 -4.418 6.777 1 89.38 188 LEU B C 1
ATOM 6017 O O . LEU B 1 188 ? 9.883 -3.303 6.348 1 89.38 188 LEU B O 1
ATOM 6021 N N . ASP B 1 189 ? 8.766 -4.598 7.734 1 85.56 189 ASP B N 1
ATOM 6022 C CA . ASP B 1 189 ? 8.094 -3.475 8.383 1 85.56 189 ASP B CA 1
ATOM 6023 C C . ASP B 1 189 ? 9.094 -2.557 9.07 1 85.56 189 ASP B C 1
ATOM 6025 O O . ASP B 1 189 ? 8.938 -1.335 9.062 1 85.56 189 ASP B O 1
ATOM 6029 N N . ARG B 1 190 ? 10 -3.172 9.656 1 89.94 190 ARG B N 1
ATOM 6030 C CA . ARG B 1 190 ? 11.047 -2.398 10.312 1 89.94 190 ARG B CA 1
ATOM 6031 C C . ARG B 1 190 ? 11.859 -1.591 9.305 1 89.94 190 ARG B C 1
ATOM 6033 O O . ARG B 1 190 ? 12.188 -0.431 9.555 1 89.94 190 ARG B O 1
ATOM 6040 N N . VAL B 1 191 ? 12.203 -2.193 8.203 1 92.44 191 VAL B N 1
ATOM 6041 C CA . VAL B 1 191 ? 12.914 -1.494 7.141 1 92.44 191 VAL B CA 1
ATOM 6042 C C . VAL B 1 191 ? 12.094 -0.303 6.66 1 92.44 191 VAL B C 1
ATOM 6044 O O . VAL B 1 191 ? 12.617 0.802 6.504 1 92.44 191 VAL B O 1
ATOM 6047 N N . ASN B 1 192 ? 10.844 -0.497 6.512 1 89.19 192 ASN B N 1
ATOM 6048 C CA . ASN B 1 192 ? 9.945 0.563 6.078 1 89.19 192 ASN B CA 1
ATOM 6049 C C . ASN B 1 192 ? 9.891 1.702 7.094 1 89.19 192 ASN B C 1
ATOM 6051 O O . ASN B 1 192 ? 9.875 2.875 6.715 1 89.19 192 ASN B O 1
ATOM 6055 N N . ARG B 1 193 ? 9.914 1.335 8.258 1 87.12 193 ARG B N 1
ATOM 6056 C CA . ARG B 1 193 ? 9.844 2.328 9.32 1 87.12 193 ARG B CA 1
ATOM 6057 C C . ARG B 1 193 ? 11.094 3.197 9.344 1 87.12 193 ARG B C 1
ATOM 6059 O O . ARG B 1 193 ? 11.008 4.422 9.461 1 87.12 193 ARG B O 1
ATOM 6066 N N . VAL B 1 194 ? 12.172 2.578 9.305 1 92 194 VAL B N 1
ATOM 6067 C CA . VAL B 1 194 ? 13.438 3.299 9.32 1 92 194 VAL B CA 1
ATOM 6068 C C . VAL B 1 194 ? 13.531 4.219 8.109 1 92 194 VAL B C 1
ATOM 6070 O O . VAL B 1 194 ? 13.969 5.363 8.219 1 92 194 VAL B O 1
ATOM 6073 N N . LEU B 1 195 ? 13.094 3.713 7.02 1 92.06 195 LEU B N 1
ATOM 6074 C CA . LEU B 1 195 ? 13.102 4.5 5.789 1 92.06 195 LEU B CA 1
ATOM 6075 C C . LEU B 1 195 ? 12.172 5.703 5.91 1 92.06 195 LEU B C 1
ATOM 6077 O O . LEU B 1 195 ? 12.539 6.816 5.535 1 92.06 195 LEU B O 1
ATOM 6081 N N . GLN B 1 196 ? 11.039 5.512 6.387 1 88.94 196 GLN B N 1
ATOM 6082 C CA . GLN B 1 196 ? 10.062 6.578 6.543 1 88.94 196 GLN B CA 1
ATOM 6083 C C . GLN B 1 196 ? 10.578 7.664 7.484 1 88.94 196 GLN B C 1
ATOM 6085 O O . GLN B 1 196 ? 10.422 8.859 7.207 1 88.94 196 GLN B O 1
ATOM 6090 N N . GLU B 1 197 ? 11.156 7.293 8.555 1 89 197 GLU B N 1
ATOM 6091 C CA . GLU B 1 197 ? 11.742 8.234 9.508 1 89 197 GLU B CA 1
ATOM 6092 C C . GLU B 1 197 ? 12.852 9.055 8.859 1 89 197 GLU B C 1
ATOM 6094 O O . GLU B 1 197 ? 12.93 10.266 9.07 1 89 197 GLU B O 1
ATOM 6099 N N . ASN B 1 198 ? 13.672 8.336 8.18 1 92.06 198 ASN B N 1
ATOM 6100 C CA . ASN B 1 198 ? 14.781 9 7.512 1 92.06 198 ASN B CA 1
ATOM 6101 C C . ASN B 1 198 ? 14.289 10.008 6.477 1 92.06 198 ASN B C 1
ATOM 6103 O O . ASN B 1 198 ? 14.797 11.133 6.402 1 92.06 198 ASN B O 1
ATOM 6107 N N . LEU B 1 199 ? 13.289 9.656 5.77 1 89.88 199 LEU B N 1
ATOM 6108 C CA . LEU B 1 199 ? 12.773 10.523 4.715 1 89.88 199 LEU B CA 1
ATOM 6109 C C . LEU B 1 199 ? 12.023 11.711 5.305 1 89.88 199 LEU B C 1
ATOM 6111 O O . LEU B 1 199 ? 12.117 12.828 4.793 1 89.88 199 LEU B O 1
ATOM 6115 N N . GLN B 1 200 ? 11.375 11.492 6.359 1 86.94 200 GLN B N 1
ATOM 6116 C CA . GLN B 1 200 ? 10.68 12.578 7.039 1 86.94 200 GLN B CA 1
ATOM 6117 C C . GLN B 1 200 ? 11.664 13.555 7.672 1 86.94 200 GLN B C 1
ATOM 6119 O O . GLN B 1 200 ? 11.391 14.75 7.766 1 86.94 200 GLN B O 1
ATOM 6124 N N . GLY B 1 201 ? 12.75 13.023 8.109 1 89.31 201 GLY B N 1
ATOM 6125 C CA . GLY B 1 201 ? 13.758 13.836 8.766 1 89.31 201 GLY B CA 1
ATOM 6126 C C . GLY B 1 201 ? 14.938 14.164 7.863 1 89.31 201 GLY B C 1
ATOM 6127 O O . GLY B 1 201 ? 16.047 14.398 8.344 1 89.31 201 GLY B O 1
ATOM 6128 N N . ILE B 1 202 ? 14.727 14.188 6.605 1 90.69 202 ILE B N 1
ATOM 6129 C CA . ILE B 1 202 ? 15.836 14.289 5.668 1 90.69 202 ILE B CA 1
ATOM 6130 C C . ILE B 1 202 ? 16.562 15.625 5.867 1 90.69 202 ILE B C 1
ATOM 6132 O O . ILE B 1 202 ? 17.781 15.703 5.734 1 90.69 202 ILE B O 1
ATOM 6136 N N . ARG B 1 203 ? 15.844 16.672 6.184 1 89.19 203 ARG B N 1
ATOM 6137 C CA . ARG B 1 203 ? 16.453 17.984 6.43 1 89.19 203 ARG B CA 1
ATOM 6138 C C . ARG B 1 203 ? 17.375 17.938 7.645 1 89.19 203 ARG B C 1
ATOM 6140 O O . ARG B 1 203 ? 18.453 18.516 7.629 1 89.19 203 ARG B O 1
ATOM 6147 N N . LEU B 1 204 ? 16.922 17.266 8.633 1 91.19 204 LEU B N 1
ATOM 6148 C CA . LEU B 1 204 ? 17.734 17.109 9.836 1 91.19 204 LEU B CA 1
ATOM 6149 C C . LEU B 1 204 ? 18.969 16.266 9.555 1 91.19 204 LEU B C 1
ATOM 6151 O O . LEU B 1 204 ? 20.062 16.594 10.023 1 91.19 204 LEU B O 1
ATOM 6155 N N . VAL B 1 205 ? 18.781 15.258 8.82 1 92.25 205 VAL B N 1
ATOM 6156 C CA . VAL B 1 205 ? 19.875 14.352 8.484 1 92.25 205 VAL B CA 1
ATOM 6157 C C . VAL B 1 205 ? 20.969 15.117 7.727 1 92.25 205 VAL B C 1
ATOM 6159 O O . VAL B 1 205 ? 22.156 14.922 7.977 1 92.25 205 VAL B O 1
ATOM 6162 N N . LYS B 1 206 ? 20.516 15.984 6.891 1 90.88 206 LYS B N 1
ATOM 6163 C CA . LYS B 1 206 ? 21.469 16.781 6.109 1 90.88 206 LYS B CA 1
ATOM 6164 C C . LYS B 1 206 ? 22.094 17.891 6.953 1 90.88 206 LYS B C 1
ATOM 6166 O O . LYS B 1 206 ? 23.297 18.125 6.883 1 90.88 206 LYS B O 1
ATOM 6171 N N . ALA B 1 207 ? 21.266 18.5 7.699 1 91.44 207 ALA B N 1
ATOM 6172 C CA . ALA B 1 207 ? 21.734 19.609 8.531 1 91.44 207 ALA B CA 1
ATOM 6173 C C . ALA B 1 207 ? 22.781 19.125 9.531 1 91.44 207 ALA B C 1
ATOM 6175 O O . ALA B 1 207 ? 23.75 19.844 9.82 1 91.44 207 ALA B O 1
ATOM 6176 N N . TYR B 1 208 ? 22.594 17.906 9.984 1 91.56 208 TYR B N 1
ATOM 6177 C CA . TYR B 1 208 ? 23.469 17.391 11.031 1 91.56 208 TYR B CA 1
ATOM 6178 C C . TYR B 1 208 ? 24.5 16.438 10.461 1 91.56 208 TYR B C 1
ATOM 6180 O O . TYR B 1 208 ? 25.25 15.797 11.203 1 91.56 208 TYR B O 1
ATOM 6188 N N . MET B 1 209 ? 24.531 16.234 9.242 1 88.25 209 MET B N 1
ATOM 6189 C CA . MET B 1 209 ? 25.484 15.391 8.531 1 88.25 209 MET B CA 1
ATOM 6190 C C . MET B 1 209 ? 25.5 13.984 9.117 1 88.25 209 MET B C 1
ATOM 6192 O O . MET B 1 209 ? 26.562 13.461 9.461 1 88.25 209 MET B O 1
ATOM 6196 N N . ARG B 1 210 ? 24.312 13.516 9.266 1 89.44 210 ARG B N 1
ATOM 6197 C CA . ARG B 1 210 ? 24.156 12.188 9.836 1 89.44 210 ARG B CA 1
ATOM 6198 C C . ARG B 1 210 ? 23.875 11.148 8.758 1 89.44 210 ARG B C 1
ATOM 6200 O O . ARG B 1 210 ? 23.281 10.102 9.031 1 89.44 210 ARG B O 1
ATOM 6207 N N . GLY B 1 211 ? 24.281 11.422 7.578 1 88.81 211 GLY B N 1
ATOM 6208 C CA . GLY B 1 211 ? 24.031 10.523 6.461 1 88.81 211 GLY B CA 1
ATOM 6209 C C . GLY B 1 211 ? 24.641 9.148 6.656 1 88.81 211 GLY B C 1
ATOM 6210 O O . GLY B 1 211 ? 24 8.133 6.422 1 88.81 211 GLY B O 1
ATOM 6211 N N . ASN B 1 212 ? 25.859 9.109 7.137 1 88.06 212 ASN B N 1
ATOM 6212 C CA . ASN B 1 212 ? 26.562 7.848 7.34 1 88.06 212 ASN B CA 1
ATOM 6213 C C . ASN B 1 212 ? 25.938 7.031 8.469 1 88.06 212 ASN B C 1
ATOM 6215 O O . ASN B 1 212 ? 25.844 5.809 8.375 1 88.06 212 ASN B O 1
ATOM 6219 N N . TYR B 1 213 ? 25.562 7.766 9.453 1 89.38 213 TYR B N 1
ATOM 6220 C CA . TYR B 1 213 ? 24.906 7.09 10.562 1 89.38 213 TYR B CA 1
ATOM 6221 C C . TYR B 1 213 ? 23.594 6.438 10.117 1 89.38 213 TYR B C 1
ATOM 6223 O O . TYR B 1 213 ? 23.344 5.273 10.43 1 89.38 213 TYR B O 1
ATOM 6231 N N . GLU B 1 214 ? 22.859 7.199 9.43 1 92.06 214 GLU B N 1
ATOM 6232 C CA . GLU B 1 214 ? 21.562 6.688 8.969 1 92.06 214 GLU B CA 1
ATOM 6233 C C . GLU B 1 214 ? 21.75 5.57 7.949 1 92.06 214 GLU B C 1
ATOM 6235 O O . GLU B 1 214 ? 20.953 4.633 7.895 1 92.06 214 GLU B O 1
ATOM 6240 N N . SER B 1 215 ? 22.797 5.668 7.188 1 93.06 215 SER B N 1
ATOM 6241 C CA . SER B 1 215 ? 23.094 4.602 6.238 1 93.06 215 SER B CA 1
ATOM 6242 C C . SER B 1 215 ? 23.453 3.309 6.961 1 93.06 215 SER B C 1
ATOM 6244 O O . SER B 1 215 ? 23.031 2.225 6.551 1 93.06 215 SER B O 1
ATOM 6246 N N . SER B 1 216 ? 24.203 3.414 7.988 1 93.12 216 SER B N 1
ATOM 6247 C CA . SER B 1 216 ? 24.578 2.242 8.773 1 93.12 216 SER B CA 1
ATOM 6248 C C . SER B 1 216 ? 23.359 1.627 9.461 1 93.12 216 SER B C 1
ATOM 6250 O O . SER B 1 216 ? 23.219 0.403 9.508 1 93.12 216 SER B O 1
ATOM 6252 N N . ARG B 1 217 ? 22.531 2.459 9.953 1 91.88 217 ARG B N 1
ATOM 6253 C CA . ARG B 1 217 ? 21.297 2.004 10.586 1 91.88 217 ARG B CA 1
ATOM 6254 C C . ARG B 1 217 ? 20.422 1.252 9.594 1 91.88 217 ARG B C 1
ATOM 6256 O O . ARG B 1 217 ? 19.875 0.189 9.906 1 91.88 217 ARG B O 1
ATOM 6263 N N . PHE B 1 218 ? 20.375 1.809 8.422 1 94.56 218 PHE B N 1
ATOM 6264 C CA . PHE B 1 218 ? 19.562 1.193 7.383 1 94.56 218 PHE B CA 1
ATOM 6265 C C . PHE B 1 218 ? 20.172 -0.129 6.93 1 94.56 218 PHE B C 1
ATOM 6267 O O . PHE B 1 218 ? 19.453 -1.101 6.688 1 94.56 218 PHE B O 1
ATOM 6274 N N . GLN B 1 219 ? 21.453 -0.132 6.809 1 95.38 219 GLN B N 1
ATOM 6275 C CA . GLN B 1 219 ? 22.156 -1.348 6.41 1 95.38 219 GLN B CA 1
ATOM 6276 C C . GLN B 1 219 ? 21.938 -2.471 7.418 1 95.38 219 GLN B C 1
ATOM 6278 O O . GLN B 1 219 ? 21.797 -3.635 7.039 1 95.38 219 GLN B O 1
ATOM 6283 N N . GLU B 1 220 ? 21.859 -2.102 8.578 1 95.25 220 GLU B N 1
ATOM 6284 C CA . GLU B 1 220 ? 21.672 -3.1 9.625 1 95.25 220 GLU B CA 1
ATOM 6285 C C . GLU B 1 220 ? 20.281 -3.744 9.516 1 95.25 220 GLU B C 1
ATOM 6287 O O . GLU B 1 220 ? 20.172 -4.969 9.523 1 95.25 220 GLU B O 1
ATOM 6292 N N . VAL B 1 221 ? 19.297 -2.959 9.414 1 94.75 221 VAL B N 1
ATOM 6293 C CA . VAL B 1 221 ? 17.938 -3.49 9.344 1 94.75 221 VAL B CA 1
ATOM 6294 C C . VAL B 1 221 ? 17.75 -4.25 8.039 1 94.75 221 VAL B C 1
ATOM 6296 O O . VAL B 1 221 ? 17.047 -5.266 7.996 1 94.75 221 VAL B O 1
ATOM 6299 N N . SER B 1 222 ? 18.344 -3.758 7 1 95.62 222 SER B N 1
ATOM 6300 C CA . SER B 1 222 ? 18.281 -4.441 5.711 1 95.62 222 SER B CA 1
ATOM 6301 C C . SER B 1 222 ? 18.984 -5.797 5.77 1 95.62 222 SER B C 1
ATOM 6303 O O . SER B 1 222 ? 18.547 -6.754 5.129 1 95.62 222 SER B O 1
ATOM 6305 N N . ASN B 1 223 ? 20.078 -5.836 6.5 1 95.94 223 ASN B N 1
ATOM 6306 C CA . ASN B 1 223 ? 20.812 -7.094 6.648 1 95.94 223 ASN B CA 1
ATOM 6307 C C . ASN B 1 223 ? 19.984 -8.125 7.418 1 95.94 223 ASN B C 1
ATOM 6309 O O . ASN B 1 223 ? 20 -9.312 7.074 1 95.94 223 ASN B O 1
ATOM 6313 N N . HIS B 1 224 ? 19.328 -7.719 8.414 1 95.62 224 HIS B N 1
ATOM 6314 C CA . HIS B 1 224 ? 18.469 -8.633 9.156 1 95.62 224 HIS B CA 1
ATOM 6315 C C . HIS B 1 224 ? 17.359 -9.188 8.258 1 95.62 224 HIS B C 1
ATOM 6317 O O . HIS B 1 224 ? 17.016 -10.367 8.359 1 95.62 224 HIS B O 1
ATOM 6323 N N . LEU B 1 225 ? 16.844 -8.328 7.398 1 94.19 225 LEU B N 1
ATOM 6324 C CA . LEU B 1 225 ? 15.836 -8.773 6.438 1 94.19 225 LEU B CA 1
ATOM 6325 C C . LEU B 1 225 ? 16.422 -9.82 5.496 1 94.19 225 LEU B C 1
ATOM 6327 O O . LEU B 1 225 ? 15.789 -10.852 5.246 1 94.19 225 LEU B O 1
ATOM 6331 N N . LYS B 1 226 ? 17.594 -9.555 5.008 1 94.88 226 LYS B N 1
ATOM 6332 C CA . LYS B 1 226 ? 18.281 -10.469 4.098 1 94.88 226 LYS B CA 1
ATOM 6333 C C . LYS B 1 226 ? 18.469 -11.844 4.738 1 94.88 226 LYS B C 1
ATOM 6335 O O . LYS B 1 226 ? 18.078 -12.859 4.164 1 94.88 226 LYS B O 1
ATOM 6340 N N . VAL B 1 227 ? 18.984 -11.914 5.918 1 95.44 227 VAL B N 1
ATOM 6341 C CA . VAL B 1 227 ? 19.328 -13.156 6.598 1 95.44 227 VAL B CA 1
ATOM 6342 C C . VAL B 1 227 ? 18.062 -13.961 6.891 1 95.44 227 VAL B C 1
ATOM 6344 O O . VAL B 1 227 ? 18.016 -15.164 6.629 1 95.44 227 VAL B O 1
ATOM 6347 N N . ASP B 1 228 ? 17.078 -13.312 7.363 1 94.38 228 ASP B N 1
ATOM 6348 C CA . ASP B 1 228 ? 15.852 -14.023 7.715 1 94.38 228 ASP B CA 1
ATOM 6349 C C . ASP B 1 228 ? 15.117 -14.492 6.461 1 94.38 228 ASP B C 1
ATOM 6351 O O . ASP B 1 228 ? 14.5 -15.562 6.465 1 94.38 228 ASP B O 1
ATOM 6355 N N . THR B 1 229 ? 15.141 -13.75 5.434 1 91.81 229 THR B N 1
ATOM 6356 C CA . THR B 1 229 ? 14.516 -14.164 4.188 1 91.81 229 THR B CA 1
ATOM 6357 C C . THR B 1 229 ? 15.219 -15.391 3.605 1 91.81 229 THR B C 1
ATOM 6359 O O . THR B 1 229 ? 14.562 -16.312 3.104 1 91.81 229 THR B O 1
ATOM 6362 N N . MET B 1 230 ? 16.531 -15.383 3.676 1 92.31 230 MET B N 1
ATOM 6363 C CA . MET B 1 230 ? 17.297 -16.516 3.18 1 92.31 230 MET B CA 1
ATOM 6364 C C . MET B 1 230 ? 16.938 -17.797 3.934 1 92.31 230 MET B C 1
ATOM 6366 O O . MET B 1 230 ? 16.719 -18.844 3.324 1 92.31 230 MET B O 1
ATOM 6370 N N . LYS B 1 231 ? 16.812 -17.672 5.23 1 92.44 231 LYS B N 1
ATOM 6371 C CA . LYS B 1 231 ? 16.438 -18.828 6.051 1 92.44 231 LYS B CA 1
ATOM 6372 C C . LYS B 1 231 ? 15.062 -19.375 5.648 1 92.44 231 LYS B C 1
ATOM 6374 O O . LYS B 1 231 ? 14.883 -20.578 5.523 1 92.44 231 LYS B O 1
ATOM 6379 N N . ALA B 1 232 ? 14.156 -18.469 5.43 1 89.69 232 ALA B N 1
ATOM 6380 C CA . ALA B 1 232 ? 12.797 -18.844 5.066 1 89.69 232 ALA B CA 1
ATOM 6381 C C . ALA B 1 232 ? 12.758 -19.5 3.684 1 89.69 232 ALA B C 1
ATOM 6383 O O . ALA B 1 232 ? 12.109 -20.531 3.488 1 89.69 232 ALA B O 1
ATOM 6384 N N . LEU B 1 233 ? 13.484 -18.922 2.781 1 86.5 233 LEU B N 1
ATOM 6385 C CA . LEU B 1 233 ? 13.5 -19.438 1.416 1 86.5 233 LEU B CA 1
ATOM 6386 C C . LEU B 1 233 ? 14.164 -20.812 1.361 1 86.5 233 LEU B C 1
ATOM 6388 O O . LEU B 1 233 ? 13.672 -21.719 0.683 1 86.5 233 LEU B O 1
ATOM 6392 N N . ARG B 1 234 ? 15.227 -20.984 2.068 1 87.38 234 ARG B N 1
ATOM 6393 C CA . ARG B 1 234 ? 15.938 -22.266 2.088 1 87.38 234 ARG B CA 1
ATOM 6394 C C . ARG B 1 234 ? 15.055 -23.375 2.65 1 87.38 234 ARG B C 1
ATOM 6396 O O . ARG B 1 234 ? 15.109 -24.516 2.186 1 87.38 234 ARG B O 1
ATOM 6403 N N . MET B 1 235 ? 14.266 -22.969 3.582 1 87.31 235 MET B N 1
ATOM 6404 C CA . MET B 1 235 ? 13.336 -23.938 4.145 1 87.31 235 MET B CA 1
ATOM 6405 C C . MET B 1 235 ? 12.266 -24.328 3.125 1 87.31 235 MET B C 1
ATOM 6407 O O . MET B 1 235 ? 12.016 -25.516 2.9 1 87.31 235 MET B O 1
ATOM 6411 N N . MET B 1 236 ? 11.742 -23.469 2.432 1 83.38 236 MET B N 1
ATOM 6412 C CA . MET B 1 236 ? 10.664 -23.703 1.48 1 83.38 236 MET B CA 1
ATOM 6413 C C . MET B 1 236 ? 11.172 -24.422 0.239 1 83.38 236 MET B C 1
ATOM 6415 O O . MET B 1 236 ? 10.453 -25.219 -0.369 1 83.38 236 MET B O 1
ATOM 6419 N N . GLU B 1 237 ? 12.375 -24.188 -0.084 1 83.75 237 GLU B N 1
ATOM 6420 C CA . GLU B 1 237 ? 12.93 -24.734 -1.324 1 83.75 237 GLU B CA 1
ATOM 6421 C C . GLU B 1 237 ? 13.289 -26.203 -1.176 1 83.75 237 GLU B C 1
ATOM 6423 O O . GLU B 1 237 ? 13.539 -26.891 -2.168 1 83.75 237 GLU B O 1
ATOM 6428 N N . LEU B 1 238 ? 13.219 -26.719 -0.007 1 86.06 238 LEU B N 1
ATOM 6429 C CA . LEU B 1 238 ? 13.461 -28.125 0.226 1 86.06 238 LEU B CA 1
ATOM 6430 C C . LEU B 1 238 ? 12.312 -28.969 -0.321 1 86.06 238 LEU B C 1
ATOM 6432 O O . LEU B 1 238 ? 12.477 -30.172 -0.553 1 86.06 238 LEU B O 1
ATOM 6436 N N . ILE B 1 239 ? 11.281 -28.391 -0.615 1 83.62 239 ILE B N 1
ATOM 6437 C CA . ILE B 1 239 ? 10.062 -29.109 -0.978 1 83.62 239 ILE B CA 1
ATOM 6438 C C . ILE B 1 239 ? 10.266 -29.828 -2.311 1 83.62 239 ILE B C 1
ATOM 6440 O O . ILE B 1 239 ? 10.078 -31.031 -2.404 1 83.62 239 ILE B O 1
ATOM 6444 N N . GLN B 1 240 ? 10.789 -29.125 -3.281 1 80.06 240 GLN B N 1
ATOM 6445 C CA . GLN B 1 240 ? 10.828 -29.672 -4.633 1 80.06 240 GLN B CA 1
ATOM 6446 C C . GLN B 1 240 ? 11.844 -30.812 -4.73 1 80.06 240 GLN B C 1
ATOM 6448 O O . GLN B 1 240 ? 11.523 -31.906 -5.223 1 80.06 240 GLN B O 1
ATOM 6453 N N . PRO B 1 241 ? 13.062 -30.641 -4.215 1 80.5 241 PRO B N 1
ATOM 6454 C CA . PRO B 1 241 ? 14.016 -31.734 -4.289 1 80.5 241 PRO B CA 1
ATOM 6455 C C . PRO B 1 241 ? 13.555 -32.969 -3.518 1 80.5 241 PRO B C 1
ATOM 6457 O O . PRO B 1 241 ? 13.75 -34.094 -3.977 1 80.5 241 PRO B O 1
ATOM 6460 N N . VAL B 1 242 ? 12.938 -32.781 -2.416 1 84.56 242 VAL B N 1
ATOM 6461 C CA . VAL B 1 242 ? 12.477 -33.906 -1.618 1 84.56 242 VAL B CA 1
ATOM 6462 C C . VAL B 1 242 ? 11.328 -34.625 -2.334 1 84.56 242 VAL B C 1
ATOM 6464 O O . VAL B 1 242 ? 11.273 -35.844 -2.375 1 84.56 242 VAL B O 1
ATOM 6467 N N . LEU B 1 243 ? 10.469 -33.875 -2.914 1 83.31 243 LEU B N 1
ATOM 6468 C CA . LEU B 1 243 ? 9.352 -34.438 -3.664 1 83.31 243 LEU B CA 1
ATOM 6469 C C . LEU B 1 243 ? 9.852 -35.281 -4.836 1 83.31 243 LEU B C 1
ATOM 6471 O O . LEU B 1 243 ? 9.391 -36.406 -5.039 1 83.31 243 LEU B O 1
ATOM 6475 N N . LEU B 1 244 ? 10.758 -34.719 -5.598 1 79.25 244 LEU B N 1
ATOM 6476 C CA . LEU B 1 244 ? 11.297 -35.406 -6.762 1 79.25 244 LEU B CA 1
ATOM 6477 C C . LEU B 1 244 ? 12.031 -36.688 -6.344 1 79.25 244 LEU B C 1
ATOM 6479 O O . LEU B 1 244 ? 11.898 -37.719 -6.996 1 79.25 244 LEU B O 1
ATOM 6483 N N . PHE B 1 245 ? 12.727 -36.594 -5.301 1 83.94 245 PHE B N 1
ATOM 6484 C CA . PHE B 1 245 ? 13.492 -37.719 -4.816 1 83.94 245 PHE B CA 1
ATOM 6485 C C . PHE B 1 245 ? 12.57 -38.875 -4.387 1 83.94 245 PHE B C 1
ATOM 6487 O O . PHE B 1 245 ? 12.742 -40 -4.816 1 83.94 245 PHE B O 1
ATOM 6494 N N . VAL B 1 246 ? 11.625 -38.562 -3.578 1 84.19 246 VAL B N 1
ATOM 6495 C CA . VAL B 1 246 ? 10.695 -39.562 -3.066 1 84.19 246 VAL B CA 1
ATOM 6496 C C . VAL B 1 246 ? 9.922 -40.188 -4.223 1 84.19 246 VAL B C 1
ATOM 6498 O O . VAL B 1 246 ? 9.719 -41.406 -4.266 1 84.19 246 VAL B O 1
ATOM 6501 N N . MET B 1 247 ? 9.547 -39.406 -5.168 1 78.75 247 MET B N 1
ATOM 6502 C CA . MET B 1 247 ? 8.773 -39.906 -6.305 1 78.75 247 MET B CA 1
ATOM 6503 C C . MET B 1 247 ? 9.625 -40.781 -7.211 1 78.75 247 MET B C 1
ATOM 6505 O O . MET B 1 247 ? 9.164 -41.812 -7.707 1 78.75 247 MET B O 1
ATOM 6509 N N . ASN B 1 248 ? 10.852 -40.375 -7.426 1 78.44 248 ASN B N 1
ATOM 6510 C CA . ASN B 1 248 ? 11.75 -41.188 -8.242 1 78.44 248 ASN B CA 1
ATOM 6511 C C . ASN B 1 248 ? 12.016 -42.562 -7.594 1 78.44 248 ASN B C 1
ATOM 6513 O O . ASN B 1 248 ? 12.031 -43.594 -8.281 1 78.44 248 ASN B O 1
ATOM 6517 N N . VAL B 1 249 ? 12.188 -42.5 -6.328 1 83.56 249 VAL B N 1
ATOM 6518 C CA . VAL B 1 249 ? 12.43 -43.75 -5.613 1 83.56 249 VAL B CA 1
ATOM 6519 C C . VAL B 1 249 ? 11.195 -44.656 -5.707 1 83.56 249 VAL B C 1
ATOM 6521 O O . VAL B 1 249 ? 11.305 -45.844 -5.945 1 83.56 249 VAL B O 1
ATOM 6524 N N . SER B 1 250 ? 10.07 -44.062 -5.52 1 82.56 250 SER B N 1
ATOM 6525 C CA . SER B 1 250 ? 8.82 -44.812 -5.613 1 82.56 250 SER B CA 1
ATOM 6526 C C . SER B 1 250 ? 8.625 -45.375 -7.016 1 82.56 250 SER B C 1
ATOM 6528 O O . SER B 1 250 ? 8.164 -46.5 -7.18 1 82.56 250 SER B O 1
ATOM 6530 N N . LEU B 1 251 ? 8.914 -44.562 -7.984 1 79.75 251 LEU B N 1
ATOM 6531 C CA . LEU B 1 251 ? 8.789 -45 -9.375 1 79.75 251 LEU B CA 1
ATOM 6532 C C . LEU B 1 251 ? 9.734 -46.156 -9.68 1 79.75 251 LEU B C 1
ATOM 6534 O O . LEU B 1 251 ? 9.352 -47.094 -10.375 1 79.75 251 LEU B O 1
ATOM 6538 N N . LEU B 1 252 ? 10.914 -46.062 -9.156 1 80.56 252 LEU B N 1
ATOM 6539 C CA . LEU B 1 252 ? 11.891 -47.125 -9.367 1 80.56 252 LEU B CA 1
ATOM 6540 C C . LEU B 1 252 ? 11.422 -48.438 -8.727 1 80.56 252 LEU B C 1
ATOM 6542 O O . LEU B 1 252 ? 11.602 -49.5 -9.305 1 80.56 252 LEU B O 1
ATOM 6546 N N . ALA B 1 253 ? 10.984 -48.25 -7.594 1 83.38 253 ALA B N 1
ATOM 6547 C CA . ALA B 1 253 ? 10.461 -49.469 -6.922 1 83.38 253 ALA B CA 1
ATOM 6548 C C . ALA B 1 253 ? 9.328 -50.094 -7.727 1 83.38 253 ALA B C 1
ATOM 6550 O O . ALA B 1 253 ? 9.281 -51.312 -7.898 1 83.38 253 ALA B O 1
ATOM 6551 N N . ALA B 1 254 ? 8.492 -49.281 -8.234 1 81.31 254 ALA B N 1
ATOM 6552 C CA . ALA B 1 254 ? 7.375 -49.75 -9.039 1 81.31 254 ALA B CA 1
ATOM 6553 C C . ALA B 1 254 ? 7.867 -50.438 -10.32 1 81.31 254 ALA B C 1
ATOM 6555 O O . ALA B 1 254 ? 7.336 -51.469 -10.742 1 81.31 254 ALA B O 1
ATOM 6556 N N . LEU B 1 255 ? 8.812 -49.812 -10.945 1 79.19 255 LEU B N 1
ATOM 6557 C CA . LEU B 1 255 ? 9.367 -50.344 -12.188 1 79.19 255 LEU B CA 1
ATOM 6558 C C . LEU B 1 255 ? 10.094 -51.688 -11.93 1 79.19 255 LEU B C 1
ATOM 6560 O O . LEU B 1 255 ? 9.984 -52.625 -12.719 1 79.19 255 LEU B O 1
ATOM 6564 N N . TRP B 1 256 ? 10.852 -51.688 -10.852 1 79.81 256 TRP B N 1
ATOM 6565 C CA . TRP B 1 256 ? 11.609 -52.875 -10.516 1 79.81 256 TRP B CA 1
ATOM 6566 C C . TRP B 1 256 ? 10.68 -54.062 -10.227 1 79.81 256 TRP B C 1
ATOM 6568 O O . TRP B 1 256 ? 10.82 -55.125 -10.836 1 79.81 256 TRP B O 1
ATOM 6578 N N . PHE B 1 257 ? 9.797 -53.875 -9.391 1 82 257 PHE B N 1
ATOM 6579 C CA . PHE B 1 257 ? 8.906 -54.969 -9.016 1 82 257 PHE B CA 1
ATOM 6580 C C . PHE B 1 257 ? 7.871 -55.219 -10.102 1 82 257 PHE B C 1
ATOM 6582 O O . PHE B 1 257 ? 7.426 -56.375 -10.297 1 82 257 PHE B O 1
ATOM 6589 N N . GLY B 1 258 ? 7.457 -54.125 -10.766 1 81.69 258 GLY B N 1
ATOM 6590 C CA . GLY B 1 258 ? 6.559 -54.281 -11.891 1 81.69 258 GLY B CA 1
ATOM 6591 C C . GLY B 1 258 ? 7.168 -55.094 -13.023 1 81.69 258 GLY B C 1
ATOM 6592 O O . GLY B 1 258 ? 6.473 -55.906 -13.664 1 81.69 258 GLY B O 1
ATOM 6593 N N . SER B 1 259 ? 8.43 -54.969 -13.227 1 81.06 259 SER B N 1
ATOM 6594 C CA . SER B 1 259 ? 9.133 -55.719 -14.266 1 81.06 259 SER B CA 1
ATOM 6595 C C . SER B 1 259 ? 9.133 -57.219 -13.961 1 81.06 259 SER B C 1
ATOM 6597 O O . SER B 1 259 ? 9.016 -58.031 -14.875 1 81.06 259 SER B O 1
ATOM 6599 N N . ILE B 1 260 ? 9.32 -57.5 -12.742 1 82.69 260 ILE B N 1
ATOM 6600 C CA . ILE B 1 260 ? 9.297 -58.906 -12.328 1 82.69 260 ILE B CA 1
ATOM 6601 C C . ILE B 1 260 ? 7.918 -59.5 -12.586 1 82.69 260 ILE B C 1
ATOM 6603 O O . ILE B 1 260 ? 7.797 -60.625 -13.086 1 82.69 260 ILE B O 1
ATOM 6607 N N . ASP B 1 261 ? 6.961 -58.75 -12.344 1 84.38 261 ASP B N 1
ATOM 6608 C CA . ASP B 1 261 ? 5.59 -59.188 -12.539 1 84.38 261 ASP B CA 1
ATOM 6609 C C . ASP B 1 261 ? 5.254 -59.312 -14.023 1 84.38 261 ASP B C 1
ATOM 6611 O O . ASP B 1 261 ? 4.512 -60.219 -14.422 1 84.38 261 ASP B O 1
ATOM 6615 N N . VAL B 1 262 ? 5.727 -58.469 -14.828 1 81.5 262 VAL B N 1
ATOM 6616 C CA . VAL B 1 262 ? 5.504 -58.531 -16.266 1 81.5 262 VAL B CA 1
ATOM 6617 C C . VAL B 1 262 ? 6.203 -59.75 -16.844 1 81.5 262 VAL B C 1
ATOM 6619 O O . VAL B 1 262 ? 5.656 -60.438 -17.719 1 81.5 262 VAL B O 1
ATOM 6622 N N . SER B 1 263 ? 7.418 -60.031 -16.375 1 79.69 263 SER B N 1
ATOM 6623 C CA . SER B 1 263 ? 8.172 -61.188 -16.844 1 79.69 263 SER B CA 1
ATOM 6624 C C . SER B 1 263 ? 7.48 -62.5 -16.453 1 79.69 263 SER B C 1
ATOM 6626 O O . SER B 1 263 ? 7.527 -63.469 -17.203 1 79.69 263 SER B O 1
ATOM 6628 N N . ASN B 1 264 ? 6.879 -62.438 -15.305 1 81.88 264 ASN B N 1
ATOM 6629 C CA . ASN B 1 264 ? 6.184 -63.625 -14.844 1 81.88 264 ASN B CA 1
ATOM 6630 C C . ASN B 1 264 ? 4.777 -63.719 -15.43 1 81.88 264 ASN B C 1
ATOM 6632 O O . ASN B 1 264 ? 4.062 -64.688 -15.188 1 81.88 264 ASN B O 1
ATOM 6636 N N . GLY B 1 265 ? 4.34 -62.719 -16.203 1 79.44 265 GLY B N 1
ATOM 6637 C CA . GLY B 1 265 ? 3.049 -62.719 -16.875 1 79.44 265 GLY B CA 1
ATOM 6638 C C . GLY B 1 265 ? 1.92 -62.219 -16 1 79.44 265 GLY B C 1
ATOM 6639 O O . GLY B 1 265 ? 0.756 -62.219 -16.406 1 79.44 265 GLY B O 1
ATOM 6640 N N . SER B 1 266 ? 2.23 -61.781 -14.906 1 81.12 266 SER B N 1
ATOM 6641 C CA . SER B 1 266 ? 1.195 -61.375 -13.969 1 81.12 266 SER B CA 1
ATOM 6642 C C . SER B 1 266 ? 0.825 -59.906 -14.18 1 81.12 266 SER B C 1
ATOM 6644 O O . SER B 1 266 ? -0.171 -59.438 -13.633 1 81.12 266 SER B O 1
ATOM 6646 N N . ALA B 1 267 ? 1.595 -59.219 -14.945 1 84.56 267 ALA B N 1
ATOM 6647 C CA . ALA B 1 267 ? 1.31 -57.812 -15.258 1 84.56 267 ALA B CA 1
ATOM 6648 C C . ALA B 1 267 ? 1.647 -57.5 -16.703 1 84.56 267 ALA B C 1
ATOM 6650 O O . ALA B 1 267 ? 2.348 -58.281 -17.375 1 84.56 267 ALA B O 1
ATOM 6651 N N . GLN B 1 268 ? 1.038 -56.406 -17.203 1 85.75 268 GLN B N 1
ATOM 6652 C CA . GLN B 1 268 ? 1.284 -56 -18.578 1 85.75 268 GLN B CA 1
ATOM 6653 C C . GLN B 1 268 ? 2.121 -54.719 -18.625 1 85.75 268 GLN B C 1
ATOM 6655 O O . GLN B 1 268 ? 2.203 -54 -17.641 1 85.75 268 GLN B O 1
ATOM 6660 N N . VAL B 1 269 ? 2.748 -54.469 -19.781 1 80.44 269 VAL B N 1
ATOM 6661 C CA . VAL B 1 269 ? 3.613 -53.312 -19.969 1 80.44 269 VAL B CA 1
ATOM 6662 C C . VAL B 1 269 ? 2.791 -52.031 -19.859 1 80.44 269 VAL B C 1
ATOM 6664 O O . VAL B 1 269 ? 3.246 -51.062 -19.281 1 80.44 269 VAL B O 1
ATOM 6667 N N . GLY B 1 270 ? 1.674 -52.062 -20.359 1 80.81 270 GLY B N 1
ATOM 6668 C CA . GLY B 1 270 ? 0.798 -50.906 -20.281 1 80.81 270 GLY B CA 1
ATOM 6669 C C . GLY B 1 270 ? 0.453 -50.5 -18.859 1 80.81 270 GLY B C 1
ATOM 6670 O O . GLY B 1 270 ? 0.35 -49.312 -18.531 1 80.81 270 GLY B O 1
ATOM 6671 N N . GLU B 1 271 ? 0.281 -51.438 -18.016 1 85.56 271 GLU B N 1
ATOM 6672 C CA . GLU B 1 271 ? -0 -51.188 -16.609 1 85.56 271 GLU B CA 1
ATOM 6673 C C . GLU B 1 271 ? 1.157 -50.438 -15.938 1 85.56 271 GLU B C 1
ATOM 6675 O O . GLU B 1 271 ? 0.941 -49.562 -15.109 1 85.56 271 GLU B O 1
ATOM 6680 N N . LEU B 1 272 ? 2.25 -50.844 -16.312 1 81.94 272 LEU B N 1
ATOM 6681 C CA . LEU B 1 272 ? 3.439 -50.156 -15.797 1 81.94 272 LEU B CA 1
ATOM 6682 C C . LEU B 1 272 ? 3.484 -48.719 -16.25 1 81.94 272 LEU B C 1
ATOM 6684 O O . LEU B 1 272 ? 3.785 -47.812 -15.445 1 81.94 272 LEU B O 1
ATOM 6688 N N . VAL B 1 273 ? 3.219 -48.469 -17.516 1 81.25 273 VAL B N 1
ATOM 6689 C CA . VAL B 1 273 ? 3.211 -47.125 -18.078 1 81.25 273 VAL B CA 1
ATOM 6690 C C . VAL B 1 273 ? 2.152 -46.281 -17.359 1 81.25 273 VAL B C 1
ATOM 6692 O O . VAL B 1 273 ? 2.389 -45.125 -17.047 1 81.25 273 VAL B O 1
ATOM 6695 N N . ALA B 1 274 ? 1.128 -46.906 -17.094 1 84.94 274 ALA B N 1
ATOM 6696 C CA . ALA B 1 274 ? 0.055 -46.188 -16.406 1 84.94 274 ALA B CA 1
ATOM 6697 C C . ALA B 1 274 ? 0.484 -45.781 -15 1 84.94 274 ALA B C 1
ATOM 6699 O O . ALA B 1 274 ? 0.227 -44.656 -14.562 1 84.94 274 ALA B O 1
ATOM 6700 N N . VAL B 1 275 ? 1.069 -46.625 -14.305 1 84.12 275 VAL B N 1
ATOM 6701 C CA . VAL B 1 275 ? 1.501 -46.344 -12.938 1 84.12 275 VAL B CA 1
ATOM 6702 C C . VAL B 1 275 ? 2.543 -45.219 -12.93 1 84.12 275 VAL B C 1
ATOM 6704 O O . VAL B 1 275 ? 2.533 -44.375 -12.047 1 84.12 275 VAL B O 1
ATOM 6707 N N . VAL B 1 276 ? 3.402 -45.25 -13.891 1 79.44 276 VAL B N 1
ATOM 6708 C CA . VAL B 1 276 ? 4.402 -44.188 -14.023 1 79.44 276 VAL B CA 1
ATOM 6709 C C . VAL B 1 276 ? 3.713 -42.844 -14.242 1 79.44 276 VAL B C 1
ATOM 6711 O O . VAL B 1 276 ? 4.074 -41.844 -13.617 1 79.44 276 VAL B O 1
ATOM 6714 N N . ASN B 1 277 ? 2.752 -42.812 -15.094 1 82.88 277 ASN B N 1
ATOM 6715 C CA . ASN B 1 277 ? 2.008 -41.594 -15.375 1 82.88 277 ASN B CA 1
ATOM 6716 C C . ASN B 1 277 ? 1.284 -41.094 -14.133 1 82.88 277 ASN B C 1
ATOM 6718 O O . ASN B 1 277 ? 1.275 -39.875 -13.859 1 82.88 277 ASN B O 1
ATOM 6722 N N . TYR B 1 278 ? 0.733 -41.938 -13.406 1 85.62 278 TYR B N 1
ATOM 6723 C CA . TYR B 1 278 ? 0.03 -41.531 -12.195 1 85.62 278 TYR B CA 1
ATOM 6724 C C . TYR B 1 278 ? 1.002 -41 -11.156 1 85.62 278 TYR B C 1
ATOM 6726 O O . TYR B 1 278 ? 0.681 -40.031 -10.43 1 85.62 278 TYR B O 1
ATOM 6734 N N . ALA B 1 279 ? 2.115 -41.562 -11.125 1 80.81 279 ALA B N 1
ATOM 6735 C CA . ALA B 1 279 ? 3.135 -41.062 -10.195 1 80.81 279 ALA B CA 1
ATOM 6736 C C . ALA B 1 279 ? 3.539 -39.656 -10.539 1 80.81 279 ALA B C 1
ATOM 6738 O O . ALA B 1 279 ? 3.705 -38.812 -9.641 1 80.81 279 ALA B O 1
ATOM 6739 N N . LEU B 1 280 ? 3.723 -39.344 -11.789 1 78.06 280 LEU B N 1
ATOM 6740 C CA . LEU B 1 280 ? 4.102 -38 -12.234 1 78.06 280 LEU B CA 1
ATOM 6741 C C . LEU B 1 280 ? 2.998 -37 -11.93 1 78.06 280 LEU B C 1
ATOM 6743 O O . LEU B 1 280 ? 3.275 -35.875 -11.508 1 78.06 280 LEU B O 1
ATOM 6747 N N . ARG B 1 281 ? 1.859 -37.438 -12.156 1 79 281 ARG B N 1
ATOM 6748 C CA . ARG B 1 281 ? 0.721 -36.562 -11.867 1 79 281 ARG B CA 1
ATOM 6749 C C . ARG B 1 281 ? 0.622 -36.25 -10.375 1 79 281 ARG B C 1
ATOM 6751 O O . ARG B 1 281 ? 0.318 -35.125 -9.984 1 79 281 ARG B O 1
ATOM 6758 N N . MET B 1 282 ? 0.853 -37.25 -9.586 1 81.38 282 MET B N 1
ATOM 6759 C CA . MET B 1 282 ? 0.831 -37.062 -8.141 1 81.38 282 MET B CA 1
ATOM 6760 C C . MET B 1 282 ? 1.877 -36.031 -7.699 1 81.38 282 MET B C 1
ATOM 6762 O O . MET B 1 282 ? 1.619 -35.219 -6.816 1 81.38 282 MET B O 1
ATOM 6766 N N . THR B 1 283 ? 2.992 -36.156 -8.289 1 77.06 283 THR B N 1
ATOM 6767 C CA . THR B 1 283 ? 4.062 -35.219 -7.957 1 77.06 283 THR B CA 1
ATOM 6768 C C . THR B 1 283 ? 3.629 -33.781 -8.234 1 77.06 283 THR B C 1
ATOM 6770 O O . THR B 1 283 ? 3.865 -32.875 -7.418 1 77.06 283 THR B O 1
ATOM 6773 N N . GLY B 1 284 ? 3.016 -33.531 -9.406 1 77.12 284 GLY B N 1
ATOM 6774 C CA . GLY B 1 284 ? 2.502 -32.188 -9.734 1 77.12 284 GLY B CA 1
ATOM 6775 C C . GLY B 1 284 ? 1.459 -31.703 -8.758 1 77.12 284 GLY B C 1
ATOM 6776 O O . GLY B 1 284 ? 1.457 -30.531 -8.383 1 77.12 284 GLY B O 1
ATOM 6777 N N . SER B 1 285 ? 0.668 -32.594 -8.32 1 80.25 285 SER B N 1
ATOM 6778 C CA . SER B 1 285 ? -0.397 -32.25 -7.387 1 80.25 285 SER B CA 1
ATOM 6779 C C . SER B 1 285 ? 0.167 -31.875 -6.023 1 80.25 285 SER B C 1
ATOM 6781 O O . SER B 1 285 ? -0.302 -30.922 -5.398 1 80.25 285 SER B O 1
ATOM 6783 N N . PHE B 1 286 ? 1.203 -32.531 -5.633 1 78.62 286 PHE B N 1
ATOM 6784 C CA . PHE B 1 286 ? 1.785 -32.312 -4.316 1 78.62 286 PHE B CA 1
ATOM 6785 C C . PHE B 1 286 ? 2.494 -30.953 -4.285 1 78.62 286 PHE B C 1
ATOM 6787 O O . PHE B 1 286 ? 2.508 -30.281 -3.252 1 78.62 286 PHE B O 1
ATOM 6794 N N . SER B 1 287 ? 3.016 -30.5 -5.34 1 76.62 287 SER B N 1
ATOM 6795 C CA . SER B 1 287 ? 3.73 -29.234 -5.402 1 76.62 287 SER B CA 1
ATOM 6796 C C . SER B 1 287 ? 2.793 -28.062 -5.141 1 76.62 287 SER B C 1
ATOM 6798 O O . SER B 1 287 ? 3.227 -27 -4.68 1 76.62 287 SER B O 1
ATOM 6800 N N . MET B 1 288 ? 1.527 -28.266 -5.355 1 81.12 288 MET B N 1
ATOM 6801 C CA . MET B 1 288 ? 0.535 -27.203 -5.207 1 81.12 288 MET B CA 1
ATOM 6802 C C . MET B 1 288 ? 0.087 -27.078 -3.756 1 81.12 288 MET B C 1
ATOM 6804 O O . MET B 1 288 ? -0.523 -26.078 -3.375 1 81.12 288 MET B O 1
ATOM 6808 N N . PHE B 1 289 ? 0.411 -28 -2.957 1 77.44 289 PHE B N 1
ATOM 6809 C CA . PHE B 1 289 ? -0.093 -28.047 -1.59 1 77.44 289 PHE B CA 1
ATOM 6810 C C . PHE B 1 289 ? 0.44 -26.875 -0.775 1 77.44 289 PHE B C 1
ATOM 6812 O O . PHE B 1 289 ? -0.292 -26.281 0.016 1 77.44 289 PHE B O 1
ATOM 6819 N N . ALA B 1 290 ? 1.709 -26.656 -1.002 1 72.56 290 ALA B N 1
ATOM 6820 C CA . ALA B 1 290 ? 2.289 -25.531 -0.27 1 72.56 290 ALA B CA 1
ATOM 6821 C C . ALA B 1 290 ? 1.555 -24.234 -0.588 1 72.56 290 ALA B C 1
ATOM 6823 O O . ALA B 1 290 ? 1.266 -23.438 0.311 1 72.56 290 ALA B O 1
ATOM 6824 N N . PHE B 1 291 ? 1.238 -24.031 -1.736 1 76.56 291 PHE B N 1
ATOM 6825 C CA . PHE B 1 291 ? 0.523 -22.859 -2.195 1 76.56 291 PHE B CA 1
ATOM 6826 C C . PHE B 1 291 ? -0.87 -22.797 -1.581 1 76.56 291 PHE B C 1
ATOM 6828 O O . PHE B 1 291 ? -1.313 -21.719 -1.143 1 76.56 291 PHE B O 1
ATOM 6835 N N . ILE B 1 292 ? -1.498 -23.875 -1.489 1 82.88 292 ILE B N 1
ATOM 6836 C CA . ILE B 1 292 ? -2.859 -23.953 -0.972 1 82.88 292 ILE B CA 1
ATOM 6837 C C . ILE B 1 292 ? -2.873 -23.594 0.509 1 82.88 292 ILE B C 1
ATOM 6839 O O . ILE B 1 292 ? -3.695 -22.781 0.946 1 82.88 292 ILE B O 1
ATOM 6843 N N . ILE B 1 293 ? -1.927 -24.125 1.17 1 79.56 293 ILE B N 1
ATOM 6844 C CA . ILE B 1 293 ? -1.867 -23.891 2.605 1 79.56 293 ILE B CA 1
ATOM 6845 C C . ILE B 1 293 ? -1.634 -22.391 2.865 1 79.56 293 ILE B C 1
ATOM 6847 O O . ILE B 1 293 ? -2.289 -21.797 3.723 1 79.56 293 ILE B O 1
ATOM 6851 N N . ASN B 1 294 ? -0.807 -21.812 2.133 1 75.5 294 ASN B N 1
ATOM 6852 C CA . ASN B 1 294 ? -0.519 -20.391 2.275 1 75.5 294 ASN B CA 1
ATOM 6853 C C . ASN B 1 294 ? -1.735 -19.531 1.933 1 75.5 294 ASN B C 1
ATOM 6855 O O . ASN B 1 294 ? -2.068 -18.609 2.664 1 75.5 294 ASN B O 1
ATOM 6859 N N . ALA B 1 295 ? -2.332 -19.859 0.875 1 83.88 295 ALA B N 1
ATOM 6860 C CA . ALA B 1 295 ? -3.502 -19.109 0.431 1 83.88 295 ALA B CA 1
ATOM 6861 C C . ALA B 1 295 ? -4.633 -19.203 1.451 1 83.88 295 ALA B C 1
ATOM 6863 O O . ALA B 1 295 ? -5.27 -18.188 1.77 1 83.88 295 ALA B O 1
ATOM 6864 N N . LEU B 1 296 ? -4.824 -20.375 2.041 1 86.5 296 LEU B N 1
ATOM 6865 C CA . LEU B 1 296 ? -5.895 -20.578 3.006 1 86.5 296 LEU B CA 1
ATOM 6866 C C . LEU B 1 296 ? -5.598 -19.859 4.316 1 86.5 296 LEU B C 1
ATOM 6868 O O . LEU B 1 296 ? -6.504 -19.312 4.949 1 86.5 296 LEU B O 1
ATOM 6872 N N . SER B 1 297 ? -4.383 -19.922 4.676 1 82 297 SER B N 1
ATOM 6873 C CA . SER B 1 297 ? -3.994 -19.234 5.902 1 82 297 SER B CA 1
ATOM 6874 C C . SER B 1 297 ? -4.227 -17.734 5.797 1 82 297 SER B C 1
ATOM 6876 O O . SER B 1 297 ? -4.727 -17.109 6.73 1 82 297 SER B O 1
ATOM 6878 N N . ARG B 1 298 ? -3.914 -17.188 4.66 1 81.5 298 ARG B N 1
ATOM 6879 C CA . ARG B 1 298 ? -4.121 -15.766 4.438 1 81.5 298 ARG B CA 1
ATOM 6880 C C . ARG B 1 298 ? -5.609 -15.43 4.375 1 81.5 298 ARG B C 1
ATOM 6882 O O . ARG B 1 298 ? -6.043 -14.406 4.906 1 81.5 298 ARG B O 1
ATOM 6889 N N . ALA B 1 299 ? -6.312 -16.25 3.768 1 89.81 299 ALA B N 1
ATOM 6890 C CA . ALA B 1 299 ? -7.758 -16.062 3.664 1 89.81 299 ALA B CA 1
ATOM 6891 C C . ALA B 1 299 ? -8.422 -16.125 5.039 1 89.81 299 ALA B C 1
ATOM 6893 O O . ALA B 1 299 ? -9.375 -15.398 5.312 1 89.81 299 ALA B O 1
ATOM 6894 N N . LYS B 1 300 ? -7.93 -17.016 5.824 1 90.69 300 LYS B N 1
ATOM 6895 C CA . LYS B 1 300 ? -8.469 -17.141 7.176 1 90.69 300 LYS B CA 1
ATOM 6896 C C . LYS B 1 300 ? -8.25 -15.859 7.977 1 90.69 300 LYS B C 1
ATOM 6898 O O . LYS B 1 300 ? -9.172 -15.367 8.625 1 90.69 300 LYS B O 1
ATOM 6903 N N . ALA B 1 301 ? -7.086 -15.344 7.938 1 87.56 301 ALA B N 1
ATOM 6904 C CA . ALA B 1 301 ? -6.781 -14.094 8.633 1 87.56 301 ALA B CA 1
ATOM 6905 C C . ALA B 1 301 ? -7.652 -12.953 8.117 1 87.56 301 ALA B C 1
ATOM 6907 O O . ALA B 1 301 ? -8.203 -12.188 8.898 1 87.56 301 ALA B O 1
ATOM 6908 N N . SER B 1 302 ? -7.754 -12.859 6.797 1 91.88 302 SER B N 1
ATOM 6909 C CA . SER B 1 302 ? -8.594 -11.836 6.184 1 91.88 302 SER B CA 1
ATOM 6910 C C . SER B 1 302 ? -10.055 -11.992 6.594 1 91.88 302 SER B C 1
ATOM 6912 O O . SER B 1 302 ? -10.734 -11.008 6.883 1 91.88 302 SER B O 1
ATOM 6914 N N . SER B 1 303 ? -10.492 -13.219 6.656 1 94.75 303 SER B N 1
ATOM 6915 C CA . SER B 1 303 ? -11.875 -13.5 7.031 1 94.75 303 SER B CA 1
ATOM 6916 C C . SER B 1 303 ? -12.148 -13.094 8.477 1 94.75 303 SER B C 1
ATOM 6918 O O . SER B 1 303 ? -13.211 -12.547 8.781 1 94.75 303 SER B O 1
ATOM 6920 N N . GLU B 1 304 ? -11.242 -13.375 9.273 1 92.94 304 GLU B N 1
ATOM 6921 C CA . GLU B 1 304 ? -11.398 -13.016 10.68 1 92.94 304 GLU B CA 1
ATOM 6922 C C . GLU B 1 304 ? -11.531 -11.508 10.859 1 92.94 304 GLU B C 1
ATOM 6924 O O . GLU B 1 304 ? -12.359 -11.039 11.641 1 92.94 304 GLU B O 1
ATOM 6929 N N . ARG B 1 305 ? -10.727 -10.797 10.133 1 91.81 305 ARG B N 1
ATOM 6930 C CA . ARG B 1 305 ? -10.789 -9.336 10.211 1 91.81 305 ARG B CA 1
ATOM 6931 C C . ARG B 1 305 ? -12.117 -8.82 9.672 1 91.81 305 ARG B C 1
ATOM 6933 O O . ARG B 1 305 ? -12.703 -7.898 10.242 1 91.81 305 ARG B O 1
ATOM 6940 N N . MET B 1 306 ? -12.562 -9.336 8.641 1 95.81 306 MET B N 1
ATOM 6941 C CA . MET B 1 306 ? -13.836 -8.914 8.055 1 95.81 306 MET B CA 1
ATOM 6942 C C . MET B 1 306 ? -15 -9.289 8.969 1 95.81 306 MET B C 1
ATOM 6944 O O . MET B 1 306 ? -15.977 -8.539 9.07 1 95.81 306 MET B O 1
ATOM 6948 N N . GLU B 1 307 ? -14.898 -10.469 9.625 1 95.25 307 GLU B N 1
ATOM 6949 C CA . GLU B 1 307 ? -15.953 -10.93 10.516 1 95.25 307 GLU B CA 1
ATOM 6950 C C . GLU B 1 307 ? -16.078 -10.023 11.734 1 95.25 307 GLU B C 1
ATOM 6952 O O . GLU B 1 307 ? -17.172 -9.883 12.289 1 95.25 307 GLU B O 1
ATOM 6957 N N . GLU B 1 308 ? -14.984 -9.391 12.117 1 92.69 308 GLU B N 1
ATOM 6958 C CA . GLU B 1 308 ? -15.031 -8.422 13.203 1 92.69 308 GLU B CA 1
ATOM 6959 C C . GLU B 1 308 ? -16 -7.285 12.883 1 92.69 308 GLU B C 1
ATOM 6961 O O . GLU B 1 308 ? -16.641 -6.734 13.781 1 92.69 308 GLU B O 1
ATOM 6966 N N . ILE B 1 309 ? -16.078 -6.973 11.633 1 93.88 309 ILE B N 1
ATOM 6967 C CA . ILE B 1 309 ? -16.953 -5.891 11.188 1 93.88 309 ILE B CA 1
ATOM 6968 C C . ILE B 1 309 ? -18.375 -6.426 10.992 1 93.88 309 ILE B C 1
ATOM 6970 O O . ILE B 1 309 ? -19.344 -5.852 11.5 1 93.88 309 ILE B O 1
ATOM 6974 N N . LEU B 1 310 ? -18.547 -7.551 10.383 1 94.25 310 LEU B N 1
ATOM 6975 C CA . LEU B 1 310 ? -19.844 -8.094 9.992 1 94.25 310 LEU B CA 1
ATOM 6976 C C . LEU B 1 310 ? -20.641 -8.547 11.211 1 94.25 310 LEU B C 1
ATOM 6978 O O . LEU B 1 310 ? -21.875 -8.508 11.203 1 94.25 310 LEU B O 1
ATOM 6982 N N . LEU B 1 311 ? -19.984 -8.906 12.273 1 91.94 311 LEU B N 1
ATOM 6983 C CA . LEU B 1 311 ? -20.656 -9.523 13.414 1 91.94 311 LEU B CA 1
ATOM 6984 C C . LEU B 1 311 ? -20.875 -8.508 14.531 1 91.94 311 LEU B C 1
ATOM 6986 O O . LEU B 1 311 ? -21.344 -8.859 15.609 1 91.94 311 LEU B O 1
ATOM 6990 N N . ILE B 1 312 ? -20.531 -7.336 14.25 1 89.06 312 ILE B N 1
ATOM 6991 C CA . ILE B 1 312 ? -20.781 -6.305 15.25 1 89.06 312 ILE B CA 1
ATOM 6992 C C . ILE B 1 312 ? -22.281 -6.129 15.445 1 89.06 312 ILE B C 1
ATOM 6994 O O . ILE B 1 312 ? -23.016 -5.945 14.484 1 89.06 312 ILE B O 1
ATOM 6998 N N . GLU B 1 313 ? -22.734 -6.328 16.625 1 82.88 313 GLU B N 1
ATOM 6999 C CA . GLU B 1 313 ? -24.172 -6.234 16.906 1 82.88 313 GLU B CA 1
ATOM 7000 C C . GLU B 1 313 ? -24.5 -4.941 17.656 1 82.88 313 GLU B C 1
ATOM 7002 O O . GLU B 1 313 ? -25.594 -4.398 17.516 1 82.88 313 GLU B O 1
ATOM 7007 N N . SER B 1 314 ? -23.484 -4.492 18.406 1 80.12 314 SER B N 1
ATOM 7008 C CA . SER B 1 314 ? -23.688 -3.266 19.172 1 80.12 314 SER B CA 1
ATOM 7009 C C . SER B 1 314 ? -22.984 -2.082 18.516 1 80.12 314 SER B C 1
ATOM 7011 O O . SER B 1 314 ? -21.969 -2.256 17.844 1 80.12 314 SER B O 1
ATOM 7013 N N . GLY B 1 315 ? -23.609 -0.98 18.531 1 83.5 315 GLY B N 1
ATOM 7014 C CA . GLY B 1 315 ? -22.969 0.22 18.016 1 83.5 315 GLY B CA 1
ATOM 7015 C C . GLY B 1 315 ? -23.438 0.581 16.625 1 83.5 315 GLY B C 1
ATOM 7016 O O . GLY B 1 315 ? -22.672 1.129 15.82 1 83.5 315 GLY B O 1
ATOM 7017 N N . ILE B 1 316 ? -24.625 0.05 16.344 1 86.19 316 ILE B N 1
ATOM 7018 C CA . ILE B 1 316 ? -25.25 0.375 15.07 1 86.19 316 ILE B CA 1
ATOM 7019 C C . ILE B 1 316 ? -26.359 1.396 15.273 1 86.19 316 ILE B C 1
ATOM 7021 O O . ILE B 1 316 ? -27.031 1.391 16.312 1 86.19 316 ILE B O 1
ATOM 7025 N N . GLU B 1 317 ? -26.375 2.26 14.32 1 85.25 317 GLU B N 1
ATOM 7026 C CA . GLU B 1 317 ? -27.422 3.275 14.406 1 85.25 317 GLU B CA 1
ATOM 7027 C C . GLU B 1 317 ? -28.812 2.66 14.234 1 85.25 317 GLU B C 1
ATOM 7029 O O . GLU B 1 317 ? -29.031 1.874 13.312 1 85.25 317 GLU B O 1
ATOM 7034 N N . GLU B 1 318 ? -29.625 2.748 15.32 1 74.38 318 GLU B N 1
ATOM 7035 C CA . GLU B 1 318 ? -30.984 2.215 15.281 1 74.38 318 GLU B CA 1
ATOM 7036 C C . GLU B 1 318 ? -31.938 3.18 14.586 1 74.38 318 GLU B C 1
ATOM 7038 O O . GLU B 1 318 ? -31.938 4.375 14.883 1 74.38 318 GLU B O 1
ATOM 7043 N N . HIS B 1 319 ? -32.312 2.727 13.469 1 65.5 319 HIS B N 1
ATOM 7044 C CA . HIS B 1 319 ? -33.344 3.508 12.828 1 65.5 319 HIS B CA 1
ATOM 7045 C C . HIS B 1 319 ? -34.719 3.229 13.469 1 65.5 319 HIS B C 1
ATOM 7047 O O . HIS B 1 319 ? -35.312 2.172 13.242 1 65.5 319 HIS B O 1
ATOM 7053 N N . THR B 1 320 ? -34.812 3.473 14.844 1 57.12 320 THR B N 1
ATOM 7054 C CA . THR B 1 320 ? -36.094 3.24 15.523 1 57.12 320 THR B CA 1
ATOM 7055 C C . THR B 1 320 ? -37.25 3.783 14.703 1 57.12 320 THR B C 1
ATOM 7057 O O . THR B 1 320 ? -37.188 4.91 14.203 1 57.12 320 THR B O 1
ATOM 7060 N N . GLN B 1 321 ? -38.062 2.902 14.289 1 53.91 321 GLN B N 1
ATOM 7061 C CA . GLN B 1 321 ? -39.375 3.232 13.68 1 53.91 321 GLN B CA 1
ATOM 7062 C C . GLN B 1 321 ? -40.125 4.254 14.523 1 53.91 321 GLN B C 1
ATOM 7064 O O . GLN B 1 321 ? -40 4.27 15.75 1 53.91 321 GLN B O 1
ATOM 7069 N N . SER B 1 322 ? -40.656 5.277 13.906 1 50.41 322 SER B N 1
ATOM 7070 C CA . SER B 1 322 ? -41.438 6.441 14.281 1 50.41 322 SER B CA 1
ATOM 7071 C C . SER B 1 322 ? -42.5 6.074 15.312 1 50.41 322 SER B C 1
ATOM 7073 O O . SER B 1 322 ? -43.438 5.324 15.016 1 50.41 322 SER B O 1
ATOM 7075 N N . GLU B 1 323 ? -42.188 5.773 16.438 1 51.78 323 GLU B N 1
ATOM 7076 C CA . GLU B 1 323 ? -43.438 6.035 17.156 1 51.78 323 GLU B CA 1
ATOM 7077 C C . GLU B 1 323 ? -44 7.398 16.781 1 51.78 323 GLU B C 1
ATOM 7079 O O . GLU B 1 323 ? -43.281 8.289 16.344 1 51.78 323 GLU B O 1
ATOM 7084 N N . LYS B 1 324 ? -45.375 7.594 16.812 1 50.19 324 LYS B N 1
ATOM 7085 C CA . LYS B 1 324 ? -46.156 8.789 16.562 1 50.19 324 LYS B CA 1
ATOM 7086 C C . LYS B 1 324 ? -45.562 10.016 17.25 1 50.19 324 LYS B C 1
ATOM 7088 O O . LYS B 1 324 ? -45.531 10.102 18.484 1 50.19 324 LYS B O 1
ATOM 7093 N N . LEU B 1 325 ? -44.344 10.57 16.703 1 56.31 325 LEU B N 1
ATOM 7094 C CA . LEU B 1 325 ? -43.906 11.867 17.188 1 56.31 325 LEU B CA 1
ATOM 7095 C C . LEU B 1 325 ? -45.094 12.789 17.453 1 56.31 325 LEU B C 1
ATOM 7097 O O . LEU B 1 325 ? -46.031 12.836 16.656 1 56.31 325 LEU B O 1
ATOM 7101 N N . SER B 1 326 ? -45.344 13.164 18.609 1 53 326 SER B N 1
ATOM 7102 C CA . SER B 1 326 ? -46.344 14.203 18.828 1 53 326 SER B CA 1
ATOM 7103 C C . SER B 1 326 ? -46.125 15.383 17.875 1 53 326 SER B C 1
ATOM 7105 O O . SER B 1 326 ? -45 15.648 17.453 1 53 326 SER B O 1
ATOM 7107 N N . PRO B 1 327 ? -47.156 15.766 17.25 1 49.16 327 PRO B N 1
ATOM 7108 C CA . PRO B 1 327 ? -47.062 16.906 16.344 1 49.16 327 PRO B CA 1
ATOM 7109 C C . PRO B 1 327 ? -46.062 17.969 16.812 1 49.16 327 PRO B C 1
ATOM 7111 O O . PRO B 1 327 ? -45.875 18.156 18.031 1 49.16 327 PRO B O 1
ATOM 7114 N N . THR B 1 328 ? -45.031 18.266 16.109 1 52 328 THR B N 1
ATOM 7115 C CA . THR B 1 328 ? -44 19.312 16.266 1 52 328 THR B CA 1
ATOM 7116 C C . THR B 1 328 ? -44.625 20.562 16.906 1 52 328 THR B C 1
ATOM 7118 O O . THR B 1 328 ? -45.375 21.281 16.25 1 52 328 THR B O 1
ATOM 7121 N N . ILE B 1 329 ? -45.031 20.578 18.031 1 50.12 329 ILE B N 1
ATOM 7122 C CA . ILE B 1 329 ? -45.406 21.844 18.625 1 50.12 329 ILE B CA 1
ATOM 7123 C C . ILE B 1 329 ? -44.25 22.828 18.562 1 50.12 329 ILE B C 1
ATOM 7125 O O . ILE B 1 329 ? -43.094 22.453 18.844 1 50.12 329 ILE B O 1
ATOM 7129 N N . GLN B 1 330 ? -44.406 23.812 17.75 1 56.03 330 GLN B N 1
ATOM 7130 C CA . GLN B 1 330 ? -43.5 24.953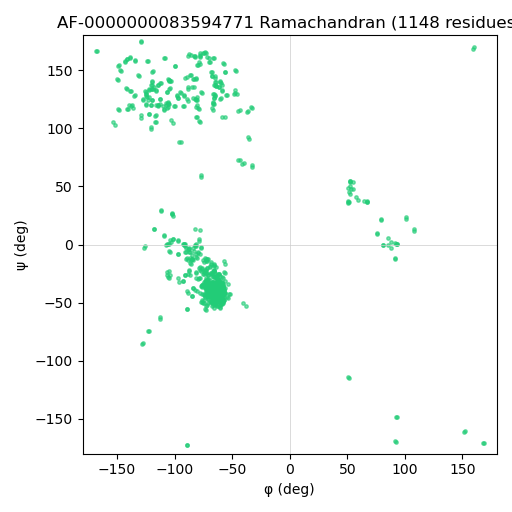 17.734 1 56.03 330 GLN B CA 1
ATOM 7131 C C . GLN B 1 330 ? -43.031 25.297 19.156 1 56.03 330 GLN B C 1
ATOM 7133 O O . GLN B 1 330 ? -43.844 25.656 20.016 1 56.03 330 GLN B O 1
ATOM 7138 N N . HIS B 1 331 ? -41.906 24.703 19.5 1 66.75 331 HIS B N 1
ATOM 7139 C CA . HIS B 1 331 ? -41.375 25.031 20.828 1 66.75 331 HIS B CA 1
ATOM 7140 C C . HIS B 1 331 ? -40.469 26.266 20.766 1 66.75 331 HIS B C 1
ATOM 7142 O O . HIS B 1 331 ? -39.844 26.516 19.75 1 66.75 331 HIS B O 1
ATOM 7148 N N . SER B 1 332 ? -40.656 27.141 21.656 1 73.81 332 SER B N 1
ATOM 7149 C CA . SER B 1 332 ? -39.875 28.359 21.812 1 73.81 332 SER B CA 1
ATOM 7150 C C . SER B 1 332 ? -38.375 28.031 21.969 1 73.81 332 SER B C 1
ATOM 7152 O O . SER B 1 332 ? -37.531 28.797 21.531 1 73.81 332 SER B O 1
ATOM 7154 N N . GLU B 1 333 ? -38.062 26.812 22.438 1 79.06 333 GLU B N 1
ATOM 7155 C CA . GLU B 1 333 ? -36.656 26.391 22.594 1 79.06 333 GLU B CA 1
ATOM 7156 C C . GLU B 1 333 ? -36.281 25.375 21.531 1 79.06 333 GLU B C 1
ATOM 7158 O O . GLU B 1 333 ? -36.906 24.312 21.422 1 79.06 333 GLU B O 1
ATOM 7163 N N . SER B 1 334 ? -35.281 25.766 20.812 1 86.62 334 SER B N 1
ATOM 7164 C CA . SER B 1 334 ? -34.812 24.906 19.75 1 86.62 334 SER B CA 1
ATOM 7165 C C . SER B 1 334 ? -33.875 23.812 20.281 1 86.62 334 SER B C 1
ATOM 7167 O O . SER B 1 334 ? -33.969 22.656 19.875 1 86.62 334 SER B O 1
ATOM 7169 N N . ILE B 1 335 ? -33.031 24.125 21.219 1 95.94 335 ILE B N 1
ATOM 7170 C CA . ILE B 1 335 ? -32.031 23.188 21.797 1 95.94 335 ILE B CA 1
ATOM 7171 C C . ILE B 1 335 ? -31.922 23.438 23.297 1 95.94 335 ILE B C 1
ATOM 7173 O O . ILE B 1 335 ? -31.844 24.578 23.75 1 95.94 335 ILE B O 1
ATOM 7177 N N . ARG B 1 336 ? -31.938 22.406 24.062 1 96.38 336 ARG B N 1
ATOM 7178 C CA . ARG B 1 336 ? -31.766 22.5 25.516 1 96.38 336 ARG B CA 1
ATOM 7179 C C . ARG B 1 336 ? -30.812 21.422 26.031 1 96.38 336 ARG B C 1
ATOM 7181 O O . ARG B 1 336 ? -31.031 20.234 25.781 1 96.38 336 ARG B O 1
ATOM 7188 N N . PHE B 1 337 ? -29.719 21.812 26.594 1 97.62 337 PHE B N 1
ATOM 7189 C CA . PHE B 1 337 ? -28.797 20.922 27.297 1 97.62 337 PHE B CA 1
ATOM 7190 C C . PHE B 1 337 ? -29.062 20.953 28.797 1 97.62 337 PHE B C 1
ATOM 7192 O O . PHE B 1 337 ? -29.125 22.031 29.406 1 97.62 337 PHE B O 1
ATOM 7199 N N . GLU B 1 338 ? -29.266 19.812 29.359 1 97.31 338 GLU B N 1
ATOM 7200 C CA . GLU B 1 338 ? -29.531 19.703 30.797 1 97.31 338 GLU B CA 1
ATOM 7201 C C . GLU B 1 338 ? -28.484 18.828 31.469 1 97.31 338 GLU B C 1
ATOM 7203 O O . GLU B 1 338 ? -28.594 17.594 31.484 1 97.31 338 GLU B O 1
ATOM 7208 N N . HIS B 1 339 ? -27.484 19.469 32.156 1 97.31 339 HIS B N 1
ATOM 7209 C CA . HIS B 1 339 ? -26.453 18.812 32.938 1 97.31 339 HIS B CA 1
ATOM 7210 C C . HIS B 1 339 ? -25.766 17.703 32.156 1 97.31 339 HIS B C 1
ATOM 7212 O O . HIS B 1 339 ? -25.672 16.562 32.625 1 97.31 339 HIS B O 1
ATOM 7218 N N . VAL B 1 340 ? -25.391 18.016 31 1 97.81 340 VAL B N 1
ATOM 7219 C CA . VAL B 1 340 ? -24.875 17.031 30.062 1 97.81 340 VAL B CA 1
ATOM 7220 C C . VAL B 1 340 ? -23.391 16.766 30.359 1 97.81 340 VAL B C 1
ATOM 7222 O O . VAL B 1 340 ? -22.594 17.703 30.438 1 97.81 340 VAL B O 1
ATOM 7225 N N . THR B 1 341 ? -23.047 15.57 30.562 1 97.81 341 THR B N 1
ATOM 7226 C CA . THR B 1 341 ? -21.688 15.07 30.688 1 97.81 341 THR B CA 1
ATOM 7227 C C . THR B 1 341 ? -21.391 14.023 29.609 1 97.81 341 THR B C 1
ATOM 7229 O O . THR B 1 341 ? -22.25 13.18 29.312 1 97.81 341 THR B O 1
ATOM 7232 N N . PHE B 1 342 ? -20.25 14.141 28.953 1 96.19 342 PHE B N 1
ATOM 7233 C CA . PHE B 1 342 ? -19.938 13.203 27.875 1 96.19 342 PHE B CA 1
ATOM 7234 C C . PHE B 1 342 ? -18.469 12.781 27.938 1 96.19 342 PHE B C 1
ATOM 7236 O O . PHE B 1 342 ? -17.578 13.617 28.078 1 96.19 342 PHE B O 1
ATOM 7243 N N . GLN B 1 343 ? -18.344 11.555 27.844 1 93.88 343 GLN B N 1
ATOM 7244 C CA . GLN B 1 343 ? -17.031 10.922 27.766 1 93.88 343 GLN B CA 1
ATOM 7245 C C . GLN B 1 343 ? -16.906 10.031 26.531 1 93.88 343 GLN B C 1
ATOM 7247 O O . GLN B 1 343 ? -17.781 9.195 26.281 1 93.88 343 GLN B O 1
ATOM 7252 N N . TYR B 1 344 ? -15.922 10.383 25.688 1 88.19 344 TYR B N 1
ATOM 7253 C CA . TYR B 1 344 ? -15.695 9.516 24.531 1 88.19 344 TYR B CA 1
ATOM 7254 C C . TYR B 1 344 ? -15.398 8.086 24.969 1 88.19 344 TYR B C 1
ATOM 7256 O O . TYR B 1 344 ? -14.844 7.867 26.047 1 88.19 344 TYR B O 1
ATOM 7264 N N . PRO B 1 345 ? -15.688 7.191 24.047 1 81.88 345 PRO B N 1
ATOM 7265 C CA . PRO B 1 345 ? -15.352 5.809 24.391 1 81.88 345 PRO B CA 1
ATOM 7266 C C . PRO B 1 345 ? -13.852 5.586 24.562 1 81.88 345 PRO B C 1
ATOM 7268 O O . PRO B 1 345 ? -13.047 6.164 23.828 1 81.88 345 PRO B O 1
ATOM 7271 N N . ASN B 1 346 ? -13.391 4.922 25.484 1 72.56 346 ASN B N 1
ATOM 7272 C CA . ASN B 1 346 ? -12.016 4.523 25.75 1 72.56 346 ASN B CA 1
ATOM 7273 C C . ASN B 1 346 ? -11.188 5.684 26.297 1 72.56 346 ASN B C 1
ATOM 7275 O O . ASN B 1 346 ? -9.969 5.727 26.094 1 72.56 346 ASN B O 1
ATOM 7279 N N . THR B 1 347 ? -11.852 6.77 26.625 1 78.38 347 THR B N 1
ATOM 7280 C CA . THR B 1 347 ? -11.148 7.852 27.312 1 78.38 347 THR B CA 1
ATOM 7281 C C . THR B 1 347 ? -11.422 7.812 28.812 1 78.38 347 THR B C 1
ATOM 7283 O O . THR B 1 347 ? -12.391 7.191 29.25 1 78.38 347 THR B O 1
ATOM 7286 N N . LYS B 1 348 ? -10.5 8.328 29.578 1 79.31 348 LYS B N 1
ATOM 7287 C CA . LYS B 1 348 ? -10.609 8.234 31.031 1 79.31 348 LYS B CA 1
ATOM 7288 C C . LYS B 1 348 ? -11.344 9.445 31.594 1 79.31 348 LYS B C 1
ATOM 7290 O O . LYS B 1 348 ? -11.914 9.367 32.688 1 79.31 348 LYS B O 1
ATOM 7295 N N . LYS B 1 349 ? -11.305 10.578 30.922 1 86.38 349 LYS B N 1
ATOM 7296 C CA . LYS B 1 349 ? -11.906 11.789 31.469 1 86.38 349 LYS B CA 1
ATOM 7297 C C . LYS B 1 349 ? -13.008 12.312 30.562 1 86.38 349 LYS B C 1
ATOM 7299 O O . LYS B 1 349 ? -12.898 12.242 29.328 1 86.38 349 LYS B O 1
ATOM 7304 N N . PRO B 1 350 ? -14.047 12.781 31.219 1 92.88 350 PRO B N 1
ATOM 7305 C CA . PRO B 1 350 ? -15.102 13.391 30.406 1 92.88 350 PRO B CA 1
ATOM 7306 C C . PRO B 1 350 ? -14.633 14.656 29.688 1 92.88 350 PRO B C 1
ATOM 7308 O O . PRO B 1 350 ? -13.875 15.445 30.25 1 92.88 350 PRO B O 1
ATOM 7311 N N . ILE B 1 351 ? -15.055 14.789 28.469 1 91.06 351 ILE B N 1
ATOM 7312 C CA . ILE B 1 351 ? -14.703 15.953 27.672 1 91.06 351 ILE B CA 1
ATOM 7313 C C . ILE B 1 351 ? -15.656 17.109 27.984 1 91.06 351 ILE B C 1
ATOM 7315 O O . ILE B 1 351 ? -15.281 18.266 27.906 1 91.06 351 ILE B O 1
ATOM 7319 N N . LEU B 1 352 ? -16.922 16.781 28.203 1 95.88 352 LEU B N 1
ATOM 7320 C CA . LEU B 1 352 ? -17.906 17.734 28.688 1 95.88 352 LEU B CA 1
ATOM 7321 C C . LEU B 1 352 ? -18.391 17.359 30.094 1 95.88 352 LEU B C 1
ATOM 7323 O O . LEU B 1 352 ? -18.578 16.188 30.391 1 95.88 352 LEU B O 1
ATOM 7327 N N . LYS B 1 353 ? -18.516 18.375 30.953 1 96.88 353 LYS B N 1
ATOM 7328 C CA . LYS B 1 353 ? -18.891 18.156 32.344 1 96.88 353 LYS B CA 1
ATOM 7329 C C . LYS B 1 353 ? -20.047 19.062 32.75 1 96.88 353 LYS B C 1
ATOM 7331 O O . LYS B 1 353 ? -19.875 20.266 32.906 1 96.88 353 LYS B O 1
ATOM 7336 N N . ASP B 1 354 ? -21.125 18.484 32.969 1 96.75 354 ASP B N 1
ATOM 7337 C CA . ASP B 1 354 ? -22.281 19.141 33.531 1 96.75 354 ASP B CA 1
ATOM 7338 C C . ASP B 1 354 ? -22.641 20.406 32.75 1 96.75 354 ASP B C 1
ATOM 7340 O O . ASP B 1 354 ? -22.75 21.5 33.344 1 96.75 354 ASP B O 1
ATOM 7344 N N . VAL B 1 355 ? -22.812 20.312 31.5 1 97.5 355 VAL B N 1
ATOM 7345 C CA . VAL B 1 355 ? -23.094 21.438 30.625 1 97.5 355 VAL B CA 1
ATOM 7346 C C . VAL B 1 355 ? -24.594 21.688 30.547 1 97.5 355 VAL B C 1
ATOM 7348 O O . VAL B 1 355 ? -25.359 20.781 30.25 1 97.5 355 VAL B O 1
ATOM 7351 N N . SER B 1 356 ? -25.016 22.906 30.875 1 97.44 356 SER B N 1
ATOM 7352 C CA . SER B 1 356 ? -26.422 23.281 30.781 1 97.44 356 SER B CA 1
ATOM 7353 C C . SER B 1 356 ? -26.594 24.641 30.109 1 97.44 356 SER B C 1
ATOM 7355 O O . SER B 1 356 ? -25.906 25.594 30.469 1 97.44 356 SER B O 1
ATOM 7357 N N . PHE B 1 357 ? -27.438 24.734 29.094 1 96.56 357 PHE B N 1
ATOM 7358 C CA . PHE B 1 357 ? -27.812 25.984 28.438 1 96.56 357 PHE B CA 1
ATOM 7359 C C . PHE B 1 357 ? -29 25.766 27.516 1 96.56 357 PHE B C 1
ATOM 7361 O O . PHE B 1 357 ? -29.406 24.641 27.266 1 96.56 357 PHE B O 1
ATOM 7368 N N . THR B 1 358 ? -29.594 26.828 27.078 1 95.88 358 THR B N 1
ATOM 7369 C CA . THR B 1 358 ? -30.75 26.766 26.188 1 95.88 358 THR B CA 1
ATOM 7370 C C . THR B 1 358 ? -30.547 27.719 25 1 95.88 358 THR B C 1
ATOM 7372 O O . THR B 1 358 ? -29.953 28.781 25.141 1 95.88 358 THR B O 1
ATOM 7375 N N . VAL B 1 359 ? -31.062 27.266 23.891 1 96.19 359 VAL B N 1
ATOM 7376 C CA . VAL B 1 359 ? -31.047 28.078 22.672 1 96.19 359 VAL B CA 1
ATOM 7377 C C . VAL B 1 359 ? -32.469 28.266 22.156 1 96.19 359 VAL B C 1
ATOM 7379 O O . VAL B 1 359 ? -33.188 27.297 21.906 1 96.19 359 VAL B O 1
ATOM 7382 N N . ALA B 1 360 ? -32.844 29.516 22 1 94.12 360 ALA B N 1
ATOM 7383 C CA . ALA B 1 360 ? -34.156 29.828 21.484 1 94.12 360 ALA B CA 1
ATOM 7384 C C . ALA B 1 360 ? -34.219 29.641 19.969 1 94.12 360 ALA B C 1
ATOM 7386 O O . ALA B 1 360 ? -33.188 29.656 19.297 1 94.12 360 ALA B O 1
ATOM 7387 N N . THR B 1 361 ? -35.469 29.391 19.469 1 93.19 361 THR B N 1
ATOM 7388 C CA . THR B 1 361 ? -35.656 29.25 18.031 1 93.19 361 THR B CA 1
ATOM 7389 C C . THR B 1 361 ? -35.219 30.516 17.297 1 93.19 361 THR B C 1
ATOM 7391 O O . THR B 1 361 ? -35.625 31.609 17.656 1 93.19 361 THR B O 1
ATOM 7394 N N . GLY B 1 362 ? -34.312 30.312 16.312 1 92.19 362 GLY B N 1
ATOM 7395 C CA . GLY B 1 362 ? -33.844 31.422 15.5 1 92.19 362 GLY B CA 1
ATOM 7396 C C . GLY B 1 362 ? -32.688 32.188 16.109 1 92.19 362 GLY B C 1
ATOM 7397 O O . GLY B 1 362 ? -32.156 33.125 15.508 1 92.19 362 GLY B O 1
ATOM 7398 N N . GLU B 1 363 ? -32.281 31.75 17.297 1 94.06 363 GLU B N 1
ATOM 7399 C CA . GLU B 1 363 ? -31.188 32.406 18.016 1 94.06 363 GLU B CA 1
ATOM 7400 C C . GLU B 1 363 ? -29.828 31.938 17.5 1 94.06 363 GLU B C 1
ATOM 7402 O O . GLU B 1 363 ? -29.672 30.766 17.125 1 94.06 363 GLU B O 1
ATOM 7407 N N . THR B 1 364 ? -28.891 32.844 17.438 1 95.25 364 THR B N 1
ATOM 7408 C CA . THR B 1 364 ? -27.516 32.5 17.078 1 95.25 364 THR B CA 1
ATOM 7409 C C . THR B 1 364 ? -26.625 32.531 18.312 1 95.25 364 THR B C 1
ATOM 7411 O O . THR B 1 364 ? -26.516 33.531 19 1 95.25 364 THR B O 1
ATOM 7414 N N . ILE B 1 365 ? -26 31.375 18.578 1 96.81 365 ILE B N 1
ATOM 7415 C CA . ILE B 1 365 ? -25.109 31.25 19.719 1 96.81 365 ILE B CA 1
ATOM 7416 C C . ILE B 1 365 ? -23.672 31.047 19.219 1 96.81 365 ILE B C 1
ATOM 7418 O O . ILE B 1 365 ? -23.422 30.156 18.406 1 96.81 365 ILE B O 1
ATOM 7422 N N . ALA B 1 366 ? -22.781 31.844 19.641 1 96.56 366 ALA B N 1
ATOM 7423 C CA . ALA B 1 366 ? -21.359 31.641 19.391 1 96.56 366 ALA B CA 1
ATOM 7424 C C . ALA B 1 366 ? -20.719 30.844 20.531 1 96.56 366 ALA B C 1
ATOM 7426 O 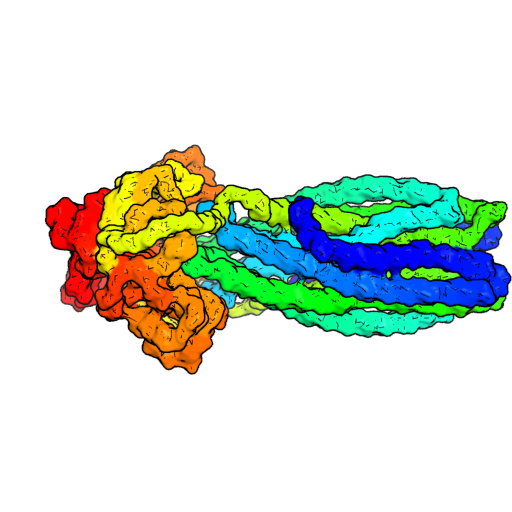O . ALA B 1 366 ? -20.906 31.156 21.703 1 96.56 366 ALA B O 1
ATOM 7427 N N . ILE B 1 367 ? -20.047 29.844 20.188 1 96.25 367 ILE B N 1
ATOM 7428 C CA . ILE B 1 367 ? -19.344 29.016 21.156 1 96.25 367 ILE B CA 1
ATOM 7429 C C . ILE B 1 367 ? -17.844 29.281 21.078 1 96.25 367 ILE B C 1
ATOM 7431 O O . ILE B 1 367 ? -17.234 29.094 20.031 1 96.25 367 ILE B O 1
ATOM 7435 N N . MET B 1 368 ? -17.281 29.703 22.172 1 93.25 368 MET B N 1
ATOM 7436 C CA . MET B 1 368 ? -15.867 30.016 22.25 1 93.25 368 MET B CA 1
ATOM 7437 C C . MET B 1 368 ? -15.18 29.203 23.328 1 93.25 368 MET B C 1
ATOM 7439 O O . MET B 1 368 ? -15.836 28.703 24.25 1 93.25 368 MET B O 1
ATOM 7443 N N . GLY B 1 369 ? -13.938 29.078 23.172 1 87.12 369 GLY B N 1
ATOM 7444 C CA . GLY B 1 369 ? -13.117 28.328 24.125 1 87.12 369 GLY B CA 1
ATOM 7445 C C . GLY B 1 369 ? -11.789 27.875 23.531 1 87.12 369 GLY B C 1
ATOM 7446 O O . GLY B 1 369 ? -11.602 27.922 22.312 1 87.12 369 GLY B O 1
ATOM 7447 N N . ALA B 1 370 ? -10.984 27.438 24.391 1 77.94 370 ALA B N 1
ATOM 7448 C CA . ALA B 1 370 ? -9.68 26.969 23.938 1 77.94 370 ALA B CA 1
ATOM 7449 C C . ALA B 1 370 ? -9.805 25.672 23.141 1 77.94 370 ALA B C 1
ATOM 7451 O O . ALA B 1 370 ? -10.852 25.016 23.172 1 77.94 370 ALA B O 1
ATOM 7452 N N . THR B 1 371 ? -8.82 25.422 22.328 1 76.38 371 THR B N 1
ATOM 7453 C CA . THR B 1 371 ? -8.789 24.141 21.625 1 76.38 371 THR B CA 1
ATOM 7454 C C . THR B 1 371 ? -8.852 22.984 22.609 1 76.38 371 THR B C 1
ATOM 7456 O O . THR B 1 371 ? -8.172 22.984 23.641 1 76.38 371 THR B O 1
ATOM 7459 N N . GLY B 1 372 ? -9.742 22.125 22.359 1 76.31 372 GLY B N 1
ATOM 7460 C CA . GLY B 1 372 ? -9.883 20.969 23.25 1 76.31 372 GLY B CA 1
ATOM 7461 C C . GLY B 1 372 ? -10.898 21.188 24.344 1 76.31 372 GLY B C 1
ATOM 7462 O O . GLY B 1 372 ? -11.156 20.281 25.156 1 76.31 372 GLY B O 1
ATOM 7463 N N . AL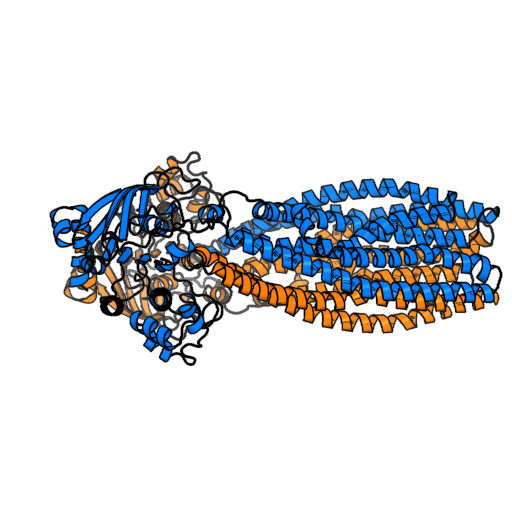A B 1 373 ? -11.477 22.328 24.328 1 85.5 373 ALA B N 1
ATOM 7464 C CA . ALA B 1 373 ? -12.406 22.656 25.406 1 85.5 373 ALA B CA 1
ATOM 7465 C C . ALA B 1 373 ? -13.711 21.875 25.25 1 85.5 373 ALA B C 1
ATOM 7467 O O . ALA B 1 373 ? -14.508 21.797 26.188 1 85.5 373 ALA B O 1
ATOM 7468 N N . GLY B 1 374 ? -13.906 21.25 24.125 1 90 374 GLY B N 1
ATOM 7469 C CA . GLY B 1 374 ? -15.086 20.438 23.922 1 90 374 GLY B CA 1
ATOM 7470 C C . GLY B 1 374 ? -16.094 21.062 22.953 1 90 374 GLY B C 1
ATOM 7471 O O . GLY B 1 374 ? -17.219 20.609 22.859 1 90 374 GLY B O 1
ATOM 7472 N N . LYS B 1 375 ? -15.711 22.062 22.281 1 91.69 375 LYS B N 1
ATOM 7473 C CA . LYS B 1 375 ? -16.609 22.812 21.406 1 91.69 375 LYS B CA 1
ATOM 7474 C C . LYS B 1 375 ? -17.188 21.906 20.312 1 91.69 375 LYS B C 1
ATOM 7476 O O . LYS B 1 375 ? -18.391 21.844 20.125 1 91.69 375 LYS B O 1
ATOM 7481 N N . SER B 1 376 ? -16.25 21.188 19.609 1 91.5 376 SER B N 1
ATOM 7482 C CA . SER B 1 376 ? -16.688 20.297 18.531 1 91.5 376 SER B CA 1
ATOM 7483 C C . SER B 1 376 ? -17.547 19.156 19.062 1 91.5 376 SER B C 1
ATOM 7485 O O . SER B 1 376 ? -18.516 18.734 18.422 1 91.5 376 SER B O 1
ATOM 7487 N N . THR B 1 377 ? -17.203 18.672 20.25 1 93.38 377 THR B N 1
ATOM 7488 C CA . THR B 1 377 ? -17.953 17.594 20.875 1 93.38 377 THR B CA 1
ATOM 7489 C C . THR B 1 377 ? -19.391 18.031 21.172 1 93.38 377 THR B C 1
ATOM 7491 O O . THR B 1 377 ? -20.328 17.266 20.953 1 93.38 377 THR B O 1
ATOM 7494 N N . LEU B 1 378 ? -19.453 19.234 21.656 1 95.94 378 LEU B N 1
ATOM 7495 C CA . LEU B 1 378 ? -20.766 19.797 21.969 1 95.94 378 LEU B CA 1
ATOM 7496 C C . LEU B 1 378 ? -21.656 19.797 20.719 1 95.94 378 LEU B C 1
ATOM 7498 O O . LEU B 1 378 ? -22.797 19.375 20.766 1 95.94 378 LEU B O 1
ATOM 7502 N N . LEU B 1 379 ? -21.125 20.219 19.594 1 96 379 LEU B N 1
ATOM 7503 C CA . LEU B 1 379 ? -21.859 20.266 18.344 1 96 379 LEU B CA 1
ATOM 7504 C C . LEU B 1 379 ? -22.219 18.859 17.859 1 96 379 LEU B C 1
ATOM 7506 O O . LEU B 1 379 ? -23.297 18.641 17.312 1 96 379 LEU B O 1
ATOM 7510 N N . ASN B 1 380 ? -21.359 17.906 18.109 1 94.56 380 ASN B N 1
ATOM 7511 C CA . ASN B 1 380 ? -21.531 16.547 17.609 1 94.56 380 ASN B CA 1
ATOM 7512 C C . ASN B 1 380 ? -22.656 15.812 18.344 1 94.56 380 ASN B C 1
ATOM 7514 O O . ASN B 1 380 ? -23.188 14.82 17.844 1 94.56 380 ASN B O 1
ATOM 7518 N N . LEU B 1 381 ? -23 16.281 19.5 1 95.94 381 LEU B N 1
ATOM 7519 C CA . LEU B 1 381 ? -24.062 15.641 20.297 1 95.94 381 LEU B CA 1
ATOM 7520 C C . LEU B 1 381 ? -25.438 16 19.75 1 95.94 381 LEU B C 1
ATOM 7522 O O . LEU B 1 381 ? -26.391 15.25 19.938 1 95.94 381 LEU B O 1
ATOM 7526 N N . ILE B 1 382 ? -25.516 17.094 19.047 1 96.19 382 ILE B N 1
ATOM 7527 C CA . ILE B 1 382 ? -26.797 17.625 18.609 1 96.19 382 ILE B CA 1
ATOM 7528 C C . ILE B 1 382 ? -27.391 16.734 17.516 1 96.19 382 ILE B C 1
ATOM 7530 O O . ILE B 1 382 ? -28.547 16.344 17.578 1 96.19 382 ILE B O 1
ATOM 7534 N N . PRO B 1 383 ? -26.547 16.328 16.516 1 95.31 383 PRO B N 1
ATOM 7535 C CA . PRO B 1 383 ? -27.062 15.367 15.531 1 95.31 383 PRO B CA 1
ATOM 7536 C C . PRO B 1 383 ? -27.078 13.938 16.047 1 95.31 383 PRO B C 1
ATOM 7538 O O . PRO B 1 383 ? -27.297 13 15.273 1 95.31 383 PRO B O 1
ATOM 7541 N N . ARG B 1 384 ? -26.75 13.773 17.266 1 94.12 384 ARG B N 1
ATOM 7542 C CA . ARG B 1 384 ? -26.75 12.484 17.953 1 94.12 384 ARG B CA 1
ATOM 7543 C C . ARG B 1 384 ? -25.719 11.547 17.344 1 94.12 384 ARG B C 1
ATOM 7545 O O . ARG B 1 384 ? -26 10.375 17.078 1 94.12 384 ARG B O 1
ATOM 7552 N N . PHE B 1 385 ? -24.625 12.133 16.984 1 92.88 385 PHE B N 1
ATOM 7553 C CA . PHE B 1 385 ? -23.5 11.273 16.625 1 92.88 385 PHE B CA 1
ATOM 7554 C C . PHE B 1 385 ? -23.062 10.43 17.828 1 92.88 385 PHE B C 1
ATOM 7556 O O . PHE B 1 385 ? -22.547 9.32 17.641 1 92.88 385 PHE B O 1
ATOM 7563 N N . TYR B 1 386 ? -23.266 11.023 19 1 91.88 386 TYR B N 1
ATOM 7564 C CA . TYR B 1 386 ? -23.016 10.383 20.281 1 91.88 386 TYR B CA 1
ATOM 7565 C C . TYR B 1 386 ? -24.172 10.609 21.234 1 91.88 386 TYR B C 1
ATOM 7567 O O . TYR B 1 386 ? -24.969 11.547 21.062 1 91.88 386 TYR B O 1
ATOM 7575 N N . VAL B 1 387 ? -24.203 9.719 22.188 1 91.12 387 VAL B N 1
ATOM 7576 C CA . VAL B 1 387 ? -25.172 9.875 23.266 1 91.12 387 VAL B CA 1
ATOM 7577 C C . VAL B 1 387 ? -24.438 10.32 24.531 1 91.12 387 VAL B C 1
ATOM 7579 O O . VAL B 1 387 ? -23.375 9.789 24.875 1 91.12 387 VAL B O 1
ATOM 7582 N N . PRO B 1 388 ? -25 11.344 25.125 1 94.94 388 PRO B N 1
ATOM 7583 C CA . PRO B 1 388 ? -24.359 11.805 26.359 1 94.94 388 PRO B CA 1
ATOM 7584 C C . PRO B 1 388 ? -24.234 10.695 27.406 1 94.94 388 PRO B C 1
ATOM 7586 O O . PRO B 1 388 ? -25.094 9.82 27.484 1 94.94 388 PRO B O 1
ATOM 7589 N N . THR B 1 389 ? -23.188 10.727 28.234 1 94.75 389 THR B N 1
ATOM 7590 C CA . THR B 1 389 ? -22.969 9.773 29.312 1 94.75 389 THR B CA 1
ATOM 7591 C C . THR B 1 389 ? -23.984 9.992 30.438 1 94.75 389 THR B C 1
ATOM 7593 O O . THR B 1 389 ? -24.484 9.031 31.016 1 94.75 389 THR B O 1
ATOM 7596 N N . SER B 1 390 ? -24.188 11.219 30.781 1 95.75 390 SER B N 1
ATOM 7597 C CA . SER B 1 390 ? -25.219 11.617 31.734 1 95.75 390 SER B CA 1
ATOM 7598 C C . SER B 1 390 ? -25.859 12.945 31.328 1 95.75 390 SER B C 1
ATOM 7600 O O . SER B 1 390 ? -25.297 13.688 30.516 1 95.75 390 SER B O 1
ATOM 7602 N N . GLY B 1 391 ? -27.016 13.148 31.812 1 96.62 391 GLY B N 1
ATOM 7603 C CA . GLY B 1 391 ? -27.766 14.328 31.438 1 96.62 391 GLY B CA 1
ATOM 7604 C C . GLY B 1 391 ? -28.688 14.109 30.234 1 96.62 391 GLY B C 1
ATOM 7605 O O . GLY B 1 391 ? -28.938 12.961 29.859 1 96.62 391 GLY B O 1
ATOM 7606 N N . ALA B 1 392 ? -29.234 15.273 29.719 1 96.38 392 ALA B N 1
ATOM 7607 C CA . ALA B 1 392 ? -30.188 15.125 28.625 1 96.38 392 ALA B CA 1
ATOM 7608 C C . ALA B 1 392 ? -30.109 16.297 27.656 1 96.38 392 ALA B C 1
ATOM 7610 O O . ALA B 1 392 ? -29.75 17.422 28.047 1 96.38 392 ALA B O 1
ATOM 7611 N N . ILE B 1 393 ? -30.422 15.961 26.438 1 96.38 393 ILE B N 1
ATOM 7612 C CA . ILE B 1 393 ? -30.516 16.969 25.406 1 96.38 393 ILE B CA 1
ATOM 7613 C C . ILE B 1 393 ? -31.906 16.938 24.781 1 96.38 393 ILE B C 1
ATOM 7615 O O . ILE B 1 393 ? -32.438 15.867 24.5 1 96.38 393 ILE B O 1
ATOM 7619 N N . TYR B 1 394 ? -32.406 18.109 24.656 1 94.69 394 TYR B N 1
ATOM 7620 C CA . TYR B 1 394 ? -33.75 18.234 24.047 1 94.69 394 TYR B CA 1
ATOM 7621 C C . TYR B 1 394 ? -33.688 19.094 22.797 1 94.69 394 TYR B C 1
ATOM 7623 O O . TYR B 1 394 ? -33 20.125 22.766 1 94.69 394 TYR B O 1
ATOM 7631 N N . ILE B 1 395 ? -34.406 18.625 21.781 1 94.12 395 ILE B N 1
ATOM 7632 C CA . ILE B 1 395 ? -34.562 19.375 20.531 1 94.12 395 ILE B CA 1
ATOM 7633 C C . ILE B 1 395 ? -36.031 19.656 20.297 1 94.12 395 ILE B C 1
ATOM 7635 O O . ILE B 1 395 ? -36.844 18.734 20.188 1 94.12 395 ILE B O 1
ATOM 7639 N N . ASN B 1 396 ? -36.344 20.875 20.219 1 91.19 396 ASN B N 1
ATOM 7640 C CA . ASN B 1 396 ? -37.719 21.297 20.078 1 91.19 396 ASN B CA 1
ATOM 7641 C C . ASN B 1 396 ? -38.594 20.641 21.141 1 91.19 396 ASN B C 1
ATOM 7643 O O . ASN B 1 396 ? -39.656 20.078 20.812 1 91.19 396 ASN B O 1
ATOM 7647 N N . GLY B 1 397 ? -38.031 20.5 22.266 1 89 397 GLY B N 1
ATOM 7648 C CA . GLY B 1 397 ? -38.812 20.062 23.406 1 89 397 GLY B CA 1
ATOM 7649 C C . GLY B 1 397 ? -38.812 18.562 23.578 1 89 397 GLY B C 1
ATOM 7650 O O . GLY B 1 397 ? -39.281 18.047 24.594 1 89 397 GLY B O 1
ATOM 7651 N N . GLN B 1 398 ? -38.375 17.875 22.688 1 91.06 398 GLN B N 1
ATOM 7652 C CA . GLN B 1 398 ? -38.344 16.422 22.75 1 91.06 398 GLN B CA 1
ATOM 7653 C C . GLN B 1 398 ? -36.938 15.898 23.016 1 91.06 398 GLN B C 1
ATOM 7655 O O . GLN B 1 398 ? -35.969 16.406 22.453 1 91.06 398 GLN B O 1
ATOM 7660 N N . HIS B 1 399 ? -36.969 14.867 23.828 1 92.38 399 HIS B N 1
ATOM 7661 C CA . HIS B 1 399 ? -35.656 14.258 24.109 1 92.38 399 HIS B CA 1
ATOM 7662 C C . HIS B 1 399 ? -35 13.75 22.828 1 92.38 399 HIS B C 1
ATOM 7664 O O . HIS B 1 399 ? -35.688 13.18 21.969 1 92.38 399 HIS B O 1
ATOM 7670 N N . ILE B 1 400 ? -33.781 13.922 22.688 1 92.31 400 ILE B N 1
ATOM 7671 C CA . ILE B 1 400 ? -33.062 13.695 21.453 1 92.31 400 ILE B CA 1
ATOM 7672 C C . ILE B 1 400 ? -33.156 12.227 21.047 1 92.31 400 ILE B C 1
ATOM 7674 O O . ILE B 1 400 ? -33.188 11.898 19.859 1 92.31 400 ILE B O 1
ATOM 7678 N N . THR B 1 401 ? -33.219 11.281 22.062 1 89.94 401 THR B N 1
ATOM 7679 C CA . THR B 1 401 ? -33.25 9.852 21.797 1 89.94 401 THR B CA 1
ATOM 7680 C C . THR B 1 401 ? -34.625 9.422 21.266 1 89.94 401 THR B C 1
ATOM 7682 O O . THR B 1 401 ? -34.75 8.336 20.719 1 89.94 401 THR B O 1
ATOM 7685 N N . LYS B 1 402 ? -35.562 10.258 21.422 1 88.5 402 LYS B N 1
ATOM 7686 C CA . LYS B 1 402 ? -36.906 9.938 20.984 1 88.5 402 LYS B CA 1
ATOM 7687 C C . LYS B 1 402 ? -37.125 10.344 19.531 1 88.5 402 LYS B C 1
ATOM 7689 O O . LYS B 1 402 ? -38.094 9.906 18.891 1 88.5 402 LYS B O 1
ATOM 7694 N N . TRP B 1 403 ? -36.25 11.125 18.984 1 89.81 403 TRP B N 1
ATOM 7695 C CA . TRP B 1 403 ? -36.344 11.508 17.578 1 89.81 403 TRP B CA 1
ATOM 7696 C C . TRP B 1 403 ? -35.875 10.375 16.672 1 89.81 403 TRP B C 1
ATOM 7698 O O . TRP B 1 403 ? -34.844 9.734 16.953 1 89.81 403 TRP B O 1
ATOM 7708 N N . PRO B 1 404 ? -36.719 10.102 15.664 1 89.75 404 PRO B N 1
ATOM 7709 C CA . PRO B 1 404 ? -36.062 9.312 14.609 1 89.75 404 PRO B CA 1
ATOM 7710 C C . PRO B 1 404 ? -34.875 10.016 13.992 1 89.75 404 PRO B C 1
ATOM 7712 O O . PRO B 1 404 ? -34.906 11.227 13.766 1 89.75 404 PRO B O 1
ATOM 7715 N N . LEU B 1 405 ? -33.875 9.336 13.758 1 90.44 405 LEU B N 1
ATOM 7716 C CA . LEU B 1 405 ? -32.625 9.914 13.305 1 90.44 405 LEU B CA 1
ATOM 7717 C C . LEU B 1 405 ? -32.812 10.695 12.008 1 90.44 405 LEU B C 1
ATOM 7719 O O . LEU B 1 405 ? -32.219 11.758 11.828 1 90.44 405 LEU B O 1
ATOM 7723 N N . GLU B 1 406 ? -33.625 10.148 11.148 1 89.44 406 GLU B N 1
ATOM 7724 C CA . GLU B 1 406 ? -33.844 10.797 9.859 1 89.44 406 GLU B CA 1
ATOM 7725 C C . GLU B 1 406 ? -34.5 12.164 10.039 1 89.44 406 GLU B C 1
ATOM 7727 O O . GLU B 1 406 ? -34.094 13.133 9.383 1 89.44 406 GLU B O 1
ATOM 7732 N N . LYS B 1 407 ? -35.406 12.234 10.898 1 90.19 407 LYS B N 1
ATOM 7733 C CA . LYS B 1 407 ? -36.094 13.492 11.141 1 90.19 407 LYS B CA 1
ATOM 7734 C C . LYS B 1 407 ? -35.219 14.492 11.875 1 90.19 407 LYS B C 1
ATOM 7736 O O . LYS B 1 407 ? -35.188 15.68 11.539 1 90.19 407 LYS B O 1
ATOM 7741 N N . LEU B 1 408 ? -34.531 13.977 12.797 1 92.06 408 LEU B N 1
ATOM 7742 C CA . LEU B 1 408 ? -33.656 14.844 13.555 1 92.06 408 LEU B CA 1
ATOM 7743 C C . LEU B 1 408 ? -32.594 15.469 12.641 1 92.06 408 LEU B C 1
ATOM 7745 O O . LEU B 1 408 ? -32.438 16.688 12.625 1 92.06 408 LEU B O 1
ATOM 7749 N N . ARG B 1 409 ? -32 14.672 11.883 1 93.25 409 ARG B N 1
ATOM 7750 C CA . ARG B 1 409 ? -30.859 15.117 11.086 1 93.25 409 ARG B CA 1
ATOM 7751 C C . ARG B 1 409 ? -31.312 15.891 9.859 1 93.25 409 ARG B C 1
ATOM 7753 O O . ARG B 1 409 ? -30.562 16.688 9.305 1 93.25 409 ARG B O 1
ATOM 7760 N N . SER B 1 410 ? -32.562 15.672 9.492 1 91.12 410 SER B N 1
ATOM 7761 C CA . SER B 1 410 ? -33.094 16.453 8.391 1 91.12 410 SER B CA 1
ATOM 7762 C C . SER B 1 410 ? -33.281 17.922 8.781 1 91.12 410 SER B C 1
ATOM 7764 O O . SER B 1 410 ? -33.281 18.797 7.922 1 91.12 410 SER B O 1
ATOM 7766 N N . MET B 1 411 ? -33.312 18.156 10.047 1 92.38 411 MET B N 1
ATOM 7767 C CA . MET B 1 411 ? -33.5 19.531 10.539 1 92.38 411 MET B CA 1
ATOM 7768 C C . MET B 1 411 ? -32.125 20.203 10.766 1 92.38 411 MET B C 1
ATOM 7770 O O . MET B 1 411 ? -32.094 21.391 11.094 1 92.38 411 MET B O 1
ATOM 7774 N N . ILE B 1 412 ? -31.156 19.469 10.484 1 94.31 412 ILE B N 1
ATOM 7775 C CA . ILE B 1 412 ? -29.844 19.984 10.891 1 94.31 412 ILE B CA 1
ATOM 7776 C C . ILE B 1 412 ? -28.953 20.156 9.664 1 94.31 412 ILE B C 1
ATOM 7778 O O . ILE B 1 412 ? -28.844 19.25 8.836 1 94.31 412 ILE B O 1
ATOM 7782 N N . GLY B 1 413 ? -28.422 21.297 9.43 1 94.56 413 GLY B N 1
ATOM 7783 C CA . GLY B 1 413 ? -27.281 21.531 8.555 1 94.56 413 GLY B CA 1
ATOM 7784 C C . GLY B 1 413 ? -25.969 21.562 9.297 1 94.56 413 GLY B C 1
ATOM 7785 O O . GLY B 1 413 ? -25.844 22.188 10.344 1 94.56 413 GLY B O 1
ATOM 7786 N N . TYR B 1 414 ? -25.031 20.828 8.781 1 94.88 414 TYR B N 1
ATOM 7787 C CA . TYR B 1 414 ? -23.781 20.641 9.516 1 94.88 414 TYR B CA 1
ATOM 7788 C C . TYR B 1 414 ? -22.578 20.984 8.641 1 94.88 414 TYR B C 1
ATOM 7790 O O . TYR B 1 414 ? -22.453 20.469 7.527 1 94.88 414 TYR B O 1
ATOM 7798 N N . VAL B 1 415 ? -21.75 21.859 9.109 1 94.5 415 VAL B N 1
ATOM 7799 C CA . VAL B 1 415 ? -20.484 22.203 8.469 1 94.5 415 VAL B CA 1
ATOM 7800 C C . VAL B 1 415 ? -19.328 21.828 9.406 1 94.5 415 VAL B C 1
ATOM 7802 O O . VAL B 1 415 ? -19.094 22.531 10.398 1 94.5 415 VAL B O 1
ATOM 7805 N N . PRO B 1 416 ? -18.562 20.828 9.062 1 91.44 416 PRO B N 1
ATOM 7806 C CA . PRO B 1 416 ? -17.453 20.391 9.93 1 91.44 416 PRO B CA 1
ATOM 7807 C C . PRO B 1 416 ? -16.266 21.344 9.875 1 91.44 416 PRO B C 1
ATOM 7809 O O . PRO B 1 416 ? -16.172 22.203 8.992 1 91.44 416 PRO B O 1
ATOM 7812 N N . GLN B 1 417 ? -15.445 21.125 10.883 1 85.62 417 GLN B N 1
ATOM 7813 C CA . GLN B 1 417 ? -14.227 21.906 10.977 1 85.62 417 GLN B CA 1
ATOM 7814 C C . GLN B 1 417 ? -13.328 21.688 9.758 1 85.62 417 GLN B C 1
ATOM 7816 O O . GLN B 1 417 ? -12.844 22.656 9.156 1 85.62 417 GLN B O 1
ATOM 7821 N N . GLN B 1 418 ? -13.211 20.438 9.438 1 82.12 418 GLN B N 1
ATOM 7822 C CA . GLN B 1 418 ? -12.438 20.125 8.242 1 82.12 418 GLN B CA 1
ATOM 7823 C C . GLN B 1 418 ? -13.328 20.047 7.008 1 82.12 418 GLN B C 1
ATOM 7825 O O . GLN B 1 418 ? -14.25 19.234 6.941 1 82.12 418 GLN B O 1
ATOM 7830 N N . SER B 1 419 ? -12.961 21 6.062 1 85.75 419 SER B N 1
ATOM 7831 C CA . SER B 1 419 ? -13.75 21.016 4.836 1 85.75 419 SER B CA 1
ATOM 7832 C C . SER B 1 419 ? -13.32 19.906 3.885 1 85.75 419 SER B C 1
ATOM 7834 O O . SER B 1 419 ? -12.133 19.781 3.566 1 85.75 419 SER B O 1
ATOM 7836 N N . MET B 1 420 ? -14.219 19.047 3.65 1 85.25 420 MET B N 1
ATOM 7837 C CA . MET B 1 420 ? -13.938 17.984 2.697 1 85.25 420 MET B CA 1
ATOM 7838 C C . MET B 1 420 ? -14.891 18.047 1.509 1 85.25 420 MET B C 1
ATOM 7840 O O . MET B 1 420 ? -16.078 18.328 1.675 1 85.25 420 MET B O 1
ATOM 7844 N N . LEU B 1 421 ? -14.273 17.891 0.316 1 89.12 421 LEU B N 1
ATOM 7845 C CA . LEU B 1 421 ? -15.062 17.828 -0.906 1 89.12 421 LEU B CA 1
ATOM 7846 C C . LEU B 1 421 ? -14.984 16.422 -1.52 1 89.12 421 LEU B C 1
ATOM 7848 O O . LEU B 1 421 ? -13.93 15.797 -1.494 1 89.12 421 LEU B O 1
ATOM 7852 N N . PHE B 1 422 ? -16.062 15.961 -1.986 1 89.44 422 PHE B N 1
ATOM 7853 C CA . PHE B 1 422 ? -16.109 14.68 -2.676 1 89.44 422 PHE B CA 1
ATOM 7854 C C . PHE B 1 422 ? -15.656 14.82 -4.121 1 89.44 422 PHE B C 1
ATOM 7856 O O . PHE B 1 422 ? -15.75 15.898 -4.707 1 89.44 422 PHE B O 1
ATOM 7863 N N . THR B 1 423 ? -15.18 13.75 -4.648 1 89.38 423 THR B N 1
ATOM 7864 C CA . THR B 1 423 ? -14.797 13.75 -6.059 1 89.38 423 THR B CA 1
ATOM 7865 C C . THR B 1 423 ? -16.016 13.945 -6.945 1 89.38 423 THR B C 1
ATOM 7867 O O . THR B 1 423 ? -17 13.203 -6.832 1 89.38 423 THR B O 1
ATOM 7870 N N . GLY B 1 424 ? -15.969 14.875 -7.766 1 89.44 424 GLY B N 1
ATOM 7871 C CA . GLY B 1 424 ? -17.078 15.234 -8.633 1 89.44 424 GLY B CA 1
ATOM 7872 C C . GLY B 1 424 ? -17.094 16.703 -9.016 1 89.44 424 GLY B C 1
ATOM 7873 O O . GLY B 1 424 ? -16.078 17.391 -8.883 1 89.44 424 GLY B O 1
ATOM 7874 N N . SER B 1 425 ? -18.234 17.172 -9.461 1 93.75 425 SER B N 1
ATOM 7875 C CA . SER B 1 425 ? -18.359 18.578 -9.852 1 93.75 425 SER B CA 1
ATOM 7876 C C . SER B 1 425 ? -18.734 19.453 -8.664 1 93.75 425 SER B C 1
ATOM 7878 O O . SER B 1 425 ? -19.109 18.938 -7.605 1 93.75 425 SER B O 1
ATOM 7880 N N . ILE B 1 426 ? -18.547 20.734 -8.828 1 94.94 426 ILE B N 1
ATOM 7881 C CA . ILE B 1 426 ? -18.984 21.672 -7.809 1 94.94 426 ILE B CA 1
ATOM 7882 C C . ILE B 1 426 ? -20.5 21.531 -7.594 1 94.94 426 ILE B C 1
ATOM 7884 O O . ILE B 1 426 ? -20.969 21.562 -6.457 1 94.94 426 ILE B O 1
ATOM 7888 N N . TYR B 1 427 ? -21.172 21.312 -8.68 1 95.38 427 TYR B N 1
ATOM 7889 C CA . TYR B 1 427 ? -22.609 21.078 -8.586 1 95.38 427 TYR B CA 1
ATOM 7890 C C . TYR B 1 427 ? -22.906 19.859 -7.707 1 95.38 427 TYR B C 1
ATOM 7892 O O . TYR B 1 427 ? -23.75 19.938 -6.812 1 95.38 427 TYR B O 1
ATOM 7900 N N . ASP B 1 428 ? -22.219 18.797 -7.934 1 92.88 428 ASP B N 1
ATOM 7901 C CA . ASP B 1 428 ? -22.422 17.547 -7.188 1 92.88 428 ASP B CA 1
ATOM 7902 C C . ASP B 1 428 ? -22.141 17.75 -5.703 1 92.88 428 ASP B C 1
ATOM 7904 O O . ASP B 1 428 ? -22.828 17.188 -4.852 1 92.88 428 ASP B O 1
ATOM 7908 N N . ASN B 1 429 ? -21.125 18.516 -5.422 1 93.94 429 ASN B N 1
ATOM 7909 C CA . ASN B 1 429 ? -20.719 18.734 -4.035 1 93.94 429 ASN B CA 1
ATOM 7910 C C . ASN B 1 429 ? -21.734 19.578 -3.277 1 93.94 429 ASN B C 1
ATOM 7912 O O . ASN B 1 429 ? -22.078 19.266 -2.135 1 93.94 429 ASN B O 1
ATOM 7916 N N . VAL B 1 430 ? -22.219 20.609 -3.949 1 95.31 430 VAL B N 1
ATOM 7917 C CA . VAL B 1 430 ? -23.188 21.469 -3.291 1 95.31 430 VAL B CA 1
ATOM 7918 C C . VAL B 1 430 ? -24.547 20.766 -3.205 1 95.31 430 VAL B C 1
ATOM 7920 O O . VAL B 1 430 ? -25.172 20.766 -2.148 1 95.31 430 VAL B O 1
ATOM 7923 N N . SER B 1 431 ? -24.922 20.141 -4.289 1 94.44 431 SER B N 1
ATOM 7924 C CA . SER B 1 431 ? -26.219 19.469 -4.332 1 94.44 431 SER B CA 1
ATOM 7925 C C . SER B 1 431 ? -26.234 18.219 -3.457 1 94.44 431 SER B C 1
ATOM 7927 O O . SER B 1 431 ? -27.297 17.688 -3.152 1 94.44 431 SER B O 1
ATOM 7929 N N . TRP B 1 432 ? -25.094 17.812 -3.043 1 91.62 432 TRP B N 1
ATOM 7930 C CA . TRP B 1 432 ? -24.969 16.672 -2.131 1 91.62 432 TRP B CA 1
ATOM 7931 C C . TRP B 1 432 ? -25.75 16.922 -0.846 1 91.62 432 TRP B C 1
ATOM 7933 O O . TRP B 1 432 ? -26.219 15.984 -0.211 1 91.62 432 TRP B O 1
ATOM 7943 N N . GLY B 1 433 ? -25.891 18.172 -0.46 1 92.19 433 GLY B N 1
ATOM 7944 C CA . GLY B 1 433 ? -26.594 18.562 0.753 1 92.19 433 GLY B CA 1
ATOM 7945 C C . GLY B 1 433 ? -28.109 18.438 0.64 1 92.19 433 GLY B C 1
ATOM 7946 O O . GLY B 1 433 ? -28.812 18.406 1.652 1 92.19 433 GLY B O 1
ATOM 7947 N N . LYS B 1 434 ? -28.594 18.484 -0.527 1 91.88 434 LYS B N 1
ATOM 7948 C CA . LYS B 1 434 ? -30.016 18.359 -0.813 1 91.88 434 LYS B CA 1
ATOM 7949 C C . LYS B 1 434 ? -30.25 17.531 -2.072 1 91.88 434 LYS B C 1
ATOM 7951 O O . LYS B 1 434 ? -29.953 17.984 -3.182 1 91.88 434 LYS B O 1
ATOM 7956 N N . GLN B 1 435 ? -30.906 16.438 -1.821 1 86.25 435 GLN B N 1
ATOM 7957 C CA . GLN B 1 435 ? -31.188 15.555 -2.953 1 86.25 435 GLN B CA 1
ATOM 7958 C C . GLN B 1 435 ? -32.156 16.203 -3.938 1 86.25 435 GLN B C 1
ATOM 7960 O O . GLN B 1 435 ? -33.188 16.734 -3.541 1 86.25 435 GLN B O 1
ATOM 7965 N N . GLY B 1 436 ? -31.781 16.188 -5.199 1 86.56 436 GLY B N 1
ATOM 7966 C CA . GLY B 1 436 ? -32.656 16.719 -6.238 1 86.56 436 GLY B CA 1
ATOM 7967 C C . GLY B 1 436 ? -32.625 18.234 -6.316 1 86.56 436 GLY B C 1
ATOM 7968 O O . GLY B 1 436 ? -33.562 18.859 -6.816 1 86.56 436 GLY B O 1
ATOM 7969 N N . ALA B 1 437 ? -31.578 18.812 -5.828 1 92.12 437 ALA B N 1
ATOM 7970 C CA . ALA B 1 437 ? -31.484 20.266 -5.844 1 92.12 437 ALA B CA 1
ATOM 7971 C C . ALA B 1 437 ? -31.391 20.797 -7.273 1 92.12 437 ALA B C 1
ATOM 7973 O O . ALA B 1 437 ? -30.719 20.203 -8.117 1 92.12 437 ALA B O 1
ATOM 7974 N N . GLU B 1 438 ? -32.125 21.844 -7.508 1 94.5 438 GLU B N 1
ATOM 7975 C CA . GLU B 1 438 ? -32.062 22.516 -8.797 1 94.5 438 GLU B CA 1
ATOM 7976 C C . GLU B 1 438 ? -30.891 23.484 -8.883 1 94.5 438 GLU B C 1
ATOM 7978 O O . GLU B 1 438 ? -30.375 23.922 -7.852 1 94.5 438 GLU B O 1
ATOM 7983 N N . MET B 1 439 ? -30.578 23.812 -10.055 1 95.31 439 MET B N 1
ATOM 7984 C CA . MET B 1 439 ? -29.438 24.672 -10.289 1 95.31 439 MET B CA 1
ATOM 7985 C C . MET B 1 439 ? -29.641 26.031 -9.633 1 95.31 439 MET B C 1
ATOM 7987 O O . MET B 1 439 ? -28.688 26.656 -9.141 1 95.31 439 MET B O 1
ATOM 7991 N N . GLU B 1 440 ? -30.812 26.406 -9.625 1 95.81 440 GLU B N 1
ATOM 7992 C CA . GLU B 1 440 ? -31.109 27.703 -9.023 1 95.81 440 GLU B CA 1
ATOM 7993 C C . GLU B 1 440 ? -30.828 27.688 -7.52 1 95.81 440 GLU B C 1
ATOM 7995 O O . GLU B 1 440 ? -30.344 28.672 -6.965 1 95.81 440 GLU B O 1
ATOM 8000 N N . GLU B 1 441 ? -31.188 26.656 -6.879 1 95.94 441 GLU B N 1
ATOM 8001 C CA . GLU B 1 441 ? -30.922 26.516 -5.449 1 95.94 441 GLU B CA 1
ATOM 8002 C C . GLU B 1 441 ? -29.422 26.484 -5.16 1 95.94 441 GLU B C 1
ATOM 8004 O O . GLU B 1 441 ? -28.969 27.047 -4.164 1 95.94 441 GLU B O 1
ATOM 8009 N N . VAL B 1 442 ? -28.719 25.844 -6.086 1 97 442 VAL B N 1
ATOM 8010 C CA . VAL B 1 442 ? -27.266 25.766 -5.949 1 97 442 VAL B CA 1
ATOM 8011 C C . VAL B 1 442 ? -26.656 27.156 -6.074 1 97 442 VAL B C 1
ATOM 8013 O O . VAL B 1 442 ? -25.766 27.516 -5.297 1 97 442 VAL B O 1
ATOM 8016 N N . ARG B 1 443 ? -27.141 27.906 -6.996 1 96.75 443 ARG B N 1
ATOM 8017 C CA . ARG B 1 443 ? -26.641 29.266 -7.207 1 96.75 443 ARG B CA 1
ATOM 8018 C C . ARG B 1 443 ? -26.906 30.141 -5.992 1 96.75 443 ARG B C 1
ATOM 8020 O O . ARG B 1 443 ? -26.047 30.922 -5.586 1 96.75 443 ARG B O 1
ATOM 8027 N N . ILE B 1 444 ? -28.062 29.984 -5.43 1 95.25 444 ILE B N 1
ATOM 8028 C CA . ILE B 1 444 ? -28.438 30.766 -4.262 1 95.25 444 ILE B CA 1
ATOM 8029 C C . ILE B 1 444 ? -27.531 30.422 -3.09 1 95.25 444 ILE B C 1
ATOM 8031 O O . ILE B 1 444 ? -26.984 31.312 -2.432 1 95.25 444 ILE B O 1
ATOM 8035 N N . ALA B 1 445 ? -27.375 29.125 -2.852 1 96.06 445 ALA B N 1
ATOM 8036 C CA . ALA B 1 445 ? -26.547 28.688 -1.735 1 96.06 445 ALA B CA 1
ATOM 8037 C C . ALA B 1 445 ? -25.094 29.125 -1.909 1 96.06 445 ALA B C 1
ATOM 8039 O O . ALA B 1 445 ? -24.453 29.547 -0.946 1 96.06 445 ALA B O 1
ATOM 8040 N N . THR B 1 446 ? -24.578 29.078 -3.15 1 96.75 446 THR B N 1
ATOM 8041 C CA . THR B 1 446 ? -23.188 29.469 -3.404 1 96.75 446 THR B CA 1
ATOM 8042 C C . THR B 1 446 ? -23.047 30.984 -3.295 1 96.75 446 THR B C 1
ATOM 8044 O O . THR B 1 446 ? -21.984 31.484 -2.904 1 96.75 446 THR B O 1
ATOM 8047 N N . THR B 1 447 ? -24.047 31.703 -3.658 1 95.62 447 THR B N 1
ATOM 8048 C CA . THR B 1 447 ? -24.016 33.156 -3.502 1 95.62 447 THR B CA 1
ATOM 8049 C C . THR B 1 447 ? -23.984 33.531 -2.025 1 95.62 447 THR B C 1
ATOM 8051 O O . THR B 1 447 ? -23.203 34.406 -1.622 1 95.62 447 THR B O 1
ATOM 8054 N N . GLN B 1 448 ? -24.781 32.875 -1.268 1 94.5 448 GLN B N 1
ATOM 8055 C CA . GLN B 1 448 ? -24.812 33.125 0.169 1 94.5 448 GLN B CA 1
ATOM 8056 C C . GLN B 1 448 ? -23.453 32.781 0.809 1 94.5 448 GLN B C 1
ATOM 8058 O O . GLN B 1 448 ? -23.016 33.5 1.72 1 94.5 448 GLN B O 1
ATOM 8063 N N . ALA B 1 449 ? -22.875 31.734 0.3 1 95.31 449 ALA B N 1
ATOM 8064 C CA . ALA B 1 449 ? -21.594 31.281 0.834 1 95.31 449 ALA B CA 1
ATOM 8065 C C . ALA B 1 449 ? -20.438 32.094 0.229 1 95.31 449 ALA B C 1
ATOM 8067 O O . ALA B 1 449 ? -19.266 31.812 0.508 1 95.31 449 ALA B O 1
ATOM 8068 N N . GLN B 1 450 ? -20.75 33.031 -0.663 1 93.44 450 GLN B N 1
ATOM 8069 C CA . GLN B 1 450 ? -19.797 33.969 -1.256 1 93.44 450 GLN B CA 1
ATOM 8070 C C . GLN B 1 450 ? -18.812 33.219 -2.156 1 93.44 450 GLN B C 1
ATOM 8072 O O . GLN B 1 450 ? -17.609 33.531 -2.139 1 93.44 450 GLN B O 1
ATOM 8077 N N . ILE B 1 451 ? -19.234 32.219 -2.871 1 94.12 451 ILE B N 1
ATOM 8078 C CA . ILE B 1 451 ? -18.297 31.469 -3.715 1 94.12 451 ILE B CA 1
ATOM 8079 C C . ILE B 1 451 ? -18.828 31.422 -5.145 1 94.12 451 ILE B C 1
ATOM 8081 O O . ILE B 1 451 ? -18.125 30.984 -6.059 1 94.12 451 ILE B O 1
ATOM 8085 N N . HIS B 1 452 ? -19.984 31.953 -5.406 1 94.88 452 HIS B N 1
ATOM 8086 C CA . HIS B 1 452 ? -20.641 31.906 -6.711 1 94.88 452 HIS B CA 1
ATOM 8087 C C . HIS B 1 452 ? -19.75 32.531 -7.785 1 94.88 452 HIS B C 1
ATOM 8089 O O . HIS B 1 452 ? -19.562 31.953 -8.852 1 94.88 452 HIS B O 1
ATOM 8095 N N . GLN B 1 453 ? -19.25 33.688 -7.504 1 90.56 453 GLN B N 1
ATOM 8096 C CA . GLN B 1 453 ? -18.453 34.406 -8.484 1 90.56 453 GLN B CA 1
ATOM 8097 C C . GLN B 1 453 ? -17.188 33.625 -8.844 1 90.56 453 GLN B C 1
ATOM 8099 O O . GLN B 1 453 ? -16.781 33.562 -10.008 1 90.56 453 GLN B O 1
ATOM 8104 N N . THR B 1 454 ? -16.594 33.062 -7.848 1 89.88 454 THR B N 1
ATOM 8105 C CA . THR B 1 454 ? -15.406 32.25 -8.078 1 89.88 454 THR B CA 1
ATOM 8106 C C . THR B 1 454 ? -15.727 31.078 -8.984 1 89.88 454 THR B C 1
ATOM 8108 O O . THR B 1 454 ? -14.953 30.75 -9.883 1 89.88 454 THR B O 1
ATOM 8111 N N . VAL B 1 455 ? -16.844 30.438 -8.773 1 93.69 455 VAL B N 1
ATOM 8112 C CA . VAL B 1 455 ? -17.266 29.266 -9.547 1 93.69 455 VAL B CA 1
ATOM 8113 C C . VAL B 1 455 ? -17.531 29.672 -10.992 1 93.69 455 VAL B C 1
ATOM 8115 O O . VAL B 1 455 ? -17.188 28.953 -11.922 1 93.69 455 VAL B O 1
ATOM 8118 N N . GLU B 1 456 ? -18.125 30.812 -11.117 1 91.5 456 GLU B N 1
ATOM 8119 C CA . GLU B 1 456 ? -18.453 31.328 -12.445 1 91.5 456 GLU B CA 1
ATOM 8120 C C . GLU B 1 456 ? -17.188 31.625 -13.25 1 91.5 456 GLU B C 1
ATOM 8122 O O . GLU B 1 456 ? -17.203 31.562 -14.484 1 91.5 456 GLU B O 1
ATOM 8127 N N . ASN B 1 457 ? -16.141 31.859 -12.594 1 88.31 457 ASN B N 1
ATOM 8128 C CA . ASN B 1 457 ? -14.891 32.188 -13.258 1 88.31 457 ASN B CA 1
ATOM 8129 C C . ASN B 1 457 ? -14.109 30.953 -13.664 1 88.31 457 ASN B C 1
ATOM 8131 O O . ASN B 1 457 ? -13.156 31.031 -14.438 1 88.31 457 ASN B O 1
ATOM 8135 N N . PHE B 1 458 ? -14.469 29.844 -13.094 1 89.56 458 PHE B N 1
ATOM 8136 C CA . PHE B 1 458 ? -13.852 28.609 -13.562 1 89.56 458 PHE B CA 1
ATOM 8137 C C . PHE B 1 458 ? -14.289 28.281 -14.984 1 89.56 458 PHE B C 1
ATOM 8139 O O . PHE B 1 458 ? -15.43 28.547 -15.359 1 89.56 458 PHE B O 1
ATOM 8146 N N . PRO B 1 459 ? -13.461 27.656 -15.758 1 86.94 459 PRO B N 1
ATOM 8147 C CA . PRO B 1 459 ? -13.797 27.344 -17.141 1 86.94 459 PRO B CA 1
ATOM 8148 C C . PRO B 1 459 ? -15.07 26.5 -17.266 1 86.94 459 PRO B C 1
ATOM 8150 O O . PRO B 1 459 ? -15.867 26.719 -18.172 1 86.94 459 PRO B O 1
ATOM 8153 N N . ASN B 1 460 ? -15.305 25.641 -16.375 1 93 460 ASN B N 1
ATOM 8154 C CA . ASN B 1 460 ? -16.469 24.75 -16.453 1 93 460 ASN B CA 1
ATOM 8155 C C . ASN B 1 460 ? -17.516 25.109 -15.398 1 93 460 ASN B C 1
ATOM 8157 O O . ASN B 1 460 ? -18.422 24.312 -15.133 1 93 460 ASN B O 1
ATOM 8161 N N . GLN B 1 461 ? -17.25 26.219 -14.758 1 94.56 461 GLN B N 1
ATOM 8162 C CA . GLN B 1 461 ? -18.203 26.734 -13.781 1 94.56 461 GLN B CA 1
ATOM 8163 C C . GLN B 1 461 ? -18.625 25.672 -12.789 1 94.56 461 GLN B C 1
ATOM 8165 O O . GLN B 1 461 ? -17.781 25.047 -12.133 1 94.56 461 GLN B O 1
ATOM 8170 N N . TYR B 1 462 ? -19.875 25.312 -12.836 1 94.44 462 TYR B N 1
ATOM 8171 C CA . TYR B 1 462 ? -20.375 24.391 -11.828 1 94.44 462 TYR B CA 1
ATOM 8172 C C . TYR B 1 462 ? -20.031 22.953 -12.195 1 94.44 462 TYR B C 1
ATOM 8174 O O . TYR B 1 462 ? -20.125 22.047 -11.359 1 94.44 462 TYR B O 1
ATOM 8182 N N . GLU B 1 463 ? -19.594 22.766 -13.336 1 93.5 463 GLU B N 1
ATOM 8183 C CA . GLU B 1 463 ? -19.203 21.438 -13.766 1 93.5 463 GLU B CA 1
ATOM 8184 C C . GLU B 1 463 ? -17.719 21.188 -13.523 1 93.5 463 GLU B C 1
ATOM 8186 O O . GLU B 1 463 ? -17.219 20.094 -13.773 1 93.5 463 GLU B O 1
ATOM 8191 N N . THR B 1 464 ? -17.125 22.188 -12.992 1 92.12 464 THR B N 1
ATOM 8192 C CA . THR B 1 464 ? -15.711 22.016 -12.664 1 92.12 464 THR B CA 1
ATOM 8193 C C . THR B 1 464 ? -15.516 20.859 -11.695 1 92.12 464 THR B C 1
ATOM 8195 O O . THR B 1 464 ? -16.203 20.766 -10.68 1 92.12 464 THR B O 1
ATOM 8198 N N . ARG B 1 465 ? -14.602 20.047 -11.977 1 90.19 465 ARG B N 1
ATOM 8199 C CA . ARG B 1 465 ? -14.328 18.875 -11.148 1 90.19 465 ARG B CA 1
ATOM 8200 C C . ARG B 1 465 ? -13.414 19.219 -9.984 1 90.19 465 ARG B C 1
ATOM 8202 O O . ARG B 1 465 ? -12.461 19.984 -10.148 1 90.19 465 ARG B O 1
ATOM 8209 N N . VAL B 1 466 ? -13.758 18.719 -8.797 1 87.75 466 VAL B N 1
ATOM 8210 C CA . VAL B 1 466 ? -12.969 18.938 -7.594 1 87.75 466 VAL B CA 1
ATOM 8211 C C . VAL B 1 466 ? -12.695 17.609 -6.902 1 87.75 466 VAL B C 1
ATOM 8213 O O . VAL B 1 466 ? -13.156 16.562 -7.352 1 87.75 466 VAL B O 1
ATOM 8216 N N . GLY B 1 467 ? -11.898 17.594 -5.836 1 73.38 467 GLY B N 1
ATOM 8217 C CA . GLY B 1 467 ? -11.492 16.375 -5.148 1 73.38 467 GLY B CA 1
ATOM 8218 C C . GLY B 1 467 ? -10.18 15.805 -5.656 1 73.38 467 GLY B C 1
ATOM 8219 O O . GLY B 1 467 ? -9.25 16.562 -5.953 1 73.38 467 GLY B O 1
ATOM 8220 N N . GLN B 1 468 ? -10.203 14.57 -5.539 1 64.88 468 GLN B N 1
ATOM 8221 C CA . GLN B 1 468 ? -8.969 13.938 -6 1 64.88 468 GLN B CA 1
ATOM 8222 C C . GLN B 1 468 ? -8.797 14.109 -7.508 1 64.88 468 GLN B C 1
ATOM 8224 O O . GLN B 1 468 ? -9.695 13.781 -8.281 1 64.88 468 GLN B O 1
ATOM 8229 N N . LYS B 1 469 ? -7.812 14.664 -7.949 1 52.69 469 LYS B N 1
ATOM 8230 C CA . LYS B 1 469 ? -7.438 14.867 -9.344 1 52.69 469 LYS B CA 1
ATOM 8231 C C . LYS B 1 469 ? -8.164 16.062 -9.938 1 52.69 469 LYS B C 1
ATOM 8233 O O . LYS B 1 469 ? -8.188 16.25 -11.156 1 52.69 469 LYS B O 1
ATOM 8238 N N . GLY B 1 470 ? -9.008 16.719 -9.109 1 59.16 470 GLY B N 1
ATOM 8239 C CA . GLY B 1 470 ? -9.664 17.938 -9.57 1 59.16 470 GLY B CA 1
ATOM 8240 C C . GLY B 1 470 ? -8.859 19.188 -9.297 1 59.16 470 GLY B C 1
ATOM 8241 O O . GLY B 1 470 ? -7.672 19.109 -8.969 1 59.16 470 GLY B O 1
ATOM 8242 N N . VAL B 1 471 ? -9.547 20.25 -9.586 1 63.12 471 VAL B N 1
ATOM 8243 C CA . VAL B 1 471 ? -8.914 21.547 -9.352 1 63.12 471 VAL B CA 1
ATOM 8244 C C . VAL B 1 471 ? -8.594 21.703 -7.863 1 63.12 471 VAL B C 1
ATOM 8246 O O . VAL B 1 471 ? -9.383 21.281 -7.012 1 63.12 471 VAL B O 1
ATOM 8249 N N . ASN B 1 472 ? -7.473 22.156 -7.68 1 69.44 472 ASN B N 1
ATOM 8250 C CA . ASN B 1 472 ? -7.062 22.438 -6.305 1 69.44 472 ASN B CA 1
ATOM 8251 C C . ASN B 1 472 ? -7.66 23.734 -5.793 1 69.44 472 ASN B C 1
ATOM 8253 O O . ASN B 1 472 ? -7.352 24.812 -6.305 1 69.44 472 ASN B O 1
ATOM 8257 N N . LEU B 1 473 ? -8.617 23.625 -4.965 1 78.75 473 LEU B N 1
ATOM 8258 C CA . LEU B 1 473 ? -9.242 24.781 -4.344 1 78.75 473 LEU B CA 1
ATOM 8259 C C . LEU B 1 473 ? -8.484 25.203 -3.086 1 78.75 473 LEU B C 1
ATOM 8261 O O . LEU B 1 473 ? -7.871 24.359 -2.418 1 78.75 473 LEU B O 1
ATOM 8265 N N . SER B 1 474 ? -8.469 26.469 -2.871 1 73.75 474 SER B N 1
ATOM 8266 C CA . SER B 1 474 ? -7.883 26.969 -1.627 1 73.75 474 SER B CA 1
ATOM 8267 C C . SER B 1 474 ? -8.703 26.516 -0.42 1 73.75 474 SER B C 1
ATOM 8269 O O . SER B 1 474 ? -9.836 26.062 -0.569 1 73.75 474 SER B O 1
ATOM 8271 N N . GLY B 1 475 ? -8.133 26.531 0.755 1 77.69 475 GLY B N 1
ATOM 8272 C CA . GLY B 1 475 ? -8.852 26.203 1.979 1 77.69 475 GLY B CA 1
ATOM 8273 C C . GLY B 1 475 ? -10.133 27 2.154 1 77.69 475 GLY B C 1
ATOM 8274 O O . GLY B 1 475 ? -11.164 26.438 2.518 1 77.69 475 GLY B O 1
ATOM 8275 N N . GLY B 1 476 ? -10.062 28.297 1.85 1 82.69 476 GLY B N 1
ATOM 8276 C CA . GLY B 1 476 ? -11.234 29.141 1.953 1 82.69 476 GLY B CA 1
ATOM 8277 C C . GLY B 1 476 ? -12.32 28.781 0.961 1 82.69 476 GLY B C 1
ATOM 8278 O O . GLY B 1 476 ? -13.508 28.828 1.288 1 82.69 476 GLY B O 1
ATOM 8279 N N . GLN B 1 477 ? -11.883 28.453 -0.24 1 86.38 477 GLN B N 1
ATOM 8280 C CA . GLN B 1 477 ? -12.852 28.047 -1.256 1 86.38 477 GLN B CA 1
ATOM 8281 C C . GLN B 1 477 ? -13.547 26.75 -0.863 1 86.38 477 GLN B C 1
ATOM 8283 O O . GLN B 1 477 ? -14.766 26.609 -1.024 1 86.38 477 GLN B O 1
ATOM 8288 N N . LYS B 1 478 ? -12.828 25.844 -0.307 1 89.88 478 LYS B N 1
ATOM 8289 C CA . LYS B 1 478 ? -13.391 24.578 0.149 1 89.88 478 LYS B CA 1
ATOM 8290 C C . LYS B 1 478 ? -14.391 24.797 1.28 1 89.88 478 LYS B C 1
ATOM 8292 O O . LYS B 1 478 ? -15.445 24.156 1.315 1 89.88 478 LYS B O 1
ATOM 8297 N N . GLN B 1 479 ? -14 25.656 2.178 1 90.56 479 GLN B N 1
ATOM 8298 C CA . GLN B 1 479 ? -14.875 25.969 3.297 1 90.56 479 GLN B CA 1
ATOM 8299 C C . GLN B 1 479 ? -16.188 26.578 2.811 1 90.56 479 GLN B C 1
ATOM 8301 O O . GLN B 1 479 ? -17.266 26.203 3.293 1 90.56 479 GLN B O 1
ATOM 8306 N N . ARG B 1 480 ? -16.062 27.484 1.87 1 93.38 480 ARG B N 1
ATOM 8307 C CA . ARG B 1 480 ? -17.25 28.156 1.361 1 93.38 480 ARG B CA 1
ATOM 8308 C C . ARG B 1 480 ? -18.156 27.188 0.615 1 93.38 480 ARG B C 1
ATOM 8310 O O . ARG B 1 480 ? -19.375 27.266 0.709 1 93.38 480 ARG B O 1
ATOM 8317 N N . LEU B 1 481 ? -17.578 26.281 -0.118 1 94.25 481 LEU B N 1
ATOM 8318 C CA . LEU B 1 481 ? -18.375 25.25 -0.777 1 94.25 481 LEU B CA 1
ATOM 8319 C C . LEU B 1 481 ? -19.047 24.344 0.248 1 94.25 481 LEU B C 1
ATOM 8321 O O . LEU B 1 481 ? -20.188 23.906 0.049 1 94.25 481 LEU B O 1
ATOM 8325 N N . SER B 1 482 ? -18.312 24 1.313 1 94.38 482 SER B N 1
ATOM 8326 C CA . SER B 1 482 ? -18.875 23.203 2.402 1 94.38 482 SER B CA 1
ATOM 8327 C C . SER B 1 482 ? -20.047 23.922 3.055 1 94.38 482 SER B C 1
ATOM 8329 O O . SER B 1 482 ? -21.062 23.297 3.387 1 94.38 482 SER B O 1
ATOM 8331 N N . ILE B 1 483 ? -19.875 25.203 3.223 1 95.44 483 ILE B N 1
ATOM 8332 C CA . ILE B 1 483 ? -20.938 26.016 3.791 1 95.44 483 ILE B CA 1
ATOM 8333 C C . ILE B 1 483 ? -22.156 26.016 2.852 1 95.44 483 ILE B C 1
ATOM 8335 O O . ILE B 1 483 ? -23.281 25.859 3.293 1 95.44 483 ILE B O 1
ATOM 8339 N N . ALA B 1 484 ? -21.859 26.203 1.539 1 95.81 484 ALA B N 1
ATOM 8340 C CA . ALA B 1 484 ? -22.922 26.188 0.545 1 95.81 484 ALA B CA 1
ATOM 8341 C C . ALA B 1 484 ? -23.703 24.875 0.612 1 95.81 484 ALA B C 1
ATOM 8343 O O . ALA B 1 484 ? -24.938 24.875 0.489 1 95.81 484 ALA B O 1
ATOM 8344 N N . ARG B 1 485 ? -23.047 23.812 0.766 1 95.31 485 ARG B N 1
ATOM 8345 C CA . ARG B 1 485 ? -23.672 22.5 0.878 1 95.31 485 ARG B CA 1
ATOM 8346 C C . ARG B 1 485 ? -24.641 22.438 2.057 1 95.31 485 ARG B C 1
ATOM 8348 O O . ARG B 1 485 ? -25.688 21.797 1.975 1 95.31 485 ARG B O 1
ATOM 8355 N N . ALA B 1 486 ? -24.281 23.047 3.131 1 94.69 486 ALA B N 1
ATOM 8356 C CA . ALA B 1 486 ? -25.141 23.078 4.309 1 94.69 486 ALA B CA 1
ATOM 8357 C C . ALA B 1 486 ? -26.328 24.016 4.094 1 94.69 486 ALA B C 1
ATOM 8359 O O . ALA B 1 486 ? -27.453 23.703 4.496 1 94.69 486 ALA B O 1
ATOM 8360 N N . LEU B 1 487 ? -26.125 25.109 3.436 1 95 487 LEU B N 1
ATOM 8361 C CA . LEU B 1 487 ? -27.141 26.156 3.289 1 95 487 LEU B CA 1
ATOM 8362 C C . LEU B 1 487 ? -28.234 25.703 2.326 1 95 487 LEU B C 1
ATOM 8364 O O . LEU B 1 487 ? -29.391 26.109 2.471 1 95 487 LEU B O 1
ATOM 8368 N N . ILE B 1 488 ? -27.859 24.922 1.364 1 95.38 488 ILE B N 1
ATOM 8369 C CA . ILE B 1 488 ? -28.812 24.531 0.334 1 95.38 488 ILE B CA 1
ATOM 8370 C C . ILE B 1 488 ? -29.953 23.75 0.965 1 95.38 488 ILE B C 1
ATOM 8372 O O . ILE B 1 488 ? -31.062 23.703 0.418 1 95.38 488 ILE B O 1
ATOM 8376 N N . ARG B 1 489 ? -29.734 23.141 2.045 1 92.12 489 ARG B N 1
ATOM 8377 C CA . ARG B 1 489 ? -30.703 22.312 2.732 1 92.12 489 ARG B CA 1
ATOM 8378 C C . ARG B 1 489 ? -31.797 23.156 3.387 1 92.12 489 ARG B C 1
ATOM 8380 O O . ARG B 1 489 ? -32.906 22.672 3.627 1 92.12 489 ARG B O 1
ATOM 8387 N N . LYS B 1 490 ? -31.5 24.422 3.703 1 90.56 490 LYS B N 1
ATOM 8388 C CA . LYS B 1 490 ? -32.406 25.297 4.418 1 90.56 490 LYS B CA 1
ATOM 8389 C C . LYS B 1 490 ? -32.906 24.656 5.711 1 90.56 490 LYS B C 1
ATOM 8391 O O . LYS B 1 490 ? -34.125 24.578 5.941 1 90.56 490 LYS B O 1
ATOM 8396 N N . SER B 1 491 ? -32 24.234 6.559 1 92.62 491 SER B N 1
ATOM 8397 C CA . SER B 1 491 ? -32.312 23.531 7.797 1 92.62 491 SER B CA 1
ATOM 8398 C C . SER B 1 491 ? -32.781 24.484 8.883 1 92.62 491 SER B C 1
ATOM 8400 O O . SER B 1 491 ? -32.531 25.703 8.789 1 92.62 491 SER B O 1
ATOM 8402 N N . LYS B 1 492 ? -33.406 23.938 9.867 1 93.12 492 LYS B N 1
ATOM 8403 C CA . LYS B 1 492 ? -33.906 24.734 10.984 1 93.12 492 LYS B CA 1
ATOM 8404 C C . LYS B 1 492 ? -32.781 25.031 11.984 1 93.12 492 LYS B C 1
ATOM 8406 O O . LYS B 1 492 ? -32.844 26.031 12.695 1 93.12 492 LYS B O 1
ATOM 8411 N N . ILE B 1 493 ? -31.875 24.156 12.023 1 95.5 493 ILE B N 1
ATOM 8412 C CA . ILE B 1 493 ? -30.719 24.312 12.891 1 95.5 493 ILE B CA 1
ATOM 8413 C C . ILE B 1 493 ? -29.438 24.219 12.062 1 95.5 493 ILE B C 1
ATOM 8415 O O . ILE B 1 493 ? -29.25 23.281 11.281 1 95.5 493 ILE B O 1
ATOM 8419 N N . LEU B 1 494 ? -28.594 25.156 12.164 1 95.88 494 LEU B N 1
ATOM 8420 C CA . LEU B 1 494 ? -27.312 25.188 11.453 1 95.88 494 LEU B CA 1
ATOM 8421 C C . LEU B 1 494 ? -26.156 25.109 12.422 1 95.88 494 LEU B C 1
ATOM 8423 O O . LEU B 1 494 ? -26.047 25.938 13.336 1 95.88 494 LEU B O 1
ATOM 8427 N N . LEU B 1 495 ? -25.359 24.109 12.281 1 96.81 495 LEU B N 1
ATOM 8428 C CA . LEU B 1 495 ? -24.172 23.922 13.102 1 96.81 495 LEU B CA 1
ATOM 8429 C C . LEU B 1 495 ? -22.906 24.234 12.297 1 96.81 495 LEU B C 1
ATOM 8431 O O . LEU B 1 495 ? -22.594 23.531 11.328 1 96.81 495 LEU B O 1
ATOM 8435 N N . LEU B 1 496 ? -22.172 25.203 12.703 1 95.81 496 LEU B N 1
ATOM 8436 C CA . LEU B 1 496 ? -20.938 25.609 12.031 1 95.81 496 LEU B CA 1
ATOM 8437 C C . LEU B 1 496 ? -19.734 25.422 12.938 1 95.81 496 LEU B C 1
ATOM 8439 O O . LEU B 1 496 ? -19.484 26.219 13.844 1 95.81 496 LEU B O 1
ATOM 8443 N N . ASP B 1 497 ? -18.953 24.422 12.68 1 93.75 497 ASP B N 1
ATOM 8444 C CA . ASP B 1 497 ? -17.797 24.078 13.516 1 93.75 497 ASP B CA 1
ATOM 8445 C C . ASP B 1 497 ? -16.516 24.703 12.977 1 93.75 497 ASP B C 1
ATOM 8447 O O . ASP B 1 497 ? -15.758 24.047 12.258 1 93.75 497 ASP B O 1
ATOM 8451 N N . ASP B 1 498 ? -16.234 25.906 13.398 1 89.94 498 ASP B N 1
ATOM 8452 C CA . ASP B 1 498 ? -15.07 26.672 12.977 1 89.94 498 ASP B CA 1
ATOM 8453 C C . ASP B 1 498 ? -14.969 26.719 11.453 1 89.94 498 ASP B C 1
ATOM 8455 O O . ASP B 1 498 ? -13.883 26.562 10.891 1 89.94 498 ASP B O 1
ATOM 8459 N N . SER B 1 499 ? -16.031 26.969 10.828 1 87.25 499 SER B N 1
ATOM 8460 C CA . SER B 1 499 ? -16.172 26.781 9.391 1 87.25 499 SER B CA 1
ATOM 8461 C C . SER B 1 499 ? -15.789 28.047 8.625 1 87.25 499 SER B C 1
ATOM 8463 O O . SER B 1 499 ? -15.852 28.078 7.398 1 87.25 499 SER B O 1
ATOM 8465 N N . THR B 1 500 ? -15.461 29.109 9.352 1 85.25 500 THR B N 1
ATOM 8466 C CA . THR B 1 500 ? -15.094 30.344 8.672 1 85.25 500 THR B CA 1
ATOM 8467 C C . THR B 1 500 ? -13.656 30.734 9 1 85.25 500 THR B C 1
ATOM 8469 O O . THR B 1 500 ? -13.242 31.875 8.766 1 85.25 500 THR B O 1
ATOM 8472 N N . SER B 1 501 ? -13.016 29.766 9.555 1 78.19 501 SER B N 1
ATOM 8473 C CA . SER B 1 501 ? -11.672 30.047 10.055 1 78.19 501 SER B CA 1
ATOM 8474 C C . SER B 1 501 ? -10.727 30.422 8.922 1 78.19 501 SER B C 1
ATOM 8476 O O . SER B 1 501 ? -9.789 31.203 9.125 1 78.19 501 SER B O 1
ATOM 8478 N N . ALA B 1 502 ? -10.984 29.938 7.719 1 74.19 502 ALA B N 1
ATOM 8479 C CA . ALA B 1 502 ? -10.07 30.156 6.602 1 74.19 502 ALA B CA 1
ATOM 8480 C C . ALA B 1 502 ? -10.531 31.344 5.754 1 74.19 502 ALA B C 1
ATOM 8482 O O . ALA B 1 502 ? -9.891 31.688 4.75 1 74.19 502 ALA B O 1
ATOM 8483 N N . LEU B 1 503 ? -11.594 32 6.168 1 77.19 503 LEU B N 1
ATOM 8484 C CA . LEU B 1 503 ? -12.117 33.156 5.406 1 77.19 503 LEU B CA 1
ATOM 8485 C C . LEU B 1 503 ? -11.477 34.438 5.867 1 77.19 503 LEU B C 1
ATOM 8487 O O . LEU B 1 503 ? -11.227 34.625 7.059 1 77.19 503 LEU B O 1
ATOM 8491 N N . ASP B 1 504 ? -11.258 35.312 4.895 1 73.19 504 ASP B N 1
ATOM 8492 C CA . ASP B 1 504 ? -10.82 36.656 5.25 1 73.19 504 ASP B CA 1
ATOM 8493 C C . ASP B 1 504 ? -11.977 37.469 5.836 1 73.19 504 ASP B C 1
ATOM 8495 O O . ASP B 1 504 ? -13.141 37.094 5.703 1 73.19 504 ASP B O 1
ATOM 8499 N N . VAL B 1 505 ? -11.609 38.562 6.441 1 74.56 505 VAL B N 1
ATOM 8500 C CA . VAL B 1 505 ? -12.539 39.375 7.23 1 74.56 505 VAL B CA 1
ATOM 8501 C C . VAL B 1 505 ? -13.688 39.844 6.348 1 74.56 505 VAL B C 1
ATOM 8503 O O . VAL B 1 505 ? -14.852 39.781 6.742 1 74.56 505 VAL B O 1
ATOM 8506 N N . LYS B 1 506 ? -13.336 40.281 5.152 1 78.38 506 LYS B N 1
ATOM 8507 C CA . LYS B 1 506 ? -14.359 40.812 4.254 1 78.38 506 LYS B CA 1
ATOM 8508 C C . LYS B 1 506 ? -15.328 39.719 3.807 1 78.38 506 LYS B C 1
ATOM 8510 O O . LYS B 1 506 ? -16.547 39.906 3.826 1 78.38 506 LYS B O 1
ATOM 8515 N N . THR B 1 507 ? -14.797 38.656 3.393 1 85.12 507 THR B N 1
ATOM 8516 C CA . THR B 1 507 ? -15.609 37.531 2.924 1 85.12 507 THR B CA 1
ATOM 8517 C C . THR B 1 507 ? -16.469 37 4.055 1 85.12 507 THR B C 1
ATOM 8519 O O . THR B 1 507 ? -17.641 36.656 3.838 1 85.12 507 THR B O 1
ATOM 8522 N N . GLU B 1 508 ? -15.883 36.875 5.23 1 88.38 508 GLU B N 1
ATOM 8523 C CA . GLU B 1 508 ? -16.625 36.406 6.387 1 88.38 508 GLU B CA 1
ATOM 8524 C C . GLU B 1 508 ? -17.797 37.312 6.73 1 88.38 508 GLU B C 1
ATOM 8526 O O . GLU B 1 508 ? -18.906 36.844 7 1 88.38 508 GLU B O 1
ATOM 8531 N N . ALA B 1 509 ? -17.516 38.594 6.723 1 86.31 509 ALA B N 1
ATOM 8532 C CA . ALA B 1 509 ? -18.562 39.562 7.016 1 86.31 509 ALA B CA 1
ATOM 8533 C C . ALA B 1 509 ? -19.688 39.469 5.996 1 86.31 509 ALA B C 1
ATOM 8535 O O . ALA B 1 509 ? -20.875 39.5 6.363 1 86.31 509 ALA B O 1
ATOM 8536 N N . ALA B 1 510 ? -19.328 39.406 4.742 1 88.94 510 ALA B N 1
ATOM 8537 C CA . ALA B 1 510 ? -20.312 39.281 3.672 1 88.94 510 ALA B CA 1
ATOM 8538 C C . ALA B 1 510 ? -21.156 38.031 3.848 1 88.94 510 ALA B C 1
ATOM 8540 O O . ALA B 1 510 ? -22.359 38.031 3.578 1 88.94 510 ALA B O 1
ATOM 8541 N N . PHE B 1 511 ? -20.594 37 4.215 1 91.75 511 PHE B N 1
ATOM 8542 C CA . PHE B 1 511 ? -21.281 35.75 4.465 1 91.75 511 PHE B CA 1
ATOM 8543 C C . PHE B 1 511 ? -22.312 35.906 5.57 1 91.75 511 PHE B C 1
ATOM 8545 O O . PHE B 1 511 ? -23.469 35.531 5.395 1 91.75 511 PHE B O 1
ATOM 8552 N N . TRP B 1 512 ? -21.797 36.406 6.695 1 91.69 512 TRP B N 1
ATOM 8553 C CA . TRP B 1 512 ? -22.719 36.562 7.82 1 91.69 512 TRP B CA 1
ATOM 8554 C C . TRP B 1 512 ? -23.891 37.469 7.449 1 91.69 512 TRP B C 1
ATOM 8556 O O . TRP B 1 512 ? -25.016 37.219 7.859 1 91.69 512 TRP B O 1
ATOM 8566 N N . ASP B 1 513 ? -23.609 38.469 6.676 1 90.12 513 ASP B N 1
ATOM 8567 C CA . ASP B 1 513 ? -24.656 39.406 6.219 1 90.12 513 ASP B CA 1
ATOM 8568 C C . ASP B 1 513 ? -25.656 38.656 5.316 1 90.12 513 ASP B C 1
ATOM 8570 O O . ASP B 1 513 ? -26.859 38.938 5.375 1 90.12 513 ASP B O 1
ATOM 8574 N N . ALA B 1 514 ? -25.156 37.844 4.523 1 90.56 514 ALA B N 1
ATOM 8575 C CA . ALA B 1 514 ? -25.984 37.156 3.549 1 90.56 514 ALA B CA 1
ATOM 8576 C C . ALA B 1 514 ? -26.938 36.188 4.242 1 90.56 514 ALA B C 1
ATOM 8578 O O . ALA B 1 514 ? -28.016 35.875 3.719 1 90.56 514 ALA B O 1
ATOM 8579 N N . ILE B 1 515 ? -26.578 35.719 5.426 1 88.06 515 ILE B N 1
ATOM 8580 C CA . ILE B 1 515 ? -27.406 34.688 6.051 1 88.06 515 ILE B CA 1
ATOM 8581 C C . ILE B 1 515 ? -28.188 35.312 7.223 1 88.06 515 ILE B C 1
ATOM 8583 O O . ILE B 1 515 ? -28.859 34.594 7.965 1 88.06 515 ILE B O 1
ATOM 8587 N N . LYS B 1 516 ? -28.062 36.562 7.508 1 80.31 516 LYS B N 1
ATOM 8588 C CA . LYS B 1 516 ? -28.766 37.25 8.586 1 80.31 516 LYS B CA 1
ATOM 8589 C C . LYS B 1 516 ? -30.266 37.094 8.461 1 80.31 516 LYS B C 1
ATOM 8591 O O . LYS B 1 516 ? -30.984 37 9.469 1 80.31 516 LYS B O 1
ATOM 8596 N N . GLY B 1 517 ? -30.719 37 7.281 1 70.88 517 GLY B N 1
ATOM 8597 C CA . GLY B 1 517 ? -32.156 36.844 7.078 1 70.88 517 GLY B CA 1
ATOM 8598 C C . GLY B 1 517 ? -32.625 35.406 7.258 1 70.88 517 GLY B C 1
ATOM 8599 O O . GLY B 1 517 ? -33.844 35.156 7.281 1 70.88 517 GLY B O 1
ATOM 8600 N N . GLU B 1 518 ? -31.734 34.531 7.535 1 72.31 518 GLU B N 1
ATOM 8601 C CA . GLU B 1 518 ? -32.094 33.125 7.723 1 72.31 518 GLU B CA 1
ATOM 8602 C C . GLU B 1 518 ? -32.656 32.875 9.109 1 72.31 518 GLU B C 1
ATOM 8604 O O . GLU B 1 518 ? -32.219 33.469 10.094 1 72.31 518 GLU B O 1
ATOM 8609 N N . ARG B 1 519 ? -33.812 32.344 9.203 1 77.56 519 ARG B N 1
ATOM 8610 C CA . ARG B 1 519 ? -34.562 32.094 10.422 1 77.56 519 ARG B CA 1
ATOM 8611 C C . ARG B 1 519 ? -34.062 30.859 11.156 1 77.56 519 ARG B C 1
ATOM 8613 O O . ARG B 1 519 ? -34.656 30.453 12.172 1 77.56 519 ARG B O 1
ATOM 8620 N N . ALA B 1 520 ? -32.938 30.359 10.773 1 91.12 520 ALA B N 1
ATOM 8621 C CA . ALA B 1 520 ? -32.469 29.125 11.375 1 91.12 520 ALA B CA 1
ATOM 8622 C C . ALA B 1 520 ? -31.766 29.375 12.695 1 91.12 520 ALA B C 1
ATOM 8624 O O . ALA B 1 520 ? -31.156 30.438 12.883 1 91.12 520 ALA B O 1
ATOM 8625 N N . THR B 1 521 ? -31.953 28.5 13.672 1 94.81 521 THR B N 1
ATOM 8626 C CA . THR B 1 521 ? -31.141 28.484 14.883 1 94.81 521 THR B CA 1
ATOM 8627 C C . THR B 1 521 ? -29.688 28.141 14.562 1 94.81 521 THR B C 1
ATOM 8629 O O . THR B 1 521 ? -29.438 27.141 13.875 1 94.81 521 THR B O 1
ATOM 8632 N N . MET B 1 522 ? -28.734 28.938 15.008 1 95.88 522 MET B N 1
ATOM 8633 C CA . MET B 1 522 ? -27.344 28.703 14.594 1 95.88 522 MET B CA 1
ATOM 8634 C C . MET B 1 522 ? -26.438 28.547 15.805 1 95.88 522 MET B C 1
ATOM 8636 O O . MET B 1 522 ? -26.547 29.297 16.781 1 95.88 522 MET B O 1
ATOM 8640 N N . LEU B 1 523 ? -25.703 27.531 15.797 1 96.94 523 LEU B N 1
ATOM 8641 C CA . LEU B 1 523 ? -24.578 27.359 16.719 1 96.94 523 LEU B CA 1
ATOM 8642 C C . LEU B 1 523 ? -23.25 27.453 15.977 1 96.94 523 LEU B C 1
ATOM 8644 O O . LEU B 1 523 ? -22.969 26.625 15.109 1 96.94 523 LEU B O 1
ATOM 8648 N N . VAL B 1 524 ? -22.453 28.422 16.375 1 96.19 524 VAL B N 1
ATOM 8649 C CA . VAL B 1 524 ? -21.234 28.734 15.641 1 96.19 524 VAL B CA 1
ATOM 8650 C C . VAL B 1 524 ? -20.031 28.609 16.578 1 96.19 524 VAL B C 1
ATOM 8652 O O . VAL B 1 524 ? -19.891 29.375 17.531 1 96.19 524 VAL B O 1
ATOM 8655 N N . VAL B 1 525 ? -19.234 27.625 16.297 1 95.19 525 VAL B N 1
ATOM 8656 C CA . VAL B 1 525 ? -17.953 27.562 17 1 95.19 525 VAL B CA 1
ATOM 8657 C C . VAL B 1 525 ? -16.953 28.5 16.328 1 95.19 525 VAL B C 1
ATOM 8659 O O . VAL B 1 525 ? -16.75 28.453 15.117 1 95.19 525 VAL B O 1
ATOM 8662 N N . THR B 1 526 ? -16.359 29.406 17.047 1 89.88 526 THR B N 1
ATOM 8663 C CA . THR B 1 526 ? -15.398 30.344 16.5 1 89.88 526 THR B CA 1
ATOM 8664 C C . THR B 1 526 ? -14.352 30.734 17.547 1 89.88 526 THR B C 1
ATOM 8666 O O . THR B 1 526 ? -14.594 30.609 18.75 1 89.88 526 THR B O 1
ATOM 8669 N N . GLN B 1 527 ? -13.312 31.062 17.094 1 80.88 527 GLN B N 1
ATOM 8670 C CA . GLN B 1 527 ? -12.266 31.625 17.953 1 80.88 527 GLN B CA 1
ATOM 8671 C C . GLN B 1 527 ? -12.141 33.125 17.766 1 80.88 527 GLN B C 1
ATOM 8673 O O . GLN B 1 527 ? -11.414 33.781 18.5 1 80.88 527 GLN B O 1
ATOM 8678 N N . LYS B 1 528 ? -12.945 33.656 16.922 1 82 528 LYS B N 1
ATOM 8679 C CA . LYS B 1 528 ? -12.875 35.094 16.578 1 82 528 LYS B CA 1
ATOM 8680 C C . LYS B 1 528 ? -13.906 35.906 17.359 1 82 528 LYS B C 1
ATOM 8682 O O . LYS B 1 528 ? -15.109 35.656 17.234 1 82 528 LYS B O 1
ATOM 8687 N N . ILE B 1 529 ? -13.461 36.875 17.953 1 84.12 529 ILE B N 1
ATOM 8688 C CA . ILE B 1 529 ? -14.344 37.719 18.766 1 84.12 529 ILE B CA 1
ATOM 8689 C C . ILE B 1 529 ? -15.312 38.469 17.859 1 84.12 529 ILE B C 1
ATOM 8691 O O . ILE B 1 529 ? -16.453 38.719 18.25 1 84.12 529 ILE B O 1
ATOM 8695 N N . ARG B 1 530 ? -14.844 38.844 16.719 1 83.25 530 ARG B N 1
ATOM 8696 C CA . ARG B 1 530 ? -15.688 39.594 15.773 1 83.25 530 ARG B CA 1
ATOM 8697 C C . ARG B 1 530 ? -16.938 38.781 15.406 1 83.25 530 ARG B C 1
ATOM 8699 O O . ARG B 1 530 ? -18.016 39.344 15.289 1 83.25 530 ARG B O 1
ATOM 8706 N N . THR B 1 531 ? -16.766 37.594 15.203 1 87.94 531 THR B N 1
ATOM 8707 C CA . THR B 1 531 ? -17.875 36.688 14.898 1 87.94 531 THR B CA 1
ATOM 8708 C C . THR B 1 531 ? -18.766 36.5 16.125 1 87.94 531 THR B C 1
ATOM 8710 O O . THR B 1 531 ? -19.984 36.5 16 1 87.94 531 THR B O 1
ATOM 8713 N N . ALA B 1 532 ? -18.156 36.375 17.234 1 91.19 532 ALA B N 1
ATOM 8714 C CA . ALA B 1 532 ? -18.906 36.156 18.469 1 91.19 532 ALA B CA 1
ATOM 8715 C C . ALA B 1 532 ? -19.75 37.375 18.812 1 91.19 532 ALA B C 1
ATOM 8717 O O . ALA B 1 532 ? -20.859 37.25 19.328 1 91.19 532 ALA B O 1
ATOM 8718 N N . LYS B 1 533 ? -19.203 38.531 18.531 1 90.06 533 LYS B N 1
ATOM 8719 C CA . LYS B 1 533 ? -19.891 39.781 18.844 1 90.06 533 LYS B CA 1
ATOM 8720 C C . LYS B 1 533 ? -21.203 39.906 18.078 1 90.06 533 LYS B C 1
ATOM 8722 O O . LYS B 1 533 ? -22.156 40.5 18.547 1 90.06 533 LYS B O 1
ATOM 8727 N N . GLY B 1 534 ? -21.266 39.344 16.906 1 89.19 534 GLY B N 1
ATOM 8728 C CA . GLY B 1 534 ? -22.438 39.406 16.047 1 89.19 534 GLY B CA 1
ATOM 8729 C C . GLY B 1 534 ? -23.516 38.406 16.453 1 89.19 534 GLY B C 1
ATOM 8730 O O . GLY B 1 534 ? -24.656 38.5 15.984 1 89.19 534 GLY B O 1
ATOM 8731 N N . ALA B 1 535 ? -23.281 37.531 17.359 1 94.12 535 ALA B N 1
ATOM 8732 C CA . ALA B 1 535 ? -24.25 36.531 17.781 1 94.12 535 ALA B CA 1
ATOM 8733 C C . ALA B 1 535 ? -25.172 37.094 18.859 1 94.12 535 ALA B C 1
ATOM 8735 O O . ALA B 1 535 ? -24.891 38.125 19.469 1 94.12 535 ALA B O 1
ATOM 8736 N N . ASP B 1 536 ? -26.281 36.406 19.047 1 94.12 536 ASP B N 1
ATOM 8737 C CA . ASP B 1 536 ? -27.234 36.812 20.094 1 94.12 536 ASP B CA 1
ATOM 8738 C C . ASP B 1 536 ? -26.672 36.531 21.484 1 94.12 536 ASP B C 1
ATOM 8740 O O . ASP B 1 536 ? -26.844 37.344 22.391 1 94.12 536 ASP B O 1
ATOM 8744 N N . LYS B 1 537 ? -26.109 35.438 21.641 1 96.69 537 LYS B N 1
ATOM 8745 C CA . LYS B 1 537 ? -25.453 35.062 22.891 1 96.69 537 LYS B CA 1
ATOM 8746 C C . LYS B 1 537 ? -24.125 34.344 22.625 1 96.69 537 LYS B C 1
ATOM 8748 O O . LYS B 1 537 ? -23.875 33.875 21.5 1 96.69 537 LYS B O 1
ATOM 8753 N N . ILE B 1 538 ? -23.312 34.312 23.641 1 97.12 538 ILE B N 1
ATOM 8754 C CA . ILE B 1 538 ? -22 33.656 23.562 1 97.12 538 ILE B CA 1
ATOM 8755 C C . ILE B 1 538 ? -21.875 32.625 24.688 1 97.12 538 ILE B C 1
ATOM 8757 O O . ILE B 1 538 ? -22.25 32.906 25.844 1 97.12 538 ILE B O 1
ATOM 8761 N N . LEU B 1 539 ? -21.469 31.5 24.359 1 97 539 LEU B N 1
ATOM 8762 C CA . LEU B 1 539 ? -21.188 30.422 25.297 1 97 539 LEU B CA 1
ATOM 8763 C C . LEU B 1 539 ? -19.688 30.172 25.391 1 97 539 LEU B C 1
ATOM 8765 O O . LEU B 1 539 ? -19.047 29.797 24.406 1 97 539 LEU B O 1
ATOM 8769 N N . LEU B 1 540 ? -19.109 30.391 26.547 1 96.19 540 LEU B N 1
ATOM 8770 C CA . LEU B 1 540 ? -17.688 30.188 26.75 1 96.19 540 LEU B CA 1
ATOM 8771 C C . LEU B 1 540 ? -17.422 28.859 27.453 1 96.19 540 LEU B C 1
ATOM 8773 O O . LEU B 1 540 ? -17.906 28.625 28.562 1 96.19 540 LEU B O 1
ATOM 8777 N N . LEU B 1 541 ? -16.688 28.031 26.75 1 93.81 541 LEU B N 1
ATOM 8778 C CA . LEU B 1 541 ? -16.344 26.703 27.266 1 93.81 541 LEU B CA 1
ATOM 8779 C C . LEU B 1 541 ? -14.891 26.656 27.719 1 93.81 541 LEU B C 1
ATOM 8781 O O . LEU B 1 541 ? -14 27.188 27.047 1 93.81 541 LEU B O 1
ATOM 8785 N N . ASP B 1 542 ? -14.672 26.109 28.859 1 91.19 542 ASP B N 1
ATOM 8786 C CA . ASP B 1 542 ? -13.328 25.891 29.406 1 91.19 542 ASP B CA 1
ATOM 8787 C C . ASP B 1 542 ? -13.219 24.516 30.047 1 91.19 542 ASP B C 1
ATOM 8789 O O . ASP B 1 542 ? -13.953 24.203 31 1 91.19 542 ASP B O 1
ATOM 8793 N N . GLU B 1 543 ? -12.344 23.719 29.547 1 89.12 543 GLU B N 1
ATOM 8794 C CA . GLU B 1 543 ? -12.086 22.375 30.047 1 89.12 543 GLU B CA 1
ATOM 8795 C C . GLU B 1 543 ? -13.375 21.578 30.188 1 89.12 543 GLU B C 1
ATOM 8797 O O . GLU B 1 543 ? -13.617 20.953 31.219 1 89.12 543 GLU B O 1
ATOM 8802 N N . GLY B 1 544 ? -14.266 21.797 29.297 1 92.69 544 GLY B N 1
ATOM 8803 C CA . GLY B 1 544 ? -15.469 20.984 29.219 1 92.69 544 GLY B CA 1
ATOM 8804 C C . GLY B 1 544 ? -16.625 21.562 30 1 92.69 544 GLY B C 1
ATOM 8805 O O . GLY B 1 544 ? -17.703 20.953 30.062 1 92.69 544 GLY B O 1
ATOM 8806 N N . GLN B 1 545 ? -16.422 22.719 30.641 1 95.62 545 GLN B N 1
ATOM 8807 C CA . GLN B 1 545 ? -17.484 23.328 31.438 1 95.62 545 GLN B CA 1
ATOM 8808 C C . GLN B 1 545 ? -17.859 24.703 30.891 1 95.62 545 GLN B C 1
ATOM 8810 O O . GLN B 1 545 ? -17.016 25.406 30.344 1 95.62 545 GLN B O 1
ATOM 8815 N N . VAL B 1 546 ? -19.125 25.047 31.078 1 96.12 546 VAL B N 1
ATOM 8816 C CA . VAL B 1 546 ? -19.578 26.391 30.703 1 96.12 546 VAL B CA 1
ATOM 8817 C C . VAL B 1 546 ? -19.219 27.375 31.797 1 96.12 546 VAL B C 1
ATOM 8819 O O . VAL B 1 546 ? -19.719 27.297 32.906 1 96.12 546 VAL B O 1
ATOM 8822 N N . ILE B 1 547 ? -18.422 28.328 31.484 1 94.75 547 ILE B N 1
ATOM 8823 C CA . ILE B 1 547 ? -17.969 29.266 32.5 1 94.75 547 ILE B CA 1
ATOM 8824 C C . ILE B 1 547 ? -18.688 30.594 32.344 1 94.75 547 ILE B C 1
ATOM 8826 O O . ILE B 1 547 ? -18.703 31.422 33.281 1 94.75 547 ILE B O 1
ATOM 8830 N N . ALA B 1 548 ? -19.172 30.844 31.156 1 95.5 548 ALA B N 1
ATOM 8831 C CA . ALA B 1 548 ? -19.922 32.062 30.906 1 95.5 548 ALA B CA 1
ATOM 8832 C C . ALA B 1 548 ? -20.969 31.859 29.812 1 95.5 548 ALA B C 1
ATOM 8834 O O . ALA B 1 548 ? -20.734 31.125 28.859 1 95.5 548 ALA B O 1
ATOM 8835 N N . TYR B 1 549 ? -22.141 32.469 29.953 1 96.19 549 TYR B N 1
ATOM 8836 C CA . TYR B 1 549 ? -23.219 32.406 28.984 1 96.19 549 TYR B CA 1
ATOM 8837 C C . TYR B 1 549 ? -24.047 33.688 29 1 96.19 549 TYR B C 1
ATOM 8839 O O . TYR B 1 549 ? -24.625 34.062 30.031 1 96.19 549 TYR B O 1
ATOM 8847 N N . GLY B 1 550 ? -24.047 34.406 27.891 1 95.69 550 GLY B N 1
ATOM 8848 C CA . GLY B 1 550 ? -24.766 35.656 27.812 1 95.69 550 GLY B CA 1
ATOM 8849 C C . GLY B 1 550 ? -24.406 36.469 26.578 1 95.69 550 GLY B C 1
ATOM 8850 O O . GLY B 1 550 ? -23.812 35.969 25.641 1 95.69 550 GLY B O 1
ATOM 8851 N N . THR B 1 551 ? -24.875 37.719 26.531 1 96 551 THR B N 1
ATOM 8852 C CA . THR B 1 551 ? -24.594 38.594 25.406 1 96 551 THR B CA 1
ATOM 8853 C C . THR B 1 551 ? -23.172 39.156 25.5 1 96 551 THR B C 1
ATOM 8855 O O . THR B 1 551 ? -22.531 39.062 26.562 1 96 551 THR B O 1
ATOM 8858 N N . HIS B 1 552 ? -22.734 39.656 24.391 1 94.25 552 HIS B N 1
ATOM 8859 C CA . HIS B 1 552 ? -21.406 40.25 24.359 1 94.25 552 HIS B CA 1
ATOM 8860 C C . HIS B 1 552 ? -21.234 41.312 25.453 1 94.25 552 HIS B C 1
ATOM 8862 O O . HIS B 1 552 ? -20.25 41.281 26.203 1 94.25 552 HIS B O 1
ATOM 8868 N N . LYS B 1 553 ? -22.219 42.188 25.594 1 93.25 553 LYS B N 1
ATOM 8869 C CA . LYS B 1 553 ? -22.156 43.281 26.562 1 93.25 553 LYS B CA 1
ATOM 8870 C C . LYS B 1 553 ? -22.188 42.75 28 1 93.25 553 LYS B C 1
ATOM 8872 O O . LYS B 1 553 ? -21.422 43.188 28.859 1 93.25 553 LYS B O 1
ATOM 8877 N N . GLN B 1 554 ? -23.016 41.781 28.203 1 94.88 554 GLN B N 1
ATOM 8878 C CA . GLN B 1 554 ? -23.141 41.188 29.531 1 94.88 554 GLN B CA 1
ATOM 8879 C C . GLN B 1 554 ? -21.859 40.469 29.938 1 94.88 554 GLN B C 1
ATOM 8881 O O . GLN B 1 554 ? -21.406 40.625 31.094 1 94.88 554 GLN B O 1
ATOM 8886 N N . LEU B 1 555 ? -21.219 39.812 29.031 1 93.75 555 LEU B N 1
ATOM 8887 C CA . LEU B 1 555 ? -20.047 39 29.375 1 93.75 555 LEU B CA 1
ATOM 8888 C C . LEU B 1 555 ? -18.812 39.875 29.562 1 93.75 555 LEU B C 1
ATOM 8890 O O . LEU B 1 555 ? -17.922 39.531 30.328 1 93.75 555 LEU B O 1
ATOM 8894 N N . LEU B 1 556 ? -18.766 41 28.875 1 92.06 556 LEU B N 1
ATOM 8895 C CA . LEU B 1 556 ? -17.656 41.938 29.094 1 92.06 556 LEU B CA 1
ATOM 8896 C C . LEU B 1 556 ? -17.656 42.438 30.531 1 92.06 556 LEU B C 1
ATOM 8898 O O . LEU B 1 556 ? -16.594 42.75 31.078 1 92.06 556 LEU B O 1
ATOM 8902 N N . GLU B 1 557 ? -18.859 42.406 31.125 1 92.38 557 GLU B N 1
ATOM 8903 C CA . GLU B 1 557 ? -18.984 42.938 32.469 1 92.38 557 GLU B CA 1
ATOM 8904 C C . GLU B 1 557 ? -18.906 41.844 33.531 1 92.38 557 GLU B C 1
ATOM 8906 O O . GLU B 1 557 ? -18.406 42.062 34.625 1 92.38 557 GLU B O 1
ATOM 8911 N N . THR B 1 558 ? -19.312 40.688 33.188 1 92.44 558 THR B N 1
ATOM 8912 C CA . THR B 1 558 ? -19.516 39.656 34.219 1 92.44 558 THR B CA 1
ATOM 8913 C C . THR B 1 558 ? -18.422 38.625 34.156 1 92.44 558 THR B C 1
ATOM 8915 O O . THR B 1 558 ? -18.172 37.906 35.125 1 92.44 558 THR B O 1
ATOM 8918 N N . SER B 1 559 ? -17.828 38.469 32.969 1 91.94 559 SER B N 1
ATOM 8919 C CA . SER B 1 559 ? -16.844 37.406 32.812 1 91.94 559 SER B CA 1
ATOM 8920 C C . SER B 1 559 ? -15.445 37.969 32.562 1 91.94 559 SER B C 1
ATOM 8922 O O . SER B 1 559 ? -15.188 38.531 31.484 1 91.94 559 SER B O 1
ATOM 8924 N N . GLU B 1 560 ? -14.547 37.656 33.438 1 89.88 560 GLU B N 1
ATOM 8925 C CA . GLU B 1 560 ? -13.18 38.156 33.312 1 89.88 560 GLU B CA 1
ATOM 8926 C C . GLU B 1 560 ? -12.445 37.438 32.156 1 89.88 560 GLU B C 1
ATOM 8928 O O . GLU B 1 560 ? -11.648 38.062 31.453 1 89.88 560 GLU B O 1
ATOM 8933 N N . VAL B 1 561 ? -12.734 36.188 32.031 1 87.06 561 VAL B N 1
ATOM 8934 C CA . VAL B 1 561 ? -12.062 35.406 31 1 87.06 561 VAL B CA 1
ATOM 8935 C C . VAL B 1 561 ? -12.461 35.906 29.625 1 87.06 561 VAL B C 1
ATOM 8937 O O . VAL B 1 561 ? -11.609 36.094 28.75 1 87.06 561 VAL B O 1
ATOM 8940 N N . TYR B 1 562 ? -13.672 36.188 29.484 1 90.75 562 TYR B N 1
ATOM 8941 C CA . TYR B 1 562 ? -14.164 36.688 28.203 1 90.75 562 TYR B CA 1
ATOM 8942 C C . TYR B 1 562 ? -13.586 38.062 27.906 1 90.75 562 TYR B C 1
ATOM 8944 O O . TYR B 1 562 ? -13.219 38.375 26.766 1 90.75 562 TYR B O 1
ATOM 8952 N N . LYS B 1 563 ? -13.57 38.875 28.891 1 87.81 563 LYS B N 1
ATOM 8953 C CA . LYS B 1 563 ? -13.008 40.219 28.75 1 87.81 563 LYS B CA 1
ATOM 8954 C C . LYS B 1 563 ? -11.555 40.156 28.281 1 87.81 563 LYS B C 1
ATOM 8956 O O . LYS B 1 563 ? -11.148 40.938 27.406 1 87.81 563 LYS B O 1
ATOM 8961 N N . GLN B 1 564 ? -10.914 39.219 28.828 1 81.19 564 GLN B N 1
ATOM 8962 C CA . GLN B 1 564 ? -9.508 39.062 28.453 1 81.19 564 GLN B CA 1
ATOM 8963 C C . GLN B 1 564 ? -9.367 38.625 27 1 81.19 564 GLN B C 1
ATOM 8965 O O . GLN B 1 564 ? -8.484 39.125 26.281 1 81.19 564 GLN B O 1
ATOM 8970 N N . ILE B 1 565 ? -10.242 37.75 26.609 1 80.94 565 ILE B N 1
ATOM 8971 C CA . ILE B 1 565 ? -10.219 37.25 25.234 1 80.94 565 ILE B CA 1
ATOM 8972 C C . ILE B 1 565 ? -10.562 38.406 24.281 1 80.94 565 ILE B C 1
ATOM 8974 O O . ILE B 1 565 ? -9.883 38.594 23.266 1 80.94 565 ILE B O 1
ATOM 8978 N N . ALA B 1 566 ? -11.617 39.156 24.562 1 80.88 566 ALA B N 1
ATOM 8979 C CA . ALA B 1 566 ? -12.086 40.25 23.734 1 80.88 566 ALA B CA 1
ATOM 8980 C C . ALA B 1 566 ? -11.031 41.344 23.625 1 80.88 566 ALA B C 1
ATOM 8982 O O . ALA B 1 566 ? -10.812 41.906 22.547 1 80.88 566 ALA B O 1
ATOM 8983 N N . LEU B 1 567 ? -10.523 41.656 24.672 1 71.69 567 LEU B N 1
ATOM 8984 C CA . LEU B 1 567 ? -9.508 42.688 24.703 1 71.69 567 LEU B CA 1
ATOM 8985 C C . LEU B 1 567 ? -8.266 42.25 23.922 1 71.69 567 LEU B C 1
ATOM 8987 O O . LEU B 1 567 ? -7.664 43.062 23.203 1 71.69 567 LEU B O 1
ATOM 8991 N N . SER B 1 568 ? -8.031 41.062 24.094 1 65.62 568 SER B N 1
ATOM 8992 C CA . SER B 1 568 ? -6.859 40.531 23.391 1 65.62 568 SER B CA 1
ATOM 8993 C C . SER B 1 568 ? -7.051 40.594 21.875 1 65.62 568 SER B C 1
ATOM 8995 O O . SER B 1 568 ? -6.109 40.844 21.125 1 65.62 568 SER B O 1
ATOM 8997 N N . GLN B 1 569 ? -8.352 40.375 21.391 1 65.75 569 GLN B N 1
ATOM 8998 C CA . GLN B 1 569 ? -8.617 40.344 19.953 1 65.75 569 GLN B CA 1
ATOM 8999 C C . GLN B 1 569 ? -8.953 41.75 19.422 1 65.75 569 GLN B C 1
ATOM 9001 O O . GLN B 1 569 ? -8.727 42.031 18.25 1 65.75 569 GLN B O 1
ATOM 9006 N N . HIS B 1 570 ? -10.109 42.625 20.031 1 54.94 570 HIS B N 1
ATOM 9007 C CA . HIS B 1 570 ? -10.414 44 19.625 1 54.94 570 HIS B CA 1
ATOM 9008 C C . HIS B 1 570 ? -9.133 44.812 19.391 1 54.94 570 HIS B C 1
ATOM 9010 O O . HIS B 1 570 ? -9.055 45.594 18.453 1 54.94 570 HIS B O 1
ATOM 9016 N N . GLU B 1 571 ? -8.484 44.688 20.266 1 44.28 571 GLU B N 1
ATOM 9017 C CA . GLU B 1 571 ? -7.203 45.375 20.109 1 44.28 571 GLU B CA 1
ATOM 9018 C C . GLU B 1 571 ? -6.473 44.875 18.859 1 44.28 571 GLU B C 1
ATOM 9020 O O . GLU B 1 571 ? -5.805 45.656 18.172 1 44.28 571 GLU B O 1
ATOM 9025 N N . ARG B 1 572 ? -6.906 43.812 18.344 1 43.97 572 ARG B N 1
ATOM 9026 C CA . ARG B 1 572 ? -6.383 43.219 17.109 1 43.97 572 ARG B CA 1
ATOM 9027 C C . ARG B 1 572 ? -7.117 43.75 15.891 1 43.97 572 ARG B C 1
ATOM 9029 O O . ARG B 1 572 ? -6.516 43.938 14.828 1 43.97 572 ARG B O 1
ATOM 9036 N N . GLU B 1 573 ? -8.484 43.969 15.852 1 44.66 573 GLU B N 1
ATOM 9037 C CA . GLU B 1 573 ? -9.328 44.469 14.781 1 44.66 573 GLU B CA 1
ATOM 9038 C C . GLU B 1 573 ? -9.07 45.969 14.547 1 44.66 573 GLU B C 1
ATOM 9040 O O . GLU B 1 573 ? -9.164 46.438 13.414 1 44.66 573 GLU B O 1
ATOM 9045 N N . VAL B 1 574 ? -9.062 46.844 15.453 1 39.62 574 VAL B N 1
ATOM 9046 C CA . VAL B 1 574 ? -8.773 48.25 15.281 1 39.62 574 VAL B CA 1
ATOM 9047 C C . VAL B 1 574 ? -7.379 48.438 14.688 1 39.62 574 VAL B C 1
ATOM 9049 O O . VAL B 1 574 ? -7.129 49.375 13.945 1 39.62 574 VAL B O 1
ATOM 9052 N N . ASP B 1 575 ? -6.465 47.719 14.969 1 36.34 575 ASP B N 1
ATOM 9053 C CA . ASP B 1 575 ? -5.113 47.844 14.438 1 36.34 575 ASP B CA 1
ATOM 9054 C C . ASP B 1 575 ? -4.988 47.125 13.094 1 36.34 575 ASP B C 1
ATOM 9056 O O . ASP B 1 575 ? -4.012 47.344 12.367 1 36.34 575 ASP B O 1
ATOM 9060 N N . ALA B 1 576 ? -6.004 46.344 12.68 1 42 576 ALA B N 1
ATOM 9061 C CA . ALA B 1 576 ? -6.039 45.844 11.305 1 42 576 ALA B CA 1
ATOM 9062 C C . ALA B 1 576 ? -6.922 46.719 10.43 1 42 576 ALA B C 1
ATOM 9064 O O . ALA B 1 576 ? -8.016 47.125 10.844 1 42 576 ALA B O 1
#